Protein AF-A0A2T4GY91-F1 (afdb_monomer)

Secondary structure (DSSP, 8-state):
-----SS----PPPPHHHHHHHTSPPHHHHHHHHHHT-THHHHGGG--HHHHHHHHHHHHHHHHHHHHHHHHHHHHTTS-THHHHHHHHHHHHHHHHH---SS--EE--HHHHHHHHHHHHHHHHHSTTSS-HHHHHHHHHHHHHHHHHHHHHTTTTHHHHTS-HHHHHHHHHHHHHHHHHHHHHHHTT-TT--TTS-HHHHHHHHHHTGGG--THHHHHHHHHHHHHHHHHHHHHHHHH-GGGHHHHHHHHHHHHHHHHHHHHHHHHHHHTT---SS--TTS-----S-S-TT-S-----HHHHHHHTTTHHHHHHHHHHHHHHHHHHHHHHHT----HHHHHHHHHHHHHHGGGGT----EE-HHHHHHHHHTT--STTHHHHHHHHHHHHHHT-HHHHTT--HHHHHHHHHHHHHTTSPPHHHHHHHHHH-HHHHHHHHHHHHHHHHH-HHHHHHHHHHHHHHHHHHHHHT---EEEEEEEEEE-----S-S-S----EEEEEEEETT--SSS-TTSPPBPPSTT--EEE-SS---TTTHHHHHHHHHHHHHHHS--S-S-----TTTS-TT--TT-SS-------SHHHHHHHHHHHHHHHHHHTSTT-HHHHHHTTTTS--HHHHHHHHHHHHHHHHHHHHHHS--S-PPPPPPP---SSSSTTHHHHHHHHHHHHHHHHHS--HHHHHHHHHHT-TTHHHHHHHHHHHHHHHHHHHHHH-PPPPS-----S-BHHHHHT--HHHHHHHHHHHHHHHHHHHHHHS-----SS-HHHHHHHHHHHHHHHHHHHSS---STHHHHHHHHHHHHHHTT-------HHHHHHHHHHHHHHHHHHH-HHHHHHHHTSPPPPHHHHHHHHHHHHHHHHHTTS-HIIIIIIIHHTTBHHHHHHHHHHHHHHHHHHHH--

Foldseek 3Di:
DDDPPPDPPPDDDDDPVNVVVVVPQDPVNVVVLVVLQFCCVVCVVVDDPVLVVLLLLLLLLLLLLQQVVQLVLCVLLVHHSVLQLLLQLLLLQLCQGQFDFQLWRKGGANVLSNLNNVLLVQLCVVPPPPDDSLLLQLQLLQVLLVVLLVCLSVLVLVVVVLFDLLLLLLLLQQVLLLLLLLLLCLLQVQPDQDSPDFSVSSNVVCVVRVVRGDPSNVLQVVLLVQLVVLLVVLVVVLVVCVVCVVVSLQSNLCSSVVSQVVQLVVLCVVCVPDPDPPDDPPDDDQLPDFDQPQAAHRDPDVVSCVSSVVSSVLSSVCQLSVQVSLRVLVCVVPVHDTRSSSSSSSQSSSSNVSSNSSYGRIHTYQQSSLSSVSSPNDGSCSSVSSSVSSNCCRHPCSVSVVSRRSSSSSSSSSNSSVVSNQDPVNLVVCCVVPVQSSVLSVQLSVCCSGPNNSVSSCSSSVSVVVVVLVPVLDFDKFWWFWFKDWDFDPDPDDDDDDRPTDIDIDIDGPVPPDPDDPPGDGHHPDPPDIHIGRPDDCDPNHVVVVVVVVVVCCVVPDDDPDPPDPPDPVRPDPPDDVPPPDDDDDDDDDLLPLLLQLLLLLLLLCLQLLLLFLCLLQCVLQLAACLNVLLLLLLQLLLLVLLVVVQPPPDPDRADADAAQDQPDPDRNPLLQQLLLLQLLLCNLGSHFLLSLLLLCLLVAACSVVLVVLLLVLLLVCLVCVPVRHDDDDPDDDRPPWFPCNVVVDDSVVVSVVSNVVSVVVSVCCVPPGHHDPGPDRSNVSSVSSSVSQSSCCVRVVHGDAQLVLSNLSSVVVVCVVVVHDDPDRDSSVSSSSSSNVSSNVSCVVCVSSSVSRNPDDHHDPVSSNSSSNSNNSSQVSLVGICRVLRNNNVSSRGNSSVSSNCSSSVSNSVCVVVVD

InterPro domains:
  IPR001902 SLC26A/SulP transporter [PTHR11814] (30-644)
  IPR001902 SLC26A/SulP transporter [TIGR00815] (39-562)
  IPR007272 Sulphur transport TsuA/YedE [PF04143] (615-909)
  IPR011547 SLC26A/SulP transporter domain [PF00916] (52-443)
  IPR018045 Sulphate anion transporter, conserved site [PS01130] (81-102)

Organism: Fusarium culmorum (NCBI:txid5516)

Solvent-accessible surface area (backbone atoms only — not comparable to full-atom values): 47693 Å² total; per-residue (Å²): 135,93,75,82,74,91,64,88,83,77,78,73,81,83,48,74,67,56,57,54,56,68,67,53,76,48,73,69,54,52,52,51,50,60,53,61,62,31,44,38,74,72,50,58,84,72,62,48,73,71,46,50,57,35,11,45,55,14,9,41,40,33,20,66,57,44,49,64,53,14,26,57,24,18,51,49,31,68,39,62,40,63,38,10,46,33,13,27,27,31,18,14,61,42,30,35,46,27,33,64,50,42,42,69,35,35,12,48,32,65,68,58,20,40,52,47,22,50,52,41,51,51,46,38,71,76,42,67,91,75,70,53,58,65,47,51,38,15,33,52,13,31,55,50,8,49,53,32,28,49,40,18,74,69,54,50,26,65,71,62,62,70,60,57,69,50,43,41,54,15,49,49,26,25,54,31,53,40,52,39,36,54,30,45,37,46,16,32,37,35,80,93,69,60,69,85,50,49,40,55,57,30,42,53,51,42,64,72,44,50,89,59,49,37,76,44,24,58,51,5,51,51,42,33,49,50,54,52,48,49,48,53,51,31,54,51,46,28,72,73,35,66,94,47,30,70,59,33,53,53,54,50,26,44,45,64,47,49,51,53,54,50,49,27,49,52,41,39,68,70,50,73,78,64,83,69,84,72,79,68,94,81,76,83,76,72,79,86,67,69,53,73,80,62,44,41,77,53,67,85,45,70,70,57,50,66,65,47,53,82,59,43,61,62,56,45,51,49,46,52,51,50,30,50,41,52,44,51,52,51,19,66,75,71,73,49,82,59,55,56,18,42,41,38,23,21,44,7,49,20,11,46,53,7,17,41,50,30,6,33,58,42,33,49,20,68,53,52,15,40,44,24,46,61,28,54,43,69,39,32,61,17,29,45,36,17,21,51,41,41,52,44,38,42,68,71,36,59,77,61,57,73,31,53,51,65,15,38,52,26,18,51,48,40,62,38,29,63,76,60,42,73,48,74,70,54,54,53,47,35,44,73,73,38,54,67,56,34,49,42,24,51,51,19,30,52,38,22,41,72,73,33,62,68,64,16,51,54,52,20,45,50,53,51,51,52,52,50,52,50,53,61,40,65,65,75,65,46,47,40,14,40,32,82,43,76,49,80,73,84,75,86,75,90,79,77,99,68,85,74,71,48,74,43,83,43,74,43,59,68,82,65,84,60,97,64,73,81,87,63,78,67,40,76,49,64,93,94,54,82,48,76,46,68,84,58,84,90,40,91,71,26,40,66,58,51,52,46,55,51,50,55,50,47,64,72,77,51,81,79,96,70,91,79,76,76,66,50,86,85,69,52,55,96,84,68,69,89,82,71,89,79,81,90,89,90,83,90,81,66,67,66,53,48,33,22,49,28,16,15,46,30,18,27,18,42,48,57,28,44,59,41,22,37,51,49,47,29,28,44,36,67,74,61,20,44,37,45,59,41,16,45,48,34,17,16,48,45,28,25,53,47,48,50,56,56,58,67,43,95,57,96,76,61,84,79,59,54,73,57,23,60,54,79,81,79,46,75,45,32,18,11,38,54,12,14,25,36,24,13,42,11,23,50,60,52,18,38,48,64,61,31,32,46,40,27,33,57,62,57,29,71,65,27,50,56,29,41,49,32,23,43,52,33,12,39,51,42,61,74,45,44,70,80,62,47,70,88,76,77,99,77,71,82,86,81,84,49,43,52,42,71,79,68,71,42,56,69,68,57,48,49,53,54,50,46,55,51,46,50,52,53,42,52,49,42,74,75,75,48,54,57,71,94,50,98,32,57,31,59,58,18,4,45,38,36,17,50,17,40,45,43,22,41,73,72,69,71,40,76,54,54,47,52,58,20,36,46,52,50,15,47,52,51,52,37,54,77,70,69,51,83,89,84,74,85,57,62,43,47,37,20,47,50,8,20,32,51,18,19,39,52,42,37,68,75,38,53,68,52,38,57,66,36,56,73,45,82,80,74,56,71,66,43,34,48,55,15,15,34,28,31,40,50,10,18,60,44,26,70,37,30,66,54,29,24,48,31,40,13,44,33,52,39,10,48,42,19,51,46,19,52,52,28,15,51,52,36,12,28,53,48,32,74,78,55,117

Radius of gyration: 37.1 Å; Cα contacts (8 Å, |Δi|>4): 1427; chains: 1; bounding box: 101×93×108 Å

pLDDT: mean 81.86, std 13.12, range [30.67, 95.88]

Nearest PDB structures (foldseek):
  7lgu-assembly1_A  TM=7.758E-01  e=2.215E-21  Homo sapiens
  7xul-assembly1_A  TM=6.820E-01  e=1.139E-19  Homo sapiens
  8iet-assembly1_B  TM=7.645E-01  e=5.200E-18  Homo sapiens
  7xuh-assembly1_A  TM=6.787E-01  e=1.911E-19  Homo sapiens
  7ch1-assembly1_B  TM=7.154E-01  e=5.443E-17  Homo sapiens

Sequence (917 aa):
MKQTIEGPFFEAEPTVIDELKQCIPTADGSLRYLKSLFPCFGWLPRYNWRWLVGDSIAGLTVGLVVIPQAMAYALLATLPPDFGLYTSFAGAATYWLFGTSKDIVIGTTAIGSLLVGEIVTHVHEARPDTYTSVEIAKTLSFMTGIILFALGLLRLGWLVEVIPYIPVSAFITAASIIIMCTQLPVLLGIPGVNTRDDPYKVLISTMRKLPDAQLDAAIGITCLVLLELAKYVFTKLEARQPARKKLWSIMSSLRLTFAMLLYTLVSYLVNRNLHVDPPSHHFHHPLTKTGFIHAGPPALKTDLIGAILPQSPIILVILIVEHIAIAKSFGKKLGYDVVPSQEIMAQGTANVLGPFLGGYSCTGSFGASAVLSKAGVKTPLAGLFSAFMLLLALYALTGVFYFIPRAALAGLIIHAVFNLIASPSTVRKYWRLSPFECLIWVVGVVMAVFTGLEPAIYTTTGLSFLLLLVRIARTRGDFLGKVEVEQTIETPENTDDSKTSATRDVYLSLDRNDASNRDILVESPHGGVLIYHFPEGLNYLNQAQHLKNLTDYVYTHTRRPDEEQKEDKGEALWCDTSGLCKQDNDLPQNTTMTSLLTGAVFGSGLSLSGVANPQVIRDQFSLSDFHMVATFLTASATSAVVFAGYNNNKTDNKIPIKLPSNHGWLGSYDGNIIGGAILGLGISLTGACPGTVLVQATAGVGHSRLLACTSLLAGIAWVKIKPLVSQPQPPTSRAENNSVMLITGWSANKVLIGYEITLLGILAAILVTAPRSETLLHPVVGGLLIGVGQLSSVLFTKRPVGVSGAYGEFGSLFWDLVSGKTLRSIPESILFAGGVVAGSWLTITQVPAIREAMVTSQEQSLPSLIIGGILLTFGARIAGGCTSGHGISGMASMGVSSFITIVSMFGAGVLFRAFFP

Mean predicted aligned error: 18.92 Å

Structure (mmCIF, N/CA/C/O backbone):
data_AF-A0A2T4GY91-F1
#
_entry.id   AF-A0A2T4GY91-F1
#
loop_
_atom_site.group_PDB
_atom_site.id
_atom_site.type_symbol
_atom_site.label_atom_id
_atom_site.label_alt_id
_atom_site.label_comp_id
_atom_site.label_asym_id
_atom_site.label_entity_id
_atom_site.label_seq_id
_atom_site.pdbx_PDB_ins_code
_atom_site.Cartn_x
_atom_site.Cartn_y
_atom_site.Cartn_z
_atom_site.occupancy
_atom_site.B_iso_or_equiv
_atom_site.auth_seq_id
_atom_site.auth_comp_id
_atom_site.auth_asym_id
_atom_site.auth_atom_id
_atom_site.pdbx_PDB_model_num
ATOM 1 N N . MET A 1 1 ? -18.915 33.464 -39.871 1.00 38.62 1 MET A N 1
ATOM 2 C CA . MET A 1 1 ? -18.417 34.854 -39.819 1.00 38.62 1 MET A CA 1
ATOM 3 C C . MET A 1 1 ? -17.165 34.906 -40.685 1.00 38.62 1 MET A C 1
ATOM 5 O O . MET A 1 1 ? -16.165 34.313 -40.314 1.00 38.62 1 MET A O 1
ATOM 9 N N . LYS A 1 2 ? -17.268 35.463 -41.898 1.00 43.19 2 LYS A N 1
ATOM 10 C CA . LYS A 1 2 ? -16.132 35.690 -42.801 1.00 43.19 2 LYS A CA 1
ATOM 11 C C . LYS A 1 2 ? -15.406 36.950 -42.326 1.00 43.19 2 LYS A C 1
ATOM 13 O O . LYS A 1 2 ? -15.918 38.043 -42.529 1.00 43.19 2 LYS A O 1
ATOM 18 N N . GLN A 1 3 ? -14.249 36.787 -41.701 1.00 44.06 3 GLN A N 1
ATOM 19 C CA . GLN A 1 3 ? -13.200 37.804 -41.669 1.00 44.06 3 GLN A CA 1
ATOM 20 C C . GLN A 1 3 ? -11.902 37.080 -42.011 1.00 44.06 3 GLN A C 1
ATOM 22 O O . GLN A 1 3 ? -11.209 36.546 -41.153 1.00 44.06 3 GLN A O 1
ATOM 27 N N . THR A 1 4 ? -11.642 36.974 -43.309 1.00 48.78 4 THR A N 1
ATOM 28 C CA . THR A 1 4 ? -10.308 36.714 -43.841 1.00 48.78 4 THR A CA 1
ATOM 29 C C . THR A 1 4 ? -9.445 37.910 -43.466 1.00 48.78 4 THR A C 1
ATOM 31 O O . THR A 1 4 ? -9.659 39.009 -43.971 1.00 48.78 4 THR A O 1
ATOM 34 N N . ILE A 1 5 ? -8.538 37.704 -42.515 1.00 51.19 5 ILE A N 1
ATOM 35 C CA . ILE A 1 5 ? -7.507 38.671 -42.151 1.00 51.19 5 ILE A CA 1
ATOM 36 C C . ILE A 1 5 ? -6.563 38.762 -43.356 1.00 51.19 5 ILE A C 1
ATOM 38 O O . ILE A 1 5 ? -5.870 37.802 -43.684 1.00 51.19 5 ILE A O 1
ATOM 42 N N . GLU A 1 6 ? -6.600 39.891 -44.062 1.00 51.72 6 GLU A N 1
ATOM 43 C CA . GLU A 1 6 ? -5.655 40.220 -45.128 1.00 51.72 6 GLU A CA 1
ATOM 44 C C . GLU A 1 6 ? -4.318 40.620 -44.492 1.00 51.72 6 GLU A C 1
ATOM 46 O O . GLU A 1 6 ? -4.102 41.767 -44.110 1.00 51.72 6 GLU A O 1
ATOM 51 N N . GLY A 1 7 ? -3.432 39.637 -44.327 1.00 65.94 7 GLY A N 1
ATOM 52 C CA . GLY A 1 7 ? -2.047 39.826 -43.897 1.00 65.94 7 GLY A CA 1
ATOM 53 C C . GLY A 1 7 ? -1.512 38.623 -43.111 1.00 65.94 7 GLY A C 1
ATOM 54 O O . GLY A 1 7 ? -2.293 37.937 -42.450 1.00 65.94 7 GLY A O 1
ATOM 55 N N . PRO A 1 8 ? -0.197 38.332 -43.163 1.00 59.03 8 PRO A N 1
ATOM 56 C CA . PRO A 1 8 ? 0.411 37.357 -42.263 1.00 59.03 8 PRO A CA 1
ATOM 57 C C . PRO A 1 8 ? 0.203 37.817 -40.813 1.00 59.03 8 PRO A C 1
ATOM 59 O O . PRO A 1 8 ? 0.684 38.876 -40.410 1.00 59.03 8 PRO A O 1
ATOM 62 N N . PHE A 1 9 ? -0.552 37.039 -40.036 1.00 67.31 9 PHE A N 1
ATOM 63 C CA . PHE A 1 9 ? -0.663 37.225 -38.593 1.00 67.31 9 PHE A CA 1
ATOM 64 C C . PHE A 1 9 ? 0.701 36.902 -37.975 1.00 67.31 9 PHE A C 1
ATOM 66 O O . PHE A 1 9 ? 1.074 35.738 -37.848 1.00 67.31 9 PHE A O 1
ATOM 73 N N . PHE A 1 10 ? 1.476 37.939 -37.662 1.00 59.91 10 PHE A N 1
ATOM 74 C CA . PHE A 1 10 ? 2.707 37.801 -36.895 1.00 59.91 10 PHE A CA 1
ATOM 75 C C . PHE A 1 10 ? 2.332 37.654 -35.422 1.00 59.91 10 PHE A C 1
ATOM 77 O O . PHE A 1 10 ? 2.057 38.640 -34.737 1.00 59.91 10 PHE A O 1
ATOM 84 N N . GLU A 1 11 ? 2.281 36.414 -34.948 1.00 71.19 11 GLU A N 1
ATOM 85 C CA . GLU A 1 11 ? 2.195 36.128 -33.521 1.00 71.19 11 GLU A CA 1
ATOM 86 C C . GLU A 1 11 ? 3.530 36.535 -32.884 1.00 71.19 11 GLU A C 1
ATOM 88 O O . GLU A 1 11 ? 4.579 35.980 -33.206 1.00 71.19 11 GLU A O 1
ATOM 93 N N . ALA A 1 12 ? 3.516 37.583 -32.056 1.00 72.06 12 ALA A N 1
ATOM 94 C CA . ALA A 1 12 ? 4.706 38.003 -31.328 1.00 72.06 12 ALA A CA 1
ATOM 95 C C . ALA A 1 12 ? 5.103 36.902 -30.335 1.00 72.06 12 ALA A C 1
ATOM 97 O O . ALA A 1 12 ? 4.237 36.366 -29.642 1.00 72.06 12 ALA A O 1
ATOM 98 N N . GLU A 1 13 ? 6.396 36.577 -30.253 1.00 77.31 13 GLU A N 1
ATOM 99 C CA . GLU A 1 13 ? 6.888 35.588 -29.291 1.00 77.31 13 GLU A CA 1
ATOM 100 C C . GLU A 1 13 ? 6.482 36.012 -27.865 1.00 77.31 13 GLU A C 1
ATOM 102 O O . GLU A 1 13 ? 6.770 37.145 -27.458 1.00 77.31 13 GLU A O 1
ATOM 107 N N . PRO A 1 14 ? 5.781 35.152 -27.102 1.00 78.25 14 PRO A N 1
ATOM 108 C CA . PRO A 1 14 ? 5.319 35.509 -25.769 1.00 78.25 14 PRO A CA 1
ATOM 109 C C . PRO A 1 14 ? 6.523 35.763 -24.860 1.00 78.25 14 PRO A C 1
ATOM 111 O O . PRO A 1 14 ? 7.401 34.915 -24.704 1.00 78.25 14 PRO A O 1
ATOM 114 N N . THR A 1 15 ? 6.578 36.941 -24.237 1.00 83.56 15 THR A N 1
ATOM 115 C CA . THR A 1 15 ? 7.619 37.228 -23.246 1.00 83.56 15 THR A CA 1
ATOM 116 C C . THR A 1 15 ? 7.269 36.581 -21.903 1.00 83.56 15 THR A C 1
ATOM 118 O O . THR A 1 15 ? 6.098 36.475 -21.540 1.00 83.56 15 THR A O 1
ATOM 121 N N . VAL A 1 16 ? 8.278 36.215 -21.101 1.00 83.75 16 VAL A N 1
ATOM 122 C CA . VAL A 1 16 ? 8.090 35.675 -19.730 1.00 83.75 16 VAL A CA 1
ATOM 123 C C . VAL A 1 16 ? 7.230 36.609 -18.864 1.00 83.75 16 VAL A C 1
ATOM 125 O O . VAL A 1 16 ? 6.476 36.174 -17.997 1.00 83.75 16 VAL A O 1
ATOM 128 N N . ILE A 1 17 ? 7.319 37.918 -19.116 1.00 82.69 17 ILE A N 1
ATOM 129 C CA . ILE A 1 17 ? 6.519 38.936 -18.433 1.00 82.69 17 ILE A CA 1
ATOM 130 C C . ILE A 1 17 ? 5.038 38.810 -18.808 1.00 82.69 17 ILE A C 1
ATOM 132 O O . ILE A 1 17 ? 4.180 39.005 -17.949 1.00 82.69 17 ILE A O 1
ATOM 136 N N . ASP A 1 18 ? 4.722 38.482 -20.058 1.00 82.00 18 ASP A N 1
ATOM 137 C CA . ASP A 1 18 ? 3.342 38.313 -20.506 1.00 82.00 18 ASP A CA 1
ATOM 138 C C . ASP A 1 18 ? 2.740 36.989 -20.011 1.00 82.00 18 ASP A C 1
ATOM 140 O O . ASP A 1 18 ? 1.577 36.988 -19.608 1.00 82.00 18 ASP A O 1
ATOM 144 N N . GLU A 1 19 ? 3.529 35.914 -19.883 1.00 79.88 19 GLU A N 1
ATOM 145 C CA . GLU A 1 19 ? 3.105 34.703 -19.152 1.00 79.88 19 GLU A CA 1
ATOM 146 C C . GLU A 1 19 ? 2.837 34.989 -17.663 1.00 79.88 19 GLU A C 1
ATOM 148 O O . GLU A 1 19 ? 1.809 34.589 -17.115 1.00 79.88 19 GLU A O 1
ATOM 153 N N . LEU A 1 20 ? 3.713 35.747 -16.993 1.00 80.56 20 LEU A N 1
ATOM 154 C CA . LEU A 1 20 ? 3.501 36.142 -15.594 1.00 80.56 20 LEU A CA 1
ATOM 155 C C . LEU A 1 20 ? 2.264 37.033 -15.423 1.00 80.56 20 LEU A C 1
ATOM 157 O O . LEU A 1 20 ? 1.548 36.903 -14.429 1.00 80.56 20 LEU A O 1
ATOM 161 N N . LYS A 1 21 ? 1.974 37.911 -16.392 1.00 80.94 21 LYS A N 1
ATOM 162 C CA . LYS A 1 21 ? 0.742 38.715 -16.399 1.00 80.94 21 LYS A CA 1
ATOM 163 C C . LYS A 1 21 ? -0.506 37.854 -16.589 1.00 80.94 21 LYS A C 1
ATOM 165 O O . LYS A 1 21 ? -1.530 38.175 -15.990 1.00 80.94 21 LYS A O 1
ATOM 170 N N . GLN A 1 22 ? -0.435 36.764 -17.356 1.00 79.12 22 GLN A N 1
ATOM 171 C CA . GLN A 1 22 ? -1.541 35.802 -17.477 1.00 79.12 22 GLN A CA 1
ATOM 172 C C . GLN A 1 22 ? -1.802 35.040 -16.167 1.00 79.12 22 GLN A C 1
ATOM 174 O O . GLN A 1 22 ? -2.939 34.651 -15.901 1.00 79.12 22 GLN A O 1
ATOM 179 N N . CYS A 1 23 ? -0.787 34.891 -15.309 1.00 78.00 23 CYS A N 1
ATOM 180 C CA . CYS A 1 23 ? -0.930 34.314 -13.970 1.00 78.00 23 CYS A CA 1
ATOM 181 C C . CYS A 1 23 ? -1.570 35.266 -12.941 1.00 78.00 23 CYS A C 1
ATOM 183 O O . CYS A 1 23 ? -1.920 34.820 -11.844 1.00 78.00 23 CYS A O 1
ATOM 185 N N . ILE A 1 24 ? -1.737 36.562 -13.249 1.00 83.12 24 ILE A N 1
ATOM 186 C CA . ILE A 1 24 ? -2.409 37.503 -12.342 1.00 83.12 24 ILE A CA 1
ATOM 187 C C . ILE A 1 24 ? -3.894 37.123 -12.272 1.00 83.12 24 ILE A C 1
ATOM 189 O O . ILE A 1 24 ? -4.584 37.118 -13.296 1.00 83.12 24 ILE A O 1
ATOM 193 N N . PRO A 1 25 ? -4.428 36.815 -11.077 1.00 81.62 25 PRO A N 1
ATOM 194 C CA . PRO A 1 25 ? -5.804 36.373 -10.960 1.00 81.62 25 PRO A CA 1
ATOM 195 C C . PRO A 1 25 ? -6.756 37.512 -11.334 1.00 81.62 25 PRO A C 1
ATOM 197 O O . PRO A 1 25 ? -6.740 38.593 -10.743 1.00 81.62 25 PRO A O 1
ATOM 200 N N . THR A 1 26 ? -7.632 37.253 -12.302 1.00 89.38 26 THR A N 1
ATOM 201 C CA . THR A 1 26 ? -8.753 38.148 -12.606 1.00 89.38 26 THR A CA 1
ATOM 202 C C . THR A 1 26 ? -9.694 38.235 -11.402 1.00 89.38 26 THR A C 1
ATOM 204 O O . THR A 1 26 ? -9.852 37.266 -10.656 1.00 89.38 26 THR A O 1
ATOM 207 N N . ALA A 1 27 ? -10.359 39.379 -11.207 1.00 87.50 27 ALA A N 1
ATOM 208 C CA . ALA A 1 27 ? -11.314 39.558 -10.105 1.00 87.50 27 ALA A CA 1
ATOM 209 C C . ALA A 1 27 ? -12.409 38.470 -10.107 1.00 87.50 27 ALA A C 1
ATOM 211 O O . ALA A 1 27 ? -12.736 37.901 -9.062 1.00 87.50 27 ALA A O 1
ATOM 212 N N . ASP A 1 28 ? -12.894 38.101 -11.296 1.00 88.88 28 ASP A N 1
ATOM 213 C CA . ASP A 1 28 ? -13.833 36.995 -11.487 1.00 88.88 28 ASP A CA 1
ATOM 214 C C . ASP A 1 28 ? -13.230 35.633 -11.122 1.00 88.88 28 ASP A C 1
ATOM 216 O O . ASP A 1 28 ? -13.914 34.795 -10.529 1.00 88.88 28 ASP A O 1
ATOM 220 N N . GLY A 1 29 ? -11.956 35.398 -11.453 1.00 86.88 29 GLY A N 1
ATOM 221 C CA . GLY A 1 29 ? -11.219 34.193 -11.071 1.00 86.88 29 GLY A CA 1
ATOM 222 C C . GLY A 1 29 ? -11.099 34.051 -9.553 1.00 86.88 29 GLY A C 1
ATOM 223 O O . GLY A 1 29 ? -11.438 33.000 -9.005 1.00 86.88 29 GLY A O 1
ATOM 224 N N . SER A 1 30 ? -10.730 35.133 -8.864 1.00 89.06 30 SER A N 1
ATOM 225 C CA . SER A 1 30 ? -10.659 35.201 -7.398 1.00 89.06 30 SER A CA 1
ATOM 226 C C . SER A 1 30 ? -12.021 34.956 -6.741 1.00 89.06 30 SER A C 1
ATOM 228 O O . SER A 1 30 ? -12.121 34.203 -5.770 1.00 89.06 30 SER A O 1
ATOM 230 N N . LEU A 1 31 ? -13.099 35.521 -7.298 1.00 90.31 31 LEU A N 1
ATOM 231 C CA . LEU A 1 31 ? -14.455 35.300 -6.791 1.00 90.31 31 LEU A CA 1
ATOM 232 C C . LEU A 1 31 ? -14.922 33.850 -6.997 1.00 90.31 31 LEU A C 1
ATOM 234 O O . LEU A 1 31 ? -15.535 33.266 -6.101 1.00 90.31 31 LEU A O 1
ATOM 238 N N . ARG A 1 32 ? -14.632 33.244 -8.157 1.00 88.31 32 ARG A N 1
ATOM 239 C CA . ARG A 1 32 ? -14.918 31.817 -8.409 1.00 88.31 32 ARG A CA 1
ATOM 240 C C . ARG A 1 32 ? -14.128 30.920 -7.463 1.00 88.31 32 ARG A C 1
ATOM 242 O O . ARG A 1 32 ? -14.683 29.948 -6.953 1.00 88.31 32 ARG A O 1
ATOM 249 N N . TYR A 1 33 ? -12.870 31.263 -7.198 1.00 88.12 33 TYR A N 1
ATOM 250 C CA . TYR A 1 33 ? -12.035 30.553 -6.239 1.00 88.12 33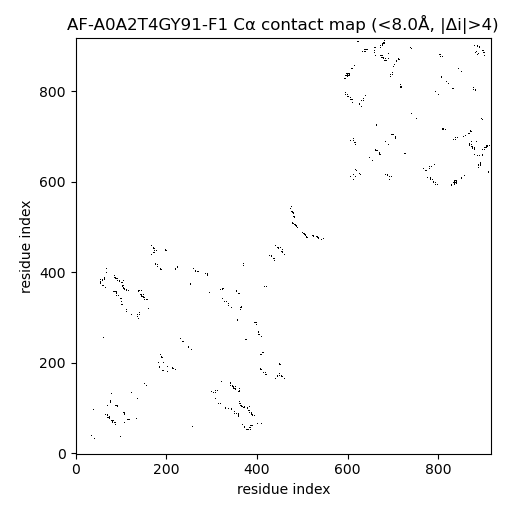 TYR A CA 1
ATOM 251 C C . TYR A 1 33 ? -12.629 30.619 -4.825 1.00 88.12 33 TYR A C 1
ATOM 253 O O . TYR A 1 33 ? -12.896 29.573 -4.236 1.00 88.12 33 TYR A O 1
ATOM 261 N N . LEU A 1 34 ? -12.973 31.809 -4.325 1.00 88.25 34 LEU A N 1
ATOM 262 C CA . LEU A 1 34 ? -13.629 31.968 -3.020 1.00 88.25 34 LEU A CA 1
ATOM 263 C C . LEU A 1 34 ? -14.945 31.182 -2.922 1.00 88.25 34 LEU A C 1
ATOM 265 O O . LEU A 1 34 ? -15.185 30.512 -1.921 1.00 88.25 34 LEU A O 1
ATOM 269 N N . LYS A 1 35 ? -15.775 31.193 -3.975 1.00 87.75 35 LYS A N 1
ATOM 270 C CA . LYS A 1 35 ? -17.006 30.381 -4.023 1.00 87.75 35 LYS A CA 1
ATOM 271 C C . LYS A 1 35 ? -16.717 28.880 -3.984 1.00 87.75 35 LYS A C 1
ATOM 273 O O . LYS A 1 35 ? -17.467 28.138 -3.361 1.00 87.75 35 LYS A O 1
ATOM 278 N N . SER A 1 36 ? -15.641 28.429 -4.626 1.00 87.31 36 SER A N 1
ATOM 279 C CA . SER A 1 36 ? -15.265 27.010 -4.645 1.00 87.31 36 SER A CA 1
ATOM 280 C C . SER A 1 36 ? -14.736 26.487 -3.306 1.00 87.31 36 SER A C 1
ATOM 282 O O . SER A 1 36 ? -14.851 25.291 -3.059 1.00 87.31 36 SER A O 1
ATOM 284 N N . LEU A 1 37 ? -14.219 27.364 -2.431 1.00 89.31 37 LEU A N 1
ATOM 285 C CA . LEU A 1 37 ? -13.774 26.989 -1.082 1.00 89.31 37 LEU A CA 1
ATOM 286 C C . LEU A 1 37 ? -14.931 26.539 -0.185 1.00 89.31 37 LEU A C 1
ATOM 288 O O . LEU A 1 37 ? -14.703 25.804 0.772 1.00 89.31 37 LEU A O 1
ATOM 292 N N . PHE A 1 38 ? -16.162 26.944 -0.500 1.00 92.75 38 PHE A N 1
ATOM 293 C CA . PHE A 1 38 ? -17.363 26.604 0.259 1.00 92.75 38 PHE A CA 1
ATOM 294 C C . PHE A 1 38 ? -18.360 25.832 -0.623 1.00 92.75 38 PHE A C 1
ATOM 296 O O . PHE A 1 38 ? -19.331 26.414 -1.122 1.00 92.75 38 PHE A O 1
ATOM 303 N N . PRO A 1 39 ? -18.172 24.507 -0.810 1.00 89.94 39 PRO A N 1
ATOM 304 C CA . PRO A 1 39 ? -19.089 23.659 -1.572 1.00 89.94 39 PRO A CA 1
ATOM 305 C C . PRO A 1 39 ? -20.541 23.734 -1.089 1.00 89.94 39 PRO A C 1
ATOM 307 O O . PRO A 1 39 ? -21.461 23.517 -1.883 1.00 89.94 39 PRO A O 1
ATOM 310 N N . CYS A 1 40 ? -20.760 24.084 0.186 1.00 90.50 40 CYS A N 1
ATOM 311 C CA . CYS A 1 40 ? -22.085 24.289 0.764 1.00 90.50 40 CYS A CA 1
ATOM 312 C C . CYS A 1 40 ? -22.946 25.272 -0.037 1.00 90.50 40 CYS A C 1
ATOM 314 O O . CYS A 1 40 ? -24.127 25.002 -0.247 1.00 90.50 40 CYS A O 1
ATOM 316 N N . PHE A 1 41 ? -22.373 26.337 -0.605 1.00 89.94 41 PHE A N 1
ATOM 317 C CA . PHE A 1 41 ? -23.137 27.289 -1.417 1.00 89.94 41 PHE A CA 1
ATOM 318 C C . PHE A 1 41 ? -23.684 26.687 -2.719 1.00 89.94 41 PHE A C 1
ATOM 320 O O . PHE A 1 41 ? -24.662 27.199 -3.261 1.00 89.94 41 PHE A O 1
ATOM 327 N N . GLY A 1 42 ? -23.093 25.598 -3.220 1.00 86.38 42 GLY A N 1
ATOM 328 C CA . GLY A 1 42 ? -23.558 24.922 -4.431 1.00 86.38 42 GLY A CA 1
ATOM 329 C C . GLY A 1 42 ? -24.783 24.033 -4.203 1.00 86.38 42 GLY A C 1
ATOM 330 O O . GLY A 1 42 ? -25.717 24.046 -5.009 1.00 86.38 42 GLY A O 1
ATOM 331 N N . TRP A 1 43 ? -24.796 23.255 -3.116 1.00 89.19 43 TRP A N 1
ATOM 332 C CA . TRP A 1 43 ? -25.860 22.278 -2.850 1.00 89.19 43 TRP A CA 1
ATOM 333 C C . TRP A 1 43 ? -26.954 22.786 -1.905 1.00 89.19 43 TRP A C 1
ATOM 335 O O . TRP A 1 43 ? -28.092 22.328 -2.023 1.00 89.19 43 TRP A O 1
ATOM 345 N N . LEU A 1 44 ? -26.664 23.750 -1.022 1.00 90.44 44 LEU A N 1
ATOM 346 C CA . LEU A 1 44 ? -27.638 24.293 -0.066 1.00 90.44 44 LEU A CA 1
ATOM 347 C C . LEU A 1 44 ? -28.885 24.903 -0.744 1.00 90.44 44 LEU A C 1
ATOM 349 O O . LEU A 1 44 ? -29.990 24.617 -0.284 1.00 90.44 44 LEU A O 1
ATOM 353 N N . PRO A 1 45 ? -28.787 25.630 -1.880 1.00 90.38 45 PRO A N 1
ATOM 354 C CA . PRO A 1 45 ? -29.970 26.133 -2.591 1.00 90.38 45 PRO A CA 1
ATOM 355 C C . PRO A 1 45 ? -30.843 25.034 -3.217 1.00 90.38 45 PRO A C 1
ATOM 357 O O . PRO A 1 45 ? -32.008 25.270 -3.524 1.00 90.38 45 PRO A O 1
ATOM 360 N N . ARG A 1 46 ? -30.291 23.833 -3.438 1.00 91.12 46 ARG A N 1
ATOM 361 C CA . ARG A 1 46 ? -30.996 22.675 -4.023 1.00 91.12 46 ARG A CA 1
ATOM 362 C C . ARG A 1 46 ? -31.538 21.723 -2.952 1.00 91.12 46 ARG A C 1
ATOM 364 O O . ARG A 1 46 ? -32.033 20.642 -3.277 1.00 91.12 46 ARG A O 1
ATOM 371 N N . TYR A 1 47 ? -31.407 22.096 -1.681 1.00 92.69 47 TYR A N 1
ATOM 372 C CA . TYR A 1 47 ? -31.761 21.253 -0.552 1.00 92.69 47 TYR A CA 1
ATOM 373 C C . TYR A 1 47 ? -33.280 21.124 -0.400 1.00 92.69 47 TYR A C 1
ATOM 375 O O . TYR A 1 47 ? -34.016 22.099 -0.530 1.00 92.69 47 TYR A O 1
ATOM 383 N N . ASN A 1 48 ? -33.767 19.912 -0.123 1.00 93.31 48 ASN A N 1
ATOM 384 C CA . ASN A 1 48 ? -35.199 19.633 -0.007 1.00 93.31 48 ASN A CA 1
ATOM 385 C C . ASN A 1 48 ? -35.564 19.028 1.359 1.00 93.31 48 ASN A C 1
ATOM 387 O O . ASN A 1 48 ? -34.736 18.426 2.040 1.00 93.31 48 ASN A O 1
ATOM 391 N N . TRP A 1 49 ? -36.843 19.130 1.739 1.00 90.31 49 TRP A N 1
ATOM 392 C CA . TRP A 1 49 ? -37.342 18.621 3.026 1.00 90.31 49 TRP A CA 1
ATOM 393 C C . TRP A 1 49 ? -37.150 17.105 3.211 1.00 90.31 49 TRP A C 1
ATOM 395 O O . TRP A 1 49 ? -36.935 16.622 4.319 1.00 90.31 49 TRP A O 1
ATOM 405 N N . ARG A 1 50 ? -37.195 16.323 2.125 1.00 87.50 50 ARG A N 1
ATOM 406 C CA . ARG A 1 50 ? -36.984 14.867 2.198 1.00 87.50 50 ARG A CA 1
ATOM 407 C C . ARG A 1 50 ? -35.537 14.524 2.558 1.00 87.50 50 ARG A C 1
ATOM 409 O O . ARG A 1 50 ? -35.309 13.538 3.254 1.00 87.50 50 ARG A O 1
ATOM 416 N N . TRP A 1 51 ? -34.579 15.312 2.077 1.00 90.19 51 TRP A N 1
ATOM 417 C CA . TRP A 1 51 ? -33.170 15.190 2.434 1.00 90.19 51 TRP A CA 1
ATOM 418 C C . TRP A 1 51 ? -32.945 15.616 3.875 1.00 90.19 51 TRP A C 1
ATOM 420 O O . TRP A 1 51 ? -32.244 14.893 4.566 1.00 90.19 51 TRP A O 1
ATOM 430 N N . LEU A 1 52 ? -33.632 16.664 4.352 1.00 90.88 52 LEU A N 1
ATOM 431 C CA . LEU A 1 52 ? -33.583 17.065 5.762 1.00 90.88 52 LEU A CA 1
ATOM 432 C C . LEU A 1 52 ? -33.920 15.899 6.689 1.00 90.88 52 LEU A C 1
ATOM 434 O O . LEU A 1 52 ? -33.112 15.541 7.533 1.00 90.88 52 LEU A O 1
ATOM 438 N N . VAL A 1 53 ? -35.070 15.249 6.485 1.00 88.38 53 VAL A N 1
ATOM 439 C CA . VAL A 1 53 ? -35.483 14.109 7.323 1.00 88.38 53 VAL A CA 1
ATOM 440 C C . VAL A 1 53 ? -34.461 12.967 7.255 1.00 88.38 53 VAL A C 1
ATOM 442 O O . VAL A 1 53 ? -34.121 12.382 8.281 1.00 88.38 53 VAL A O 1
ATOM 445 N N . GLY A 1 54 ? -33.945 12.661 6.059 1.00 85.50 54 GLY A N 1
ATOM 446 C CA . GLY A 1 54 ? -32.927 11.624 5.876 1.00 85.50 54 GLY A CA 1
ATOM 447 C C . GLY A 1 54 ? -31.603 11.946 6.577 1.00 85.50 54 GLY A C 1
ATOM 448 O O . GLY A 1 54 ? -31.068 11.099 7.288 1.00 85.50 54 GLY A O 1
ATOM 449 N N . ASP A 1 55 ? -31.104 13.170 6.416 1.00 92.50 55 ASP A N 1
ATOM 450 C CA . ASP A 1 55 ? -29.843 13.638 6.994 1.00 92.50 55 ASP A CA 1
ATOM 451 C C . ASP A 1 55 ? -29.947 13.818 8.514 1.00 92.50 55 ASP A C 1
ATOM 453 O O . ASP A 1 55 ? -28.990 13.510 9.221 1.00 92.50 55 ASP A O 1
ATOM 457 N N . SER A 1 56 ? -31.108 14.228 9.042 1.00 90.69 56 SER A N 1
ATOM 458 C CA . SER A 1 56 ? -31.363 14.271 10.487 1.00 90.69 56 SER A CA 1
ATOM 459 C C . SER A 1 56 ? -31.316 12.877 11.106 1.00 90.69 56 SER A C 1
ATOM 461 O O . SER A 1 56 ? -30.621 12.674 12.099 1.00 90.69 56 SER A O 1
ATOM 463 N N . ILE A 1 57 ? -32.003 11.893 10.510 1.00 86.88 57 ILE A N 1
ATOM 464 C CA . ILE A 1 57 ? -31.973 10.505 10.998 1.00 86.88 57 ILE A CA 1
ATOM 465 C C . ILE A 1 57 ? -30.546 9.950 10.926 1.00 86.88 57 ILE A C 1
ATOM 467 O O . ILE A 1 57 ? -30.058 9.376 11.902 1.00 86.88 57 ILE A O 1
ATOM 471 N N . ALA A 1 58 ? -29.859 10.141 9.796 1.00 88.38 58 ALA A N 1
ATOM 472 C CA . ALA A 1 58 ? -28.501 9.645 9.598 1.00 88.38 58 ALA A CA 1
ATOM 473 C C . ALA A 1 58 ? -27.496 10.296 10.564 1.00 88.38 58 ALA A C 1
ATOM 475 O O . ALA A 1 58 ? -26.720 9.588 11.209 1.00 88.38 58 ALA A O 1
ATOM 476 N N . GLY A 1 59 ? -27.557 11.620 10.723 1.00 91.81 59 GLY A N 1
ATOM 477 C CA . GLY A 1 59 ? -26.674 12.386 11.598 1.00 91.81 59 GLY A CA 1
ATOM 478 C C . GLY A 1 59 ? -26.882 12.097 13.084 1.00 91.81 59 GLY A C 1
ATOM 479 O O . GLY A 1 59 ? -25.905 11.886 13.798 1.00 91.81 59 GLY A O 1
ATOM 480 N N . LEU A 1 60 ? -28.132 11.989 13.552 1.00 89.00 60 LEU A N 1
ATOM 481 C CA . LEU A 1 60 ? -28.424 11.597 14.940 1.00 89.00 60 LEU A CA 1
ATOM 482 C C . LEU A 1 60 ? -27.950 10.167 15.240 1.00 89.00 60 LEU A C 1
ATOM 484 O O . LEU A 1 60 ? -27.386 9.905 16.302 1.00 89.00 60 LEU A O 1
ATOM 488 N N . THR A 1 61 ? -28.136 9.248 14.287 1.00 84.62 61 THR A N 1
ATOM 489 C CA . THR A 1 61 ? -27.689 7.851 14.414 1.00 84.62 61 THR A CA 1
ATOM 490 C C . THR A 1 61 ? -26.175 7.759 14.537 1.00 84.62 61 THR A C 1
ATOM 492 O O . THR A 1 61 ? -25.665 7.075 15.422 1.00 84.62 61 THR A O 1
ATOM 495 N N . VAL A 1 62 ? -25.454 8.468 13.668 1.00 88.06 62 VAL A N 1
ATOM 496 C CA . VAL A 1 62 ? -23.992 8.538 13.716 1.00 88.06 62 VAL A CA 1
ATOM 497 C C . VAL A 1 62 ? -23.515 9.208 14.988 1.00 88.06 62 VAL A C 1
ATOM 499 O O . VAL A 1 62 ? -22.624 8.665 15.628 1.00 88.06 62 VAL A O 1
ATOM 502 N N . GLY A 1 63 ? -24.126 10.321 15.400 1.00 88.56 63 GLY A N 1
ATOM 503 C CA . GLY A 1 63 ? -23.770 11.003 16.642 1.00 88.56 63 GLY A CA 1
ATOM 504 C C . GLY A 1 63 ? -23.827 10.061 17.845 1.00 88.56 63 GLY A C 1
ATOM 505 O O . GLY A 1 63 ? -22.872 9.993 18.613 1.00 88.56 63 GLY A O 1
ATOM 506 N N . LEU A 1 64 ? -24.887 9.251 17.950 1.00 81.75 64 LEU A N 1
ATOM 507 C CA . LEU A 1 64 ? -25.053 8.266 19.025 1.00 81.75 64 LEU A CA 1
ATOM 508 C C . LEU A 1 64 ? -23.964 7.178 19.015 1.00 81.75 64 LEU A C 1
ATOM 510 O O . LEU A 1 64 ? -23.508 6.752 20.074 1.00 81.75 64 LEU A O 1
ATOM 514 N N . VAL A 1 65 ? -23.516 6.757 17.830 1.00 79.75 65 VAL A N 1
ATOM 515 C CA . VAL A 1 65 ? -22.437 5.767 17.667 1.00 79.75 65 VAL A CA 1
ATOM 516 C C . VAL A 1 65 ? -21.053 6.371 17.929 1.00 79.75 65 VAL A C 1
ATOM 518 O O . VAL A 1 65 ? -20.198 5.721 18.533 1.00 79.75 65 VAL A O 1
ATOM 521 N N . VAL A 1 66 ? -20.824 7.612 17.496 1.00 84.75 66 VAL A N 1
ATOM 522 C CA . VAL A 1 66 ? -19.524 8.294 17.586 1.00 84.75 66 VAL A CA 1
ATOM 523 C C . VAL A 1 66 ? -19.152 8.611 19.031 1.00 84.75 66 VAL A C 1
ATOM 525 O O . VAL A 1 66 ? -17.977 8.531 19.363 1.00 84.75 66 VAL A O 1
ATOM 528 N N . ILE A 1 67 ? -20.114 8.913 19.906 1.00 83.38 67 ILE A N 1
ATOM 529 C CA . ILE A 1 67 ? -19.860 9.289 21.310 1.00 83.38 67 ILE A CA 1
ATOM 530 C C . ILE A 1 67 ? -18.986 8.263 22.058 1.00 83.38 67 ILE A C 1
ATOM 532 O O . ILE A 1 67 ? -17.869 8.611 22.453 1.00 83.38 67 ILE A O 1
ATOM 536 N N . PRO A 1 68 ? -19.414 6.998 22.238 1.00 73.44 68 PRO A N 1
ATOM 537 C CA . PRO A 1 68 ? -18.622 6.035 23.000 1.00 73.44 68 PRO A CA 1
ATOM 538 C C . PRO A 1 68 ? -17.354 5.600 22.251 1.00 73.44 68 PRO A C 1
ATOM 540 O O . PRO A 1 68 ? -16.331 5.327 22.881 1.00 73.44 68 PRO A O 1
ATOM 543 N N . GLN A 1 69 ? -17.388 5.584 20.914 1.00 78.50 69 GLN A N 1
ATOM 544 C CA . GLN A 1 69 ? -16.207 5.330 20.088 1.00 78.50 69 GLN A CA 1
ATOM 545 C C . GLN A 1 69 ? -15.130 6.395 20.342 1.00 78.50 69 GLN A C 1
ATOM 547 O O . GLN A 1 69 ? -13.962 6.071 20.558 1.00 78.50 69 GLN A O 1
ATOM 552 N N . ALA A 1 70 ? -15.526 7.666 20.370 1.00 85.81 70 ALA A N 1
ATOM 553 C CA . ALA A 1 70 ? -14.604 8.771 20.521 1.00 85.81 70 ALA A CA 1
ATOM 554 C C . ALA A 1 70 ? -13.956 8.815 21.905 1.00 85.81 70 ALA A C 1
ATOM 556 O O . ALA A 1 70 ? -12.752 9.062 22.006 1.00 85.81 70 ALA A O 1
ATOM 557 N N . MET A 1 71 ? -14.728 8.500 22.948 1.00 81.06 71 MET A N 1
ATOM 558 C CA . MET A 1 71 ? -14.228 8.346 24.316 1.00 81.06 71 MET A CA 1
ATOM 559 C C . MET A 1 71 ? -13.174 7.238 24.420 1.00 81.06 71 MET A C 1
ATOM 561 O O . MET A 1 71 ? -12.128 7.434 25.036 1.00 81.06 71 MET A O 1
ATOM 565 N N . ALA A 1 72 ? -13.416 6.087 23.783 1.00 73.69 72 ALA A N 1
ATOM 566 C CA . ALA A 1 72 ? -12.465 4.977 23.777 1.00 73.69 72 ALA A CA 1
ATOM 567 C C . ALA A 1 72 ? -11.163 5.328 23.039 1.00 73.69 72 ALA A C 1
ATOM 569 O O . ALA A 1 72 ? -10.081 4.952 23.484 1.00 73.69 72 ALA A O 1
ATOM 570 N N . TYR A 1 73 ? -11.249 6.070 21.933 1.00 83.81 73 TYR A N 1
ATOM 571 C CA . TYR A 1 73 ? -10.074 6.459 21.152 1.00 83.81 73 TYR A CA 1
ATOM 572 C C . TYR A 1 73 ? -9.230 7.537 21.834 1.00 83.81 73 TYR A C 1
ATOM 574 O O . TYR A 1 73 ? -8.008 7.477 21.761 1.00 83.81 73 TYR A O 1
ATOM 582 N N . ALA A 1 74 ? -9.826 8.460 22.591 1.00 85.69 74 ALA A N 1
ATOM 583 C CA . ALA A 1 74 ? -9.047 9.400 23.402 1.00 85.69 74 ALA A CA 1
ATOM 584 C C . ALA A 1 74 ? -8.127 8.688 24.416 1.00 85.69 74 ALA A C 1
ATOM 586 O O . ALA A 1 74 ? -6.970 9.074 24.570 1.00 85.69 74 ALA A O 1
ATOM 587 N N . LEU A 1 75 ? -8.582 7.575 25.005 1.00 77.38 75 LEU A N 1
ATOM 588 C CA . LEU A 1 75 ? -7.755 6.747 25.893 1.00 77.38 75 LEU A CA 1
ATOM 589 C C . LEU A 1 75 ? -6.577 6.076 25.164 1.00 77.38 75 LEU A C 1
ATOM 591 O O . LEU A 1 75 ? -5.532 5.827 25.771 1.00 77.38 75 LEU A O 1
ATOM 595 N N . LEU A 1 76 ? -6.714 5.783 23.865 1.00 75.06 76 LEU A N 1
ATOM 596 C CA . LEU A 1 76 ? -5.596 5.294 23.048 1.00 75.06 76 LEU A CA 1
ATOM 597 C C . LEU A 1 76 ? -4.541 6.383 22.838 1.00 75.06 76 LEU A C 1
ATOM 599 O O . LEU A 1 76 ? -3.359 6.071 22.887 1.00 75.06 76 LEU A O 1
ATOM 603 N N . ALA A 1 77 ? -4.967 7.643 22.723 1.00 84.00 77 ALA A N 1
ATOM 604 C CA . ALA A 1 77 ? -4.090 8.810 22.630 1.00 84.00 77 ALA A CA 1
ATOM 605 C C . ALA A 1 77 ? -3.478 9.247 23.972 1.00 84.00 77 ALA A C 1
ATOM 607 O O . ALA A 1 77 ? -2.859 10.304 24.035 1.00 84.00 77 ALA A O 1
ATOM 608 N N . THR A 1 78 ? -3.643 8.470 25.051 1.00 85.06 78 THR A N 1
ATOM 609 C CA . THR A 1 78 ? -3.228 8.831 26.425 1.00 85.06 78 THR A CA 1
ATOM 610 C C . THR A 1 78 ? -3.902 10.105 26.959 1.00 85.06 78 THR A C 1
ATOM 612 O O . THR A 1 78 ? -3.365 10.800 27.820 1.00 85.06 78 THR A O 1
ATOM 615 N N . LEU A 1 79 ? -5.106 10.410 26.460 1.00 87.25 79 LEU A N 1
ATOM 616 C CA . LEU A 1 79 ? -5.895 11.581 26.840 1.00 87.25 79 LEU A CA 1
ATOM 617 C C . LEU A 1 79 ? -7.158 11.185 27.619 1.00 87.25 79 LEU A C 1
ATOM 619 O O . LEU A 1 79 ? -7.679 10.076 27.450 1.00 87.25 79 LEU A O 1
ATOM 623 N N . PRO A 1 80 ? -7.703 12.100 28.439 1.00 86.00 80 PRO A N 1
ATOM 624 C CA . PRO A 1 80 ? -9.006 11.904 29.059 1.00 86.00 80 PRO A CA 1
ATOM 625 C C . PRO A 1 80 ? -10.137 11.725 28.013 1.00 86.00 80 PRO A C 1
ATOM 627 O O . PRO A 1 80 ? -10.061 12.293 26.920 1.00 86.00 80 PRO A O 1
ATOM 630 N N . PRO A 1 81 ? -11.198 10.942 28.306 1.00 81.56 81 PRO A N 1
ATOM 631 C CA . PRO A 1 81 ? -12.236 10.581 27.326 1.00 81.56 81 PRO A CA 1
ATOM 632 C C . PRO A 1 81 ? -12.997 11.746 26.674 1.00 81.56 81 PRO A C 1
ATOM 634 O O . PRO A 1 81 ? -13.461 11.631 25.538 1.00 81.56 81 PRO A O 1
ATOM 637 N N . ASP A 1 82 ? -13.145 12.864 27.377 1.00 84.88 82 ASP A N 1
ATOM 638 C CA . ASP A 1 82 ? -13.852 14.061 26.915 1.00 84.88 82 ASP A CA 1
ATOM 639 C C . ASP A 1 82 ? -13.160 14.738 25.723 1.00 84.88 82 ASP A C 1
ATOM 641 O O . ASP A 1 82 ? -13.842 15.228 24.819 1.00 84.88 82 ASP A O 1
ATOM 645 N N . PHE A 1 83 ? -11.829 14.639 25.627 1.00 89.12 83 PHE A N 1
ATOM 646 C CA . PHE A 1 83 ? -11.065 15.078 24.451 1.00 89.12 83 PHE A CA 1
ATOM 647 C C . PHE A 1 83 ? -11.532 14.397 23.163 1.00 89.12 83 PHE A C 1
ATOM 649 O O . PHE A 1 83 ? -11.493 14.995 22.083 1.00 89.12 83 PHE A O 1
ATOM 656 N N . GLY A 1 84 ? -12.030 13.163 23.258 1.00 89.62 84 GLY A N 1
ATOM 657 C CA . GLY A 1 84 ? -12.611 12.464 22.119 1.00 89.62 84 GLY A CA 1
ATOM 658 C C . GLY A 1 84 ? -13.891 13.122 21.607 1.00 89.62 84 GLY A C 1
ATOM 659 O O . GLY A 1 84 ? -14.080 13.268 20.393 1.00 89.62 84 GLY A O 1
ATOM 660 N N . LEU A 1 85 ? -14.745 13.568 22.530 1.00 89.69 85 LEU A N 1
ATOM 661 C CA . LEU A 1 85 ? -16.002 14.245 22.216 1.00 89.69 85 LEU A CA 1
ATOM 662 C C . LEU A 1 85 ? -15.750 15.629 21.614 1.00 89.69 85 LEU A C 1
ATOM 664 O O . LEU A 1 85 ? -16.355 15.946 20.590 1.00 89.69 85 LEU A O 1
ATOM 668 N N . TYR A 1 86 ? -14.813 16.411 22.168 1.00 92.12 86 TYR A N 1
ATOM 669 C CA . TYR A 1 86 ? -14.441 17.719 21.605 1.00 92.12 86 TYR A CA 1
ATOM 670 C C . TYR A 1 86 ? -13.908 17.590 20.174 1.00 92.12 86 TYR A C 1
ATOM 672 O O . TYR A 1 86 ? -14.321 18.328 19.280 1.00 92.12 86 TYR A O 1
ATOM 680 N N . THR A 1 87 ? -13.037 16.607 19.944 1.00 93.81 87 THR A N 1
ATOM 681 C CA . THR A 1 87 ? -12.439 16.344 18.627 1.00 93.81 87 THR A CA 1
ATOM 682 C C . THR A 1 87 ? -13.492 15.946 17.594 1.00 93.81 87 THR A C 1
ATOM 684 O O . THR A 1 87 ? -13.518 16.472 16.481 1.00 93.81 87 THR A O 1
ATOM 687 N N . SER A 1 88 ? -14.410 15.054 17.971 1.00 93.19 88 SER A N 1
ATOM 688 C CA . SER A 1 88 ? -15.489 14.613 17.080 1.00 93.19 88 SER A CA 1
ATOM 689 C C . SER A 1 88 ? -16.509 15.719 16.812 1.00 93.19 88 SER A C 1
ATOM 691 O O . SER A 1 88 ? -17.026 15.821 15.701 1.00 93.19 88 SER A O 1
ATOM 693 N N . PHE A 1 89 ? -16.778 16.579 17.800 1.00 94.31 89 PHE A N 1
ATOM 694 C CA . PHE A 1 89 ? -17.632 17.752 17.619 1.00 94.31 89 PHE A CA 1
ATOM 695 C C . PHE A 1 89 ? -17.015 18.735 16.619 1.00 94.31 89 PHE A C 1
ATOM 697 O O . PHE A 1 89 ? -17.700 19.153 15.688 1.00 94.31 89 PHE A O 1
ATOM 704 N N . ALA A 1 90 ? -15.725 19.058 16.768 1.00 93.38 90 ALA A N 1
ATOM 705 C CA . ALA A 1 90 ? -15.023 19.977 15.874 1.00 93.38 90 ALA A CA 1
ATOM 706 C C . ALA A 1 90 ? -15.033 19.489 14.416 1.00 93.38 90 ALA A C 1
ATOM 708 O O . ALA A 1 90 ? -15.357 20.258 13.508 1.00 93.38 90 ALA A O 1
ATOM 709 N N . GLY A 1 91 ? -14.756 18.199 14.194 1.00 93.25 91 GLY A N 1
ATOM 710 C CA . GLY A 1 91 ? -14.835 17.582 12.869 1.00 93.25 91 GLY A CA 1
ATOM 711 C C . GLY A 1 91 ? -16.240 17.655 12.269 1.00 93.25 91 GLY A C 1
ATOM 712 O O . GLY A 1 91 ? -16.423 18.168 11.167 1.00 93.25 91 GLY A O 1
ATOM 713 N N . ALA A 1 92 ? -17.257 17.221 13.016 1.00 93.25 92 ALA A N 1
ATOM 714 C CA . ALA A 1 92 ? -18.643 17.213 12.550 1.00 93.25 92 ALA A CA 1
ATOM 715 C C . ALA A 1 92 ? -19.202 18.627 12.275 1.00 93.25 92 ALA A C 1
ATOM 717 O O . ALA A 1 92 ? -19.926 18.831 11.297 1.00 93.25 92 ALA A O 1
ATOM 718 N N . ALA A 1 93 ? -18.841 19.611 13.104 1.00 93.94 93 ALA A N 1
ATOM 719 C CA . ALA A 1 93 ? -19.303 20.994 12.985 1.00 93.94 93 ALA A CA 1
ATOM 720 C C . ALA A 1 93 ? -18.672 21.744 11.801 1.00 93.94 93 ALA A C 1
ATOM 722 O O . ALA A 1 93 ? -19.308 22.634 11.236 1.00 93.94 93 ALA A O 1
ATOM 723 N N . THR A 1 94 ? -17.442 21.392 11.416 1.00 93.81 94 THR A N 1
ATOM 724 C CA . THR A 1 94 ? -16.701 22.070 10.338 1.00 93.81 94 THR A CA 1
ATOM 725 C C . THR A 1 94 ? -16.864 21.384 8.984 1.00 93.81 94 THR A C 1
ATOM 727 O O . THR A 1 94 ? -16.900 22.063 7.956 1.00 93.81 94 THR A O 1
ATOM 730 N N . TYR A 1 95 ? -17.023 20.058 8.957 1.00 94.38 95 TYR A N 1
ATOM 731 C CA . TYR A 1 95 ? -16.981 19.289 7.714 1.00 94.38 95 TYR A CA 1
ATOM 732 C C . TYR A 1 95 ? -18.059 19.678 6.698 1.00 94.38 95 TYR A C 1
ATOM 734 O O . TYR A 1 95 ? -17.770 19.763 5.512 1.00 94.38 95 TYR A O 1
ATOM 742 N N . TRP A 1 96 ? -19.287 19.977 7.126 1.00 92.94 96 TRP A N 1
ATOM 743 C CA . TRP A 1 96 ? -20.378 20.297 6.193 1.00 92.94 96 TRP A CA 1
ATOM 744 C C . TRP A 1 96 ? -20.155 21.593 5.386 1.00 92.94 96 TRP A C 1
ATOM 746 O O . TRP A 1 96 ? -20.778 21.770 4.338 1.00 92.94 96 TRP A O 1
ATOM 756 N N . LEU A 1 97 ? -19.284 22.495 5.859 1.00 93.31 97 LEU A N 1
ATOM 757 C CA . LEU A 1 97 ? -18.948 23.749 5.176 1.00 93.31 97 LEU A CA 1
ATOM 758 C C . LEU A 1 97 ? -17.985 23.524 4.009 1.00 93.31 97 LEU A C 1
ATOM 760 O O . LEU A 1 97 ? -18.167 24.095 2.932 1.00 93.31 97 LEU A O 1
ATOM 764 N N . PHE A 1 98 ? -16.965 22.698 4.246 1.00 92.56 98 PHE A N 1
ATOM 765 C CA . PHE A 1 98 ? -15.816 22.549 3.357 1.00 92.56 98 PHE A CA 1
ATOM 766 C C . PHE A 1 98 ? -15.801 21.205 2.624 1.00 92.56 98 PHE A C 1
ATOM 768 O O . PHE A 1 98 ? -15.249 21.134 1.538 1.00 92.56 98 PHE A O 1
ATOM 775 N N . GLY A 1 99 ? -16.398 20.150 3.169 1.00 91.88 99 GLY A N 1
ATOM 776 C CA . GLY A 1 99 ? -16.372 18.801 2.606 1.00 91.88 99 GLY A CA 1
ATOM 777 C C . GLY A 1 99 ? -17.169 18.664 1.307 1.00 91.88 99 GLY A C 1
ATOM 778 O O . GLY A 1 99 ? -18.200 19.311 1.103 1.00 91.88 99 GLY A O 1
ATOM 779 N N . THR A 1 100 ? -16.697 17.784 0.428 1.00 91.44 100 THR A N 1
ATOM 780 C CA . THR A 1 100 ? -17.371 17.407 -0.826 1.00 91.44 100 THR A CA 1
ATOM 781 C C . THR A 1 100 ? -18.072 16.057 -0.725 1.00 91.44 100 THR A C 1
ATOM 783 O O . THR A 1 100 ? -19.112 15.852 -1.351 1.00 91.44 100 THR A O 1
ATOM 786 N N . SER A 1 101 ? -17.553 15.143 0.094 1.00 92.06 101 SER A N 1
ATOM 787 C CA . SER A 1 101 ? -18.147 13.827 0.306 1.00 92.06 101 SER A CA 1
ATOM 788 C C . SER A 1 101 ? -19.278 13.874 1.338 1.00 92.06 101 SER A C 1
ATOM 790 O O . SER A 1 101 ? -19.129 14.375 2.446 1.00 92.06 101 SER A O 1
ATOM 792 N N . LYS A 1 102 ? -20.443 13.314 1.000 1.00 90.12 102 LYS A N 1
ATOM 793 C CA . LYS A 1 102 ? -21.605 13.275 1.910 1.00 90.12 102 LYS A CA 1
ATOM 794 C C . LYS A 1 102 ? -21.531 12.166 2.968 1.00 90.12 102 LYS A C 1
ATOM 796 O O . LYS A 1 102 ? -22.285 12.203 3.932 1.00 90.12 102 LYS A O 1
ATOM 801 N N . ASP A 1 103 ? -20.691 11.153 2.754 1.00 89.75 103 ASP A N 1
ATOM 802 C CA . ASP A 1 103 ? -20.654 9.927 3.564 1.00 89.75 103 ASP A CA 1
ATOM 803 C C . ASP A 1 103 ? -19.542 9.927 4.625 1.00 89.75 103 ASP A C 1
ATOM 805 O O . ASP A 1 103 ? -19.491 9.012 5.444 1.00 89.75 103 ASP A O 1
ATOM 809 N N . ILE A 1 104 ? -18.660 10.931 4.631 1.00 92.12 104 ILE A N 1
ATOM 810 C CA . ILE A 1 104 ? -17.552 11.012 5.589 1.00 92.12 104 ILE A CA 1
ATOM 811 C C . ILE A 1 104 ? -17.999 11.620 6.914 1.00 92.12 104 ILE A C 1
ATOM 813 O O . ILE A 1 104 ? -18.695 12.631 6.965 1.00 92.12 104 ILE A O 1
ATOM 817 N N . VAL A 1 105 ? -17.496 11.025 7.993 1.00 92.19 105 VAL A N 1
ATOM 818 C CA . VAL A 1 105 ? -17.535 11.582 9.344 1.00 92.19 105 VAL A CA 1
ATOM 819 C C . VAL A 1 105 ? -16.106 11.888 9.779 1.00 92.19 105 VAL A C 1
ATOM 821 O O . VAL A 1 105 ? -15.309 10.963 9.955 1.00 92.19 105 VAL A O 1
ATOM 824 N N . ILE A 1 106 ? -15.785 13.172 9.957 1.00 93.69 106 ILE A N 1
ATOM 825 C CA . ILE A 1 106 ? -14.521 13.602 10.567 1.00 93.69 106 ILE A CA 1
ATOM 826 C C . ILE A 1 106 ? -14.658 13.547 12.088 1.00 93.69 106 ILE A C 1
ATOM 828 O O . ILE A 1 106 ? -15.583 14.127 12.657 1.00 93.69 106 ILE A O 1
ATOM 832 N N . GLY A 1 107 ? -13.723 12.871 12.745 1.00 92.31 107 GLY A N 1
ATOM 833 C CA . GLY A 1 107 ? -13.654 12.788 14.198 1.00 92.31 107 GLY A CA 1
ATOM 834 C C . GLY A 1 107 ? -12.413 12.035 14.652 1.00 92.31 107 GLY A C 1
ATOM 835 O O . GLY A 1 107 ? -11.395 12.018 13.958 1.00 92.31 107 GLY A O 1
ATOM 836 N N . THR A 1 108 ? -12.484 11.409 15.822 1.00 91.00 108 THR A N 1
ATOM 837 C CA . THR A 1 108 ? -11.387 10.568 16.307 1.00 91.00 108 THR A CA 1
ATOM 838 C C . THR A 1 108 ? -11.380 9.208 15.615 1.00 91.00 108 THR A C 1
ATOM 840 O O . THR A 1 108 ? -12.426 8.604 15.340 1.00 91.00 108 THR A O 1
ATOM 843 N N . THR A 1 109 ? -10.181 8.691 15.362 1.00 88.25 109 THR A N 1
ATOM 844 C CA . THR A 1 109 ? -9.971 7.354 14.799 1.00 88.25 109 THR A CA 1
ATOM 845 C C . THR A 1 109 ? -8.980 6.576 15.639 1.00 88.25 109 THR A C 1
ATOM 847 O O . THR A 1 109 ? -8.091 7.156 16.251 1.00 88.25 109 THR A O 1
ATOM 850 N N . ALA A 1 110 ? -9.112 5.249 15.654 1.00 78.88 110 ALA A N 1
ATOM 851 C CA . ALA A 1 110 ? -8.194 4.392 16.396 1.00 78.88 110 ALA A CA 1
ATOM 852 C C . ALA A 1 110 ? -6.734 4.610 15.961 1.00 78.88 110 ALA A C 1
ATOM 854 O O . ALA A 1 110 ? -5.862 4.744 16.810 1.00 78.88 110 ALA A O 1
ATOM 855 N N . ILE A 1 111 ? -6.490 4.691 14.647 1.00 78.25 111 ILE A N 1
ATOM 856 C CA . ILE A 1 111 ? -5.150 4.851 14.063 1.00 78.25 111 ILE A CA 1
ATOM 857 C C . ILE A 1 111 ? -4.572 6.221 14.424 1.00 78.25 111 ILE A C 1
ATOM 859 O O . ILE A 1 111 ? -3.470 6.297 14.961 1.00 78.25 111 ILE A O 1
ATOM 863 N N . GLY A 1 112 ? -5.336 7.296 14.197 1.00 86.19 112 GLY A N 1
ATOM 864 C CA . GLY A 1 112 ? -4.905 8.650 14.537 1.00 86.19 112 GLY A CA 1
ATOM 865 C C . GLY A 1 112 ? -4.616 8.805 16.030 1.00 86.19 112 GLY A C 1
ATOM 866 O O . GLY A 1 112 ? -3.603 9.389 16.404 1.00 86.19 112 GLY A O 1
ATOM 867 N N . SER A 1 113 ? -5.454 8.229 16.893 1.00 88.19 113 SER A N 1
ATOM 868 C CA . SER A 1 113 ? -5.251 8.277 18.341 1.00 88.19 113 SER A CA 1
ATOM 869 C C . SER A 1 113 ? -4.043 7.468 18.812 1.00 88.19 113 SER A C 1
ATOM 871 O O . SER A 1 113 ? -3.344 7.928 19.708 1.00 88.19 113 SER A O 1
ATOM 873 N N . LEU A 1 114 ? -3.770 6.300 18.223 1.00 80.81 114 LEU A N 1
ATOM 874 C CA . LEU A 1 114 ? -2.572 5.514 18.545 1.00 80.81 114 LEU A CA 1
ATOM 875 C C . LEU A 1 114 ? -1.291 6.281 18.199 1.00 80.81 114 LEU A C 1
ATOM 877 O O . LEU A 1 114 ? -0.419 6.391 19.053 1.00 80.81 114 LEU A O 1
ATOM 881 N N . LEU A 1 115 ? -1.226 6.887 17.009 1.00 85.00 115 LEU A N 1
ATOM 882 C CA . LEU A 1 115 ? -0.078 7.695 16.577 1.00 85.00 115 LEU A CA 1
ATOM 883 C C . LEU A 1 115 ? 0.131 8.923 17.462 1.00 85.00 115 LEU A C 1
ATOM 885 O O . LEU A 1 115 ? 1.256 9.250 17.825 1.00 85.00 115 LEU A O 1
ATOM 889 N N . VAL A 1 116 ? -0.952 9.608 17.845 1.00 91.38 116 VAL A N 1
ATOM 890 C CA . VAL A 1 116 ? -0.858 10.714 18.809 1.00 91.38 116 VAL A CA 1
ATOM 891 C C . VAL A 1 116 ? -0.313 10.207 20.146 1.00 91.38 116 VAL A C 1
ATOM 893 O O . VAL A 1 116 ? 0.544 10.866 20.724 1.00 91.38 116 VAL A O 1
ATOM 896 N N . GLY A 1 117 ? -0.761 9.039 20.617 1.00 87.81 117 GLY A N 1
ATOM 897 C CA . GLY A 1 117 ? -0.239 8.405 21.829 1.00 87.81 117 GLY A CA 1
ATOM 898 C C . GLY A 1 117 ? 1.253 8.067 21.735 1.00 87.81 117 GLY A C 1
ATOM 899 O O . GLY A 1 117 ? 1.991 8.356 22.671 1.00 87.81 117 GLY A O 1
ATOM 900 N N . GLU A 1 118 ? 1.703 7.531 20.601 1.00 85.56 118 GLU A N 1
ATOM 901 C CA . GLU A 1 118 ? 3.110 7.198 20.336 1.00 85.56 118 GLU A CA 1
ATOM 902 C C . GLU A 1 118 ? 4.006 8.447 20.289 1.00 85.56 118 GLU A C 1
ATOM 904 O O . GLU A 1 118 ? 5.079 8.485 20.896 1.00 85.56 118 GLU A O 1
ATOM 909 N N . ILE A 1 119 ? 3.530 9.520 19.650 1.00 89.38 119 ILE A N 1
ATOM 910 C CA . ILE A 1 119 ? 4.230 10.811 19.632 1.00 89.38 119 ILE A CA 1
ATOM 911 C C . ILE A 1 119 ? 4.295 11.405 21.043 1.00 89.38 119 ILE A C 1
ATOM 913 O O . ILE A 1 119 ? 5.329 11.936 21.447 1.00 89.38 119 ILE A O 1
ATOM 917 N N . VAL A 1 120 ? 3.218 11.291 21.826 1.00 90.62 120 VAL A N 1
ATOM 918 C CA . VAL A 1 120 ? 3.217 11.712 23.234 1.00 90.62 120 VAL A CA 1
ATOM 919 C C . VAL A 1 120 ? 4.264 10.934 24.031 1.00 90.62 120 VAL A C 1
ATOM 921 O O . VAL A 1 120 ? 5.033 11.559 24.761 1.00 90.62 120 VAL A O 1
ATOM 924 N N . THR A 1 121 ? 4.343 9.608 23.873 1.00 88.69 121 THR A N 1
ATOM 925 C CA . THR A 1 121 ? 5.351 8.793 24.568 1.00 88.69 121 THR A CA 1
ATOM 926 C C . THR A 1 121 ? 6.769 9.160 24.147 1.00 88.69 121 THR A C 1
ATOM 928 O O . THR A 1 121 ? 7.608 9.384 25.013 1.00 88.69 121 THR A O 1
ATOM 931 N N . HIS A 1 122 ? 7.027 9.346 22.852 1.00 86.81 122 HIS A N 1
ATOM 932 C CA . HIS A 1 122 ? 8.351 9.732 22.366 1.00 86.81 122 HIS A CA 1
ATOM 933 C C . HIS A 1 122 ? 8.790 11.121 22.833 1.00 86.81 122 HIS A C 1
ATOM 935 O O . HIS A 1 122 ? 9.948 11.321 23.200 1.00 86.81 122 HIS A O 1
ATOM 941 N N . VAL A 1 123 ? 7.879 12.097 22.840 1.00 87.62 123 VAL A N 1
ATOM 942 C CA . VAL A 1 123 ? 8.186 13.442 23.348 1.00 87.62 123 VAL A CA 1
ATOM 943 C C . VAL A 1 123 ? 8.434 13.402 24.858 1.00 87.62 123 VAL A C 1
ATOM 945 O O . VAL A 1 123 ? 9.322 14.106 25.337 1.00 87.62 123 VAL A O 1
ATOM 948 N N . HIS A 1 124 ? 7.704 12.565 25.599 1.00 88.19 124 HIS A N 1
ATOM 949 C CA . HIS A 1 124 ? 7.911 12.382 27.036 1.00 88.19 124 HIS A CA 1
ATOM 950 C C . HIS A 1 124 ? 9.244 11.679 27.350 1.00 88.19 124 HIS A C 1
ATOM 952 O O . HIS A 1 124 ? 9.933 12.080 28.282 1.00 88.19 124 HIS A O 1
ATOM 958 N N . GLU A 1 125 ? 9.660 10.698 26.543 1.00 85.56 125 GLU A N 1
ATOM 959 C CA . GLU A 1 125 ? 10.985 10.064 26.641 1.00 85.56 125 GLU A CA 1
ATOM 960 C C . GLU A 1 125 ? 12.120 11.048 26.328 1.00 85.56 125 GLU A C 1
ATOM 962 O O . GLU A 1 125 ? 13.138 11.070 27.019 1.00 85.56 125 GLU A O 1
ATOM 967 N N . ALA A 1 126 ? 11.946 11.889 25.303 1.00 83.31 126 ALA A N 1
ATOM 968 C CA . ALA A 1 126 ? 12.942 12.884 24.915 1.00 83.31 126 ALA A CA 1
ATOM 969 C C . ALA A 1 126 ? 13.046 14.044 25.919 1.00 83.31 126 ALA A C 1
ATOM 971 O O . ALA A 1 126 ? 14.128 14.606 26.107 1.00 83.31 126 ALA A O 1
ATOM 972 N N . ARG A 1 127 ? 11.923 14.436 26.537 1.00 81.69 127 ARG A N 1
ATOM 973 C CA . ARG A 1 127 ? 11.837 15.507 27.540 1.00 81.69 127 ARG A CA 1
ATOM 974 C C . ARG A 1 127 ? 10.889 15.118 28.682 1.00 81.69 127 ARG A C 1
ATOM 976 O O . ARG A 1 127 ? 9.719 15.521 28.662 1.00 81.69 127 ARG A O 1
ATOM 983 N N . PRO A 1 128 ? 11.388 14.382 29.689 1.00 78.56 128 PRO A N 1
ATOM 984 C CA . PRO A 1 128 ? 10.569 13.952 30.816 1.00 78.56 128 PRO A CA 1
ATOM 985 C C . PRO A 1 128 ? 9.968 15.150 31.567 1.00 78.56 128 PRO A C 1
ATOM 987 O O . PRO A 1 128 ? 10.607 16.193 31.725 1.00 78.56 128 PRO A O 1
ATOM 990 N N . ASP A 1 129 ? 8.701 15.009 31.966 1.00 75.38 129 ASP A N 1
ATOM 991 C CA . ASP A 1 129 ? 7.915 15.916 32.827 1.00 75.38 129 ASP A CA 1
ATOM 992 C C . ASP A 1 129 ? 7.815 17.402 32.424 1.00 75.38 129 ASP A C 1
ATOM 994 O O . ASP A 1 129 ? 7.313 18.228 33.186 1.00 75.38 129 ASP A O 1
ATOM 998 N N . THR A 1 130 ? 8.233 17.774 31.212 1.00 79.69 130 THR A N 1
ATOM 999 C CA . THR A 1 130 ? 8.228 19.186 30.779 1.00 79.69 130 THR A CA 1
ATOM 1000 C C . THR A 1 130 ? 6.882 19.622 30.184 1.00 79.69 130 THR A C 1
ATOM 1002 O O . THR A 1 130 ? 6.507 20.794 30.267 1.00 79.69 130 THR A O 1
ATOM 1005 N N . TYR A 1 131 ? 6.144 18.692 29.571 1.00 85.19 131 TYR A N 1
ATOM 1006 C CA . TYR A 1 131 ? 4.880 18.963 28.880 1.00 85.19 131 TYR A CA 1
ATOM 1007 C C . TYR A 1 131 ? 3.822 17.923 29.229 1.00 85.19 131 TYR A C 1
ATOM 1009 O O . TYR A 1 131 ? 4.116 16.738 29.375 1.00 85.19 131 TYR A O 1
ATOM 1017 N N . THR A 1 132 ? 2.568 18.365 29.306 1.00 89.00 132 THR A N 1
ATOM 1018 C CA . THR A 1 132 ? 1.424 17.468 29.484 1.00 89.00 132 THR A CA 1
ATOM 1019 C C . THR A 1 132 ? 1.050 16.784 28.162 1.00 89.00 132 THR A C 1
ATOM 1021 O O . THR A 1 132 ? 1.163 17.388 27.092 1.00 89.00 132 THR A O 1
ATOM 1024 N N . SER A 1 133 ? 0.529 15.550 28.211 1.00 89.31 133 SER A N 1
ATOM 1025 C CA . SER A 1 133 ? 0.032 14.827 27.020 1.00 89.31 133 SER A CA 1
ATOM 1026 C C . SER A 1 133 ? -0.994 15.641 26.224 1.00 89.31 133 SER A C 1
ATOM 1028 O O . SER A 1 133 ? -1.021 15.607 24.995 1.00 89.31 133 SER A O 1
ATOM 1030 N N . VAL A 1 134 ? -1.809 16.432 26.932 1.00 90.44 134 VAL A N 1
ATOM 1031 C CA . VAL A 1 134 ? -2.805 17.339 26.350 1.00 90.44 134 VAL A CA 1
ATOM 1032 C C . VAL A 1 134 ? -2.145 18.468 25.554 1.00 90.44 134 VAL A C 1
ATOM 1034 O O . VAL A 1 134 ? -2.584 18.758 24.441 1.00 90.44 134 VAL A O 1
ATOM 1037 N N . GLU A 1 135 ? -1.103 19.108 26.097 1.00 90.69 135 GLU A N 1
ATOM 1038 C CA . GLU A 1 135 ? -0.352 20.156 25.389 1.00 90.69 135 GLU A CA 1
ATOM 1039 C C . GLU A 1 135 ? 0.280 19.612 24.106 1.00 90.69 135 GLU A C 1
ATOM 1041 O O . GLU A 1 135 ? 0.137 20.229 23.050 1.00 90.69 135 GLU A O 1
ATOM 1046 N N . ILE A 1 136 ? 0.912 18.436 24.179 1.00 91.56 136 ILE A N 1
ATOM 1047 C CA . ILE A 1 136 ? 1.545 17.785 23.024 1.00 91.56 136 ILE A CA 1
ATOM 1048 C C . ILE A 1 136 ? 0.497 17.498 21.939 1.00 91.56 136 ILE A C 1
ATOM 1050 O O . ILE A 1 136 ? 0.675 17.901 20.789 1.00 91.56 136 ILE A O 1
ATOM 1054 N N . ALA A 1 137 ? -0.627 16.873 22.303 1.00 92.88 137 ALA A N 1
ATOM 1055 C CA . ALA A 1 137 ? -1.675 16.497 21.356 1.00 92.88 137 ALA A CA 1
ATOM 1056 C C . ALA A 1 137 ? -2.347 17.711 20.685 1.00 92.88 137 ALA A C 1
ATOM 1058 O O . ALA A 1 137 ? -2.586 17.695 19.472 1.00 92.88 137 ALA A O 1
ATOM 1059 N N . LYS A 1 138 ? -2.621 18.784 21.442 1.00 93.06 138 LYS A N 1
ATOM 1060 C CA . LYS A 1 138 ? -3.184 20.035 20.902 1.00 93.06 138 LYS A CA 1
ATOM 1061 C C . LYS A 1 138 ? -2.221 20.729 19.941 1.00 93.06 138 LYS A C 1
ATOM 1063 O O . LYS A 1 138 ? -2.636 21.149 18.861 1.00 93.06 138 LYS A O 1
ATOM 1068 N N . THR A 1 139 ? -0.946 20.839 20.316 1.00 92.88 139 THR A N 1
ATOM 1069 C CA . THR A 1 139 ? 0.082 21.484 19.485 1.00 92.88 139 THR A CA 1
ATOM 1070 C C . THR A 1 139 ? 0.349 20.681 18.215 1.00 92.88 139 THR A C 1
ATOM 1072 O O . THR A 1 139 ? 0.406 21.258 17.129 1.00 92.88 139 THR A O 1
ATOM 1075 N N . LEU A 1 140 ? 0.413 19.351 18.319 1.00 93.62 140 LEU A N 1
ATOM 1076 C CA . LEU A 1 140 ? 0.540 18.457 17.170 1.00 93.62 140 LEU A CA 1
ATOM 1077 C C . LEU A 1 140 ? -0.642 18.601 16.200 1.00 93.62 140 LEU A C 1
ATOM 1079 O O . LEU A 1 140 ? -0.437 18.740 14.992 1.00 93.62 140 LEU A O 1
ATOM 1083 N N . SER A 1 141 ? -1.873 18.607 16.720 1.00 94.62 141 SER A N 1
ATOM 1084 C CA . SER A 1 141 ? -3.088 18.799 15.917 1.00 94.62 141 SER A CA 1
ATOM 1085 C C . SER A 1 141 ? -3.092 20.146 15.202 1.00 94.62 141 SER A C 1
ATOM 1087 O O . SER A 1 141 ? -3.391 20.210 14.015 1.00 94.62 141 SER A O 1
ATOM 1089 N N . PHE A 1 142 ? -2.731 21.223 15.900 1.00 94.81 142 PHE A N 1
ATOM 1090 C CA . PHE A 1 142 ? -2.701 22.557 15.308 1.00 94.81 142 PHE A CA 1
ATOM 1091 C C . PHE A 1 142 ? -1.629 22.669 14.213 1.00 94.81 142 PHE A C 1
ATOM 1093 O O . PHE A 1 142 ? -1.902 23.189 13.133 1.00 94.81 142 PHE A O 1
ATOM 1100 N N . MET A 1 143 ? -0.430 22.129 14.456 1.00 94.00 143 MET A N 1
ATOM 1101 C CA . MET A 1 143 ? 0.678 22.155 13.497 1.00 94.00 143 MET A CA 1
ATOM 1102 C C . MET A 1 143 ? 0.362 21.343 12.235 1.00 94.00 143 MET A C 1
ATOM 1104 O O . MET A 1 143 ? 0.475 21.855 11.123 1.00 94.00 143 MET A O 1
ATOM 1108 N N . THR A 1 144 ? -0.089 20.096 12.400 1.00 94.06 144 THR A N 1
ATOM 1109 C CA . THR A 1 144 ? -0.517 19.255 11.269 1.00 94.06 144 THR A CA 1
ATOM 1110 C C . THR A 1 144 ? -1.726 19.861 10.555 1.00 94.06 144 THR A C 1
ATOM 1112 O O . THR A 1 144 ? -1.766 19.871 9.328 1.00 94.06 144 THR A O 1
ATOM 1115 N N . GLY A 1 145 ? -2.661 20.464 11.295 1.00 95.19 145 GLY A N 1
ATOM 1116 C CA . GLY A 1 145 ? -3.816 21.180 10.758 1.00 95.19 145 GLY A CA 1
ATOM 1117 C C . GLY A 1 145 ? -3.446 22.362 9.866 1.00 95.19 145 GLY A C 1
ATOM 1118 O O . GLY A 1 145 ? -4.011 22.480 8.782 1.00 95.19 145 GLY A O 1
ATOM 1119 N N . ILE A 1 146 ? -2.484 23.203 10.266 1.00 95.19 146 ILE A N 1
ATOM 1120 C CA . ILE A 1 146 ? -2.007 24.320 9.431 1.00 95.19 146 ILE A CA 1
ATOM 1121 C C . ILE A 1 146 ? -1.397 23.800 8.133 1.00 95.19 146 ILE A C 1
ATOM 1123 O O . ILE A 1 146 ? -1.693 24.340 7.068 1.00 95.19 146 ILE A O 1
ATOM 1127 N N . ILE A 1 147 ? -0.576 22.748 8.206 1.00 94.44 147 ILE A N 1
ATOM 1128 C CA . ILE A 1 147 ? 0.054 22.167 7.016 1.00 94.44 147 ILE A CA 1
ATOM 1129 C C . ILE A 1 147 ? -1.024 21.629 6.065 1.00 94.44 147 ILE A C 1
ATOM 1131 O O . ILE A 1 147 ? -1.018 21.968 4.885 1.00 94.44 147 ILE A O 1
ATOM 1135 N N . LEU A 1 148 ? -1.997 20.865 6.573 1.00 94.19 148 LEU A N 1
ATOM 1136 C CA . LEU A 1 148 ? -3.126 20.365 5.778 1.00 94.19 148 LEU A CA 1
ATOM 1137 C C . LEU A 1 148 ? -3.961 21.506 5.187 1.00 94.19 148 LEU A C 1
ATOM 1139 O O . LEU A 1 148 ? -4.268 21.504 3.997 1.00 94.19 148 LEU A O 1
ATOM 1143 N N . PHE A 1 149 ? -4.290 22.510 5.996 1.00 94.56 149 PHE A N 1
ATOM 1144 C CA . PHE A 1 149 ? -5.053 23.669 5.552 1.00 94.56 149 PHE A CA 1
ATOM 1145 C C . PHE A 1 149 ? -4.322 24.420 4.430 1.00 94.56 149 PHE A C 1
ATOM 1147 O O . PHE A 1 149 ? -4.939 24.747 3.418 1.00 94.56 149 PHE A O 1
ATOM 1154 N N . ALA A 1 150 ? -3.005 24.613 4.553 1.00 94.38 150 ALA A N 1
ATOM 1155 C CA . ALA A 1 150 ? -2.174 25.226 3.521 1.00 94.38 150 ALA A CA 1
ATOM 1156 C C . ALA A 1 150 ? -2.111 24.375 2.242 1.00 94.38 150 ALA A C 1
ATOM 1158 O O . ALA A 1 150 ? -2.288 24.913 1.152 1.00 94.38 150 ALA A O 1
ATOM 1159 N N . LEU A 1 151 ? -1.931 23.052 2.348 1.00 92.38 151 LEU A N 1
ATOM 1160 C CA . LEU A 1 151 ? -1.945 22.145 1.191 1.00 92.38 151 LEU A CA 1
ATOM 1161 C C . LEU A 1 151 ? -3.287 22.189 0.442 1.00 92.38 151 LEU A C 1
ATOM 1163 O O . LEU A 1 151 ? -3.312 22.205 -0.791 1.00 92.38 151 LEU A O 1
ATOM 1167 N N . GLY A 1 152 ? -4.397 22.244 1.182 1.00 91.69 152 GLY A N 1
ATOM 1168 C CA . GLY A 1 152 ? -5.738 22.386 0.623 1.00 91.69 152 GLY A CA 1
ATOM 1169 C C . GLY A 1 152 ? -5.961 23.744 -0.050 1.00 91.69 152 GLY A C 1
ATOM 1170 O O . GLY A 1 152 ? -6.438 23.795 -1.186 1.00 91.69 152 GLY A O 1
ATOM 1171 N N . LEU A 1 153 ? -5.535 24.834 0.600 1.00 92.06 153 LEU A N 1
ATOM 1172 C CA . LEU A 1 153 ? -5.621 26.199 0.069 1.00 92.06 153 LEU A CA 1
ATOM 1173 C C . LEU A 1 153 ? -4.742 26.393 -1.177 1.00 92.06 153 LEU A C 1
ATOM 1175 O O . LEU A 1 153 ? -5.128 27.079 -2.112 1.00 92.06 153 LEU A O 1
ATOM 1179 N N . LEU A 1 154 ? -3.579 25.749 -1.247 1.00 91.75 154 LEU A N 1
ATOM 1180 C CA . LEU A 1 154 ? -2.727 25.761 -2.442 1.00 91.75 154 LEU A CA 1
ATOM 1181 C C . LEU A 1 154 ? -3.225 24.806 -3.541 1.00 91.75 154 LEU A C 1
ATOM 1183 O O . LEU A 1 154 ? -2.597 24.689 -4.591 1.00 91.75 154 LEU A O 1
ATOM 1187 N N . ARG A 1 155 ? -4.348 24.108 -3.313 1.00 89.44 155 ARG A N 1
ATOM 1188 C CA . ARG A 1 155 ? -4.918 23.081 -4.197 1.00 89.44 155 ARG A CA 1
ATOM 1189 C C . ARG A 1 155 ? -3.918 21.999 -4.614 1.00 89.44 155 ARG A C 1
ATOM 1191 O O . ARG A 1 155 ? -4.006 21.448 -5.710 1.00 89.44 155 ARG A O 1
ATOM 1198 N N . LEU A 1 156 ? -3.026 21.618 -3.705 1.00 87.88 156 LEU A N 1
ATOM 1199 C CA . LEU A 1 156 ? -2.009 20.588 -3.932 1.00 87.88 156 LEU A CA 1
ATOM 1200 C C . LEU A 1 156 ? -2.557 19.151 -3.821 1.00 87.88 156 LEU A C 1
ATOM 1202 O O . LEU A 1 156 ? -1.798 18.203 -3.646 1.00 87.88 156 LEU A O 1
ATOM 1206 N N . GLY A 1 157 ? -3.873 18.954 -3.952 1.00 82.62 157 GLY A N 1
ATOM 1207 C CA . GLY A 1 157 ? -4.512 17.637 -3.892 1.00 82.62 157 GLY A CA 1
ATOM 1208 C C . GLY A 1 157 ? -4.078 16.678 -5.002 1.00 82.62 157 GLY A C 1
ATOM 1209 O O . GLY A 1 157 ? -4.197 15.469 -4.816 1.00 82.62 157 GLY A O 1
ATOM 1210 N N . TRP A 1 158 ? -3.502 17.187 -6.098 1.00 83.94 158 TRP A N 1
ATOM 1211 C CA . TRP A 1 158 ? -2.898 16.361 -7.149 1.00 83.94 158 TRP A CA 1
ATOM 1212 C C . TRP A 1 158 ? -1.776 15.459 -6.602 1.00 83.94 158 TRP A C 1
ATOM 1214 O O . TRP A 1 158 ? -1.642 14.323 -7.047 1.00 83.94 158 TRP A O 1
ATOM 1224 N N . LEU A 1 159 ? -1.038 15.898 -5.568 1.00 78.12 159 LEU A N 1
ATOM 1225 C CA . LEU A 1 159 ? -0.015 15.077 -4.899 1.00 78.12 159 LEU A CA 1
ATOM 1226 C C . LEU A 1 159 ? -0.616 13.800 -4.305 1.00 78.12 159 LEU A C 1
ATOM 1228 O O . LEU A 1 159 ? 0.028 12.756 -4.270 1.00 78.12 159 LEU A O 1
ATOM 1232 N N . VAL A 1 160 ? -1.870 13.868 -3.858 1.00 72.06 160 VAL A N 1
ATOM 1233 C CA . VAL A 1 160 ? -2.573 12.722 -3.274 1.00 72.06 160 VAL A CA 1
ATOM 1234 C C . VAL A 1 160 ? -3.296 11.892 -4.337 1.00 72.06 160 VAL A C 1
ATOM 1236 O O . VAL A 1 160 ? -3.653 10.737 -4.105 1.00 72.06 160 VAL A O 1
ATOM 1239 N N . GLU A 1 161 ? -3.491 12.432 -5.541 1.00 76.00 161 GLU A N 1
ATOM 1240 C CA . GLU A 1 161 ? -3.951 11.652 -6.695 1.00 76.00 161 GLU A CA 1
ATOM 1241 C C . GLU A 1 161 ? -2.902 10.664 -7.202 1.00 76.00 161 GLU A C 1
ATOM 1243 O O . GLU A 1 161 ? -3.275 9.664 -7.810 1.00 76.00 161 GLU A O 1
ATOM 1248 N N . VAL A 1 162 ? -1.630 10.866 -6.844 1.00 75.50 162 VAL A N 1
ATOM 1249 C CA . VAL A 1 162 ? -0.538 9.926 -7.127 1.00 75.50 162 VAL A CA 1
ATOM 1250 C C . VAL A 1 162 ? -0.737 8.580 -6.413 1.00 75.50 162 VAL A C 1
ATOM 1252 O O . VAL A 1 162 ? -0.200 7.571 -6.862 1.00 75.50 162 VAL A O 1
ATOM 1255 N N . ILE A 1 163 ? -1.533 8.520 -5.335 1.00 77.88 163 ILE A N 1
ATOM 1256 C CA . ILE A 1 163 ? -1.784 7.276 -4.592 1.00 77.88 163 ILE A CA 1
ATOM 1257 C C . ILE A 1 163 ? -2.774 6.394 -5.364 1.00 77.88 163 ILE A C 1
ATOM 1259 O O . ILE A 1 163 ? -3.955 6.750 -5.477 1.00 77.88 163 ILE A O 1
ATOM 1263 N N . PRO A 1 164 ? -2.352 5.210 -5.849 1.00 82.25 164 PRO A N 1
ATOM 1264 C CA . PRO A 1 164 ? -3.217 4.368 -6.663 1.00 82.25 164 PRO A CA 1
ATOM 1265 C C . PRO A 1 164 ? -4.371 3.770 -5.853 1.00 82.25 164 PRO A C 1
ATOM 1267 O O . PRO A 1 164 ? -4.296 3.571 -4.639 1.00 82.25 164 PRO A O 1
ATOM 1270 N N . TYR A 1 165 ? -5.457 3.418 -6.542 1.00 81.75 165 TYR A N 1
ATOM 1271 C CA . TYR A 1 165 ? -6.650 2.859 -5.901 1.00 81.75 165 TYR A CA 1
ATOM 1272 C C . TYR A 1 165 ? -6.409 1.493 -5.229 1.00 81.75 165 TYR A C 1
ATOM 1274 O O . TYR A 1 165 ? -7.105 1.145 -4.276 1.00 81.75 165 TYR A O 1
ATOM 1282 N N . ILE A 1 166 ? -5.448 0.700 -5.710 1.00 88.44 166 ILE A N 1
ATOM 1283 C CA . ILE A 1 166 ? -5.201 -0.655 -5.198 1.00 88.44 166 ILE A CA 1
ATOM 1284 C C . ILE A 1 166 ? -4.630 -0.649 -3.771 1.00 88.44 166 ILE A C 1
ATOM 1286 O O . ILE A 1 166 ? -5.255 -1.287 -2.918 1.00 88.44 166 ILE A O 1
ATOM 1290 N N . PRO A 1 167 ? -3.547 0.096 -3.459 1.00 86.81 167 PRO A N 1
ATOM 1291 C CA . PRO A 1 167 ? -3.111 0.344 -2.083 1.00 86.81 167 PRO A CA 1
ATOM 1292 C C . PRO A 1 167 ? -4.244 0.809 -1.170 1.00 86.81 167 PRO A C 1
ATOM 1294 O O . PRO A 1 167 ? -4.438 0.250 -0.093 1.00 86.81 167 PRO A O 1
ATOM 1297 N N . VAL A 1 168 ? -5.066 1.755 -1.636 1.00 82.81 168 VAL A N 1
ATOM 1298 C CA . VAL A 1 168 ? -6.242 2.236 -0.897 1.00 82.81 168 VAL A CA 1
ATOM 1299 C C . VAL A 1 168 ? -7.214 1.088 -0.604 1.00 82.81 168 VAL A C 1
ATOM 1301 O O . VAL A 1 168 ? -7.614 0.885 0.538 1.00 82.81 168 VAL A O 1
ATOM 1304 N N . SER A 1 169 ? -7.578 0.281 -1.602 1.00 85.50 169 SER A N 1
ATOM 1305 C CA . SER A 1 169 ? -8.482 -0.860 -1.406 1.00 85.50 169 SER A CA 1
ATOM 1306 C C . SER A 1 169 ? -7.903 -1.934 -0.474 1.00 85.50 169 SER A C 1
ATOM 1308 O O . SER A 1 169 ? -8.683 -2.609 0.210 1.00 85.50 169 SER A O 1
ATOM 1310 N N . ALA A 1 170 ? -6.582 -2.137 -0.475 1.00 89.56 170 ALA A N 1
ATOM 1311 C CA . ALA A 1 170 ? -5.887 -3.065 0.419 1.00 89.56 170 ALA A CA 1
ATOM 1312 C C . ALA A 1 170 ? -5.921 -2.548 1.858 1.00 89.56 170 ALA A C 1
ATOM 1314 O O . ALA A 1 170 ? -6.374 -3.259 2.754 1.00 89.56 170 ALA A O 1
ATOM 1315 N N . PHE A 1 171 ? -5.566 -1.276 2.047 1.00 84.38 171 PHE A N 1
ATOM 1316 C CA . PHE A 1 171 ? -5.613 -0.577 3.327 1.00 84.38 171 PHE A CA 1
ATOM 1317 C C . PHE A 1 171 ? -7.005 -0.630 3.966 1.00 84.38 171 PHE A C 1
ATOM 1319 O O . PHE A 1 171 ? -7.129 -0.994 5.129 1.00 84.38 171 PHE A O 1
ATOM 1326 N N . ILE A 1 172 ? -8.072 -0.370 3.201 1.00 81.94 172 ILE A N 1
ATOM 1327 C CA . ILE A 1 172 ? -9.453 -0.434 3.715 1.00 81.94 172 ILE A CA 1
ATOM 1328 C C . ILE A 1 172 ? -9.806 -1.843 4.194 1.00 81.94 172 ILE A C 1
ATOM 1330 O O . ILE A 1 172 ? -10.440 -2.013 5.238 1.00 81.94 172 ILE A O 1
ATOM 1334 N N . THR A 1 173 ? -9.410 -2.861 3.428 1.00 89.19 173 THR A N 1
ATOM 1335 C CA . THR A 1 173 ? -9.692 -4.260 3.769 1.00 89.19 173 THR A CA 1
ATOM 1336 C C . THR A 1 173 ? -8.923 -4.677 5.017 1.00 89.19 173 THR A C 1
ATOM 1338 O O . THR A 1 173 ? -9.508 -5.250 5.933 1.00 89.19 173 THR A O 1
ATOM 1341 N N . ALA A 1 174 ? -7.643 -4.317 5.088 1.00 88.62 174 ALA A N 1
ATOM 1342 C CA . ALA A 1 174 ? -6.807 -4.533 6.254 1.00 88.62 174 ALA A CA 1
ATOM 1343 C C . ALA A 1 174 ? -7.357 -3.831 7.500 1.00 88.62 174 ALA A C 1
ATOM 1345 O O . ALA A 1 174 ? -7.630 -4.491 8.497 1.00 88.62 174 ALA A O 1
ATOM 1346 N N . ALA A 1 175 ? -7.603 -2.519 7.431 1.00 81.00 175 ALA A N 1
ATOM 1347 C CA . ALA A 1 175 ? -8.159 -1.741 8.535 1.00 81.00 175 ALA A CA 1
ATOM 1348 C C . ALA A 1 175 ? -9.486 -2.338 9.025 1.00 81.00 175 ALA A C 1
ATOM 1350 O O . ALA A 1 175 ? -9.726 -2.415 10.228 1.00 81.00 175 ALA A O 1
ATOM 1351 N N . SER A 1 176 ? -10.315 -2.844 8.105 1.00 84.31 176 SER A N 1
ATOM 1352 C CA . SER A 1 176 ? -11.567 -3.516 8.458 1.00 84.31 176 SER A CA 1
ATOM 1353 C C . SER A 1 176 ? -11.341 -4.794 9.275 1.00 84.31 176 SER A C 1
ATOM 1355 O O . SER A 1 176 ? -11.992 -4.987 10.301 1.00 84.31 176 SER A O 1
ATOM 1357 N N . ILE A 1 177 ? -10.390 -5.639 8.863 1.00 88.38 177 ILE A N 1
ATOM 1358 C CA . ILE A 1 177 ? -10.010 -6.864 9.588 1.00 88.38 177 ILE A CA 1
ATOM 1359 C C . ILE A 1 177 ? -9.445 -6.518 10.972 1.00 88.38 177 ILE A C 1
ATOM 1361 O O . ILE A 1 177 ? -9.836 -7.122 11.967 1.00 88.38 177 ILE A O 1
ATOM 1365 N N . ILE A 1 178 ? -8.581 -5.507 11.058 1.00 84.56 178 ILE A N 1
ATOM 1366 C CA . ILE A 1 178 ? -7.957 -5.069 12.314 1.00 84.56 178 ILE A CA 1
ATOM 1367 C C . ILE A 1 178 ? -9.001 -4.549 13.304 1.00 84.56 178 ILE A C 1
ATOM 1369 O O . ILE A 1 178 ? -9.000 -4.936 14.474 1.00 84.56 178 ILE A O 1
ATOM 1373 N N . ILE A 1 179 ? -9.932 -3.708 12.843 1.00 80.69 179 ILE A N 1
ATOM 1374 C CA . ILE A 1 179 ? -11.030 -3.219 13.682 1.00 80.69 179 ILE A CA 1
ATOM 1375 C C . ILE A 1 179 ? -11.876 -4.402 14.168 1.00 80.69 179 ILE A C 1
ATOM 1377 O O . ILE A 1 179 ? -12.188 -4.478 15.351 1.00 80.69 179 ILE A O 1
ATOM 1381 N N . MET A 1 180 ? -12.191 -5.376 13.310 1.00 86.44 180 MET A N 1
ATOM 1382 C CA . MET A 1 180 ? -12.924 -6.570 13.743 1.00 86.44 180 MET A CA 1
ATOM 1383 C C . MET A 1 180 ? -12.164 -7.374 14.810 1.00 86.44 180 MET A C 1
ATOM 1385 O O . MET A 1 180 ? -12.764 -7.735 15.821 1.00 86.44 180 MET A O 1
ATOM 1389 N N . CYS A 1 181 ? -10.857 -7.598 14.639 1.00 88.06 181 CYS A N 1
ATOM 1390 C CA . CYS A 1 181 ? -10.028 -8.301 15.624 1.00 88.06 181 CYS A CA 1
ATOM 1391 C C . CYS A 1 181 ? -9.966 -7.563 16.971 1.00 88.06 181 CYS A C 1
ATOM 1393 O O . CYS A 1 181 ? -10.067 -8.197 18.017 1.00 88.06 181 CYS A O 1
ATOM 1395 N N . THR A 1 182 ? -9.845 -6.232 16.961 1.00 83.06 182 THR A N 1
ATOM 1396 C CA . THR A 1 182 ? -9.769 -5.416 18.190 1.00 83.06 182 THR A CA 1
ATOM 1397 C C . THR A 1 182 ? -11.114 -5.254 18.898 1.00 83.06 182 THR A C 1
ATOM 1399 O O . THR A 1 182 ? -11.142 -5.096 20.117 1.00 83.06 182 THR A O 1
ATOM 1402 N N . GLN A 1 183 ? -12.236 -5.328 18.172 1.00 86.75 183 GLN A N 1
ATOM 1403 C CA . GLN A 1 183 ? -13.580 -5.290 18.764 1.00 86.75 183 GLN A CA 1
ATOM 1404 C C . GLN A 1 183 ? -14.070 -6.662 19.250 1.00 86.75 183 GLN A C 1
ATOM 1406 O O . GLN A 1 183 ? -14.940 -6.716 20.117 1.00 86.75 183 GLN A O 1
ATOM 1411 N N . LEU A 1 184 ? -13.515 -7.767 18.746 1.00 90.00 184 LEU A N 1
ATOM 1412 C CA . LEU A 1 184 ? -13.902 -9.125 19.139 1.00 90.00 184 LEU A CA 1
ATOM 1413 C C . LEU A 1 184 ? -13.801 -9.410 20.656 1.00 90.00 184 LEU A C 1
ATOM 1415 O O . LEU A 1 184 ? -14.777 -9.925 21.204 1.00 90.00 184 LEU A O 1
ATOM 1419 N N . PRO A 1 185 ? -12.713 -9.064 21.379 1.00 88.69 185 PRO A N 1
ATOM 1420 C CA . PRO A 1 185 ? -12.657 -9.289 22.827 1.00 88.69 185 PRO A CA 1
ATOM 1421 C C . PRO A 1 185 ? -13.686 -8.446 23.595 1.00 88.69 185 PRO A C 1
ATOM 1423 O O . PRO A 1 185 ? -14.243 -8.916 24.583 1.00 88.69 185 PRO A O 1
ATOM 1426 N N . VAL A 1 186 ? -13.996 -7.232 23.117 1.00 84.62 186 VAL A N 1
ATOM 1427 C CA . VAL A 1 186 ? -15.017 -6.350 23.715 1.00 84.62 186 VAL A CA 1
ATOM 1428 C C . VAL A 1 186 ? -16.428 -6.886 23.462 1.00 84.62 186 VAL A C 1
ATOM 1430 O O . VAL A 1 186 ? -17.277 -6.813 24.345 1.00 84.62 186 VAL A O 1
ATOM 1433 N N . LEU A 1 187 ? -16.676 -7.462 22.281 1.00 88.38 187 LEU A N 1
ATOM 1434 C CA . LEU A 1 187 ? -17.938 -8.124 21.939 1.00 88.38 187 LEU A CA 1
ATOM 1435 C C . LEU A 1 187 ? -18.233 -9.298 22.880 1.00 88.38 187 LEU A C 1
ATOM 1437 O O . LEU A 1 187 ? -19.380 -9.481 23.273 1.00 88.38 187 LEU A O 1
ATOM 1441 N N . LEU A 1 188 ? -17.205 -10.085 23.209 1.00 87.69 188 LEU A N 1
ATOM 1442 C CA . LEU A 1 188 ? -17.293 -11.275 24.061 1.00 87.69 188 LEU A CA 1
ATOM 1443 C C . LEU A 1 188 ? -17.150 -10.965 25.564 1.00 87.69 188 LEU A C 1
ATOM 1445 O O . LEU A 1 188 ? -17.284 -11.866 26.389 1.00 87.69 188 LEU A O 1
ATOM 1449 N N . GLY A 1 189 ? -16.856 -9.715 25.932 1.00 83.75 189 GLY A N 1
ATOM 1450 C CA . GLY A 1 189 ? -16.638 -9.320 27.325 1.00 83.75 189 GLY A CA 1
ATOM 1451 C C . GLY A 1 189 ? -15.416 -9.975 27.977 1.00 83.75 189 GLY A C 1
ATOM 1452 O O . GLY A 1 189 ? -15.446 -10.246 29.170 1.00 83.75 189 GLY A O 1
ATOM 1453 N N . ILE A 1 190 ? -14.361 -10.281 27.214 1.00 86.62 190 ILE A N 1
ATOM 1454 C CA . ILE A 1 190 ? -13.164 -10.962 27.737 1.00 86.62 190 ILE A CA 1
ATOM 1455 C C . ILE A 1 190 ? -12.215 -9.928 28.375 1.00 86.62 190 ILE A C 1
ATOM 1457 O O . ILE A 1 190 ? -11.710 -9.046 27.668 1.00 86.62 190 ILE A O 1
ATOM 1461 N N . PRO A 1 191 ? -11.915 -10.016 29.685 1.00 79.25 191 PRO A N 1
ATOM 1462 C CA . PRO A 1 191 ? -11.033 -9.065 30.353 1.00 79.25 191 PRO A CA 1
ATOM 1463 C C . PRO A 1 191 ? -9.537 -9.323 30.077 1.00 79.25 191 PRO A C 1
ATOM 1465 O O . PRO A 1 191 ? -9.066 -10.450 29.910 1.00 79.25 191 PRO A O 1
ATOM 1468 N N . GLY A 1 192 ? -8.742 -8.246 30.081 1.00 75.31 192 GLY A N 1
ATOM 1469 C CA . GLY A 1 192 ? -7.275 -8.322 30.058 1.00 75.31 192 GLY A CA 1
ATOM 1470 C C . GLY A 1 192 ? -6.654 -8.714 28.712 1.00 75.31 192 GLY A C 1
ATOM 1471 O O . GLY A 1 192 ? -5.560 -9.283 28.693 1.00 75.31 192 GLY A O 1
ATOM 1472 N N . VAL A 1 193 ? -7.340 -8.467 27.594 1.00 80.69 193 VAL A N 1
ATOM 1473 C CA . VAL A 1 193 ? -6.744 -8.519 26.249 1.00 80.69 193 VAL A CA 1
ATOM 1474 C C . VAL A 1 193 ? -6.222 -7.128 25.901 1.00 80.69 193 VAL A C 1
ATOM 1476 O O . VAL A 1 193 ? -6.974 -6.154 25.950 1.00 80.69 193 VAL A O 1
ATOM 1479 N N . ASN A 1 194 ? -4.937 -7.022 25.564 1.00 78.38 194 ASN A N 1
ATOM 1480 C CA . ASN A 1 194 ? -4.358 -5.757 25.132 1.00 78.38 194 ASN A CA 1
ATOM 1481 C C . ASN A 1 194 ? -4.745 -5.489 23.673 1.00 78.38 194 ASN A C 1
ATOM 1483 O O . ASN A 1 194 ? -4.237 -6.127 22.760 1.00 78.38 194 ASN A O 1
ATOM 1487 N N . THR A 1 195 ? -5.647 -4.538 23.445 1.00 72.12 195 THR A N 1
ATOM 1488 C CA . THR A 1 195 ? -6.104 -4.157 22.099 1.00 72.12 195 THR A CA 1
ATOM 1489 C C . THR A 1 195 ? -5.123 -3.252 21.350 1.00 72.12 195 THR A C 1
ATOM 1491 O O . THR A 1 195 ? -5.409 -2.882 20.213 1.00 72.12 195 THR A O 1
ATOM 1494 N N . ARG A 1 196 ? -3.986 -2.895 21.969 1.00 68.06 196 ARG A N 1
ATOM 1495 C CA . ARG A 1 196 ? -2.885 -2.157 21.328 1.00 68.06 196 ARG A CA 1
ATOM 1496 C C . ARG A 1 196 ? -1.873 -3.065 20.624 1.00 68.06 196 ARG A C 1
ATOM 1498 O O . ARG A 1 196 ? -1.070 -2.557 19.854 1.00 68.06 196 ARG A O 1
ATOM 1505 N N . ASP A 1 197 ? -1.894 -4.370 20.898 1.00 76.44 197 ASP A N 1
ATOM 1506 C CA . ASP A 1 197 ? -0.981 -5.317 20.256 1.00 76.44 197 ASP A CA 1
ATOM 1507 C C . ASP A 1 197 ? -1.337 -5.523 18.776 1.00 76.44 197 ASP A C 1
ATOM 1509 O O . ASP A 1 197 ? -2.446 -5.216 18.328 1.00 76.44 197 ASP A O 1
ATOM 1513 N N . ASP A 1 198 ? -0.406 -6.116 18.024 1.00 81.12 198 ASP A N 1
ATOM 1514 C CA . ASP A 1 198 ? -0.629 -6.450 16.619 1.00 81.12 198 ASP A CA 1
ATOM 1515 C C . ASP A 1 198 ? -1.907 -7.291 16.427 1.00 81.12 198 ASP A C 1
ATOM 1517 O O . ASP A 1 198 ? -2.202 -8.180 17.238 1.00 81.12 198 ASP A O 1
ATOM 1521 N N . PRO A 1 199 ? -2.647 -7.099 15.321 1.00 81.88 199 PRO A N 1
ATOM 1522 C CA . PRO A 1 199 ? -3.977 -7.683 15.125 1.00 81.88 199 PRO A CA 1
ATOM 1523 C C . PRO A 1 199 ? -4.024 -9.205 15.305 1.00 81.88 199 PRO A C 1
ATOM 1525 O O . PRO A 1 199 ? -4.970 -9.748 15.882 1.00 81.88 199 PRO A O 1
ATOM 1528 N N . TYR A 1 200 ? -2.991 -9.906 14.832 1.00 86.06 200 TYR A N 1
ATOM 1529 C CA . TYR A 1 200 ? -2.889 -11.357 14.965 1.00 86.06 200 TYR A CA 1
ATOM 1530 C C . TYR A 1 200 ? -2.654 -11.800 16.422 1.00 86.06 200 TYR A C 1
ATOM 1532 O O . TYR A 1 200 ? -3.208 -12.816 16.843 1.00 86.06 200 TYR A O 1
ATOM 1540 N N . LYS A 1 201 ? -1.901 -11.029 17.222 1.00 88.06 201 LYS A N 1
ATOM 1541 C CA . LYS A 1 201 ? -1.699 -11.284 18.662 1.00 88.06 201 LYS A CA 1
ATOM 1542 C C . LYS A 1 201 ? -2.994 -11.063 19.436 1.00 88.06 201 LYS A C 1
ATOM 1544 O O . LYS A 1 201 ? -3.331 -11.869 20.307 1.00 88.06 201 LYS A O 1
ATOM 1549 N N . VAL A 1 202 ? -3.756 -10.026 19.082 1.00 87.12 202 VAL A N 1
ATOM 1550 C CA . VAL A 1 202 ? -5.090 -9.776 19.652 1.00 87.12 202 VAL A CA 1
ATOM 1551 C C . VAL A 1 202 ? -6.026 -10.947 19.352 1.00 87.12 202 VAL A C 1
ATOM 1553 O O . VAL A 1 202 ? -6.700 -11.443 20.253 1.00 87.12 202 VAL A O 1
ATOM 1556 N N . LEU A 1 203 ? -6.021 -11.464 18.120 1.00 89.25 203 LEU A N 1
ATOM 1557 C CA . LEU A 1 203 ? -6.841 -12.621 17.757 1.00 89.25 203 LEU A CA 1
ATOM 1558 C C . LEU A 1 203 ? -6.425 -13.888 18.526 1.00 89.25 203 LEU A C 1
ATOM 1560 O O . LEU A 1 203 ? -7.278 -14.555 19.108 1.00 89.25 203 LEU A O 1
ATOM 1564 N N . ILE A 1 204 ? -5.125 -14.196 18.588 1.00 90.19 204 ILE A N 1
ATOM 1565 C CA . ILE A 1 204 ? -4.604 -15.370 19.312 1.00 90.19 204 ILE A CA 1
ATOM 1566 C C . ILE A 1 204 ? -4.924 -15.283 20.810 1.00 90.19 204 ILE A C 1
ATOM 1568 O O . ILE A 1 204 ? -5.376 -16.262 21.405 1.00 90.19 204 ILE A O 1
ATOM 1572 N N . SER A 1 205 ? -4.721 -14.119 21.429 1.00 89.38 205 SER A N 1
ATOM 1573 C CA . SER A 1 205 ? -5.016 -13.911 22.852 1.00 89.38 205 SER A CA 1
ATOM 1574 C C . SER A 1 205 ? -6.514 -13.989 23.152 1.00 89.38 205 SER A C 1
ATOM 1576 O O . SER A 1 205 ? -6.892 -14.602 24.151 1.00 89.38 205 SER A O 1
ATOM 1578 N N . THR A 1 206 ? -7.361 -13.469 22.259 1.00 90.12 206 THR A N 1
ATOM 1579 C CA . THR A 1 206 ? -8.824 -13.601 22.349 1.00 90.12 206 THR A CA 1
ATOM 1580 C C . THR A 1 206 ? -9.248 -15.068 22.275 1.00 90.12 206 THR A C 1
ATOM 1582 O O . THR A 1 206 ? -10.024 -15.522 23.110 1.00 90.12 206 THR A O 1
ATOM 1585 N N . MET A 1 207 ? -8.688 -15.844 21.340 1.00 90.62 207 MET A N 1
ATOM 1586 C CA . MET A 1 207 ? -8.985 -17.279 21.213 1.00 90.62 207 MET A CA 1
ATOM 1587 C C . MET A 1 207 ? -8.475 -18.088 22.414 1.00 90.62 207 MET A C 1
ATOM 1589 O O . MET A 1 207 ? -9.125 -19.043 22.833 1.00 90.62 207 MET A O 1
ATOM 1593 N N . ARG A 1 208 ? -7.340 -17.699 23.008 1.00 91.25 208 ARG A N 1
ATOM 1594 C CA . ARG A 1 208 ? -6.783 -18.357 24.201 1.00 91.25 208 ARG A CA 1
ATOM 1595 C C . ARG A 1 208 ? -7.613 -18.099 25.462 1.00 91.25 208 ARG A C 1
ATOM 1597 O O . ARG A 1 208 ? -7.731 -18.996 26.289 1.00 91.25 208 ARG A O 1
ATOM 1604 N N . LYS A 1 209 ? -8.175 -16.896 25.601 1.00 90.25 209 LYS A N 1
ATOM 1605 C CA . LYS A 1 209 ? -9.017 -16.477 26.738 1.00 90.25 209 LYS A CA 1
ATOM 1606 C C . LYS A 1 209 ? -10.516 -16.644 26.475 1.00 90.25 209 LYS A C 1
ATOM 1608 O O . LYS A 1 209 ? -11.338 -16.106 27.207 1.00 90.25 209 LYS A O 1
ATOM 1613 N N . LEU A 1 210 ? -10.891 -17.396 25.440 1.00 88.81 210 LEU A N 1
ATOM 1614 C CA . LEU A 1 210 ? -12.291 -17.650 25.107 1.00 88.81 210 LEU A CA 1
ATOM 1615 C C . LEU A 1 210 ? -13.107 -18.275 26.262 1.00 88.81 210 LEU A C 1
ATOM 1617 O O . LEU A 1 210 ? -14.272 -17.906 26.401 1.00 88.81 210 LEU A O 1
ATOM 1621 N N . PRO A 1 211 ? -12.541 -19.157 27.118 1.00 88.88 211 PRO A N 1
ATOM 1622 C CA . PRO A 1 211 ? -13.249 -19.661 28.298 1.00 88.88 211 PRO A CA 1
ATOM 1623 C C . PRO A 1 211 ? -13.612 -18.582 29.331 1.00 88.88 211 PRO A C 1
ATOM 1625 O O . PRO A 1 211 ? -14.536 -18.795 30.108 1.00 88.88 211 PRO A O 1
ATOM 1628 N N . ASP A 1 212 ? -12.939 -17.426 29.317 1.00 87.75 212 ASP A N 1
ATOM 1629 C CA . ASP A 1 212 ? -13.154 -16.319 30.261 1.00 87.75 212 ASP A CA 1
ATOM 1630 C C . ASP A 1 212 ? -14.250 -15.336 29.789 1.00 87.75 212 ASP A C 1
ATOM 1632 O O . ASP A 1 212 ? -14.353 -14.217 30.297 1.00 87.75 212 ASP A O 1
ATOM 1636 N N . ALA A 1 213 ? -15.049 -15.709 28.782 1.00 85.69 213 ALA A N 1
ATOM 1637 C CA . ALA A 1 213 ? -16.104 -14.860 28.234 1.00 85.69 213 ALA A CA 1
ATOM 1638 C C . ALA A 1 213 ? -17.212 -14.576 29.266 1.00 85.69 213 ALA A C 1
ATOM 1640 O O . ALA A 1 213 ? -17.757 -15.484 29.897 1.00 85.69 213 ALA A O 1
ATOM 1641 N N . GLN A 1 214 ? -17.570 -13.299 29.415 1.00 85.25 214 GLN A N 1
ATOM 1642 C CA . GLN A 1 214 ? -18.570 -12.837 30.380 1.00 85.25 214 GLN A CA 1
ATOM 1643 C C . GLN A 1 214 ? -19.985 -12.810 29.781 1.00 85.25 214 GLN A C 1
ATOM 1645 O O . GLN A 1 214 ? -20.181 -12.945 28.573 1.00 85.25 214 GLN A O 1
ATOM 1650 N N . LEU A 1 215 ? -20.996 -12.576 30.629 1.00 83.56 215 LEU A N 1
ATOM 1651 C CA . LEU A 1 215 ? -22.399 -12.407 30.210 1.00 83.56 215 LEU A CA 1
ATOM 1652 C C . LEU A 1 215 ? -22.592 -11.271 29.188 1.00 83.56 215 LEU A C 1
ATOM 1654 O O . LEU A 1 215 ? -23.540 -11.305 28.403 1.00 83.56 215 LEU A O 1
ATOM 1658 N N . ASP A 1 216 ? -21.663 -10.318 29.135 1.00 81.50 216 ASP A N 1
ATOM 1659 C CA . ASP A 1 216 ? -21.585 -9.273 28.113 1.00 81.50 216 ASP A CA 1
ATOM 1660 C C . ASP A 1 216 ? -21.564 -9.839 26.680 1.00 81.50 216 ASP A C 1
ATOM 1662 O O . ASP A 1 216 ? -22.125 -9.222 25.768 1.00 81.50 216 ASP A O 1
ATOM 1666 N N . ALA A 1 217 ? -21.031 -11.054 26.483 1.00 87.44 217 ALA A N 1
ATOM 1667 C CA . ALA A 1 217 ? -21.085 -11.769 25.208 1.00 87.44 217 ALA A CA 1
ATOM 1668 C C . ALA A 1 217 ? -22.522 -11.970 24.709 1.00 87.44 217 ALA A C 1
ATOM 1670 O O . ALA A 1 217 ? -22.784 -11.857 23.510 1.00 87.44 217 ALA A O 1
ATOM 1671 N N . ALA A 1 218 ? -23.476 -12.223 25.613 1.00 88.12 218 ALA A N 1
ATOM 1672 C CA . ALA A 1 218 ? -24.878 -12.384 25.243 1.00 88.12 218 ALA A CA 1
ATOM 1673 C C . ALA A 1 218 ? -25.439 -11.079 24.661 1.00 88.12 218 ALA A C 1
ATOM 1675 O O . ALA A 1 218 ? -26.142 -11.109 23.652 1.00 88.12 218 ALA A O 1
ATOM 1676 N N . ILE A 1 219 ? -25.079 -9.927 25.232 1.00 87.62 219 ILE A N 1
ATOM 1677 C CA . ILE A 1 219 ? -25.493 -8.608 24.734 1.00 87.62 219 ILE A CA 1
ATOM 1678 C C . ILE A 1 219 ? -24.858 -8.327 23.366 1.00 87.62 219 ILE A C 1
ATOM 1680 O O . ILE A 1 219 ? -25.560 -7.952 22.425 1.00 87.62 219 ILE A O 1
ATOM 1684 N N . GLY A 1 220 ? -23.547 -8.543 23.232 1.00 88.00 220 GLY A N 1
ATOM 1685 C CA . GLY A 1 220 ? -22.815 -8.289 21.989 1.00 88.00 220 GLY A CA 1
ATOM 1686 C C . GLY A 1 220 ? -23.272 -9.172 20.826 1.00 88.00 220 GLY A C 1
ATOM 1687 O O . GLY A 1 220 ? -23.610 -8.664 19.752 1.00 88.00 220 GLY A O 1
ATOM 1688 N N . ILE A 1 221 ? -23.340 -10.490 21.041 1.00 92.38 221 ILE A N 1
ATOM 1689 C CA . ILE A 1 221 ? -23.730 -11.463 20.009 1.00 92.38 221 ILE A CA 1
ATOM 1690 C C . ILE A 1 221 ? -25.194 -11.271 19.614 1.00 92.38 221 ILE A C 1
ATOM 1692 O O . ILE A 1 221 ? -25.498 -11.240 18.421 1.00 92.38 221 ILE A O 1
ATOM 1696 N N . THR A 1 222 ? -26.108 -11.093 20.578 1.00 93.88 222 THR A N 1
ATOM 1697 C CA . THR A 1 222 ? -27.521 -10.853 20.237 1.00 93.88 222 THR A CA 1
ATOM 1698 C C . THR A 1 222 ? -27.698 -9.541 19.476 1.00 93.88 222 THR A C 1
ATOM 1700 O O . THR A 1 222 ? -28.486 -9.512 18.532 1.00 93.88 222 THR A O 1
ATOM 1703 N N . CYS A 1 223 ? -26.926 -8.493 19.798 1.00 90.88 223 CYS A N 1
ATOM 1704 C CA . CYS A 1 223 ? -26.951 -7.231 19.056 1.00 90.88 223 CYS A CA 1
ATOM 1705 C C . CYS A 1 223 ? -26.516 -7.432 17.601 1.00 90.88 223 CYS A C 1
ATOM 1707 O O . CYS A 1 223 ? -27.206 -7.003 16.674 1.00 90.88 223 CYS A O 1
ATOM 1709 N N . LEU A 1 224 ? -25.414 -8.153 17.387 1.00 91.19 224 LEU A N 1
ATOM 1710 C CA . LEU A 1 224 ? -24.908 -8.461 16.052 1.00 91.19 224 LEU A CA 1
ATOM 1711 C C . LEU A 1 224 ? -25.915 -9.300 15.244 1.00 91.19 224 LEU A C 1
ATOM 1713 O O . LEU A 1 224 ? -26.206 -8.975 14.090 1.00 91.19 224 LEU A O 1
ATOM 1717 N N . VAL A 1 225 ? -26.507 -10.327 15.862 1.00 94.06 225 VAL A N 1
ATOM 1718 C CA . VAL A 1 225 ? -27.549 -11.161 15.238 1.00 94.06 225 VAL A CA 1
ATOM 1719 C C . VAL A 1 225 ? -28.792 -10.336 14.904 1.00 94.06 225 VAL A C 1
ATOM 1721 O O . VAL A 1 225 ? -29.309 -10.454 13.794 1.00 94.06 225 VAL A O 1
ATOM 1724 N N . LEU A 1 226 ? -29.252 -9.467 15.810 1.00 93.12 226 LEU A N 1
ATOM 1725 C CA . LEU A 1 226 ? -30.391 -8.575 15.576 1.00 93.12 226 LEU A CA 1
ATOM 1726 C C . LEU A 1 226 ? -30.137 -7.661 14.372 1.00 93.12 226 LEU A C 1
ATOM 1728 O O . LEU A 1 226 ? -31.014 -7.500 13.522 1.00 93.12 226 LEU A O 1
ATOM 1732 N N . LEU A 1 227 ? -28.939 -7.083 14.275 1.00 89.31 227 LEU A N 1
ATOM 1733 C CA . LEU A 1 227 ? -28.560 -6.187 13.185 1.00 89.31 227 LEU A CA 1
ATOM 1734 C C . LEU A 1 227 ? -28.514 -6.892 11.821 1.00 89.31 227 LEU A C 1
ATOM 1736 O O . LEU A 1 227 ? -29.008 -6.332 10.832 1.00 89.31 227 LEU A O 1
ATOM 1740 N N . GLU A 1 228 ? -27.961 -8.107 11.753 1.00 90.12 228 GLU A N 1
ATOM 1741 C CA . GLU A 1 228 ? -27.901 -8.880 10.504 1.00 90.12 228 GLU A CA 1
ATOM 1742 C C . GLU A 1 228 ? -29.272 -9.467 10.133 1.00 90.12 228 GLU A C 1
ATOM 1744 O O . GLU A 1 228 ? -29.669 -9.420 8.966 1.00 90.12 228 GLU A O 1
ATOM 1749 N N . LEU A 1 229 ? -30.059 -9.918 11.115 1.00 92.25 229 LEU A N 1
ATOM 1750 C CA . LEU A 1 229 ? -31.431 -10.376 10.892 1.00 92.25 229 LEU A CA 1
ATOM 1751 C C . LEU A 1 229 ? -32.317 -9.234 10.383 1.00 92.25 229 LEU A C 1
ATOM 1753 O O . LEU A 1 229 ? -33.006 -9.397 9.377 1.00 92.25 229 LEU A O 1
ATOM 1757 N N . ALA A 1 230 ? -32.263 -8.061 11.022 1.00 90.31 230 ALA A N 1
ATOM 1758 C CA . ALA A 1 230 ? -33.008 -6.882 10.588 1.00 90.31 230 ALA A CA 1
ATOM 1759 C C . ALA A 1 230 ? -32.632 -6.492 9.151 1.00 90.31 230 ALA A C 1
ATOM 1761 O O . ALA A 1 230 ? -33.505 -6.242 8.319 1.00 90.31 230 ALA A O 1
ATOM 1762 N N . LYS A 1 231 ? -31.334 -6.510 8.817 1.00 86.69 231 LYS A N 1
ATOM 1763 C CA . LYS A 1 231 ? -30.851 -6.297 7.444 1.00 86.69 231 LYS A CA 1
ATOM 1764 C C . LYS A 1 231 ? -31.448 -7.307 6.469 1.00 86.69 231 LYS A C 1
ATOM 1766 O O . LYS A 1 231 ? -31.982 -6.898 5.436 1.00 86.69 231 LYS A O 1
ATOM 1771 N N . TYR A 1 232 ? -31.353 -8.597 6.778 1.00 88.94 232 TYR A N 1
ATOM 1772 C CA . TYR A 1 232 ? -31.851 -9.665 5.915 1.00 88.94 232 TYR A CA 1
ATOM 1773 C C . TYR A 1 232 ? -33.361 -9.536 5.678 1.00 88.94 232 TYR A C 1
ATOM 1775 O O . TYR A 1 232 ? -33.814 -9.548 4.531 1.00 88.94 232 TYR A O 1
ATOM 1783 N N . VAL A 1 233 ? -34.133 -9.337 6.750 1.00 90.94 233 VAL A N 1
ATOM 1784 C CA . VAL A 1 233 ? -35.593 -9.198 6.700 1.00 90.94 233 VAL A CA 1
ATOM 1785 C C . VAL A 1 233 ? -35.995 -7.975 5.880 1.00 90.94 233 VAL A C 1
ATOM 1787 O O . VAL A 1 233 ? -36.768 -8.121 4.933 1.00 90.94 233 VAL A O 1
ATOM 1790 N N . PHE A 1 234 ? -35.441 -6.791 6.163 1.00 88.88 234 PHE A N 1
ATOM 1791 C CA . PHE A 1 234 ? -35.812 -5.580 5.426 1.00 88.88 234 PHE A CA 1
ATOM 1792 C C . PHE A 1 234 ? -35.400 -5.633 3.953 1.00 88.88 234 PHE A C 1
ATOM 1794 O O . PHE A 1 234 ? -36.191 -5.235 3.105 1.00 88.88 234 PHE A O 1
ATOM 1801 N N . THR A 1 235 ? -34.239 -6.208 3.622 1.00 85.31 235 THR A N 1
ATOM 1802 C CA . THR A 1 235 ? -33.808 -6.372 2.218 1.00 85.31 235 THR A CA 1
ATOM 1803 C C . THR A 1 235 ? -34.728 -7.339 1.462 1.00 85.31 235 THR A C 1
ATOM 1805 O O . THR A 1 235 ? -35.101 -7.104 0.312 1.00 85.31 235 THR A O 1
ATOM 1808 N N . LYS A 1 236 ? -35.156 -8.427 2.114 1.00 88.81 236 LYS A N 1
ATOM 1809 C CA . LYS A 1 236 ? -36.090 -9.400 1.527 1.00 88.81 236 LYS A CA 1
ATOM 1810 C C . LYS A 1 236 ? -37.496 -8.817 1.360 1.00 88.81 236 LYS A C 1
ATOM 1812 O O . LYS A 1 236 ? -38.155 -9.093 0.358 1.00 88.81 236 LYS A O 1
ATOM 1817 N N . LEU A 1 237 ? -37.956 -8.010 2.317 1.00 88.19 237 LEU A N 1
ATOM 1818 C CA . LEU A 1 237 ? -39.233 -7.294 2.237 1.00 88.19 237 LEU A CA 1
ATOM 1819 C C . LEU A 1 237 ? -39.207 -6.204 1.162 1.00 88.19 237 LEU A C 1
ATOM 1821 O O . LEU A 1 237 ? -40.186 -6.054 0.436 1.00 88.19 237 LEU A O 1
ATOM 1825 N N . GLU A 1 238 ? -38.076 -5.516 0.999 1.00 86.12 238 GLU A N 1
ATOM 1826 C CA . GLU A 1 238 ? -37.856 -4.550 -0.078 1.00 86.12 238 GLU A CA 1
ATOM 1827 C C . GLU A 1 238 ? -38.002 -5.209 -1.458 1.00 86.12 238 GLU A C 1
ATOM 1829 O O . GLU A 1 238 ? -38.694 -4.675 -2.325 1.00 86.12 238 GLU A O 1
ATOM 1834 N N . ALA A 1 239 ? -37.417 -6.399 -1.636 1.00 86.75 239 ALA A N 1
ATOM 1835 C CA . ALA A 1 239 ? -37.531 -7.170 -2.873 1.00 86.75 239 ALA A CA 1
ATOM 1836 C C . ALA A 1 239 ? -38.948 -7.729 -3.108 1.00 86.75 239 ALA A C 1
ATOM 1838 O O . ALA A 1 239 ? -39.405 -7.785 -4.246 1.00 86.75 239 ALA A O 1
ATOM 1839 N N . ARG A 1 240 ? -39.661 -8.132 -2.044 1.00 89.56 240 ARG A N 1
ATOM 1840 C CA . ARG A 1 240 ? -41.027 -8.682 -2.143 1.00 89.56 240 ARG A CA 1
ATOM 1841 C C . ARG A 1 240 ? -42.110 -7.623 -2.350 1.00 89.56 240 ARG A C 1
ATOM 1843 O O . ARG A 1 240 ? -43.134 -7.928 -2.952 1.00 89.56 240 ARG A O 1
ATOM 1850 N N . GLN A 1 241 ? -41.928 -6.408 -1.832 1.00 88.50 241 GLN A N 1
ATOM 1851 C CA . GLN A 1 241 ? -42.929 -5.336 -1.881 1.00 88.50 241 GLN A CA 1
ATOM 1852 C C . GLN A 1 241 ? -42.366 -4.059 -2.529 1.00 88.50 241 GLN A C 1
ATOM 1854 O O . GLN A 1 241 ? -42.135 -3.062 -1.834 1.00 88.50 241 GLN A O 1
ATOM 1859 N N . PRO A 1 242 ? -42.219 -4.023 -3.868 1.00 82.75 242 PRO A N 1
ATOM 1860 C CA . PRO A 1 242 ? -41.680 -2.856 -4.570 1.00 82.75 242 PRO A CA 1
ATOM 1861 C C . PRO A 1 242 ? -42.524 -1.586 -4.358 1.00 82.75 242 PRO A C 1
ATOM 1863 O O . PRO A 1 242 ? -41.974 -0.489 -4.276 1.00 82.75 242 PRO A O 1
ATOM 1866 N N . ALA A 1 243 ? -43.842 -1.721 -4.155 1.00 84.50 243 ALA A N 1
ATOM 1867 C CA . ALA A 1 243 ? -44.742 -0.599 -3.863 1.00 84.50 243 ALA A CA 1
ATOM 1868 C C . ALA A 1 243 ? -44.405 0.140 -2.549 1.00 84.50 243 ALA A C 1
ATOM 1870 O O . ALA A 1 243 ? -44.644 1.340 -2.432 1.00 84.50 243 ALA A O 1
ATOM 1871 N N . ARG A 1 244 ? -43.817 -0.553 -1.562 1.00 84.19 244 ARG A N 1
ATOM 1872 C CA . ARG A 1 244 ? -43.413 0.015 -0.260 1.00 84.19 244 ARG A CA 1
ATOM 1873 C C . ARG A 1 244 ? -41.895 0.099 -0.096 1.00 84.19 244 ARG A C 1
ATOM 1875 O O . ARG A 1 244 ? -41.414 0.313 1.015 1.00 84.19 244 ARG A O 1
ATOM 1882 N N . LYS A 1 245 ? -41.135 0.002 -1.194 1.00 80.06 245 LYS A N 1
ATOM 1883 C CA . LYS A 1 245 ? -39.661 0.027 -1.206 1.00 80.06 245 LYS A CA 1
ATOM 1884 C C . LYS A 1 245 ? -39.073 1.156 -0.352 1.00 80.06 245 LYS A C 1
ATOM 1886 O O . LYS A 1 245 ? -38.169 0.933 0.444 1.00 80.06 245 LYS A O 1
ATOM 1891 N N . LYS A 1 246 ? -39.636 2.365 -0.465 1.00 72.56 246 LYS A N 1
ATOM 1892 C CA . LYS A 1 246 ? -39.188 3.546 0.294 1.00 72.56 246 LYS A CA 1
ATOM 1893 C C . LYS A 1 246 ? -39.358 3.379 1.807 1.00 72.56 246 LYS A C 1
ATOM 1895 O O . LYS A 1 246 ? -38.459 3.749 2.549 1.00 72.56 246 LYS A O 1
ATOM 1900 N N . LEU A 1 247 ? -40.474 2.806 2.258 1.00 80.19 247 LEU A N 1
ATOM 1901 C CA . LEU A 1 247 ? -40.735 2.580 3.680 1.00 80.19 247 LEU A CA 1
ATOM 1902 C C . LEU A 1 247 ? -39.763 1.542 4.252 1.00 80.19 247 LEU A C 1
ATOM 1904 O O . LEU A 1 247 ? -39.151 1.787 5.286 1.00 80.19 247 LEU A O 1
ATOM 1908 N N . TRP A 1 248 ? -39.572 0.418 3.553 1.00 83.38 248 TRP A N 1
ATOM 1909 C CA . TRP A 1 248 ? -38.637 -0.629 3.977 1.00 83.38 248 TRP A CA 1
ATOM 1910 C C . TRP A 1 248 ? -37.182 -0.154 3.977 1.00 83.38 248 TRP A C 1
ATOM 1912 O O . TRP A 1 248 ? -36.429 -0.496 4.884 1.00 83.38 248 TRP A O 1
ATOM 1922 N N . SER A 1 249 ? -36.809 0.705 3.026 1.00 73.31 249 SER A N 1
ATOM 1923 C CA . SER A 1 249 ? -35.494 1.349 2.994 1.00 73.31 249 SER A CA 1
ATOM 1924 C C . SER A 1 249 ? -35.269 2.269 4.206 1.00 73.31 249 SER A C 1
ATOM 1926 O O . SER A 1 249 ? -34.212 2.190 4.829 1.00 73.31 249 SER A O 1
ATOM 1928 N N . ILE A 1 250 ? -36.275 3.062 4.603 1.00 75.62 250 ILE A N 1
ATOM 1929 C CA . ILE A 1 250 ? -36.219 3.908 5.814 1.00 75.62 250 ILE A CA 1
ATOM 1930 C C . ILE A 1 250 ? -36.181 3.050 7.092 1.00 75.62 250 ILE A C 1
ATOM 1932 O O . ILE A 1 250 ? -35.421 3.330 8.013 1.00 75.62 250 ILE A O 1
ATOM 1936 N N . MET A 1 251 ? -36.957 1.967 7.163 1.00 79.88 251 MET A N 1
ATOM 1937 C CA . MET A 1 251 ? -36.894 1.045 8.308 1.00 79.88 251 MET A CA 1
ATOM 1938 C C . MET A 1 251 ? -35.531 0.345 8.401 1.00 79.88 251 MET A C 1
ATOM 1940 O O . MET A 1 251 ? -34.986 0.176 9.491 1.00 79.88 251 MET A O 1
ATOM 1944 N N . SER A 1 252 ? -34.931 -0.003 7.259 1.00 80.81 252 SER A N 1
ATOM 1945 C CA . SER A 1 252 ? -33.591 -0.588 7.223 1.00 80.81 252 SER A CA 1
ATOM 1946 C C . SER A 1 252 ? -32.500 0.383 7.677 1.00 80.81 252 SER A C 1
ATOM 1948 O O . SER A 1 252 ? -31.492 -0.090 8.208 1.00 80.81 252 SER A O 1
ATOM 1950 N N . SER A 1 253 ? -32.645 1.695 7.464 1.00 73.19 253 SER A N 1
ATOM 1951 C CA . SER A 1 253 ? -31.657 2.674 7.936 1.00 73.19 253 SER A CA 1
ATOM 1952 C C . SER A 1 253 ? -31.752 2.922 9.444 1.00 73.19 253 SER A C 1
ATOM 1954 O O . SER A 1 253 ? -30.721 3.084 10.093 1.00 73.19 253 SER A O 1
ATOM 1956 N N . LEU A 1 254 ? -32.955 2.842 10.026 1.00 80.00 254 LEU A N 1
ATOM 1957 C CA . LEU A 1 254 ? -33.195 3.010 11.469 1.00 80.00 254 LEU A CA 1
ATOM 1958 C C . LEU A 1 254 ? -32.695 1.847 12.340 1.00 80.00 254 LEU A C 1
ATOM 1960 O O . LEU A 1 254 ? -32.626 1.984 13.560 1.00 80.00 254 LEU A O 1
ATOM 1964 N N . ARG A 1 255 ? -32.324 0.702 11.751 1.00 85.50 255 ARG A N 1
ATOM 1965 C CA . ARG A 1 255 ? -31.929 -0.50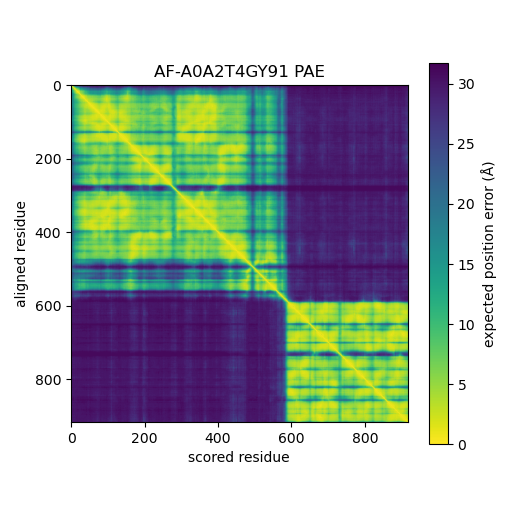0 12.511 1.00 85.50 255 ARG A CA 1
ATOM 1966 C C . ARG A 1 255 ? -30.764 -0.264 13.480 1.00 85.50 255 ARG A C 1
ATOM 1968 O O . ARG A 1 255 ? -30.744 -0.862 14.547 1.00 85.50 255 ARG A O 1
ATOM 1975 N N . LEU A 1 256 ? -29.795 0.580 13.102 1.00 80.25 256 LEU A N 1
ATOM 1976 C CA . LEU A 1 256 ? -28.590 0.846 13.900 1.00 80.25 256 LEU A CA 1
ATOM 1977 C C . LEU A 1 256 ? -28.947 1.674 15.139 1.00 80.25 256 LEU A C 1
ATOM 1979 O O . LEU A 1 256 ? -28.565 1.322 16.251 1.00 80.25 256 LEU A O 1
ATOM 1983 N N . THR A 1 257 ? -29.752 2.719 14.946 1.00 79.50 257 THR A N 1
ATOM 1984 C CA . THR A 1 257 ? -30.300 3.567 16.012 1.00 79.50 257 THR A CA 1
ATOM 1985 C C . THR A 1 257 ? -31.187 2.761 16.946 1.00 79.50 257 THR A C 1
ATOM 1987 O O . THR A 1 257 ? -31.041 2.844 18.160 1.00 79.50 257 THR A O 1
ATOM 1990 N N . PHE A 1 258 ? -32.082 1.948 16.378 1.00 86.50 258 PHE A N 1
ATOM 1991 C CA . PHE A 1 258 ? -32.997 1.108 17.139 1.00 86.50 258 PHE A CA 1
ATOM 1992 C C . PHE A 1 258 ? -32.247 0.091 17.998 1.00 86.50 258 PHE A C 1
ATOM 1994 O O . PHE A 1 258 ? -32.535 -0.007 19.185 1.00 86.50 258 PHE A O 1
ATOM 2001 N N . ALA A 1 259 ? -31.267 -0.622 17.432 1.00 87.19 259 ALA A N 1
ATOM 2002 C CA . ALA A 1 259 ? -30.462 -1.573 18.191 1.00 87.19 259 ALA A CA 1
ATOM 2003 C C . ALA A 1 259 ? -29.744 -0.878 19.355 1.00 87.19 259 ALA A C 1
ATOM 2005 O O . ALA A 1 259 ? -29.851 -1.334 20.490 1.00 87.19 259 ALA A O 1
ATOM 2006 N N . MET A 1 260 ? -29.090 0.262 19.109 1.00 83.56 260 MET A N 1
ATOM 2007 C CA . MET A 1 260 ? -28.415 0.993 20.183 1.00 83.56 260 MET A CA 1
ATOM 2008 C C . MET A 1 260 ? -29.378 1.441 21.281 1.00 83.56 260 MET A C 1
ATOM 2010 O O . MET A 1 260 ? -29.119 1.159 22.447 1.00 83.56 260 MET A O 1
ATOM 2014 N N . LEU A 1 261 ? -30.505 2.067 20.925 1.00 85.50 261 LEU A N 1
ATOM 2015 C CA . LEU A 1 261 ? -31.507 2.509 21.898 1.00 85.50 261 LEU A CA 1
ATOM 2016 C C . LEU A 1 261 ? -32.103 1.333 22.687 1.00 85.50 261 LEU A C 1
ATOM 2018 O O . LEU A 1 261 ? -32.251 1.415 23.907 1.00 85.50 261 LEU A O 1
ATOM 2022 N N . LEU A 1 262 ? -32.394 0.219 22.012 1.00 90.25 262 LEU A N 1
ATOM 2023 C CA . LEU A 1 262 ? -32.914 -0.994 22.634 1.00 90.25 262 LEU A CA 1
ATOM 2024 C C . LEU A 1 262 ? -31.926 -1.554 23.661 1.00 90.25 262 LEU A C 1
ATOM 2026 O O . LEU A 1 262 ? -32.309 -1.783 24.803 1.00 90.25 262 LEU A O 1
ATOM 2030 N N . TYR A 1 263 ? -30.655 -1.737 23.296 1.00 87.06 263 TYR A N 1
ATOM 2031 C CA . TYR A 1 263 ? -29.660 -2.293 24.216 1.00 87.06 263 TYR A CA 1
ATOM 2032 C C . TYR A 1 263 ? -29.283 -1.329 25.343 1.00 87.06 263 TYR A C 1
ATOM 2034 O O . TYR A 1 263 ? -29.028 -1.785 26.457 1.00 87.06 263 TYR A O 1
ATOM 2042 N N . THR A 1 264 ? -29.325 -0.012 25.113 1.00 83.31 264 THR A N 1
ATOM 2043 C CA . THR A 1 264 ? -29.216 0.966 26.208 1.00 83.31 264 THR A CA 1
ATOM 2044 C C . THR A 1 264 ? -30.391 0.882 27.170 1.00 83.31 264 THR A C 1
ATOM 2046 O O . THR A 1 264 ? -30.187 0.925 28.379 1.00 83.31 264 THR A O 1
ATOM 2049 N N . LEU A 1 265 ? -31.613 0.705 26.658 1.00 87.38 265 LEU A N 1
ATOM 2050 C CA . LEU A 1 265 ? -32.807 0.559 27.486 1.00 87.38 265 LEU A CA 1
ATOM 2051 C C . LEU A 1 265 ? -32.767 -0.748 28.280 1.00 87.38 265 LEU A C 1
ATOM 2053 O O . LEU A 1 265 ? -33.064 -0.742 29.469 1.00 87.38 265 LEU A O 1
ATOM 2057 N N . VAL A 1 266 ? -32.365 -1.855 27.651 1.00 87.06 266 VAL A N 1
ATOM 2058 C CA . VAL A 1 266 ? -32.183 -3.150 28.325 1.00 87.06 266 VAL A CA 1
ATOM 2059 C C . VAL A 1 266 ? -31.132 -3.029 29.429 1.00 87.06 266 VAL A C 1
ATOM 2061 O O . VAL A 1 266 ? -31.401 -3.421 30.560 1.00 87.06 266 VAL A O 1
ATOM 2064 N N . SER A 1 267 ? -29.979 -2.420 29.140 1.00 84.06 267 SER A N 1
ATOM 2065 C CA . SER A 1 267 ? -28.927 -2.167 30.132 1.00 84.06 267 SER A CA 1
ATOM 2066 C C . SER A 1 267 ? -29.421 -1.297 31.295 1.00 84.06 267 SER A C 1
ATOM 2068 O O . SER A 1 267 ? -29.197 -1.628 32.458 1.00 84.06 267 SER A O 1
ATOM 2070 N N . TYR A 1 268 ? -30.172 -0.231 31.008 1.00 83.00 268 TYR A N 1
ATOM 2071 C CA . TYR A 1 268 ? -30.797 0.608 32.030 1.00 83.00 268 TYR A CA 1
ATOM 2072 C C . TYR A 1 268 ? -31.807 -0.173 32.884 1.00 83.00 268 TYR A C 1
ATOM 2074 O O . TYR A 1 268 ? -31.752 -0.114 34.109 1.00 83.00 268 TYR A O 1
ATOM 2082 N N . LEU A 1 269 ? -32.704 -0.950 32.267 1.00 84.56 269 LEU A N 1
ATOM 2083 C CA . LEU A 1 269 ? -33.725 -1.730 32.975 1.00 84.56 269 LEU A CA 1
ATOM 2084 C C . LEU A 1 269 ? -33.129 -2.819 33.873 1.00 84.56 269 LEU A C 1
ATOM 2086 O O . LEU A 1 269 ? -33.692 -3.092 34.933 1.00 84.56 269 LEU A O 1
ATOM 2090 N N . VAL A 1 270 ? -32.011 -3.423 33.463 1.00 81.56 270 VAL A N 1
ATOM 2091 C CA . VAL A 1 270 ? -31.275 -4.410 34.268 1.00 81.56 270 VAL A CA 1
ATOM 2092 C C . VAL A 1 270 ? -30.567 -3.730 35.443 1.00 81.56 270 VAL A C 1
ATOM 2094 O O . VAL A 1 270 ? -30.637 -4.221 36.567 1.00 81.56 270 VAL A O 1
ATOM 2097 N N . ASN A 1 271 ? -29.953 -2.567 35.212 1.00 77.25 271 ASN A N 1
ATOM 2098 C CA . ASN A 1 271 ? -29.140 -1.874 36.214 1.00 77.25 271 ASN A CA 1
ATOM 2099 C C . ASN A 1 271 ? -29.922 -0.898 37.115 1.00 77.25 271 ASN A C 1
ATOM 2101 O O . ASN A 1 271 ? -29.367 -0.399 38.088 1.00 77.25 271 ASN A O 1
ATOM 2105 N N . ARG A 1 272 ? -31.218 -0.651 36.864 1.00 72.50 272 ARG A N 1
ATOM 2106 C CA . ARG A 1 272 ? -32.032 0.334 37.614 1.00 72.50 272 ARG A CA 1
ATOM 2107 C C . ARG A 1 272 ? -32.168 0.063 39.119 1.00 72.50 272 ARG A C 1
ATOM 2109 O O . ARG A 1 272 ? -32.464 0.984 39.868 1.00 72.50 272 ARG A O 1
ATOM 2116 N N . ASN A 1 273 ? -32.007 -1.193 39.543 1.00 69.50 273 ASN A N 1
ATOM 2117 C CA . ASN A 1 273 ? -32.183 -1.620 40.938 1.00 69.50 273 ASN A CA 1
ATOM 2118 C C . ASN A 1 273 ? -30.849 -1.839 41.676 1.00 69.50 273 ASN A C 1
ATOM 2120 O O . ASN A 1 273 ? -30.854 -2.119 42.875 1.00 69.50 273 ASN A O 1
ATOM 2124 N N . LEU A 1 274 ? -29.716 -1.734 40.977 1.00 62.22 274 LEU A N 1
ATOM 2125 C CA . LEU A 1 274 ? -28.388 -1.899 41.556 1.00 62.22 274 LEU A CA 1
ATOM 2126 C C . LEU A 1 274 ? -27.966 -0.590 42.242 1.00 62.22 274 LEU A C 1
ATOM 2128 O O . LEU A 1 274 ? -27.514 0.349 41.594 1.00 62.22 274 LEU A O 1
ATOM 2132 N N . HIS A 1 275 ? -28.113 -0.534 43.568 1.00 49.31 275 HIS A N 1
ATOM 2133 C CA . HIS A 1 275 ? -27.450 0.470 44.405 1.00 49.31 275 HIS A CA 1
ATOM 2134 C C . HIS A 1 275 ? -25.976 0.062 44.540 1.00 49.31 275 HIS A C 1
ATOM 2136 O O . HIS A 1 275 ? -25.636 -0.756 45.391 1.00 49.31 275 HIS A O 1
ATOM 2142 N N . VAL A 1 276 ? -25.110 0.550 43.649 1.00 52.88 276 VAL A N 1
ATOM 2143 C CA . VAL A 1 276 ? -23.670 0.248 43.690 1.00 52.88 276 VAL A CA 1
ATOM 2144 C C . VAL A 1 276 ? -22.932 1.353 44.448 1.00 52.88 276 VAL A C 1
ATOM 2146 O O . VAL A 1 276 ? -22.423 2.295 43.846 1.00 52.88 276 VAL A O 1
ATOM 2149 N N . ASP A 1 277 ? -22.858 1.201 45.768 1.00 37.12 277 ASP A N 1
ATOM 2150 C CA . ASP A 1 277 ? -21.835 1.809 46.627 1.00 37.12 277 ASP A CA 1
ATOM 2151 C C . ASP A 1 277 ? -20.778 0.722 46.929 1.00 37.12 277 ASP A C 1
ATOM 2153 O O . ASP A 1 277 ? -21.170 -0.310 47.480 1.00 37.12 277 ASP A O 1
ATOM 2157 N N . PRO A 1 278 ? -19.460 0.850 46.643 1.00 42.97 278 PRO A N 1
ATOM 2158 C CA . PRO A 1 278 ? -18.709 1.800 45.812 1.00 42.97 278 PRO A CA 1
ATOM 2159 C C . PRO A 1 278 ? -18.514 1.269 44.366 1.00 42.97 278 PRO A C 1
ATOM 2161 O O . PRO A 1 278 ? -18.718 0.079 44.112 1.00 42.97 278 PRO A O 1
ATOM 2164 N N . PRO A 1 279 ? -18.085 2.092 43.387 1.00 42.69 279 PRO A N 1
ATOM 2165 C CA . PRO A 1 279 ? -17.948 1.638 42.006 1.00 42.69 279 PRO A CA 1
ATOM 2166 C C . PRO A 1 279 ? -16.798 0.634 41.894 1.00 42.69 279 PRO A C 1
ATOM 2168 O O . PRO A 1 279 ? -15.629 0.974 42.069 1.00 42.69 279 PRO A O 1
ATOM 2171 N N . SER A 1 280 ? -17.129 -0.614 41.565 1.00 34.22 280 SER A N 1
ATOM 2172 C CA . SER A 1 280 ? -16.159 -1.621 41.141 1.00 34.22 280 SER A CA 1
ATOM 2173 C C . SER A 1 280 ? -15.210 -1.019 40.096 1.00 34.22 280 SER A C 1
ATOM 2175 O O . SER A 1 280 ? -15.667 -0.475 39.087 1.00 34.22 280 SER A O 1
ATOM 2177 N N . HIS A 1 281 ? -13.907 -1.136 40.350 1.00 35.75 281 HIS A N 1
ATOM 2178 C CA . HIS A 1 281 ? -12.743 -0.538 39.676 1.00 35.75 281 HIS A CA 1
ATOM 2179 C C . HIS A 1 281 ? -12.587 -0.757 38.144 1.00 35.75 281 HIS A C 1
ATOM 2181 O O . HIS A 1 281 ? -11.502 -0.576 37.599 1.00 35.75 281 HIS A O 1
ATOM 2187 N N . HIS A 1 282 ? -13.643 -1.105 37.405 1.00 37.50 282 HIS A N 1
ATOM 2188 C CA . HIS A 1 282 ? -13.609 -1.312 35.950 1.00 37.50 282 HIS A CA 1
ATOM 2189 C C . HIS A 1 282 ? -14.343 -0.243 35.119 1.00 37.50 282 HIS A C 1
ATOM 2191 O O . HIS A 1 282 ? -14.200 -0.229 33.895 1.00 37.50 282 HIS A O 1
ATOM 2197 N N . PHE A 1 283 ? -15.049 0.699 35.754 1.00 36.56 283 PHE A N 1
ATOM 2198 C CA . PHE A 1 283 ? -15.769 1.790 35.080 1.00 36.56 283 PHE A CA 1
ATOM 2199 C C . PHE A 1 283 ? -15.205 3.165 35.477 1.00 36.56 283 PHE A C 1
ATOM 2201 O O . PHE A 1 283 ? -15.866 3.956 36.144 1.00 36.56 283 PHE A O 1
ATOM 2208 N N . HIS A 1 284 ? -13.951 3.448 35.112 1.00 38.47 284 HIS A N 1
ATOM 2209 C CA . HIS A 1 284 ? -13.322 4.740 35.405 1.00 38.47 284 HIS A CA 1
ATOM 2210 C C . HIS A 1 284 ? -13.601 5.813 34.333 1.00 38.47 284 HIS A C 1
ATOM 2212 O O . HIS A 1 284 ? -13.612 5.542 33.132 1.00 38.47 284 HIS A O 1
ATOM 2218 N N . HIS A 1 285 ? -13.749 7.040 34.853 1.00 42.16 285 HIS A N 1
ATOM 2219 C CA . HIS A 1 285 ? -14.055 8.346 34.248 1.00 42.16 285 HIS A CA 1
ATOM 2220 C C . HIS A 1 285 ? -15.518 8.601 33.851 1.00 42.16 285 HIS A C 1
ATOM 2222 O O . HIS A 1 285 ? -15.847 8.635 32.663 1.00 42.16 285 HIS A O 1
ATOM 2228 N N . PRO A 1 286 ? -16.394 8.904 34.834 1.00 42.81 286 PRO A N 1
ATOM 2229 C CA . PRO A 1 286 ? -17.551 9.732 34.532 1.00 42.81 286 PRO A CA 1
ATOM 2230 C C . PRO A 1 286 ? -17.038 11.031 33.898 1.00 42.81 286 PRO A C 1
ATOM 2232 O O . PRO A 1 286 ? -16.026 11.580 34.342 1.00 42.81 286 PRO A O 1
ATOM 2235 N N . LEU A 1 287 ? -17.739 11.529 32.882 1.00 50.47 287 LEU A N 1
ATOM 2236 C CA . LEU A 1 287 ? -17.638 12.915 32.425 1.00 50.47 287 LEU A CA 1
ATOM 2237 C C . LEU A 1 287 ? -18.074 13.818 33.598 1.00 50.47 287 LEU A C 1
ATOM 2239 O O . LEU A 1 287 ? -19.207 14.282 33.643 1.00 50.47 287 LEU A O 1
ATOM 2243 N N . THR A 1 288 ? -17.225 13.980 34.618 1.00 45.78 288 THR A N 1
ATOM 2244 C CA . THR A 1 288 ? -17.549 14.671 35.882 1.00 45.78 288 THR A CA 1
ATOM 2245 C C . THR A 1 288 ? -17.695 16.174 35.703 1.00 45.78 288 THR A C 1
ATOM 2247 O O . THR A 1 288 ? -18.152 16.861 36.613 1.00 45.78 288 THR A O 1
ATOM 2250 N N . LYS A 1 289 ? -17.333 16.701 34.533 1.00 58.12 289 LYS A N 1
ATOM 2251 C CA . LYS A 1 289 ? -17.503 18.104 34.186 1.00 58.12 289 LYS A CA 1
ATOM 2252 C C . LYS A 1 289 ? -18.214 18.187 32.836 1.00 58.12 289 LYS A C 1
ATOM 2254 O O . LYS A 1 289 ? -17.736 17.650 31.842 1.00 58.12 289 LYS A O 1
ATOM 2259 N N . THR A 1 290 ? -19.380 18.822 32.829 1.00 67.19 290 THR A N 1
ATOM 2260 C CA . THR A 1 290 ? -20.218 19.037 31.642 1.00 67.19 290 THR A CA 1
ATOM 2261 C C . THR A 1 290 ? -19.756 20.266 30.860 1.00 67.19 290 THR A C 1
ATOM 2263 O O . THR A 1 290 ? -19.441 21.294 31.463 1.00 67.19 290 THR A O 1
ATOM 2266 N N . GLY A 1 291 ? -19.791 20.194 29.529 1.00 75.50 291 GLY A N 1
ATOM 2267 C CA . GLY A 1 291 ? -19.456 21.306 28.629 1.00 75.50 291 GLY A CA 1
ATOM 2268 C C . GLY A 1 291 ? -17.989 21.365 28.183 1.00 75.50 291 GLY A C 1
ATOM 2269 O O . GLY A 1 291 ? -17.240 20.410 28.340 1.00 75.50 291 GLY A O 1
ATOM 2270 N N . PHE A 1 292 ? -17.580 22.485 27.579 1.00 81.19 292 PHE A N 1
ATOM 2271 C CA . PHE A 1 292 ? -16.226 22.687 27.038 1.00 81.19 292 PHE A CA 1
ATOM 2272 C C . PHE A 1 292 ? -15.255 23.247 28.091 1.00 81.19 292 PHE A C 1
ATOM 2274 O O . PHE A 1 292 ? -14.951 24.438 28.094 1.00 81.19 292 PHE A O 1
ATOM 2281 N N . ILE A 1 293 ? -14.750 22.403 28.996 1.00 80.00 293 ILE A N 1
ATOM 2282 C CA . ILE A 1 293 ? -13.833 22.851 30.071 1.00 80.00 293 ILE A CA 1
ATOM 2283 C C . ILE A 1 293 ? -12.408 23.079 29.559 1.00 80.00 293 ILE A C 1
ATOM 2285 O O . ILE A 1 293 ? -11.698 23.953 30.045 1.00 80.00 293 ILE A O 1
ATOM 2289 N N . HIS A 1 294 ? -11.987 22.292 28.568 1.00 81.00 294 HIS A N 1
ATOM 2290 C CA . HIS A 1 294 ? -10.630 22.326 28.022 1.00 81.00 294 HIS A CA 1
ATOM 2291 C C . HIS A 1 294 ? -10.498 23.221 26.783 1.00 81.00 294 HIS A C 1
ATOM 2293 O O . HIS A 1 294 ? -9.503 23.113 26.059 1.00 81.00 294 HIS A O 1
ATOM 2299 N N . ALA A 1 295 ? -11.473 24.101 26.533 1.00 83.69 295 ALA A N 1
ATOM 2300 C CA . ALA A 1 295 ? -11.371 25.112 25.491 1.00 83.69 295 ALA A CA 1
ATOM 2301 C C . ALA A 1 295 ? -10.271 26.124 25.846 1.00 83.69 295 ALA A C 1
ATOM 2303 O O . ALA A 1 295 ? -10.187 26.622 26.966 1.00 83.69 295 ALA A O 1
ATOM 2304 N N . GLY A 1 296 ? -9.396 26.397 24.889 1.00 85.00 296 GLY A N 1
ATOM 2305 C CA . GLY A 1 296 ? -8.253 27.283 25.067 1.00 85.00 296 GLY A CA 1
ATOM 2306 C C . GLY A 1 296 ? -7.243 27.121 23.934 1.00 85.00 296 GLY A C 1
ATOM 2307 O O . GLY A 1 296 ? -7.190 26.050 23.321 1.00 85.00 296 GLY A O 1
ATOM 2308 N N . PRO A 1 297 ? -6.449 28.164 23.641 1.00 87.50 297 PRO A N 1
ATOM 2309 C CA . PRO A 1 297 ? -5.466 28.117 22.566 1.00 87.50 297 PRO A CA 1
ATOM 2310 C C . PRO A 1 297 ? -4.407 27.025 22.820 1.00 87.50 297 PRO A C 1
ATOM 2312 O O . PRO A 1 297 ? -4.065 26.758 23.977 1.00 87.50 297 PRO A O 1
ATOM 2315 N N . PRO A 1 298 ? -3.875 26.381 21.764 1.00 86.62 298 PRO A N 1
ATOM 2316 C CA . PRO A 1 298 ? -2.769 25.436 21.903 1.00 86.62 298 PRO A CA 1
ATOM 2317 C C . PRO A 1 298 ? -1.506 26.148 22.417 1.00 86.62 298 PRO A C 1
ATOM 2319 O O . PRO A 1 298 ? -1.222 27.286 22.040 1.00 86.62 298 PRO A O 1
ATOM 2322 N N . ALA A 1 299 ? -0.728 25.479 23.271 1.00 83.12 299 ALA A N 1
ATOM 2323 C CA . ALA A 1 299 ? 0.514 26.026 23.815 1.00 83.12 299 ALA A CA 1
ATOM 2324 C C . ALA A 1 299 ? 1.648 25.930 22.776 1.00 83.12 299 ALA A C 1
ATOM 2326 O O . ALA A 1 299 ? 2.387 24.945 22.719 1.00 83.12 299 ALA A O 1
ATOM 2327 N N . LEU A 1 300 ? 1.792 26.966 21.947 1.00 84.44 300 LEU A N 1
ATOM 2328 C CA . LEU A 1 300 ? 2.805 27.051 20.887 1.00 84.44 300 LEU A CA 1
ATOM 2329 C C . LEU A 1 300 ? 4.178 27.458 21.444 1.00 84.44 300 LEU A C 1
ATOM 2331 O O . LEU A 1 300 ? 4.660 28.565 21.219 1.00 84.44 300 LEU A O 1
ATOM 2335 N N . LYS A 1 301 ? 4.810 26.558 22.201 1.00 87.75 301 LYS A N 1
ATOM 2336 C CA . LYS A 1 301 ? 6.195 26.727 22.664 1.00 87.75 301 LYS A CA 1
ATOM 2337 C C . LYS A 1 301 ? 7.149 26.288 21.545 1.00 87.75 301 LYS A C 1
ATOM 2339 O O . LYS A 1 301 ? 7.009 25.180 21.029 1.00 87.75 301 LYS A O 1
ATOM 2344 N N . THR A 1 302 ? 8.125 27.123 21.186 1.00 86.94 302 THR A N 1
ATOM 2345 C CA . THR A 1 302 ? 9.117 26.837 20.123 1.00 86.94 302 THR A CA 1
ATOM 2346 C C . THR A 1 302 ? 9.851 25.523 20.360 1.00 86.94 302 THR A C 1
ATOM 2348 O O . THR A 1 302 ? 10.026 24.728 19.439 1.00 86.94 302 THR A O 1
ATOM 2351 N N . ASP A 1 303 ? 10.186 25.249 21.618 1.00 87.00 303 ASP A N 1
ATOM 2352 C CA . ASP A 1 303 ? 10.888 24.032 22.012 1.00 87.00 303 ASP A CA 1
ATOM 2353 C C . ASP A 1 303 ? 10.027 22.783 21.796 1.00 87.00 303 ASP A C 1
ATOM 2355 O O . ASP A 1 303 ? 10.540 21.748 21.369 1.00 87.00 303 ASP A O 1
ATOM 2359 N N . LEU A 1 304 ? 8.719 22.874 22.063 1.00 86.88 304 LEU A N 1
ATOM 2360 C CA . LEU A 1 304 ? 7.764 21.785 21.851 1.00 86.88 304 LEU A CA 1
ATOM 2361 C C . LEU A 1 304 ? 7.550 21.531 20.355 1.00 86.88 304 LEU A C 1
ATOM 2363 O O . LEU A 1 304 ? 7.550 20.382 19.923 1.00 86.88 304 LEU A O 1
ATOM 2367 N N . ILE A 1 305 ? 7.441 22.596 19.556 1.00 89.94 305 ILE A N 1
ATOM 2368 C CA . ILE A 1 305 ? 7.357 22.491 18.093 1.00 89.94 305 ILE A CA 1
ATOM 2369 C C . ILE A 1 305 ? 8.599 21.774 17.552 1.00 89.94 305 ILE A C 1
ATOM 2371 O O . ILE A 1 305 ? 8.457 20.832 16.777 1.00 89.94 305 ILE A O 1
ATOM 2375 N N . GLY A 1 306 ? 9.799 22.138 18.017 1.00 87.62 306 GLY A N 1
ATOM 2376 C CA . GLY A 1 306 ? 11.046 21.479 17.618 1.00 87.62 306 GLY A CA 1
ATOM 2377 C C . GLY A 1 306 ? 11.117 19.988 17.977 1.00 87.62 306 GLY A C 1
ATOM 2378 O O . GLY A 1 306 ? 11.739 19.225 17.246 1.00 87.62 306 GLY A O 1
ATOM 2379 N N . ALA A 1 307 ? 10.454 19.557 19.057 1.00 86.62 307 ALA A N 1
ATOM 2380 C CA . ALA A 1 307 ? 10.390 18.146 19.453 1.00 86.62 307 ALA A CA 1
ATOM 2381 C C . ALA A 1 307 ? 9.362 17.337 18.640 1.00 86.62 307 ALA A C 1
ATOM 2383 O O . ALA A 1 307 ? 9.589 16.164 18.359 1.00 86.62 307 ALA A O 1
ATOM 2384 N N . ILE A 1 308 ? 8.246 17.957 18.242 1.00 89.88 308 ILE A N 1
ATOM 2385 C CA . ILE A 1 308 ? 7.173 17.296 17.481 1.00 89.88 308 ILE A CA 1
ATOM 2386 C C . ILE A 1 308 ? 7.489 17.263 15.976 1.00 89.88 308 ILE A C 1
ATOM 2388 O O . ILE A 1 308 ? 7.114 16.317 15.279 1.00 89.88 308 ILE A O 1
ATOM 2392 N N . LEU A 1 309 ? 8.177 18.286 15.456 1.00 89.44 309 LEU A N 1
ATOM 2393 C CA . LEU A 1 309 ? 8.418 18.468 14.022 1.00 89.44 309 LEU A CA 1
ATOM 2394 C C . LEU A 1 309 ? 9.008 17.226 13.323 1.00 89.44 309 LEU A C 1
ATOM 2396 O O . LEU A 1 309 ? 8.476 16.884 12.267 1.00 89.44 309 LEU A O 1
ATOM 2400 N N . PRO A 1 310 ? 10.001 16.498 13.881 1.00 88.75 310 PRO A N 1
ATOM 2401 C CA . PRO A 1 310 ? 10.563 15.308 13.235 1.00 88.75 310 PRO A CA 1
ATOM 2402 C C . PRO A 1 310 ? 9.559 14.163 13.039 1.00 88.75 310 PRO A C 1
ATOM 2404 O O . PRO A 1 310 ? 9.679 13.410 12.078 1.00 88.75 310 PRO A O 1
ATOM 2407 N N . GLN A 1 311 ? 8.556 14.042 13.915 1.00 84.19 311 GLN A N 1
ATOM 2408 C CA . GLN A 1 311 ? 7.540 12.979 13.854 1.00 84.19 311 GLN A CA 1
ATOM 2409 C C . GLN A 1 311 ? 6.280 13.400 13.081 1.00 84.19 311 GLN A C 1
ATOM 2411 O O . GLN A 1 311 ? 5.476 12.566 12.664 1.00 84.19 311 GLN A O 1
ATOM 2416 N N . SER A 1 312 ? 6.119 14.701 12.833 1.00 86.44 312 SER A N 1
ATOM 2417 C CA . SER A 1 312 ? 4.958 15.257 12.135 1.00 86.44 312 SER A CA 1
ATOM 2418 C C . SER A 1 312 ? 4.726 14.763 10.694 1.00 86.44 312 SER A C 1
ATOM 2420 O O . SER A 1 312 ? 3.555 14.638 10.328 1.00 86.44 312 SER A O 1
ATOM 2422 N N . PRO A 1 313 ? 5.745 14.426 9.869 1.00 87.19 313 PRO A N 1
ATOM 2423 C CA . PRO A 1 313 ? 5.503 13.953 8.505 1.00 87.19 313 PRO A CA 1
ATOM 2424 C C . PRO A 1 313 ? 4.750 12.621 8.463 1.00 87.19 313 PRO A C 1
ATOM 2426 O O . PRO A 1 313 ? 3.908 12.426 7.589 1.00 87.19 313 PRO A O 1
ATOM 2429 N N . ILE A 1 314 ? 5.013 11.727 9.423 1.00 82.94 314 ILE A N 1
ATOM 2430 C CA . ILE A 1 314 ? 4.405 10.390 9.485 1.00 82.94 314 ILE A CA 1
ATOM 2431 C C . ILE A 1 314 ? 2.899 10.522 9.710 1.00 82.94 314 ILE A C 1
ATOM 2433 O O . ILE A 1 314 ? 2.091 10.079 8.890 1.00 82.94 314 ILE A O 1
ATOM 2437 N N . ILE A 1 315 ? 2.512 11.226 10.777 1.00 87.56 315 ILE A N 1
ATOM 2438 C CA . ILE A 1 315 ? 1.103 11.482 11.079 1.00 87.56 315 ILE A CA 1
ATOM 2439 C C . ILE A 1 315 ? 0.431 12.311 9.977 1.00 87.56 315 ILE A C 1
ATOM 2441 O O . ILE A 1 315 ? -0.710 12.022 9.635 1.00 87.56 315 ILE A O 1
ATOM 2445 N N . LEU A 1 316 ? 1.120 13.276 9.353 1.00 89.94 316 LEU A N 1
ATOM 2446 C CA . LEU A 1 316 ? 0.566 14.060 8.243 1.00 89.94 316 LEU A CA 1
ATOM 2447 C C . LEU A 1 316 ? 0.194 13.175 7.045 1.00 89.94 316 LEU A C 1
ATOM 2449 O O . LEU A 1 316 ? -0.921 13.278 6.534 1.00 89.94 316 LEU A O 1
ATOM 2453 N N . VAL A 1 317 ? 1.102 12.294 6.615 1.00 84.88 317 VAL A N 1
ATOM 2454 C CA . VAL A 1 317 ? 0.838 11.362 5.510 1.00 84.88 317 VAL A CA 1
ATOM 2455 C C . VAL A 1 317 ? -0.343 10.464 5.862 1.00 84.88 317 VAL A C 1
ATOM 2457 O O . VAL A 1 317 ? -1.267 10.343 5.063 1.00 84.88 317 VAL A O 1
ATOM 2460 N N . ILE A 1 318 ? -0.375 9.893 7.066 1.00 84.25 318 ILE A N 1
ATOM 2461 C CA . ILE A 1 318 ? -1.461 8.992 7.473 1.00 84.25 318 ILE A CA 1
ATOM 2462 C C . ILE A 1 318 ? -2.806 9.725 7.530 1.00 84.25 318 ILE A C 1
ATOM 2464 O O . ILE A 1 318 ? -3.788 9.221 6.987 1.00 84.25 318 ILE A O 1
ATOM 2468 N N . LEU A 1 319 ? -2.850 10.938 8.093 1.00 89.81 319 LEU A N 1
ATOM 2469 C CA . LEU A 1 319 ? -4.053 11.774 8.126 1.00 89.81 319 LEU A CA 1
ATOM 2470 C C . LEU A 1 319 ? -4.610 12.023 6.717 1.00 89.81 319 LEU A C 1
ATOM 2472 O O . LEU A 1 319 ? -5.817 11.881 6.518 1.00 89.81 319 LEU A O 1
ATOM 2476 N N . ILE A 1 320 ? -3.743 12.344 5.750 1.00 89.12 320 ILE A N 1
ATOM 2477 C CA . ILE A 1 320 ? -4.117 12.589 4.348 1.00 89.12 320 ILE A CA 1
ATOM 2478 C C . ILE A 1 320 ? -4.610 11.304 3.677 1.00 89.12 320 ILE A C 1
ATOM 2480 O O . ILE A 1 320 ? -5.685 11.287 3.068 1.00 89.12 320 ILE A O 1
ATOM 2484 N N . VAL A 1 321 ? -3.818 10.230 3.764 1.00 84.19 321 VAL A N 1
ATOM 2485 C CA . VAL A 1 321 ? -4.104 8.965 3.078 1.00 84.19 321 VAL A CA 1
ATOM 2486 C C . VAL A 1 321 ? -5.376 8.340 3.621 1.00 84.19 321 VAL A C 1
ATOM 2488 O O . VAL A 1 321 ? -6.224 7.942 2.827 1.00 84.19 321 VAL A O 1
ATOM 2491 N N . GLU A 1 322 ? -5.547 8.288 4.944 1.00 85.50 322 GLU A N 1
ATOM 2492 C CA . GLU A 1 322 ? -6.736 7.714 5.576 1.00 85.50 322 GLU A CA 1
ATOM 2493 C C . GLU A 1 322 ? -7.999 8.459 5.133 1.00 85.50 322 GLU A C 1
ATOM 2495 O O . GLU A 1 322 ? -8.955 7.841 4.657 1.00 85.50 322 GLU A O 1
ATOM 2500 N N . HIS A 1 323 ? -7.981 9.791 5.200 1.00 90.19 323 HIS A N 1
ATOM 2501 C CA . HIS A 1 323 ? -9.135 10.606 4.847 1.00 90.19 323 HIS A CA 1
ATOM 2502 C C . HIS A 1 323 ? -9.505 10.482 3.360 1.00 90.19 323 HIS A C 1
ATOM 2504 O O . HIS A 1 323 ? -10.657 10.187 3.024 1.00 90.19 323 HIS A O 1
ATOM 2510 N N . ILE A 1 324 ? -8.530 10.612 2.452 1.00 88.19 324 ILE A N 1
ATOM 2511 C CA . ILE A 1 324 ? -8.784 10.526 1.004 1.00 88.19 324 ILE A CA 1
ATOM 2512 C C . ILE A 1 324 ? -9.139 9.101 0.571 1.00 88.19 324 ILE A C 1
ATOM 2514 O O . ILE A 1 324 ? -9.993 8.927 -0.304 1.00 88.19 324 ILE A O 1
ATOM 2518 N N . ALA A 1 325 ? -8.552 8.078 1.196 1.00 82.25 325 ALA A N 1
ATOM 2519 C CA . ALA A 1 325 ? -8.915 6.682 0.968 1.00 82.25 325 ALA A CA 1
ATOM 2520 C C . ALA A 1 325 ? -10.402 6.440 1.249 1.00 82.25 325 ALA A C 1
ATOM 2522 O O . ALA A 1 325 ? -11.097 5.831 0.427 1.00 82.25 325 ALA A O 1
ATOM 2523 N N . ILE A 1 326 ? -10.907 6.950 2.378 1.00 85.25 326 ILE A N 1
ATOM 2524 C CA . ILE A 1 326 ? -12.329 6.873 2.736 1.00 85.25 326 ILE A CA 1
ATOM 2525 C C . ILE A 1 326 ? -13.161 7.624 1.700 1.00 85.25 326 ILE A C 1
ATOM 2527 O O . ILE A 1 326 ? -14.093 7.050 1.129 1.00 85.25 326 ILE A O 1
ATOM 2531 N N . ALA A 1 327 ? -12.795 8.875 1.421 1.00 88.69 327 ALA A N 1
ATOM 2532 C CA . ALA A 1 327 ? -13.540 9.752 0.530 1.00 88.69 327 ALA A CA 1
ATOM 2533 C C . ALA A 1 327 ? -13.711 9.131 -0.863 1.00 88.69 327 ALA A C 1
ATOM 2535 O O . ALA A 1 327 ? -14.836 8.918 -1.322 1.00 88.69 327 ALA A O 1
ATOM 2536 N N . LYS A 1 328 ? -12.600 8.732 -1.496 1.00 84.50 328 LYS A N 1
ATOM 2537 C CA . LYS A 1 328 ? -12.599 8.107 -2.827 1.00 84.50 328 LYS A CA 1
ATOM 2538 C C . LYS A 1 328 ? -13.301 6.750 -2.833 1.00 84.50 328 LYS A C 1
ATOM 2540 O O . LYS A 1 328 ? -13.962 6.408 -3.812 1.00 84.50 328 LYS A O 1
ATOM 2545 N N . SER A 1 329 ? -13.187 5.966 -1.759 1.00 80.31 329 SER A N 1
ATOM 2546 C CA . SER A 1 329 ? -13.865 4.667 -1.658 1.00 80.31 329 SER A CA 1
ATOM 2547 C C . SER A 1 329 ? -15.385 4.814 -1.657 1.00 80.31 329 SER A C 1
ATOM 2549 O O . SER A 1 329 ? -16.066 4.110 -2.409 1.00 80.31 329 SER A O 1
ATOM 2551 N N . PHE A 1 330 ? -15.926 5.749 -0.869 1.00 83.12 330 PHE A N 1
ATOM 2552 C CA . PHE A 1 330 ? -17.365 6.018 -0.850 1.00 83.12 330 PHE A CA 1
ATOM 2553 C C . PHE A 1 330 ? -17.842 6.709 -2.131 1.00 83.12 330 PHE A C 1
ATOM 2555 O O . PHE A 1 330 ? -18.837 6.255 -2.699 1.00 83.12 330 PHE A O 1
ATOM 2562 N N . GLY A 1 331 ? -17.091 7.685 -2.655 1.00 86.00 331 GLY A N 1
ATOM 2563 C CA . GLY A 1 331 ? -17.378 8.329 -3.944 1.00 86.00 331 GLY A CA 1
ATOM 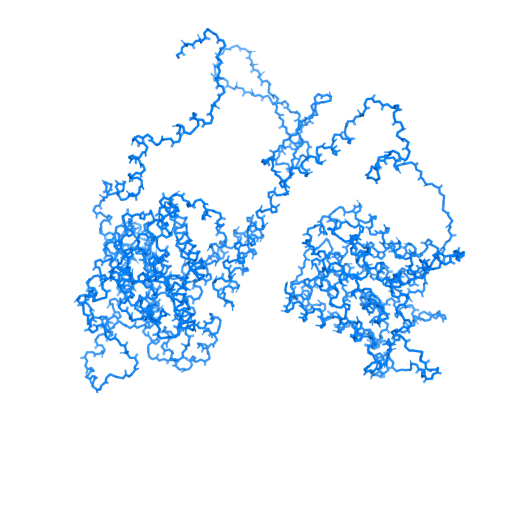2564 C C . GLY A 1 331 ? -17.501 7.320 -5.084 1.00 86.00 331 GLY A C 1
ATOM 2565 O O . GLY A 1 331 ? -18.515 7.273 -5.780 1.00 86.00 331 GLY A O 1
ATOM 2566 N N . LYS A 1 332 ? -16.548 6.385 -5.188 1.00 82.19 332 LYS A N 1
ATOM 2567 C CA . LYS A 1 332 ? -16.580 5.311 -6.193 1.00 82.19 332 LYS A CA 1
ATOM 2568 C C . LYS A 1 332 ? -17.721 4.314 -5.978 1.00 82.19 332 LYS A C 1
ATOM 2570 O O . LYS A 1 332 ? -18.323 3.862 -6.948 1.00 82.19 332 LYS A O 1
ATOM 2575 N N . LYS A 1 333 ? -18.020 3.937 -4.727 1.00 77.94 333 LYS A N 1
ATOM 2576 C CA . LYS A 1 333 ? -19.118 2.998 -4.417 1.00 77.94 333 LYS A CA 1
ATOM 2577 C C . LYS A 1 333 ? -20.498 3.592 -4.708 1.00 77.94 333 LYS A C 1
ATOM 2579 O O . LYS A 1 333 ? -21.416 2.834 -5.012 1.00 77.94 333 LYS A O 1
ATOM 2584 N N . LEU A 1 334 ? -20.652 4.908 -4.576 1.00 83.19 334 LEU A N 1
ATOM 2585 C CA . LEU A 1 334 ? -21.942 5.600 -4.646 1.00 83.19 334 LEU A CA 1
ATOM 2586 C C . LEU A 1 334 ? -22.112 6.473 -5.898 1.00 83.19 334 LEU A C 1
ATOM 2588 O O . LEU A 1 334 ? -23.207 6.985 -6.113 1.00 83.19 334 LEU A O 1
ATOM 2592 N N . GLY A 1 335 ? -21.074 6.603 -6.727 1.00 85.31 335 GLY A N 1
ATOM 2593 C CA . GLY A 1 335 ? -21.124 7.294 -8.016 1.00 85.31 335 GLY A CA 1
ATOM 2594 C C . GLY A 1 335 ? -21.107 8.819 -7.909 1.00 85.31 335 GLY A C 1
ATOM 2595 O O . GLY A 1 335 ? -21.855 9.472 -8.629 1.00 85.31 335 GLY A O 1
ATOM 2596 N N . TYR A 1 336 ? -20.299 9.382 -7.005 1.00 88.75 336 TYR A N 1
ATOM 2597 C CA . TYR A 1 336 ? -20.059 10.827 -6.930 1.00 88.75 336 TYR A CA 1
ATOM 2598 C C . TYR A 1 336 ? -18.564 11.143 -6.873 1.00 88.75 336 TYR A C 1
ATOM 2600 O O . TYR A 1 336 ? -17.770 10.358 -6.348 1.00 88.75 336 TYR A O 1
ATOM 2608 N N . ASP A 1 337 ? -18.203 12.316 -7.385 1.00 86.56 337 ASP A N 1
ATOM 2609 C CA . ASP A 1 337 ? -16.820 12.774 -7.421 1.00 86.56 337 ASP A CA 1
ATOM 2610 C C . ASP A 1 337 ? -16.437 13.477 -6.122 1.00 86.56 337 ASP A C 1
ATOM 2612 O O . ASP A 1 337 ? -17.200 14.254 -5.545 1.00 86.56 337 ASP A O 1
ATOM 2616 N N . VAL A 1 338 ? -15.223 13.190 -5.669 1.00 89.25 338 VAL A N 1
ATOM 2617 C CA . VAL A 1 338 ? -14.623 13.780 -4.476 1.00 89.25 338 VAL A CA 1
ATOM 2618 C C . VAL A 1 338 ? -13.445 14.620 -4.917 1.00 89.25 338 VAL A C 1
ATOM 2620 O O . VAL A 1 338 ? -12.590 14.123 -5.648 1.00 89.25 338 VAL A O 1
ATOM 2623 N N . VAL A 1 339 ? -13.370 15.860 -4.434 1.00 90.62 339 VAL A N 1
ATOM 2624 C CA . VAL A 1 339 ? -12.267 16.774 -4.751 1.00 90.62 339 VAL A CA 1
ATOM 2625 C C . VAL A 1 339 ? -11.196 16.677 -3.654 1.00 90.62 339 VAL A C 1
ATOM 2627 O O . VAL A 1 339 ? -11.428 17.175 -2.550 1.00 90.62 339 VAL A O 1
ATOM 2630 N N . PRO A 1 340 ? -10.009 16.088 -3.913 1.00 90.88 340 PRO A N 1
ATOM 2631 C CA . PRO A 1 340 ? -9.022 15.813 -2.863 1.00 90.88 340 PRO A CA 1
ATOM 2632 C C . PRO A 1 340 ? -8.513 17.067 -2.146 1.00 90.88 340 PRO A C 1
ATOM 2634 O O . PRO A 1 340 ? -8.465 17.087 -0.922 1.00 90.88 340 PRO A O 1
ATOM 2637 N N . SER A 1 341 ? -8.195 18.138 -2.883 1.00 92.25 341 SER A N 1
ATOM 2638 C CA . SER A 1 341 ? -7.739 19.413 -2.298 1.00 92.25 341 SER A CA 1
ATOM 2639 C C . SER A 1 341 ? -8.733 19.979 -1.284 1.00 92.25 341 SER A C 1
ATOM 2641 O O . SER A 1 341 ? -8.349 20.529 -0.255 1.00 92.25 341 SER A O 1
ATOM 2643 N N . GLN A 1 342 ? -10.021 19.819 -1.579 1.00 92.69 342 GLN A N 1
ATOM 2644 C CA . GLN A 1 342 ? -11.111 20.350 -0.780 1.00 92.69 342 GLN A CA 1
ATOM 2645 C C . GLN A 1 342 ? -11.352 19.498 0.479 1.00 92.69 342 GLN A C 1
ATOM 2647 O O . GLN A 1 342 ? -11.573 20.048 1.554 1.00 92.69 342 GLN A O 1
ATOM 2652 N N . GLU A 1 343 ? -11.226 18.171 0.373 1.00 93.50 343 GLU A N 1
ATOM 2653 C CA . GLU A 1 343 ? -11.239 17.260 1.529 1.00 93.50 343 GLU A CA 1
ATOM 2654 C C . GLU A 1 343 ? -10.053 17.519 2.478 1.00 93.50 343 GLU A C 1
ATOM 2656 O O . GLU A 1 343 ? -10.247 17.641 3.687 1.00 93.50 343 GLU A O 1
ATOM 2661 N N . ILE A 1 344 ? -8.837 17.700 1.942 1.00 93.56 344 ILE A N 1
ATOM 2662 C CA . ILE A 1 344 ? -7.642 18.034 2.743 1.00 93.56 344 ILE A CA 1
ATOM 2663 C C . ILE A 1 344 ? -7.838 19.364 3.469 1.00 93.56 344 ILE A C 1
ATOM 2665 O O . ILE A 1 344 ? -7.512 19.475 4.651 1.00 93.56 344 ILE A O 1
ATOM 2669 N N . MET A 1 345 ? -8.402 20.366 2.789 1.00 94.19 345 MET A N 1
ATOM 2670 C CA . MET A 1 345 ? -8.723 21.639 3.425 1.00 94.19 345 MET A CA 1
ATOM 2671 C C . MET A 1 345 ? -9.750 21.457 4.548 1.00 94.19 345 MET A C 1
ATOM 2673 O O . MET A 1 345 ? -9.531 21.975 5.639 1.00 94.19 345 MET A O 1
ATOM 2677 N N . ALA A 1 346 ? -10.832 20.703 4.318 1.00 94.44 346 ALA A N 1
ATOM 2678 C CA . ALA A 1 346 ? -11.865 20.449 5.324 1.00 94.44 346 ALA A CA 1
ATOM 2679 C C . ALA A 1 346 ? -11.287 19.779 6.582 1.00 94.44 346 ALA A C 1
ATOM 2681 O O . ALA A 1 346 ? -11.568 20.204 7.706 1.00 94.44 346 ALA A O 1
ATOM 2682 N N . GLN A 1 347 ? -10.425 18.779 6.393 1.00 95.06 347 GLN A N 1
ATOM 2683 C CA . GLN A 1 347 ? -9.694 18.124 7.474 1.00 95.06 347 GLN A CA 1
ATOM 2684 C C . GLN A 1 347 ? -8.706 19.072 8.170 1.00 95.06 347 GLN A C 1
ATOM 2686 O O . GLN A 1 347 ? -8.624 19.090 9.398 1.00 95.06 347 GLN A O 1
ATOM 2691 N N . GLY A 1 348 ? -7.976 19.886 7.404 1.00 95.50 348 GLY A N 1
ATOM 2692 C CA . GLY A 1 348 ? -7.064 20.898 7.930 1.00 95.50 348 GLY A CA 1
ATOM 2693 C C . GLY A 1 348 ? -7.787 21.915 8.806 1.00 95.50 348 GLY A C 1
ATOM 2694 O O . GLY A 1 348 ? -7.376 22.147 9.938 1.00 95.50 348 GLY A O 1
ATOM 2695 N N . THR A 1 349 ? -8.921 22.449 8.350 1.00 95.00 349 THR A N 1
ATOM 2696 C CA . THR A 1 349 ? -9.746 23.378 9.133 1.00 95.00 349 THR A CA 1
ATOM 2697 C C . THR A 1 349 ? -10.248 22.743 10.428 1.00 95.00 349 THR A C 1
ATOM 2699 O O . THR A 1 349 ? -10.183 23.384 11.479 1.00 95.00 349 THR A O 1
ATOM 2702 N N . ALA A 1 350 ? -10.682 21.480 10.393 1.00 94.94 350 ALA A N 1
ATOM 2703 C CA . ALA A 1 350 ? -11.080 20.753 11.596 1.00 94.94 350 ALA A CA 1
ATOM 2704 C C . ALA A 1 350 ? -9.914 20.606 12.596 1.00 94.94 350 ALA A C 1
ATOM 2706 O O . ALA A 1 350 ? -10.101 20.830 13.791 1.00 94.94 350 ALA A O 1
ATOM 2707 N N . ASN A 1 351 ? -8.702 20.321 12.111 1.00 95.69 351 ASN A N 1
ATOM 2708 C CA . ASN A 1 351 ? -7.491 20.185 12.932 1.00 95.69 351 ASN A CA 1
ATOM 2709 C C . ASN A 1 351 ? -6.903 21.511 13.428 1.00 95.69 351 ASN A C 1
ATOM 2711 O O . ASN A 1 351 ? -6.249 21.529 14.470 1.00 95.69 351 ASN A O 1
ATOM 2715 N N . VAL A 1 352 ? -7.156 22.618 12.726 1.00 95.88 352 VAL A N 1
ATOM 2716 C CA . VAL A 1 352 ? -6.804 23.974 13.175 1.00 95.88 352 VAL A CA 1
ATOM 2717 C C . VAL A 1 352 ? -7.772 24.449 14.256 1.00 95.88 352 VAL A C 1
ATOM 2719 O O . VAL A 1 352 ? -7.330 24.964 15.279 1.00 95.88 352 VAL A O 1
ATOM 2722 N N . LEU A 1 353 ? -9.083 24.272 14.059 1.00 94.62 353 LEU A N 1
ATOM 2723 C CA . LEU A 1 353 ? -10.111 24.768 14.983 1.00 94.62 353 LEU A CA 1
ATOM 2724 C C . LEU A 1 353 ? -10.327 23.849 16.194 1.00 94.62 353 LEU A C 1
ATOM 2726 O O . LEU A 1 353 ? -10.620 24.332 17.288 1.00 94.62 353 LEU A O 1
ATOM 2730 N N . GLY A 1 354 ? -10.152 22.537 16.028 1.00 93.25 354 GLY A N 1
ATOM 2731 C CA . GLY A 1 354 ? -10.353 21.530 17.073 1.00 93.25 354 GLY A CA 1
ATOM 2732 C C . GLY A 1 354 ? -9.587 21.806 18.372 1.00 93.25 354 GLY A C 1
ATOM 2733 O O . GLY A 1 354 ? -10.221 21.827 19.429 1.00 93.25 354 GLY A O 1
ATOM 2734 N N . PRO A 1 355 ? -8.274 22.100 18.332 1.00 94.00 355 PRO A N 1
ATOM 2735 C CA . PRO A 1 355 ? -7.474 22.404 19.521 1.00 94.00 355 PRO A CA 1
ATOM 2736 C C . PRO A 1 355 ? -8.000 23.553 20.382 1.00 94.00 355 PRO A C 1
ATOM 2738 O O . PRO A 1 355 ? -7.920 23.465 21.610 1.00 94.00 355 PRO A O 1
ATOM 2741 N N . PHE A 1 356 ? -8.604 24.582 19.771 1.00 92.88 356 PHE A N 1
ATOM 2742 C CA . PHE A 1 356 ? -9.221 25.699 20.502 1.00 92.88 356 PHE A CA 1
ATOM 2743 C C . PHE A 1 356 ? -10.440 25.263 21.317 1.00 92.88 356 PHE A C 1
ATOM 2745 O O . PHE A 1 356 ? -10.705 25.827 22.375 1.00 92.88 356 PHE A O 1
ATOM 2752 N N . LEU A 1 357 ? -11.154 24.234 20.858 1.00 90.69 357 LEU A N 1
ATOM 2753 C CA . LEU A 1 357 ? -12.297 23.637 21.551 1.00 90.69 357 LEU A CA 1
ATOM 2754 C C . LEU A 1 357 ? -11.883 22.542 22.546 1.00 90.69 357 LEU A C 1
ATOM 2756 O O . LEU A 1 357 ? -12.739 21.959 23.204 1.00 90.69 357 LEU A O 1
ATOM 2760 N N . GLY A 1 358 ? -10.584 22.251 22.663 1.00 87.62 358 GLY A N 1
ATOM 2761 C CA . GLY A 1 358 ? -10.079 21.151 23.480 1.00 87.62 358 GLY A CA 1
ATOM 2762 C C . GLY A 1 358 ? -9.912 19.833 22.725 1.00 87.62 358 GLY A C 1
ATOM 2763 O O . GLY A 1 358 ? -9.607 18.831 23.352 1.00 87.62 358 GLY A O 1
ATOM 2764 N N . GLY A 1 359 ? -10.101 19.804 21.406 1.00 90.81 359 GLY A N 1
ATOM 2765 C CA . GLY A 1 359 ? -9.850 18.621 20.583 1.00 90.81 359 GLY A CA 1
ATOM 2766 C C . GLY A 1 359 ? -8.362 18.368 20.310 1.00 90.81 359 GLY A C 1
ATOM 2767 O O . GLY A 1 359 ? -7.507 19.218 20.549 1.00 90.81 359 GLY A O 1
ATOM 2768 N N . TYR A 1 360 ? -8.062 17.189 19.782 1.00 93.69 360 TYR A N 1
ATOM 2769 C CA . TYR A 1 360 ? -6.767 16.819 19.215 1.00 93.69 360 TYR A CA 1
ATOM 2770 C C . TYR A 1 360 ? -6.946 16.425 17.742 1.00 93.69 360 TYR A C 1
ATOM 2772 O O . TYR A 1 360 ? -7.989 16.700 17.149 1.00 93.69 360 TYR A O 1
ATOM 2780 N N . SER A 1 361 ? -5.924 15.804 17.151 1.00 93.12 361 SER A N 1
ATOM 2781 C CA . SER A 1 361 ? -5.918 15.435 15.737 1.00 93.12 361 SER A CA 1
ATOM 2782 C C . SER A 1 361 ? -7.130 14.576 15.354 1.00 93.12 361 SER A C 1
ATOM 2784 O O . SER A 1 361 ? -7.430 13.563 15.990 1.00 93.12 361 SER A O 1
ATOM 2786 N N . CYS A 1 362 ? -7.819 14.991 14.295 1.00 91.69 362 CYS A N 1
ATOM 2787 C CA . CYS A 1 362 ? -8.991 14.360 13.714 1.00 91.69 362 CYS A CA 1
ATOM 2788 C C . CYS A 1 362 ? -8.760 13.977 12.247 1.00 91.69 362 CYS A C 1
ATOM 2790 O O . CYS A 1 362 ? -7.978 14.584 11.504 1.00 91.69 362 CYS A O 1
ATOM 2792 N N . THR A 1 363 ? -9.471 12.940 11.819 1.00 92.75 363 THR A N 1
ATOM 2793 C CA . THR A 1 363 ? -9.467 12.441 10.441 1.00 92.75 363 THR A CA 1
ATOM 2794 C C . THR A 1 363 ? -10.802 11.770 10.121 1.00 92.75 363 THR A C 1
ATOM 2796 O O . THR A 1 363 ? -11.698 11.692 10.968 1.00 92.75 363 THR A O 1
ATOM 2799 N N . GLY A 1 364 ? -10.981 11.328 8.876 1.00 89.38 364 GLY A N 1
ATOM 2800 C CA . GLY A 1 364 ? -12.160 10.558 8.487 1.00 89.38 364 GLY A CA 1
ATOM 2801 C C . GLY A 1 364 ? -12.186 9.209 9.208 1.00 89.38 364 GLY A C 1
ATOM 2802 O O . GLY A 1 364 ? -11.200 8.485 9.184 1.00 89.38 364 GLY A O 1
ATOM 2803 N N . SER A 1 365 ? -13.311 8.840 9.822 1.00 87.25 365 SER A N 1
ATOM 2804 C CA . SER A 1 365 ? -13.463 7.546 10.504 1.00 87.25 365 SER A CA 1
ATOM 2805 C C . SER A 1 365 ? -14.161 6.520 9.614 1.00 87.25 365 SER A C 1
ATOM 2807 O O . SER A 1 365 ? -15.318 6.721 9.239 1.00 87.25 365 SER A O 1
ATOM 2809 N N . PHE A 1 366 ? -13.510 5.387 9.320 1.00 78.44 366 PHE A N 1
ATOM 2810 C CA . PHE A 1 366 ? -14.111 4.297 8.534 1.00 78.44 366 PHE A CA 1
ATOM 2811 C C . PHE A 1 366 ? -15.418 3.776 9.133 1.00 78.44 366 PHE A C 1
ATOM 2813 O O . PHE A 1 366 ? -16.419 3.675 8.425 1.00 78.44 366 PHE A O 1
ATOM 2820 N N . GLY A 1 367 ? -15.413 3.451 10.431 1.00 78.50 367 GLY A N 1
ATOM 2821 C CA . GLY A 1 367 ? -16.576 2.890 11.121 1.00 78.50 367 GLY A CA 1
ATOM 2822 C C . GLY A 1 367 ? -17.757 3.859 11.134 1.00 78.50 367 GLY A C 1
ATOM 2823 O O . GLY A 1 367 ? -18.858 3.498 10.716 1.00 78.50 367 GLY A O 1
ATOM 2824 N N . ALA A 1 368 ? -17.517 5.115 11.523 1.00 84.56 368 ALA A N 1
ATOM 2825 C CA . ALA A 1 368 ? -18.571 6.125 11.580 1.00 84.56 368 ALA A CA 1
ATOM 2826 C C . ALA A 1 368 ? -19.098 6.498 10.182 1.00 84.56 368 ALA A C 1
ATOM 2828 O O . ALA A 1 368 ? -20.309 6.596 9.994 1.00 84.56 368 ALA A O 1
ATOM 2829 N N . SER A 1 369 ? -18.217 6.615 9.182 1.00 88.50 369 SER A N 1
ATOM 2830 C CA . SER A 1 369 ? -18.606 6.882 7.786 1.00 88.50 369 SER A CA 1
ATOM 2831 C C . SER A 1 369 ? -19.405 5.718 7.184 1.00 88.50 369 SER A C 1
ATOM 2833 O O . SER A 1 369 ? -20.387 5.921 6.471 1.00 88.50 369 SER A O 1
ATOM 2835 N N . ALA A 1 370 ? -19.060 4.471 7.524 1.00 79.88 370 ALA A N 1
ATOM 2836 C CA . ALA A 1 370 ? -19.830 3.294 7.123 1.00 79.88 370 ALA A CA 1
ATOM 2837 C C . ALA A 1 370 ? -21.246 3.299 7.716 1.00 79.88 370 ALA A C 1
ATOM 2839 O O . ALA A 1 370 ? -22.211 3.006 7.005 1.00 79.88 370 ALA A O 1
ATOM 2840 N N . VAL A 1 371 ? -21.377 3.661 8.996 1.00 81.06 371 VAL A N 1
ATOM 2841 C CA . VAL A 1 371 ? -22.675 3.837 9.665 1.00 81.06 371 VAL A CA 1
ATOM 2842 C C . VAL A 1 371 ? -23.471 4.961 9.004 1.00 81.06 371 VAL A C 1
ATOM 2844 O O . VAL A 1 371 ? -24.636 4.741 8.671 1.00 81.06 371 VAL A O 1
ATOM 2847 N N . LEU A 1 372 ? -22.845 6.113 8.731 1.00 87.00 372 LEU A N 1
ATOM 2848 C CA . LEU A 1 372 ? -23.486 7.258 8.075 1.00 87.00 372 LEU A CA 1
ATOM 2849 C C . LEU A 1 372 ? -24.034 6.885 6.693 1.00 87.00 372 LEU A C 1
ATOM 2851 O O . LEU A 1 372 ? -25.203 7.124 6.380 1.00 87.00 372 LEU A O 1
ATOM 2855 N N . SER A 1 373 ? -23.201 6.226 5.890 1.00 84.94 373 SER A N 1
ATOM 2856 C CA . SER A 1 373 ? -23.564 5.785 4.548 1.00 84.94 373 SER A CA 1
ATOM 2857 C C . SER A 1 373 ? -24.700 4.759 4.572 1.00 84.94 373 SER A C 1
ATOM 2859 O O . SER A 1 373 ? -25.666 4.856 3.809 1.00 84.94 373 SER A O 1
ATOM 2861 N N . LYS A 1 374 ? -24.652 3.801 5.509 1.00 78.94 374 LYS A N 1
ATOM 2862 C CA . LYS A 1 374 ? -25.719 2.803 5.699 1.00 78.94 374 LYS A CA 1
ATOM 2863 C C . LYS A 1 374 ? -27.013 3.400 6.248 1.00 78.94 374 LYS A C 1
ATOM 2865 O O . LYS A 1 374 ? -28.076 2.856 5.951 1.00 78.94 374 LYS A O 1
ATOM 2870 N N . ALA A 1 375 ? -26.941 4.501 6.991 1.00 80.38 375 ALA A N 1
ATOM 2871 C CA . ALA A 1 375 ? -28.114 5.247 7.434 1.00 80.38 375 ALA A CA 1
ATOM 2872 C C . ALA A 1 375 ? -28.794 6.029 6.288 1.00 80.38 375 ALA A C 1
ATOM 2874 O O . ALA A 1 375 ? -29.903 6.533 6.456 1.00 80.38 375 ALA A O 1
ATOM 2875 N N . GLY A 1 376 ? -28.187 6.068 5.095 1.00 79.94 376 GLY A N 1
ATOM 2876 C CA . GLY A 1 376 ? -28.815 6.594 3.884 1.00 79.94 376 GLY A CA 1
ATOM 2877 C C . GLY A 1 376 ? -28.649 8.100 3.685 1.00 79.94 376 GLY A C 1
ATOM 2878 O O . GLY A 1 376 ? -29.509 8.710 3.040 1.00 79.94 376 GLY A O 1
ATOM 2879 N N . VAL A 1 377 ? -27.554 8.672 4.199 1.00 89.94 377 VAL A N 1
ATOM 2880 C CA . VAL A 1 377 ? -27.211 10.098 4.087 1.00 89.94 377 VAL A CA 1
ATOM 2881 C C . VAL A 1 377 ? -27.296 10.629 2.650 1.00 89.94 377 VAL A C 1
ATOM 2883 O O . VAL A 1 377 ? -26.924 9.952 1.675 1.00 89.94 377 VAL A O 1
ATOM 2886 N N . LYS A 1 378 ? -27.803 11.857 2.516 1.00 89.44 378 LYS A N 1
ATOM 2887 C CA . LYS A 1 378 ? -27.994 12.567 1.246 1.00 89.44 378 LYS A CA 1
ATOM 2888 C C . LYS A 1 378 ? -27.024 13.723 1.078 1.00 89.44 378 LYS A C 1
ATOM 2890 O O . LYS A 1 378 ? -26.568 13.922 -0.045 1.00 89.44 378 LYS A O 1
ATOM 2895 N N . THR A 1 379 ? -26.678 14.436 2.148 1.00 92.69 379 THR A N 1
ATOM 2896 C CA . THR A 1 379 ? -25.735 15.562 2.076 1.00 92.69 379 THR A CA 1
ATOM 2897 C C . THR A 1 379 ? -24.776 15.613 3.273 1.00 92.69 379 THR A C 1
ATOM 2899 O O . THR A 1 379 ? -25.077 15.033 4.319 1.00 92.69 379 THR A O 1
ATOM 2902 N N . PRO A 1 380 ? -23.651 16.353 3.165 1.00 92.62 380 PRO A N 1
ATOM 2903 C CA . PRO A 1 380 ? -22.743 16.587 4.291 1.00 92.62 380 PRO A CA 1
ATOM 2904 C C . PRO A 1 380 ? -23.405 17.256 5.510 1.00 92.62 380 PRO A C 1
ATOM 2906 O O . PRO A 1 380 ? -22.854 17.199 6.608 1.00 92.62 380 PRO A O 1
ATOM 2909 N N . LEU A 1 381 ? -24.601 17.850 5.360 1.00 93.38 381 LEU A N 1
ATOM 2910 C CA . LEU A 1 381 ? -25.352 18.481 6.454 1.00 93.38 381 LEU A CA 1
ATOM 2911 C C . LEU A 1 381 ? -25.679 17.506 7.598 1.00 93.38 381 LEU A C 1
ATOM 2913 O O . LEU A 1 381 ? -25.865 17.937 8.734 1.00 93.38 381 LEU A O 1
ATOM 2917 N N . ALA A 1 382 ? -25.691 16.192 7.344 1.00 92.75 382 ALA A N 1
ATOM 2918 C CA . ALA A 1 382 ? -25.820 15.185 8.399 1.00 92.75 382 ALA A CA 1
ATOM 2919 C C . ALA A 1 382 ? -24.751 15.329 9.503 1.00 92.75 382 ALA A C 1
ATOM 2921 O O . ALA A 1 382 ? -25.030 15.044 10.670 1.00 92.75 382 ALA A O 1
ATOM 2922 N N . GLY A 1 383 ? -23.560 15.842 9.164 1.00 92.50 383 GLY A N 1
ATOM 2923 C CA . GLY A 1 383 ? -22.514 16.172 10.133 1.00 92.50 383 GLY A CA 1
ATOM 2924 C C . GLY A 1 383 ? -22.965 17.205 11.170 1.00 92.50 383 GLY A C 1
ATOM 2925 O O . GLY A 1 383 ? -22.673 17.045 12.351 1.00 92.50 383 GLY A O 1
ATOM 2926 N N . LEU A 1 384 ? -23.777 18.194 10.783 1.00 94.19 384 LEU A N 1
ATOM 2927 C CA . LEU A 1 384 ? -24.304 19.200 11.711 1.00 94.19 384 LEU A CA 1
ATOM 2928 C C . LEU A 1 384 ? -25.257 18.582 12.747 1.00 94.19 384 LEU A C 1
ATOM 2930 O O . LEU A 1 384 ? -25.180 18.908 13.929 1.00 94.19 384 LEU A O 1
ATOM 2934 N N . PHE A 1 385 ? -26.113 17.642 12.335 1.00 94.88 385 PHE A N 1
ATOM 2935 C CA . PHE A 1 385 ? -26.976 16.901 13.266 1.00 94.88 385 PHE A CA 1
ATOM 2936 C C . PHE A 1 385 ? -26.168 15.989 14.197 1.00 94.88 385 PHE A C 1
ATOM 2938 O O . PHE A 1 385 ? -26.498 15.862 15.376 1.00 94.88 385 PHE A O 1
ATOM 2945 N N . SER A 1 386 ? -25.074 15.406 13.699 1.00 92.56 386 SER A N 1
ATOM 2946 C CA . SER A 1 386 ? -24.120 14.674 14.538 1.00 92.56 386 SER A CA 1
ATOM 2947 C C . SER A 1 386 ? -23.423 15.601 15.542 1.00 92.56 386 SER A C 1
ATOM 2949 O O . SER A 1 386 ? -23.281 15.236 16.707 1.00 92.56 386 SER A O 1
ATOM 2951 N N . ALA A 1 387 ? -23.028 16.811 15.133 1.00 93.56 387 ALA A N 1
ATOM 2952 C CA . ALA A 1 387 ? -22.439 17.817 16.018 1.00 93.56 387 ALA A CA 1
ATOM 2953 C C . ALA A 1 387 ? -23.435 18.274 17.093 1.00 93.56 387 ALA A C 1
ATOM 2955 O O . ALA A 1 387 ? -23.067 18.384 18.259 1.00 93.56 387 ALA A O 1
ATOM 2956 N N . PHE A 1 388 ? -24.708 18.463 16.733 1.00 93.31 388 PHE A N 1
ATOM 2957 C CA . PHE A 1 388 ? -25.775 18.739 17.694 1.00 93.31 388 PHE A CA 1
ATOM 2958 C C . PHE A 1 388 ? -25.932 17.599 18.709 1.00 93.31 388 PHE A C 1
ATOM 2960 O O . PHE A 1 388 ? -26.016 17.853 19.909 1.00 93.31 388 PHE A O 1
ATOM 2967 N N . MET A 1 389 ? -25.899 16.343 18.254 1.00 90.31 389 MET A N 1
ATOM 2968 C CA . MET A 1 389 ? -25.953 15.181 19.145 1.00 90.31 389 MET A CA 1
ATOM 2969 C C . MET A 1 389 ? -24.740 15.113 20.088 1.00 90.31 389 MET A C 1
ATOM 2971 O O . MET A 1 389 ? -24.901 14.807 21.266 1.00 90.31 389 MET A O 1
ATOM 2975 N N . LEU A 1 390 ? -23.538 15.441 19.602 1.00 89.81 390 LEU A N 1
ATOM 2976 C CA . LEU A 1 390 ? -22.311 15.517 20.408 1.00 89.81 390 LEU A CA 1
ATOM 2977 C C . LEU A 1 390 ? -22.339 16.682 21.411 1.00 89.81 390 LEU A C 1
ATOM 2979 O O . LEU A 1 390 ? -21.881 16.540 22.542 1.00 89.81 390 LEU A O 1
ATOM 2983 N N . LEU A 1 391 ? -22.920 17.820 21.034 1.00 89.69 391 LEU A N 1
ATOM 2984 C CA . LEU A 1 391 ? -23.134 18.943 21.944 1.00 89.69 391 LEU A CA 1
ATOM 2985 C C . LEU A 1 391 ? -24.122 18.559 23.053 1.00 89.69 391 LEU A C 1
ATOM 2987 O O . LEU A 1 391 ? -23.852 18.769 24.234 1.00 89.69 391 LEU A O 1
ATOM 2991 N N . LEU A 1 392 ? -25.239 17.929 22.685 1.00 87.38 392 LEU A N 1
ATOM 2992 C CA . LEU A 1 392 ? -26.217 17.415 23.640 1.00 87.38 392 LEU A CA 1
ATOM 2993 C C . LEU A 1 392 ? -25.598 16.336 24.548 1.00 87.38 392 LEU A C 1
ATOM 2995 O O . LEU A 1 392 ? -25.902 16.273 25.738 1.00 87.38 392 LEU A O 1
ATOM 2999 N N . ALA A 1 393 ? -24.680 15.530 24.014 1.00 83.06 393 ALA A N 1
ATOM 3000 C CA . ALA A 1 393 ? -23.911 14.552 24.771 1.00 83.06 393 ALA A CA 1
ATOM 3001 C C . ALA A 1 393 ? -23.040 15.187 25.863 1.00 83.06 393 ALA A C 1
ATOM 3003 O O . ALA A 1 393 ? -23.044 14.708 26.996 1.00 83.06 393 ALA A O 1
ATOM 3004 N N . LEU A 1 394 ? -22.347 16.282 25.539 1.00 81.88 394 LEU A N 1
ATOM 3005 C CA . LEU A 1 394 ? -21.471 17.009 26.463 1.00 81.88 394 LEU A CA 1
ATOM 3006 C C . LEU A 1 394 ? -22.222 17.713 27.605 1.00 81.88 394 LEU A C 1
ATOM 3008 O O . LEU A 1 394 ? -21.654 17.877 28.686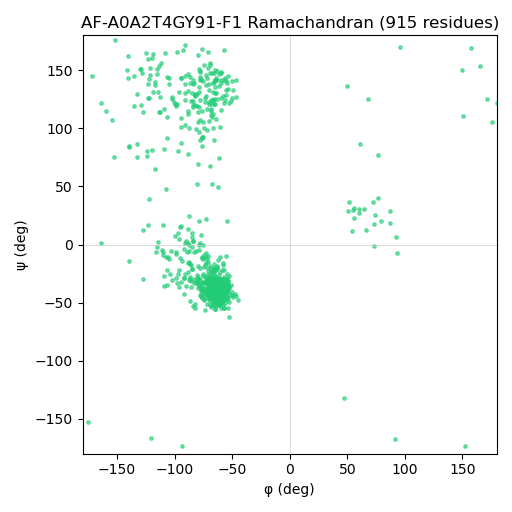 1.00 81.88 394 LEU A O 1
ATOM 3012 N N . TYR A 1 395 ? -23.471 18.137 27.377 1.00 82.56 395 TYR A N 1
ATOM 3013 C CA . TYR A 1 395 ? -24.245 18.922 28.349 1.00 82.56 395 TYR A CA 1
ATOM 3014 C C . TYR A 1 395 ? -25.366 18.148 29.059 1.00 82.56 395 TYR A C 1
ATOM 3016 O O . TYR A 1 395 ? -25.628 18.428 30.224 1.00 82.56 395 TYR A O 1
ATOM 3024 N N . ALA A 1 396 ? -26.042 17.207 28.389 1.00 77.88 396 ALA A N 1
ATOM 3025 C CA . ALA A 1 396 ? -27.312 16.644 28.867 1.00 77.88 396 ALA A CA 1
ATOM 3026 C C . ALA A 1 396 ? -27.364 15.107 28.951 1.00 77.88 396 ALA A C 1
ATOM 3028 O O . ALA A 1 396 ? -28.087 14.581 29.793 1.00 77.88 396 ALA A O 1
ATOM 3029 N N . LEU A 1 397 ? -26.628 14.362 28.111 1.00 70.00 397 LEU A N 1
ATOM 3030 C CA . LEU A 1 397 ? -26.738 12.888 28.056 1.00 70.00 397 LEU A CA 1
ATOM 3031 C C . LEU A 1 397 ? -25.648 12.114 28.818 1.00 70.00 397 LEU A C 1
ATOM 3033 O O . LEU A 1 397 ? -25.627 10.883 28.746 1.00 70.00 397 LEU A O 1
ATOM 3037 N N . THR A 1 398 ? -24.784 12.772 29.594 1.00 66.25 398 THR A N 1
ATOM 3038 C CA . THR A 1 398 ? -23.720 12.092 30.364 1.00 66.25 398 THR A CA 1
ATOM 3039 C C . THR A 1 398 ? -24.256 10.960 31.253 1.00 66.25 398 THR A C 1
ATOM 3041 O O . THR A 1 398 ? -23.640 9.897 31.323 1.00 66.25 398 THR A O 1
ATOM 3044 N N . GLY A 1 399 ? -25.446 11.130 31.846 1.00 68.25 399 GLY A N 1
ATOM 3045 C CA . GLY A 1 399 ? -26.116 10.097 32.649 1.00 68.25 399 GLY A CA 1
ATOM 3046 C C . GLY A 1 399 ? -26.703 8.927 31.845 1.00 68.25 399 GLY A C 1
ATOM 3047 O O . GLY A 1 399 ? -26.765 7.811 32.350 1.00 68.25 399 GLY A O 1
ATOM 3048 N N . VAL A 1 400 ? -27.096 9.138 30.584 1.00 69.75 400 VAL A N 1
ATOM 3049 C CA . VAL A 1 400 ? -27.634 8.070 29.716 1.00 69.75 400 VAL A CA 1
ATOM 3050 C C . VAL A 1 400 ? -26.502 7.202 29.165 1.00 69.75 400 VAL A C 1
ATOM 3052 O O . VAL A 1 400 ? -26.645 5.983 29.072 1.00 69.75 400 VAL A O 1
ATOM 3055 N N . PHE A 1 401 ? -25.351 7.801 28.844 1.00 65.62 401 PHE A N 1
ATOM 3056 C CA . PHE A 1 401 ? -24.201 7.062 28.311 1.00 65.62 401 PHE A CA 1
ATOM 3057 C C . PHE A 1 401 ? -23.560 6.113 29.309 1.00 65.62 401 PHE A C 1
ATOM 3059 O O . PHE A 1 401 ? -22.962 5.126 28.886 1.00 65.62 401 PHE A O 1
ATOM 3066 N N . TYR A 1 402 ? -23.738 6.367 30.607 1.00 67.38 402 TYR A N 1
ATOM 3067 C CA . TYR A 1 402 ? -23.353 5.428 31.656 1.00 67.38 402 TYR A CA 1
ATOM 3068 C C . TYR A 1 402 ? -23.922 4.023 31.402 1.00 67.38 402 TYR A C 1
ATOM 3070 O O . TYR A 1 402 ? -23.249 3.025 31.642 1.00 67.38 402 TYR A O 1
ATOM 3078 N N . PHE A 1 403 ? -25.130 3.941 30.839 1.00 74.12 403 PHE A N 1
ATOM 3079 C CA . PHE A 1 403 ? -25.805 2.675 30.576 1.00 74.12 403 PHE A CA 1
ATOM 3080 C C . PHE A 1 403 ? -25.513 2.084 29.191 1.00 74.12 403 PHE A C 1
ATOM 3082 O O . PHE A 1 403 ? -26.061 1.025 28.890 1.00 74.12 403 PHE A O 1
ATOM 3089 N N . ILE A 1 404 ? -24.680 2.698 28.334 1.00 74.75 404 ILE A N 1
ATOM 3090 C CA . ILE A 1 404 ? -24.348 2.101 27.027 1.00 74.75 404 ILE A CA 1
ATOM 3091 C C . ILE A 1 404 ? -23.505 0.832 27.231 1.00 74.75 404 ILE A C 1
ATOM 3093 O O . ILE A 1 404 ? -22.360 0.926 27.680 1.00 74.75 404 ILE A O 1
ATOM 3097 N N . PRO A 1 405 ? -24.000 -0.357 26.831 1.00 81.00 405 PRO A N 1
ATOM 3098 C CA . PRO A 1 405 ? -23.210 -1.572 26.936 1.00 81.00 405 PRO A CA 1
ATOM 3099 C C . PRO A 1 405 ? -22.114 -1.595 25.862 1.00 81.00 405 PRO A C 1
ATOM 3101 O O . PRO A 1 405 ? -22.391 -1.559 24.658 1.00 81.00 405 PRO A O 1
ATOM 3104 N N . ARG A 1 406 ? -20.852 -1.706 26.297 1.00 78.50 406 ARG A N 1
ATOM 3105 C CA . ARG A 1 406 ? -19.668 -1.733 25.412 1.00 78.50 406 ARG A CA 1
ATOM 3106 C C . ARG A 1 406 ? -19.724 -2.890 24.408 1.00 78.50 406 ARG A C 1
ATOM 3108 O O . ARG A 1 406 ? -19.343 -2.708 23.254 1.00 78.50 406 ARG A O 1
ATOM 3115 N N . ALA A 1 407 ? -20.269 -4.039 24.811 1.00 85.06 407 ALA A N 1
ATOM 3116 C CA . ALA A 1 407 ? -20.443 -5.201 23.941 1.00 85.06 407 ALA A CA 1
ATOM 3117 C C . ALA A 1 407 ? -21.414 -4.940 22.772 1.00 85.06 407 ALA A C 1
ATOM 3119 O O . ALA A 1 407 ? -21.143 -5.351 21.643 1.00 85.06 407 ALA A O 1
ATOM 3120 N N . ALA A 1 408 ? -22.511 -4.201 22.994 1.00 83.69 408 ALA A N 1
ATOM 3121 C CA . ALA A 1 408 ? -23.441 -3.845 21.917 1.00 83.69 408 ALA A CA 1
ATOM 3122 C C . ALA A 1 408 ? -22.800 -2.880 20.908 1.00 83.69 408 ALA A C 1
ATOM 3124 O O . ALA A 1 408 ? -23.013 -3.023 19.702 1.00 83.69 408 ALA A O 1
ATOM 3125 N N . LEU A 1 409 ? -21.978 -1.939 21.391 1.00 78.12 409 LEU A N 1
ATOM 3126 C CA . LEU A 1 409 ? -21.207 -1.036 20.537 1.00 78.12 409 LEU A CA 1
ATOM 3127 C C . LEU A 1 409 ? -20.204 -1.807 19.667 1.00 78.12 409 LEU A C 1
ATOM 3129 O O . LEU A 1 409 ? -20.141 -1.573 18.462 1.00 78.12 409 LEU A O 1
ATOM 3133 N N . ALA A 1 410 ? -19.465 -2.755 20.253 1.00 82.31 410 ALA A N 1
ATOM 3134 C CA . ALA A 1 410 ? -18.543 -3.615 19.512 1.00 82.31 410 ALA A CA 1
ATOM 3135 C C . ALA A 1 410 ? -19.272 -4.404 18.408 1.00 82.31 410 ALA A C 1
ATOM 3137 O O . ALA A 1 410 ? -18.806 -4.444 17.268 1.00 82.31 410 ALA A O 1
ATOM 3138 N N . GLY A 1 411 ? -20.459 -4.950 18.705 1.00 86.12 411 GLY A N 1
ATOM 3139 C CA . GLY A 1 411 ? -21.308 -5.634 17.720 1.00 86.12 411 GLY A CA 1
ATOM 3140 C C . GLY A 1 411 ? -21.749 -4.732 16.568 1.00 86.12 411 GLY A C 1
ATOM 3141 O O . GLY A 1 411 ? -21.682 -5.134 15.403 1.00 86.12 411 GLY A O 1
ATOM 3142 N N . LEU A 1 412 ? -22.125 -3.486 16.869 1.00 83.38 412 LEU A N 1
ATOM 3143 C CA . LEU A 1 412 ? -22.469 -2.487 15.858 1.00 83.38 412 LEU A CA 1
ATOM 3144 C C . LEU A 1 412 ? -21.274 -2.142 14.960 1.00 83.38 412 LEU A C 1
ATOM 3146 O O . LEU A 1 412 ? -21.430 -2.093 13.736 1.00 83.38 412 LEU A O 1
ATOM 3150 N N . ILE A 1 413 ? -20.091 -1.923 15.545 1.00 79.31 413 ILE A N 1
ATOM 3151 C CA . ILE A 1 413 ? -18.869 -1.594 14.795 1.00 79.31 413 ILE A CA 1
ATOM 3152 C C . ILE A 1 413 ? -18.489 -2.756 13.870 1.00 79.31 413 ILE A C 1
ATOM 3154 O O . ILE A 1 413 ? -18.256 -2.533 12.680 1.00 79.31 413 ILE A O 1
ATOM 3158 N N . ILE A 1 414 ? -18.497 -3.996 14.376 1.00 86.25 414 ILE A N 1
ATOM 3159 C CA . ILE A 1 414 ? -18.210 -5.198 13.574 1.00 86.25 414 ILE A CA 1
ATOM 3160 C C . ILE A 1 414 ? -19.185 -5.301 12.391 1.00 86.25 414 ILE A C 1
ATOM 3162 O O . ILE A 1 414 ? -18.752 -5.480 11.252 1.00 86.25 414 ILE A O 1
ATOM 3166 N N . HIS A 1 415 ? -20.489 -5.106 12.621 1.00 85.06 415 HIS A N 1
ATOM 3167 C CA . HIS A 1 415 ? -21.505 -5.125 11.557 1.00 85.06 415 HIS A CA 1
ATOM 3168 C C . HIS A 1 415 ? -21.283 -4.049 10.482 1.00 85.06 415 HIS A C 1
ATOM 3170 O O . HIS A 1 415 ? -21.436 -4.303 9.280 1.00 85.06 415 HIS A O 1
ATOM 3176 N N . ALA A 1 416 ? -20.924 -2.832 10.894 1.00 77.50 416 ALA A N 1
ATOM 3177 C CA . ALA A 1 416 ? -20.679 -1.727 9.972 1.00 77.50 416 ALA A CA 1
ATOM 3178 C C . ALA A 1 416 ? -19.454 -1.995 9.083 1.00 77.50 416 ALA A C 1
ATOM 3180 O O . ALA A 1 416 ? -19.527 -1.832 7.861 1.00 77.50 416 ALA A O 1
ATOM 3181 N N . VAL A 1 417 ? -18.362 -2.461 9.691 1.00 79.06 417 VAL A N 1
ATOM 3182 C CA . VAL A 1 417 ? -17.052 -2.640 9.052 1.00 79.06 417 VAL A CA 1
ATOM 3183 C C . VAL A 1 417 ? -16.972 -3.913 8.201 1.00 79.06 417 VAL A C 1
ATOM 3185 O O . VAL A 1 417 ? -16.316 -3.907 7.161 1.00 79.06 417 VAL A O 1
ATOM 3188 N N . PHE A 1 418 ? -17.710 -4.976 8.538 1.00 83.94 418 PHE A N 1
ATOM 3189 C CA . PHE A 1 418 ? -17.729 -6.220 7.751 1.00 83.94 418 PHE A CA 1
ATOM 3190 C C . PHE A 1 418 ? -18.079 -5.991 6.268 1.00 83.94 418 PHE A C 1
ATOM 3192 O O . PHE A 1 418 ? -17.528 -6.626 5.373 1.00 83.94 418 PHE A O 1
ATOM 3199 N N . ASN A 1 419 ? -18.956 -5.023 5.983 1.00 75.56 419 ASN A N 1
ATOM 3200 C CA . ASN A 1 419 ? -19.372 -4.692 4.617 1.00 75.56 419 ASN A CA 1
ATOM 3201 C C . ASN A 1 419 ? -18.342 -3.839 3.837 1.00 75.56 419 ASN A C 1
ATOM 3203 O O . ASN A 1 419 ? -18.580 -3.521 2.666 1.00 75.56 419 ASN A O 1
ATOM 3207 N N . LEU A 1 420 ? -17.241 -3.406 4.468 1.00 77.06 420 LEU A N 1
ATOM 3208 C CA . LEU A 1 420 ? -16.175 -2.630 3.819 1.00 77.06 420 LEU A CA 1
ATOM 3209 C C . LEU A 1 420 ? -15.098 -3.519 3.191 1.00 77.06 420 LEU A C 1
ATOM 3211 O O . LEU A 1 420 ? -14.466 -3.072 2.231 1.00 77.06 420 LEU A O 1
ATOM 3215 N N . ILE A 1 421 ? -14.946 -4.755 3.680 1.00 86.06 421 ILE A N 1
ATOM 3216 C CA . ILE A 1 421 ? -14.013 -5.762 3.160 1.00 86.06 421 ILE A CA 1
ATOM 3217 C C . ILE A 1 421 ? -14.267 -5.982 1.663 1.00 86.06 421 ILE A C 1
ATOM 3219 O O . ILE A 1 421 ? -15.412 -6.123 1.218 1.00 86.06 421 ILE A O 1
ATOM 3223 N N . ALA A 1 422 ? -13.194 -5.998 0.866 1.00 84.81 422 ALA A N 1
ATOM 3224 C CA . ALA A 1 422 ? -13.304 -6.244 -0.566 1.00 84.81 422 ALA A CA 1
ATOM 3225 C C . ALA A 1 422 ? -13.928 -7.623 -0.832 1.00 84.81 422 ALA A C 1
ATOM 3227 O O . ALA A 1 422 ? -13.449 -8.649 -0.352 1.00 84.81 422 ALA A O 1
ATOM 3228 N N . SER A 1 423 ? -15.004 -7.653 -1.623 1.00 86.88 423 SER A N 1
ATOM 3229 C CA . SER A 1 423 ? -15.670 -8.914 -1.950 1.00 86.88 423 SER A CA 1
ATOM 3230 C C . SER A 1 423 ? -14.748 -9.827 -2.777 1.00 86.88 423 SER A C 1
ATOM 3232 O O . SER A 1 423 ? -13.991 -9.319 -3.613 1.00 86.88 423 SER A O 1
ATOM 3234 N N . PRO A 1 424 ? -14.870 -11.164 -2.671 1.00 89.38 424 PRO A N 1
ATOM 3235 C CA . PRO A 1 424 ? -14.107 -12.092 -3.514 1.00 89.38 424 PRO A CA 1
ATOM 3236 C C . PRO A 1 424 ? -14.295 -11.843 -5.020 1.00 89.38 424 PRO A C 1
ATOM 3238 O O . PRO A 1 424 ? -13.388 -12.064 -5.820 1.00 89.38 424 PRO A O 1
ATOM 3241 N N . SER A 1 425 ? -15.463 -11.326 -5.420 1.00 90.19 425 SER A N 1
ATOM 3242 C CA . SER A 1 425 ? -15.724 -10.932 -6.808 1.00 90.19 425 SER A CA 1
ATOM 3243 C C . SER A 1 425 ? -14.878 -9.735 -7.253 1.00 90.19 425 SER A C 1
ATOM 3245 O O . SER A 1 425 ? -14.437 -9.690 -8.398 1.00 90.19 425 SER A O 1
ATOM 3247 N N . THR A 1 426 ? -14.610 -8.792 -6.347 1.00 88.06 426 THR A N 1
ATOM 3248 C CA . THR A 1 426 ? -13.758 -7.626 -6.594 1.00 88.06 426 THR A CA 1
ATOM 3249 C C . THR A 1 426 ? -12.300 -8.052 -6.739 1.00 88.06 426 THR A C 1
ATOM 3251 O O . THR A 1 426 ? -11.653 -7.654 -7.701 1.00 88.06 426 THR A O 1
ATOM 3254 N N . VAL A 1 427 ? -11.812 -8.934 -5.862 1.00 90.69 427 VAL A N 1
ATOM 3255 C CA . VAL A 1 427 ? -10.445 -9.478 -5.952 1.00 90.69 427 VAL A CA 1
ATOM 3256 C C . VAL A 1 427 ? -10.251 -10.249 -7.262 1.00 90.69 427 VAL A C 1
ATOM 3258 O O . VAL A 1 427 ? -9.263 -10.052 -7.964 1.00 90.69 427 VAL A O 1
ATOM 3261 N N . ARG A 1 428 ? -11.249 -11.038 -7.685 1.00 92.44 428 ARG A N 1
ATOM 3262 C CA . ARG A 1 428 ? -11.228 -11.705 -8.999 1.00 92.44 428 ARG A CA 1
ATOM 3263 C C . ARG A 1 428 ? -11.181 -10.714 -10.168 1.00 92.44 428 ARG A C 1
ATOM 3265 O O . ARG A 1 428 ? -10.558 -11.011 -11.183 1.00 92.44 428 ARG A O 1
ATOM 3272 N N . LYS A 1 429 ? -11.834 -9.552 -10.053 1.00 91.19 429 LYS A N 1
ATOM 3273 C CA . LYS A 1 429 ? -11.725 -8.482 -11.059 1.00 91.19 429 LYS A CA 1
ATOM 3274 C C . LYS A 1 429 ? -10.314 -7.900 -11.089 1.00 91.19 429 LYS A C 1
ATOM 3276 O O . LYS A 1 429 ? -9.801 -7.718 -12.182 1.00 91.19 429 LYS A O 1
ATOM 3281 N N . TYR A 1 430 ? -9.684 -7.671 -9.933 1.00 91.62 430 TYR A N 1
ATOM 3282 C CA . TYR A 1 430 ? -8.291 -7.209 -9.874 1.00 91.62 430 TYR A CA 1
ATOM 3283 C C . TYR A 1 430 ? -7.354 -8.188 -10.582 1.00 91.62 430 TYR A C 1
ATOM 3285 O O . TYR A 1 430 ? -6.593 -7.765 -11.441 1.00 91.62 430 TYR A O 1
ATOM 3293 N N . TRP A 1 431 ? -7.494 -9.493 -10.326 1.00 93.75 431 TRP A N 1
ATOM 3294 C CA . TRP A 1 431 ? -6.719 -10.528 -11.021 1.00 93.75 431 TRP A CA 1
ATOM 3295 C C . TRP A 1 431 ? -6.913 -10.511 -12.545 1.00 93.75 431 TRP A C 1
ATOM 3297 O O . TRP A 1 431 ? -5.949 -10.636 -13.291 1.00 93.75 431 TRP A O 1
ATOM 3307 N N . ARG A 1 432 ? -8.154 -10.333 -13.019 1.00 93.31 432 ARG A N 1
ATOM 3308 C CA . ARG A 1 432 ? -8.457 -10.256 -14.461 1.00 93.31 432 ARG A CA 1
ATOM 3309 C C . ARG A 1 432 ? -7.982 -8.957 -15.122 1.00 93.31 432 ARG A C 1
ATOM 3311 O O . ARG A 1 432 ? -7.779 -8.963 -16.327 1.00 93.31 432 ARG A O 1
ATOM 3318 N N . LEU A 1 433 ? -7.864 -7.865 -14.364 1.00 90.25 433 LEU A N 1
ATOM 3319 C CA . LEU A 1 433 ? -7.389 -6.563 -14.846 1.00 90.25 433 LEU A CA 1
ATOM 3320 C C . LEU A 1 433 ? -5.857 -6.509 -14.887 1.00 90.25 433 LEU A C 1
ATOM 3322 O O . LEU A 1 433 ? -5.276 -6.198 -15.919 1.00 90.25 433 LEU A O 1
ATOM 3326 N N . SER A 1 434 ? -5.208 -6.797 -13.759 1.00 90.81 434 SER A N 1
ATOM 3327 C CA . SER A 1 434 ? -3.753 -6.786 -13.610 1.00 90.81 434 SER A CA 1
ATOM 3328 C C . SER A 1 434 ? -3.347 -7.728 -12.467 1.00 90.81 434 SER A C 1
ATOM 3330 O O . SER A 1 434 ? -3.536 -7.388 -11.292 1.00 90.81 434 SER A O 1
ATOM 3332 N N . PRO A 1 435 ? -2.759 -8.902 -12.772 1.00 92.06 435 PRO A N 1
ATOM 3333 C CA . PRO A 1 435 ? -2.283 -9.839 -11.753 1.00 92.06 435 PRO A CA 1
ATOM 3334 C C . PRO A 1 435 ? -1.275 -9.207 -10.784 1.00 92.06 435 PRO A C 1
ATOM 3336 O O . PRO A 1 435 ? -1.350 -9.446 -9.580 1.00 92.06 435 PRO A O 1
ATOM 3339 N N . PHE A 1 436 ? -0.393 -8.332 -11.283 1.00 92.31 436 PHE A N 1
ATOM 3340 C CA . PHE A 1 436 ? 0.585 -7.615 -10.459 1.00 92.31 436 PHE A CA 1
ATOM 3341 C C . PHE A 1 436 ? -0.080 -6.696 -9.434 1.00 92.31 436 PHE A C 1
ATOM 3343 O O . PHE A 1 436 ? 0.312 -6.681 -8.271 1.00 92.31 436 PHE A O 1
ATOM 3350 N N . GLU A 1 437 ? -1.129 -5.972 -9.823 1.00 91.81 437 GLU A N 1
ATOM 3351 C CA . GLU A 1 437 ? -1.863 -5.124 -8.880 1.00 91.81 437 GLU A CA 1
ATOM 3352 C C . GLU A 1 437 ? -2.639 -5.968 -7.862 1.00 91.81 437 GLU A C 1
ATOM 3354 O O . GLU A 1 437 ? -2.680 -5.631 -6.679 1.00 91.81 437 GLU A O 1
ATOM 3359 N N . CYS A 1 438 ? -3.186 -7.117 -8.273 1.00 94.12 438 CYS A N 1
ATOM 3360 C CA . CYS A 1 438 ? -3.788 -8.066 -7.336 1.00 94.12 438 CYS A CA 1
ATOM 3361 C C . CYS A 1 438 ? -2.766 -8.592 -6.310 1.00 94.12 438 CYS A C 1
ATOM 3363 O O . CYS A 1 438 ? -3.101 -8.726 -5.134 1.00 94.12 438 CYS A O 1
ATOM 3365 N N . LEU A 1 439 ? -1.522 -8.853 -6.722 1.00 94.56 439 LEU A N 1
ATOM 3366 C CA . LEU A 1 439 ? -0.451 -9.280 -5.818 1.00 94.56 439 LEU A CA 1
ATOM 3367 C C . LEU A 1 439 ? -0.063 -8.168 -4.835 1.00 94.56 439 LEU A C 1
ATOM 3369 O O . LEU A 1 439 ? 0.012 -8.426 -3.636 1.00 94.56 439 LEU A O 1
ATOM 3373 N N . ILE A 1 440 ? 0.082 -6.925 -5.309 1.00 94.12 440 ILE A N 1
ATOM 3374 C CA . ILE A 1 440 ? 0.324 -5.757 -4.442 1.00 94.12 440 ILE A CA 1
ATOM 3375 C C . ILE A 1 440 ? -0.800 -5.614 -3.406 1.00 94.12 440 ILE A C 1
ATOM 3377 O O . ILE A 1 440 ? -0.535 -5.361 -2.231 1.00 94.12 440 ILE A O 1
ATOM 3381 N N . TRP A 1 441 ? -2.053 -5.829 -3.815 1.00 94.56 441 TRP A N 1
ATOM 3382 C CA . TRP A 1 441 ? -3.197 -5.811 -2.905 1.00 94.56 441 TRP A CA 1
ATOM 3383 C C . TRP A 1 441 ? -3.089 -6.878 -1.804 1.00 94.56 441 TRP A C 1
ATOM 3385 O O . TRP A 1 441 ? -3.281 -6.560 -0.629 1.00 94.56 441 TRP A O 1
ATOM 3395 N N . VAL A 1 442 ? -2.748 -8.123 -2.165 1.00 95.00 442 VAL A N 1
ATOM 3396 C CA . VAL A 1 442 ? -2.577 -9.229 -1.203 1.00 95.00 442 VAL A CA 1
ATOM 3397 C C . VAL A 1 442 ? -1.433 -8.939 -0.237 1.00 95.00 442 VAL A C 1
ATOM 3399 O O . VAL A 1 442 ? -1.626 -9.059 0.972 1.00 95.00 442 VAL A O 1
ATOM 3402 N N . VAL A 1 443 ? -0.277 -8.500 -0.748 1.00 94.75 443 VAL A N 1
ATOM 3403 C CA . VAL A 1 443 ? 0.881 -8.108 0.074 1.00 94.75 443 VAL A CA 1
ATOM 3404 C C . VAL A 1 443 ? 0.478 -7.032 1.078 1.00 94.75 443 VAL A C 1
ATOM 3406 O O . VAL A 1 443 ? 0.798 -7.151 2.256 1.00 94.75 443 VAL A O 1
ATOM 3409 N N . GLY A 1 444 ? -0.297 -6.032 0.652 1.00 92.56 444 GLY A N 1
ATOM 3410 C CA . GLY A 1 444 ? -0.814 -4.991 1.537 1.00 92.56 444 GLY A CA 1
ATOM 3411 C C . GLY A 1 444 ? -1.673 -5.502 2.681 1.00 92.56 444 GLY A C 1
ATOM 3412 O O . GLY A 1 444 ? -1.465 -5.117 3.830 1.00 92.56 444 GLY A O 1
ATOM 3413 N N . VAL A 1 445 ? -2.633 -6.379 2.378 1.00 92.62 445 VAL A N 1
ATOM 3414 C CA . VAL A 1 445 ? -3.524 -6.944 3.401 1.00 92.62 445 VAL A CA 1
ATOM 3415 C C . VAL A 1 445 ? -2.747 -7.829 4.375 1.00 92.62 445 VAL A C 1
ATOM 3417 O O . VAL A 1 445 ? -2.945 -7.716 5.582 1.00 92.62 445 VAL A O 1
ATOM 3420 N N . VAL A 1 446 ? -1.844 -8.674 3.869 1.00 93.25 446 VAL A N 1
ATOM 3421 C CA . VAL A 1 446 ? -1.019 -9.568 4.694 1.00 93.25 446 VAL A CA 1
ATOM 3422 C C . VAL A 1 446 ? -0.090 -8.759 5.595 1.00 93.25 446 VAL A C 1
ATOM 3424 O O . VAL A 1 446 ? -0.143 -8.926 6.811 1.00 93.25 446 VAL A O 1
ATOM 3427 N N . MET A 1 447 ? 0.686 -7.828 5.032 1.00 92.56 447 MET A N 1
ATOM 3428 C CA . MET A 1 447 ? 1.582 -6.960 5.804 1.00 92.56 447 MET A CA 1
ATOM 3429 C C . MET A 1 447 ? 0.828 -6.242 6.922 1.00 92.56 447 MET A C 1
ATOM 3431 O O . MET A 1 447 ? 1.243 -6.290 8.073 1.00 92.56 447 MET A O 1
ATOM 3435 N N . ALA A 1 448 ? -0.340 -5.670 6.627 1.00 88.12 448 ALA A N 1
ATOM 3436 C CA . ALA A 1 448 ? -1.097 -4.935 7.632 1.00 88.12 448 ALA A CA 1
ATOM 3437 C C . ALA A 1 448 ? -1.552 -5.790 8.825 1.00 88.12 448 ALA A C 1
ATOM 3439 O O . ALA A 1 448 ? -1.598 -5.300 9.953 1.00 88.12 448 ALA A O 1
ATOM 3440 N N . VAL A 1 449 ? -1.886 -7.062 8.592 1.00 88.06 449 VAL A N 1
ATOM 3441 C CA . VAL A 1 449 ? -2.315 -7.988 9.652 1.00 88.06 449 VAL A CA 1
ATOM 3442 C C . VAL A 1 449 ? -1.148 -8.401 10.559 1.00 88.06 449 VAL A C 1
ATOM 3444 O O . VAL A 1 449 ? -1.371 -8.623 11.751 1.00 88.06 449 VAL A O 1
ATOM 3447 N N . PHE A 1 450 ? 0.074 -8.490 10.020 1.00 88.06 450 PHE A N 1
ATOM 3448 C CA . PHE A 1 450 ? 1.252 -8.972 10.752 1.00 88.06 450 PHE A CA 1
ATOM 3449 C C . PHE A 1 450 ? 2.126 -7.865 11.352 1.00 88.06 450 PHE A C 1
ATOM 3451 O O . PHE A 1 450 ? 2.650 -8.060 12.443 1.00 88.06 450 PHE A O 1
ATOM 3458 N N . THR A 1 451 ? 2.288 -6.732 10.667 1.00 84.25 451 THR A N 1
ATOM 3459 C CA . THR A 1 451 ? 3.206 -5.649 11.072 1.00 84.25 451 THR A CA 1
ATOM 3460 C C . THR A 1 451 ? 2.500 -4.336 11.413 1.00 84.25 451 THR A C 1
ATOM 3462 O O . THR A 1 451 ? 3.159 -3.386 11.816 1.00 84.25 451 THR A O 1
ATOM 3465 N N . GLY A 1 452 ? 1.185 -4.238 11.196 1.00 78.56 452 GLY A N 1
ATOM 3466 C CA . GLY A 1 452 ? 0.422 -2.999 11.365 1.00 78.56 452 GLY A CA 1
ATOM 3467 C C . GLY A 1 452 ? 0.231 -2.202 10.068 1.00 78.56 452 GLY A C 1
ATOM 3468 O O . GLY A 1 452 ? 0.793 -2.510 9.015 1.00 78.56 452 GLY A O 1
ATOM 3469 N N . LEU A 1 453 ? -0.623 -1.176 10.131 1.00 75.94 453 LEU A N 1
ATOM 3470 C CA . LEU A 1 453 ? -1.127 -0.468 8.945 1.00 75.94 453 LEU A CA 1
ATOM 3471 C C . LEU A 1 453 ? -0.100 0.444 8.269 1.00 75.94 453 LEU A C 1
ATOM 3473 O O . LEU A 1 453 ? -0.146 0.600 7.050 1.00 75.94 453 LEU A O 1
ATOM 3477 N N . GLU A 1 454 ? 0.813 1.033 9.035 1.00 75.75 454 GLU A N 1
ATOM 3478 C CA . GLU A 1 454 ? 1.793 1.988 8.517 1.00 75.75 454 GLU A CA 1
ATOM 3479 C C . GLU A 1 454 ? 2.783 1.333 7.528 1.00 75.75 454 GLU A C 1
ATOM 3481 O O . GLU A 1 454 ? 2.802 1.750 6.362 1.00 75.75 454 GLU A O 1
ATOM 3486 N N . PRO A 1 455 ? 3.508 0.246 7.882 1.00 82.62 455 PRO A N 1
ATOM 3487 C CA . PRO A 1 455 ? 4.393 -0.438 6.933 1.00 82.62 455 PRO A CA 1
ATOM 3488 C C . PRO A 1 455 ? 3.665 -0.953 5.684 1.00 82.62 455 PRO A C 1
ATOM 3490 O O . PRO A 1 455 ? 4.228 -0.983 4.585 1.00 82.62 455 PRO A O 1
ATOM 3493 N N . ALA A 1 456 ? 2.395 -1.340 5.826 1.00 86.06 456 ALA A N 1
ATOM 3494 C CA . ALA A 1 456 ? 1.588 -1.842 4.722 1.00 86.06 456 ALA A CA 1
ATOM 3495 C C . ALA A 1 456 ? 1.276 -0.762 3.674 1.00 86.06 456 ALA A C 1
ATOM 3497 O O . ALA A 1 456 ? 1.342 -1.038 2.471 1.00 86.06 456 ALA A O 1
ATOM 3498 N N . ILE A 1 457 ? 0.979 0.473 4.098 1.00 80.75 457 ILE A N 1
ATOM 3499 C CA . ILE A 1 457 ? 0.733 1.593 3.175 1.00 80.75 457 ILE A CA 1
ATOM 3500 C C . ILE A 1 457 ? 2.005 1.933 2.396 1.00 80.75 457 ILE A C 1
ATOM 3502 O O . ILE A 1 457 ? 1.945 2.079 1.171 1.00 80.75 457 ILE A O 1
ATOM 3506 N N . TYR A 1 458 ? 3.155 2.012 3.072 1.00 82.62 458 TYR A N 1
ATOM 3507 C CA . TYR A 1 458 ? 4.426 2.323 2.411 1.00 82.62 458 TYR A CA 1
ATOM 3508 C C . TYR A 1 458 ? 4.812 1.258 1.390 1.00 82.62 458 TYR A C 1
ATOM 3510 O O . TYR A 1 458 ? 5.116 1.580 0.241 1.00 82.62 458 TYR A O 1
ATOM 3518 N N . THR A 1 459 ? 4.709 -0.013 1.775 1.00 89.56 459 THR A N 1
ATOM 3519 C CA . THR A 1 459 ? 5.061 -1.135 0.898 1.00 89.56 459 THR A CA 1
ATOM 3520 C C . THR A 1 459 ? 4.148 -1.186 -0.329 1.00 89.56 459 THR A C 1
ATOM 3522 O O . THR A 1 459 ? 4.622 -1.297 -1.457 1.00 89.56 459 THR A O 1
ATOM 3525 N N . THR A 1 460 ? 2.831 -1.049 -0.151 1.00 90.06 460 THR A N 1
ATOM 3526 C CA . THR A 1 460 ? 1.875 -1.123 -1.273 1.00 90.06 460 THR A CA 1
ATOM 3527 C C . THR A 1 460 ? 1.963 0.062 -2.221 1.00 90.06 460 THR A C 1
ATOM 3529 O O . THR A 1 460 ? 1.906 -0.118 -3.442 1.00 90.06 460 THR A O 1
ATOM 3532 N N . THR A 1 461 ? 2.116 1.269 -1.680 1.00 86.56 461 THR A N 1
ATOM 3533 C CA . THR A 1 461 ? 2.264 2.485 -2.486 1.00 86.56 461 THR A CA 1
ATOM 3534 C C . THR A 1 461 ? 3.597 2.465 -3.229 1.00 86.56 461 THR A C 1
ATOM 3536 O O . THR A 1 461 ? 3.613 2.710 -4.433 1.00 86.56 461 THR A O 1
ATOM 3539 N N . GLY A 1 462 ? 4.687 2.070 -2.561 1.00 90.31 462 GLY A N 1
ATOM 3540 C CA . GLY A 1 462 ? 6.008 1.918 -3.172 1.00 90.31 462 GLY A CA 1
ATOM 3541 C C . GLY A 1 462 ? 6.033 0.878 -4.293 1.00 90.31 462 GLY A C 1
ATOM 3542 O O . GLY A 1 462 ? 6.524 1.166 -5.382 1.00 90.31 462 GLY A O 1
ATOM 3543 N N . LEU A 1 463 ? 5.428 -0.298 -4.083 1.00 92.12 463 LEU A N 1
ATOM 3544 C CA . LEU A 1 463 ? 5.314 -1.325 -5.126 1.00 92.12 463 LEU A CA 1
ATOM 3545 C C . LEU A 1 463 ? 4.448 -0.865 -6.308 1.00 92.12 463 LEU A C 1
ATOM 3547 O O . LEU A 1 463 ? 4.777 -1.151 -7.458 1.00 92.12 463 LEU A O 1
ATOM 3551 N N . SER A 1 464 ? 3.362 -0.129 -6.049 1.00 90.81 464 SER A N 1
ATOM 3552 C CA . SER A 1 464 ? 2.513 0.406 -7.124 1.00 90.81 464 SER A CA 1
ATOM 3553 C C . SER A 1 464 ? 3.225 1.496 -7.924 1.00 90.81 464 SER A C 1
ATOM 3555 O O . SER A 1 464 ? 3.097 1.549 -9.145 1.00 90.81 464 SER A O 1
ATOM 3557 N N . PHE A 1 465 ? 4.006 2.340 -7.248 1.00 88.56 465 PHE A N 1
ATOM 3558 C CA . PHE A 1 465 ? 4.840 3.350 -7.889 1.00 88.56 465 PHE A CA 1
ATOM 3559 C C . PHE A 1 465 ? 5.951 2.713 -8.734 1.00 88.56 465 PHE A C 1
ATOM 3561 O O . PHE A 1 465 ? 6.150 3.104 -9.881 1.00 88.56 465 PHE A O 1
ATOM 3568 N N . LEU A 1 466 ? 6.615 1.673 -8.219 1.00 91.06 466 LEU A N 1
ATOM 3569 C CA . LEU A 1 466 ? 7.605 0.906 -8.976 1.00 91.06 466 LEU A CA 1
ATOM 3570 C C . LEU A 1 466 ? 6.988 0.288 -10.239 1.00 91.06 466 LEU A C 1
ATOM 3572 O O . LEU A 1 466 ? 7.567 0.386 -11.318 1.00 91.06 466 LEU A O 1
ATOM 3576 N N . LEU A 1 467 ? 5.791 -0.299 -10.126 1.00 90.88 467 LEU A N 1
ATOM 3577 C CA . LEU A 1 467 ? 5.070 -0.855 -11.272 1.00 90.88 467 LEU A CA 1
ATOM 3578 C C . LEU A 1 467 ? 4.740 0.221 -12.320 1.00 90.88 467 LEU A C 1
ATOM 3580 O O . LEU A 1 467 ? 4.883 -0.030 -13.517 1.00 90.88 467 LEU A O 1
ATOM 3584 N N . LEU A 1 468 ? 4.329 1.416 -11.884 1.00 88.19 468 LEU A N 1
ATOM 3585 C CA . LEU A 1 468 ? 4.078 2.552 -12.773 1.00 88.19 468 LEU A CA 1
ATOM 3586 C C . LEU A 1 468 ? 5.353 2.979 -13.513 1.00 88.19 468 LEU A C 1
ATOM 3588 O O . LEU A 1 468 ? 5.319 3.135 -14.732 1.00 88.19 468 LEU A O 1
ATOM 3592 N N . LEU A 1 469 ? 6.480 3.112 -12.806 1.00 88.50 469 LEU A N 1
ATOM 3593 C CA . LEU A 1 469 ? 7.763 3.464 -13.421 1.00 88.50 469 LEU A CA 1
ATOM 3594 C C . LEU A 1 469 ? 8.202 2.435 -14.462 1.00 88.50 469 LEU A C 1
ATOM 3596 O O . LEU A 1 469 ? 8.652 2.812 -15.542 1.00 88.50 469 LEU A O 1
ATOM 3600 N N . VAL A 1 470 ? 8.034 1.143 -14.167 1.00 88.69 470 VAL A N 1
ATOM 3601 C CA . VAL A 1 470 ? 8.353 0.071 -15.117 1.00 88.69 470 VAL A CA 1
ATOM 3602 C C . VAL A 1 470 ? 7.462 0.153 -16.358 1.00 88.69 470 VAL A C 1
ATOM 3604 O O . VAL A 1 470 ? 7.975 -0.002 -17.464 1.00 88.69 470 VAL A O 1
ATOM 3607 N N . ARG A 1 471 ? 6.160 0.441 -16.203 1.00 87.31 471 ARG A N 1
ATOM 3608 C CA . ARG A 1 471 ? 5.237 0.619 -17.339 1.00 87.31 471 ARG A CA 1
ATOM 3609 C C . ARG A 1 471 ? 5.652 1.790 -18.233 1.00 87.31 471 ARG A C 1
ATOM 3611 O O . ARG A 1 471 ? 5.768 1.592 -19.435 1.00 87.31 471 ARG A O 1
ATOM 3618 N N . ILE A 1 472 ? 5.966 2.948 -17.646 1.00 87.56 472 ILE A N 1
ATOM 3619 C CA . ILE A 1 472 ? 6.399 4.143 -18.395 1.00 87.56 472 ILE A CA 1
ATOM 3620 C C . ILE A 1 472 ? 7.745 3.899 -19.096 1.00 87.56 472 ILE A C 1
ATOM 3622 O O . ILE A 1 472 ? 7.929 4.277 -20.252 1.00 87.56 472 ILE A O 1
ATOM 3626 N N . ALA A 1 473 ? 8.694 3.248 -18.418 1.00 86.38 473 ALA A N 1
ATOM 3627 C CA . ALA A 1 473 ? 10.017 2.969 -18.976 1.00 86.38 473 ALA A CA 1
ATOM 3628 C C . ALA A 1 473 ? 9.989 1.925 -20.108 1.00 86.38 473 ALA A C 1
ATOM 3630 O O . ALA A 1 473 ? 10.840 1.962 -20.995 1.00 86.38 473 ALA A O 1
ATOM 3631 N N . ARG A 1 474 ? 9.029 0.988 -20.093 1.00 85.31 474 ARG A N 1
ATOM 3632 C CA . ARG A 1 474 ? 8.920 -0.127 -21.053 1.00 85.31 474 ARG A CA 1
ATOM 3633 C C . ARG A 1 474 ? 7.766 0.041 -22.041 1.00 85.31 474 ARG A C 1
ATOM 3635 O O . ARG A 1 474 ? 7.035 -0.908 -22.319 1.00 85.31 474 ARG A O 1
ATOM 3642 N N . THR A 1 475 ? 7.655 1.217 -22.638 1.00 84.69 475 THR A N 1
ATOM 3643 C CA . THR A 1 475 ? 6.724 1.475 -23.741 1.00 84.69 475 THR A CA 1
ATOM 3644 C C . THR A 1 475 ? 7.303 0.959 -25.063 1.00 84.69 475 THR A C 1
ATOM 3646 O O . THR A 1 475 ? 8.470 1.180 -25.394 1.00 84.69 475 THR A O 1
ATOM 3649 N N . ARG A 1 476 ? 6.515 0.176 -25.805 1.00 75.69 476 ARG A N 1
ATOM 3650 C CA . ARG A 1 476 ? 6.852 -0.233 -27.179 1.00 75.69 476 ARG A CA 1
ATOM 3651 C C . ARG A 1 476 ? 6.254 0.807 -28.114 1.00 75.69 476 ARG A C 1
ATOM 3653 O O . ARG A 1 476 ? 5.159 1.268 -27.836 1.00 75.69 476 ARG A O 1
ATOM 3660 N N . GLY A 1 477 ? 6.979 1.214 -29.147 1.00 83.69 477 GLY A N 1
ATOM 3661 C CA . GLY A 1 477 ? 6.412 2.039 -30.213 1.00 83.69 477 GLY A CA 1
ATOM 3662 C C . GLY A 1 477 ? 6.395 1.253 -31.508 1.00 83.69 477 GLY A C 1
ATOM 3663 O O . GLY A 1 477 ? 7.228 0.359 -31.681 1.00 83.69 477 GLY A O 1
ATOM 3664 N N . ASP A 1 478 ? 5.463 1.612 -32.379 1.00 86.12 478 ASP A N 1
ATOM 3665 C CA . ASP A 1 478 ? 5.063 0.792 -33.514 1.00 86.12 478 ASP A CA 1
ATOM 3666 C C . ASP A 1 478 ? 5.384 1.505 -34.827 1.00 86.12 478 ASP A C 1
ATOM 3668 O O . ASP A 1 478 ? 5.176 2.714 -34.967 1.00 86.12 478 ASP A O 1
ATOM 3672 N N . PHE A 1 479 ? 5.871 0.755 -35.815 1.00 88.06 479 PHE A N 1
ATOM 3673 C CA . PHE A 1 479 ? 5.995 1.263 -37.178 1.00 88.06 479 PHE A CA 1
ATOM 3674 C C . PHE A 1 479 ? 4.677 1.106 -37.914 1.00 88.06 479 PHE A C 1
ATOM 3676 O O . PHE A 1 479 ? 4.032 0.066 -37.808 1.00 88.06 479 PHE A O 1
ATOM 3683 N N . LEU A 1 480 ? 4.282 2.121 -38.675 1.00 89.00 480 LEU A N 1
ATOM 3684 C CA . LEU A 1 480 ? 3.021 2.115 -39.399 1.00 89.00 480 LEU A CA 1
ATOM 3685 C C . LEU A 1 480 ? 3.226 1.921 -40.905 1.00 89.00 480 LEU A C 1
ATOM 3687 O O . LEU A 1 480 ? 4.168 2.447 -41.499 1.00 89.00 480 LEU A O 1
ATOM 3691 N N . GLY A 1 481 ? 2.298 1.195 -41.518 1.00 87.19 481 GLY A N 1
ATOM 3692 C CA . GLY A 1 481 ? 2.173 1.014 -42.957 1.00 87.19 481 GLY A CA 1
ATOM 3693 C C . GLY A 1 481 ? 0.834 1.527 -43.472 1.00 87.19 481 GLY A C 1
ATOM 3694 O O . GLY A 1 481 ? -0.111 1.722 -42.709 1.00 87.19 481 GLY A O 1
ATOM 3695 N N . LYS A 1 482 ? 0.776 1.785 -44.774 1.00 87.31 482 LYS A N 1
ATOM 3696 C CA . LYS A 1 482 ? -0.354 2.376 -45.481 1.00 87.31 482 LYS A CA 1
ATOM 3697 C C . LYS A 1 482 ? -1.443 1.329 -45.745 1.00 87.31 482 LYS A C 1
ATOM 3699 O O . LYS A 1 482 ? -1.160 0.224 -46.200 1.00 87.31 482 LYS A O 1
ATOM 3704 N N . VAL A 1 483 ? -2.694 1.709 -45.508 1.00 86.94 483 VAL A N 1
ATOM 3705 C CA . VAL A 1 483 ? -3.900 0.995 -45.939 1.00 86.94 483 VAL A CA 1
ATOM 3706 C C . VAL A 1 483 ? -4.864 1.990 -46.560 1.00 86.94 483 VAL A C 1
ATOM 3708 O O . VAL A 1 483 ? -5.181 3.013 -45.954 1.00 86.94 483 VAL A O 1
ATOM 3711 N N . GLU A 1 484 ? -5.366 1.682 -47.749 1.00 83.69 484 GLU A N 1
ATOM 3712 C CA . GLU A 1 484 ? -6.409 2.483 -48.383 1.00 83.69 484 GLU A CA 1
ATOM 3713 C C . GLU A 1 484 ? -7.776 2.049 -47.853 1.00 83.69 484 GLU A C 1
ATOM 3715 O O . GLU A 1 484 ? -8.170 0.885 -47.944 1.00 83.69 484 GLU A O 1
ATOM 3720 N N . VAL A 1 485 ? -8.492 2.989 -47.241 1.00 81.50 485 VAL A N 1
ATOM 3721 C CA . VAL A 1 485 ? -9.846 2.778 -46.734 1.00 81.50 485 VAL A CA 1
ATOM 3722 C C . VAL A 1 485 ? -10.803 3.547 -47.625 1.00 81.50 485 VAL A C 1
ATOM 3724 O O . VAL A 1 485 ? -10.763 4.777 -47.689 1.00 81.50 485 VAL A O 1
ATOM 3727 N N . GLU A 1 486 ? -11.690 2.823 -48.294 1.00 80.50 486 GLU A N 1
ATOM 3728 C CA . GLU A 1 486 ? -12.788 3.419 -49.042 1.00 80.50 486 GLU A CA 1
ATOM 3729 C C . GLU A 1 486 ? -13.920 3.772 -48.074 1.00 80.50 486 GLU A C 1
ATOM 3731 O O . GLU A 1 486 ? -14.460 2.908 -47.377 1.00 80.50 486 GLU A O 1
ATOM 3736 N N . GLN A 1 487 ? -14.267 5.056 -47.989 1.00 71.44 487 GLN A N 1
ATOM 3737 C CA . GLN A 1 487 ? -15.419 5.486 -47.208 1.00 71.44 487 GLN A CA 1
ATOM 3738 C C . GLN A 1 487 ? -16.632 5.582 -48.133 1.00 71.44 487 GLN A C 1
ATOM 3740 O O . GLN A 1 487 ? -16.798 6.557 -48.865 1.00 71.44 487 GLN A O 1
ATOM 3745 N N . THR A 1 488 ? -17.499 4.571 -48.092 1.00 62.91 488 THR A N 1
ATOM 3746 C CA . THR A 1 488 ? -18.777 4.611 -48.806 1.00 62.91 488 THR A CA 1
ATOM 3747 C C . THR A 1 488 ? -19.738 5.519 -48.043 1.00 62.91 488 THR A C 1
ATOM 3749 O O . THR A 1 488 ? -20.234 5.167 -46.973 1.00 62.91 488 THR A O 1
ATOM 3752 N N . ILE A 1 489 ? -19.971 6.724 -48.564 1.00 66.06 489 ILE A N 1
ATOM 3753 C CA . ILE A 1 489 ? -21.009 7.620 -48.051 1.00 66.06 489 ILE A CA 1
ATOM 3754 C C . ILE A 1 489 ? -22.300 7.244 -48.778 1.00 66.06 489 ILE A C 1
ATOM 3756 O O . ILE A 1 489 ? -22.493 7.610 -49.933 1.00 66.06 489 ILE A O 1
ATOM 3760 N N . GLU A 1 490 ? -23.174 6.481 -48.123 1.00 54.72 490 GLU A N 1
ATOM 3761 C CA . GLU A 1 490 ? -24.532 6.268 -48.625 1.00 54.72 490 GLU A CA 1
ATOM 3762 C C . GLU A 1 490 ? -25.329 7.568 -48.444 1.00 54.72 490 GLU A C 1
ATOM 3764 O O . GLU A 1 490 ? -25.803 7.883 -47.351 1.00 54.72 490 GLU A O 1
ATOM 3769 N N . THR A 1 491 ? -25.453 8.365 -49.507 1.00 56.38 491 THR A N 1
ATOM 3770 C CA . THR A 1 491 ? -26.435 9.451 -49.559 1.00 56.38 491 THR A CA 1
ATOM 3771 C C . THR A 1 491 ? -27.830 8.846 -49.736 1.00 56.38 491 THR A C 1
ATOM 3773 O O . THR A 1 491 ? -28.039 8.068 -50.670 1.00 56.38 491 THR A O 1
ATOM 3776 N N . PRO A 1 492 ? -28.801 9.170 -48.865 1.00 54.91 492 PRO A N 1
ATOM 3777 C CA . PRO A 1 492 ? -30.151 8.661 -49.012 1.00 54.91 492 PRO A CA 1
ATOM 3778 C C . PRO A 1 492 ? -30.830 9.341 -50.211 1.00 54.91 492 PRO A C 1
ATOM 3780 O O . PRO A 1 492 ? -31.049 10.547 -50.205 1.00 54.91 492 PRO A O 1
ATOM 3783 N N . GLU A 1 493 ? -31.160 8.509 -51.198 1.00 53.94 493 GLU A N 1
ATOM 3784 C CA . GLU A 1 493 ? -32.118 8.695 -52.297 1.00 53.94 493 GLU A CA 1
ATOM 3785 C C . GLU A 1 493 ? -31.836 9.725 -53.412 1.00 53.94 493 GLU A C 1
ATOM 3787 O O . GLU A 1 493 ? -31.761 10.932 -53.216 1.00 53.94 493 GLU A O 1
ATOM 3792 N N . ASN A 1 494 ? -31.875 9.174 -54.634 1.00 51.81 494 ASN A N 1
ATOM 3793 C CA . ASN A 1 494 ? -32.276 9.789 -55.901 1.00 51.81 494 ASN A CA 1
ATOM 3794 C C . ASN A 1 494 ? -31.469 10.992 -56.396 1.00 51.81 494 ASN A C 1
ATOM 3796 O O . ASN A 1 494 ? -31.903 12.131 -56.252 1.00 51.81 494 ASN A O 1
ATOM 3800 N N . THR A 1 495 ? -30.374 10.728 -57.113 1.00 48.09 495 THR A N 1
ATOM 3801 C CA . THR A 1 495 ? -30.081 11.306 -58.446 1.00 48.09 495 THR A CA 1
ATOM 3802 C C . THR A 1 495 ? -28.733 10.778 -58.951 1.00 48.09 495 THR A C 1
ATOM 3804 O O . THR A 1 495 ? -27.731 10.965 -58.278 1.00 48.09 495 THR A O 1
ATOM 3807 N N . ASP A 1 496 ? -28.762 10.122 -60.117 1.00 44.28 496 ASP A N 1
ATOM 3808 C CA . ASP A 1 496 ? -27.667 9.726 -61.020 1.00 44.28 496 ASP A CA 1
ATOM 3809 C C . ASP A 1 496 ? -26.430 8.986 -60.459 1.00 44.28 496 ASP A C 1
ATOM 3811 O O . ASP A 1 496 ? -25.852 9.311 -59.429 1.00 44.28 496 ASP A O 1
ATOM 3815 N N . ASP A 1 497 ? -26.013 7.959 -61.206 1.00 47.12 497 ASP A N 1
ATOM 3816 C CA . ASP A 1 497 ? -24.983 6.946 -60.923 1.00 47.12 497 ASP A CA 1
ATOM 3817 C C . ASP A 1 497 ? -23.536 7.471 -60.737 1.00 47.12 497 ASP A C 1
ATOM 3819 O O . ASP A 1 497 ? -22.581 6.929 -61.297 1.00 47.12 497 ASP A O 1
ATOM 3823 N N . SER A 1 498 ? -23.311 8.493 -59.912 1.00 49.56 498 SER A N 1
ATOM 3824 C CA . SER A 1 498 ? -21.976 8.869 -59.445 1.00 49.56 498 SER A CA 1
ATOM 3825 C C . SER A 1 498 ? -21.825 8.539 -57.963 1.00 49.56 498 SER A C 1
ATOM 3827 O O . SER A 1 498 ? -21.954 9.405 -57.098 1.00 49.56 498 SER A O 1
ATOM 3829 N N . LYS A 1 499 ? -21.522 7.271 -57.655 1.00 52.66 499 LYS A N 1
ATOM 3830 C CA . LYS A 1 499 ? -20.932 6.908 -56.359 1.00 52.66 499 LYS A CA 1
ATOM 3831 C C . LYS A 1 499 ? -19.595 7.641 -56.236 1.00 52.66 499 LYS A C 1
ATOM 3833 O O . LYS A 1 499 ? -18.604 7.224 -56.829 1.00 52.66 499 LYS A O 1
ATOM 3838 N N . THR A 1 500 ? -19.552 8.741 -55.494 1.00 52.34 500 THR A N 1
ATOM 3839 C CA . THR A 1 500 ? -18.299 9.407 -55.126 1.00 52.34 500 THR A CA 1
ATOM 3840 C C . THR A 1 500 ? -17.630 8.606 -54.012 1.00 52.34 500 THR A C 1
ATOM 3842 O O . THR A 1 500 ? -17.803 8.872 -52.826 1.00 52.34 500 THR A O 1
ATOM 3845 N N . SER A 1 501 ? -16.879 7.576 -54.399 1.00 58.00 501 SER A N 1
ATOM 3846 C CA . SER A 1 501 ? -15.988 6.834 -53.508 1.00 58.00 501 SER A CA 1
ATOM 3847 C C . SER A 1 501 ? -14.796 7.721 -53.141 1.00 58.00 501 SER A C 1
ATOM 3849 O O . SER A 1 501 ? -13.921 7.972 -53.971 1.00 58.00 501 SER A O 1
ATOM 3851 N N . ALA A 1 502 ? -14.764 8.231 -51.909 1.00 67.44 502 ALA A N 1
ATOM 3852 C CA . ALA A 1 502 ? -13.592 8.917 -51.377 1.00 67.44 502 ALA A CA 1
ATOM 3853 C C . ALA A 1 502 ? -12.663 7.886 -50.720 1.00 67.44 502 ALA A C 1
ATOM 3855 O O . ALA A 1 502 ? -13.016 7.260 -49.716 1.00 67.44 502 ALA A O 1
ATOM 3856 N N . THR A 1 503 ? -11.475 7.704 -51.291 1.00 75.69 503 THR A N 1
ATOM 3857 C CA . THR A 1 503 ? -10.401 6.887 -50.717 1.00 75.69 503 THR A CA 1
ATOM 3858 C C . THR A 1 503 ? -9.595 7.729 -49.732 1.00 75.69 503 THR A C 1
ATOM 3860 O O . THR A 1 503 ? -9.176 8.840 -50.063 1.00 75.69 503 THR A O 1
ATOM 3863 N N . ARG A 1 504 ? -9.369 7.219 -48.516 1.00 81.19 504 ARG A N 1
ATOM 3864 C CA . ARG A 1 504 ? -8.460 7.834 -47.538 1.00 81.19 504 ARG A CA 1
ATOM 3865 C C . ARG A 1 504 ? -7.366 6.859 -47.131 1.00 81.19 504 ARG A C 1
ATOM 3867 O O . ARG A 1 504 ? -7.630 5.680 -46.902 1.00 81.19 504 ARG A O 1
ATOM 3874 N N . ASP A 1 505 ? -6.168 7.387 -46.947 1.00 82.50 505 ASP A N 1
ATOM 3875 C CA . ASP A 1 505 ? -5.030 6.615 -46.467 1.00 82.50 505 ASP A CA 1
ATOM 3876 C C . ASP A 1 505 ? -5.065 6.549 -44.935 1.00 82.50 505 ASP A C 1
ATOM 3878 O O . ASP A 1 505 ? -5.100 7.576 -44.252 1.00 82.50 505 ASP A O 1
ATOM 3882 N N . VAL A 1 506 ? -5.076 5.338 -44.384 1.00 84.31 506 VAL A N 1
ATOM 3883 C CA . VAL A 1 506 ? -5.003 5.067 -42.944 1.00 84.31 506 VAL A CA 1
ATOM 3884 C C . VAL A 1 506 ? -3.726 4.294 -42.659 1.00 84.31 506 VAL A C 1
ATOM 3886 O O . VAL A 1 506 ? -3.372 3.370 -43.383 1.00 84.31 506 VAL A O 1
ATOM 3889 N N . TYR A 1 507 ? -3.036 4.662 -41.586 1.00 85.69 507 TYR A N 1
ATOM 3890 C CA . TYR A 1 507 ? -1.790 4.025 -41.192 1.00 85.69 507 TYR A CA 1
ATOM 3891 C C . TYR A 1 507 ? -2.038 3.014 -40.067 1.00 85.69 507 TYR A C 1
ATOM 3893 O O . TYR A 1 507 ? -2.552 3.380 -39.010 1.00 85.69 507 TYR A O 1
ATOM 3901 N N . LEU A 1 508 ? -1.702 1.745 -40.305 1.00 85.44 508 LEU A N 1
ATOM 3902 C CA . LEU A 1 508 ? -1.856 0.636 -39.354 1.00 85.44 508 LEU A CA 1
ATOM 3903 C C . LEU A 1 508 ? -0.492 0.067 -38.966 1.00 85.44 508 LEU A C 1
ATOM 3905 O O . LEU A 1 508 ? 0.438 0.103 -39.766 1.00 85.44 508 LEU A O 1
ATOM 3909 N N . SER A 1 509 ? -0.375 -0.485 -37.757 1.00 85.12 509 SER A N 1
ATOM 3910 C CA . SER A 1 509 ? 0.872 -1.097 -37.283 1.00 85.12 509 SER A CA 1
ATOM 3911 C C . SER A 1 509 ? 1.339 -2.238 -38.199 1.00 85.12 509 SER A C 1
ATOM 3913 O O . SER A 1 509 ? 0.583 -3.172 -38.485 1.00 85.12 509 SER A O 1
ATOM 3915 N N . LEU A 1 510 ? 2.599 -2.170 -38.639 1.00 79.62 510 LEU A N 1
ATOM 3916 C CA . LEU A 1 510 ? 3.274 -3.190 -39.447 1.00 79.62 510 LEU A CA 1
ATOM 3917 C C . LEU A 1 510 ? 3.470 -4.495 -38.668 1.00 79.62 510 LEU A C 1
ATOM 3919 O O . LEU A 1 510 ? 3.413 -5.570 -39.264 1.00 79.62 510 LEU A O 1
ATOM 3923 N N . ASP A 1 511 ? 3.625 -4.410 -37.343 1.00 73.69 511 ASP A N 1
ATOM 3924 C CA . ASP A 1 511 ? 3.864 -5.563 -36.467 1.00 73.69 511 ASP A CA 1
ATOM 3925 C C . ASP A 1 511 ? 2.601 -6.407 -36.228 1.00 73.69 511 ASP A C 1
ATOM 3927 O O . ASP A 1 511 ? 2.688 -7.523 -35.715 1.00 73.69 511 ASP A O 1
ATOM 3931 N N . ARG A 1 512 ? 1.415 -5.897 -36.606 1.00 70.19 512 ARG A N 1
ATOM 3932 C CA . ARG A 1 512 ? 0.114 -6.598 -36.534 1.00 70.19 512 ARG A CA 1
ATOM 3933 C C . ARG A 1 512 ? -0.203 -7.231 -35.167 1.00 70.19 512 ARG A C 1
ATOM 3935 O O . ARG A 1 512 ? -0.940 -8.216 -35.090 1.00 70.19 512 ARG A O 1
ATOM 3942 N N . ASN A 1 513 ? 0.328 -6.654 -34.088 1.00 66.62 513 ASN A N 1
ATOM 3943 C CA . ASN A 1 513 ? 0.027 -7.058 -32.710 1.00 66.62 513 ASN A CA 1
ATOM 3944 C C . ASN A 1 513 ? -1.284 -6.455 -32.177 1.00 66.62 513 ASN A C 1
ATOM 3946 O O . ASN A 1 513 ? -1.734 -6.821 -31.091 1.00 66.62 513 ASN A O 1
ATOM 3950 N N . ASP A 1 514 ? -1.915 -5.576 -32.955 1.00 67.94 514 ASP A N 1
ATOM 3951 C CA . ASP A 1 514 ? -3.209 -4.985 -32.638 1.00 67.94 514 ASP A CA 1
ATOM 3952 C C . ASP A 1 514 ? -4.370 -5.936 -32.961 1.00 67.94 514 ASP A C 1
ATOM 3954 O O . ASP A 1 514 ? -4.250 -6.882 -33.739 1.00 67.94 514 ASP A O 1
ATOM 3958 N N . ALA A 1 515 ? -5.549 -5.655 -32.402 1.00 70.38 515 ALA A N 1
ATOM 3959 C CA . ALA A 1 515 ? -6.785 -6.396 -32.676 1.00 70.38 515 ALA A CA 1
ATOM 3960 C C . ALA A 1 515 ? -7.383 -6.118 -34.079 1.00 70.38 515 ALA A C 1
ATOM 3962 O O . ALA A 1 515 ? -8.587 -6.284 -34.286 1.00 70.38 515 ALA A O 1
ATOM 3963 N N . SER A 1 516 ? -6.573 -5.652 -35.033 1.00 72.88 516 SER A N 1
ATOM 3964 C CA . SER A 1 516 ? -6.983 -5.347 -36.404 1.00 72.88 516 SER A CA 1
ATOM 3965 C C . SER A 1 516 ? -7.197 -6.622 -37.231 1.00 72.88 516 SER A C 1
ATOM 3967 O O . SER A 1 516 ? -6.656 -7.692 -36.940 1.00 72.88 516 SER A O 1
ATOM 3969 N N . ASN A 1 517 ? -8.039 -6.527 -38.266 1.00 78.06 517 ASN A N 1
ATOM 3970 C CA . ASN A 1 517 ? -8.336 -7.663 -39.135 1.00 78.06 517 ASN A CA 1
ATOM 3971 C C . ASN A 1 517 ? -7.082 -8.079 -39.927 1.00 78.06 517 ASN A C 1
ATOM 3973 O O . ASN A 1 517 ? -6.493 -7.267 -40.639 1.00 78.06 517 ASN A O 1
ATOM 3977 N N . ARG A 1 518 ? -6.698 -9.356 -39.822 1.00 76.12 518 ARG A N 1
ATOM 3978 C CA . ARG A 1 518 ? -5.467 -9.900 -40.416 1.00 76.12 518 ARG A CA 1
ATOM 3979 C C . ARG A 1 518 ? -5.516 -10.014 -41.937 1.00 76.12 518 ARG A C 1
ATOM 3981 O O . ARG A 1 518 ? -4.454 -10.060 -42.556 1.00 76.12 518 ARG A O 1
ATOM 3988 N N . ASP A 1 519 ? -6.715 -10.019 -42.512 1.00 78.50 519 ASP A N 1
ATOM 3989 C CA . ASP A 1 519 ? -6.923 -10.160 -43.956 1.00 78.50 519 ASP A CA 1
ATOM 3990 C C . ASP A 1 519 ? -6.621 -8.865 -44.731 1.00 78.50 519 ASP A C 1
ATOM 3992 O O . ASP A 1 519 ? -6.520 -8.882 -45.955 1.00 78.50 519 ASP A O 1
ATOM 3996 N N . ILE A 1 520 ? -6.441 -7.737 -44.033 1.00 79.69 520 ILE A N 1
ATOM 3997 C CA . ILE A 1 520 ? -6.086 -6.457 -44.649 1.00 79.69 520 ILE A CA 1
ATOM 3998 C C . ILE A 1 520 ? -4.584 -6.455 -44.977 1.00 79.69 520 ILE A C 1
ATOM 4000 O O . ILE A 1 520 ? -3.724 -6.674 -44.115 1.00 79.69 520 ILE A O 1
ATOM 4004 N N . LEU A 1 521 ? -4.254 -6.213 -46.246 1.00 75.38 521 LEU A N 1
ATOM 4005 C CA . LEU A 1 521 ? -2.880 -6.029 -46.709 1.00 75.38 521 LEU A CA 1
ATOM 4006 C C . LEU A 1 521 ? -2.432 -4.604 -46.365 1.00 75.38 521 LEU A C 1
ATOM 4008 O O . LEU A 1 521 ? -3.035 -3.631 -46.803 1.00 75.38 521 LEU A O 1
ATOM 4012 N N . VAL A 1 522 ? -1.399 -4.508 -45.531 1.00 79.62 522 VAL A N 1
ATOM 4013 C CA . VAL A 1 522 ? -0.763 -3.246 -45.142 1.00 79.62 522 VAL A CA 1
ATOM 4014 C C . VAL A 1 522 ? 0.479 -3.090 -46.004 1.00 79.62 522 VAL A C 1
ATOM 4016 O O . VAL A 1 522 ? 1.365 -3.945 -45.952 1.00 79.62 522 VAL A O 1
ATOM 4019 N N . GLU A 1 523 ? 0.534 -2.028 -46.797 1.00 80.12 523 GLU A N 1
ATOM 4020 C CA . GLU A 1 523 ? 1.677 -1.716 -47.650 1.00 80.12 523 GLU A CA 1
ATOM 4021 C C . GLU A 1 523 ? 2.695 -0.869 -46.879 1.00 80.12 523 GLU A C 1
ATOM 4023 O O . GLU A 1 523 ? 2.342 -0.056 -46.023 1.00 80.12 523 GLU A O 1
ATOM 4028 N N . SER A 1 524 ? 3.987 -1.037 -47.154 1.00 77.00 524 SER A N 1
ATOM 4029 C CA . SER A 1 524 ? 4.988 -0.112 -46.616 1.00 77.00 524 SER A CA 1
ATOM 4030 C C . SER A 1 524 ? 4.782 1.287 -47.218 1.00 77.00 524 SER A C 1
ATOM 4032 O O . SER A 1 524 ? 4.409 1.379 -48.390 1.00 77.00 524 SER A O 1
ATOM 4034 N N . PRO A 1 525 ? 5.062 2.380 -46.480 1.00 78.31 525 PRO A N 1
ATOM 4035 C CA . PRO A 1 525 ? 5.065 3.724 -47.057 1.00 78.31 525 PRO A CA 1
ATOM 4036 C C . PRO A 1 525 ? 6.038 3.822 -48.247 1.00 78.31 525 PRO A C 1
ATOM 4038 O O . PRO A 1 525 ? 6.870 2.934 -48.455 1.00 78.31 525 PRO A O 1
ATOM 4041 N N . HIS A 1 526 ? 5.956 4.909 -49.024 1.00 78.06 526 HIS A N 1
ATOM 4042 C CA . HIS A 1 526 ? 6.872 5.155 -50.145 1.00 78.06 526 HIS A CA 1
ATOM 4043 C C . HIS A 1 526 ? 8.340 4.910 -49.756 1.00 78.06 526 HIS A C 1
ATOM 4045 O O . HIS A 1 526 ? 8.762 5.245 -48.648 1.00 78.06 526 HIS A O 1
ATOM 4051 N N . GLY A 1 527 ? 9.124 4.338 -50.676 1.00 75.56 527 GLY A N 1
ATOM 4052 C CA . GLY A 1 527 ? 10.518 3.969 -50.422 1.00 75.56 527 GLY A CA 1
ATOM 4053 C C . GLY A 1 527 ? 11.331 5.129 -49.838 1.00 75.56 527 GLY A C 1
ATOM 4054 O O . GLY A 1 527 ? 11.393 6.204 -50.428 1.00 75.56 527 GLY A O 1
ATOM 4055 N N . GLY A 1 528 ? 11.935 4.903 -48.667 1.00 75.12 528 GLY A N 1
ATOM 4056 C CA . GLY A 1 528 ? 12.699 5.910 -47.920 1.00 75.12 528 GLY A CA 1
ATOM 4057 C C . GLY A 1 528 ? 11.903 6.686 -46.862 1.00 75.12 528 GLY A C 1
ATOM 4058 O O . GLY A 1 528 ? 12.510 7.414 -46.081 1.00 75.12 528 GLY A O 1
ATOM 4059 N N . VAL A 1 529 ? 10.579 6.512 -46.783 1.00 82.81 529 VAL A N 1
ATOM 4060 C CA . VAL A 1 529 ? 9.732 7.119 -45.747 1.00 82.81 529 VAL A CA 1
ATOM 4061 C C . VAL A 1 529 ? 9.377 6.075 -44.691 1.00 82.81 529 VAL A C 1
ATOM 4063 O O . VAL A 1 529 ? 8.826 5.021 -44.994 1.00 82.81 529 VAL A O 1
ATOM 4066 N N . LEU A 1 530 ? 9.678 6.383 -43.431 1.00 87.12 530 LEU A N 1
ATOM 4067 C CA . LEU A 1 530 ? 9.345 5.553 -42.276 1.00 87.12 530 LEU A CA 1
ATOM 4068 C C . LEU A 1 530 ? 8.423 6.334 -41.350 1.00 87.12 530 LEU A C 1
ATOM 4070 O O . LEU A 1 530 ? 8.709 7.479 -41.003 1.00 87.12 530 LEU A O 1
ATOM 4074 N N . ILE A 1 531 ? 7.325 5.706 -40.941 1.00 88.38 531 ILE A N 1
ATOM 4075 C CA . ILE A 1 531 ? 6.349 6.307 -40.035 1.00 88.38 531 ILE A CA 1
ATOM 4076 C C . ILE A 1 531 ? 6.411 5.534 -38.724 1.00 88.38 531 ILE A C 1
ATOM 4078 O O . ILE A 1 531 ? 6.095 4.347 -38.685 1.00 88.38 531 ILE A O 1
ATOM 4082 N N . TYR A 1 532 ? 6.845 6.208 -37.661 1.00 88.94 532 TYR A N 1
ATOM 4083 C CA . TYR A 1 532 ? 6.945 5.645 -36.320 1.00 88.94 532 TYR A CA 1
ATOM 4084 C C . TYR A 1 532 ? 5.942 6.328 -35.397 1.00 88.94 532 TYR A C 1
ATOM 4086 O O . TYR A 1 532 ? 5.916 7.556 -35.299 1.00 88.94 532 TYR A O 1
ATOM 4094 N N . HIS A 1 533 ? 5.119 5.535 -34.722 1.00 87.44 533 HIS A N 1
ATOM 4095 C CA . HIS A 1 533 ? 4.139 6.017 -33.764 1.00 87.44 533 HIS A CA 1
ATOM 4096 C C . HIS A 1 533 ? 4.644 5.804 -32.338 1.00 87.44 533 HIS A C 1
ATOM 4098 O O . HIS A 1 533 ? 5.007 4.695 -31.942 1.00 87.44 533 HIS A O 1
ATOM 4104 N N . PHE A 1 534 ? 4.632 6.883 -31.556 1.00 87.31 534 PHE A N 1
ATOM 4105 C CA . PHE A 1 534 ? 4.847 6.845 -30.116 1.00 87.31 534 PHE A CA 1
ATOM 4106 C C . PHE A 1 534 ? 3.479 6.700 -29.426 1.00 87.31 534 PHE A C 1
ATOM 4108 O O . PHE A 1 534 ? 2.746 7.687 -29.362 1.00 87.31 534 PHE A O 1
ATOM 4115 N N . PRO A 1 535 ? 3.099 5.506 -28.930 1.00 76.50 535 PRO A N 1
ATOM 4116 C CA . PRO A 1 535 ? 1.789 5.316 -28.302 1.00 76.50 535 PRO A CA 1
ATOM 4117 C C . PRO A 1 535 ? 1.670 6.040 -26.956 1.00 76.50 535 PRO A C 1
ATOM 4119 O O . PRO A 1 535 ? 0.571 6.394 -26.539 1.00 76.50 535 PRO A O 1
ATOM 4122 N N . GLU A 1 536 ? 2.800 6.292 -26.293 1.00 79.50 536 GLU A N 1
ATOM 4123 C CA . GLU A 1 536 ? 2.916 7.172 -25.131 1.00 79.50 536 GLU A CA 1
ATOM 4124 C C . GLU A 1 536 ? 3.975 8.251 -25.398 1.00 79.50 536 GLU A C 1
ATOM 4126 O O . GLU A 1 536 ? 4.774 8.138 -26.327 1.00 79.50 536 GLU A O 1
ATOM 4131 N N . GLY A 1 537 ? 3.996 9.309 -24.582 1.00 78.88 537 GLY A N 1
ATOM 4132 C CA . GLY A 1 537 ? 4.958 10.402 -24.732 1.00 78.88 537 GLY A CA 1
ATOM 4133 C C . GLY A 1 537 ? 6.421 9.934 -24.705 1.00 78.88 537 GLY A C 1
ATOM 4134 O O . GLY A 1 537 ? 6.797 9.032 -23.950 1.00 78.88 537 GLY A O 1
ATOM 4135 N N . LEU A 1 538 ? 7.262 10.581 -25.518 1.00 85.19 538 LEU A N 1
ATOM 4136 C CA . LEU A 1 538 ? 8.712 10.397 -25.503 1.00 85.19 538 LEU A CA 1
ATOM 4137 C C . LEU A 1 538 ? 9.301 11.098 -24.269 1.00 85.19 538 LEU A C 1
ATOM 4139 O O . LEU A 1 538 ? 9.487 12.312 -24.246 1.00 85.19 538 LEU A O 1
ATOM 4143 N N . ASN A 1 539 ? 9.583 10.314 -23.239 1.00 86.88 539 ASN A N 1
ATOM 4144 C CA . ASN A 1 539 ? 10.083 10.742 -21.941 1.00 86.88 539 ASN A CA 1
ATOM 4145 C C . ASN A 1 539 ? 11.558 10.355 -21.754 1.00 86.88 539 ASN A C 1
ATOM 4147 O O . ASN A 1 539 ? 12.096 9.465 -22.411 1.00 86.88 539 ASN A O 1
ATOM 4151 N N . TYR A 1 540 ? 12.212 10.951 -20.756 1.00 86.12 540 TYR A N 1
ATOM 4152 C CA . TYR A 1 540 ? 13.606 10.628 -20.423 1.00 86.12 540 TYR A CA 1
ATOM 4153 C C . TYR A 1 540 ? 13.837 9.129 -20.133 1.00 86.12 540 TYR A C 1
ATOM 4155 O O . TYR A 1 540 ? 14.904 8.597 -20.433 1.00 86.12 540 TYR A O 1
ATOM 4163 N N . LEU A 1 541 ? 12.831 8.443 -19.576 1.00 87.00 541 LEU A N 1
ATOM 4164 C CA . LEU A 1 541 ? 12.907 7.027 -19.200 1.00 87.00 541 LEU A CA 1
ATOM 4165 C C . LEU A 1 541 ? 12.814 6.062 -20.397 1.00 87.00 541 LEU A C 1
ATOM 4167 O O . LEU A 1 541 ? 13.477 5.029 -20.377 1.00 87.00 541 LEU A O 1
ATOM 4171 N N . ASN A 1 542 ? 12.013 6.371 -21.424 1.00 89.31 542 ASN A N 1
ATOM 4172 C CA . ASN A 1 542 ? 11.781 5.493 -22.584 1.00 89.31 542 ASN A CA 1
ATOM 4173 C C . ASN A 1 542 ? 12.517 5.952 -23.859 1.00 89.31 542 ASN A C 1
ATOM 4175 O O . ASN A 1 542 ? 12.631 5.165 -24.800 1.00 89.31 542 ASN A O 1
ATOM 4179 N N . GLN A 1 543 ? 13.070 7.174 -23.902 1.00 89.12 543 GLN A N 1
ATOM 4180 C CA . GLN A 1 543 ? 13.733 7.723 -25.096 1.00 89.12 543 GLN A CA 1
ATOM 4181 C C . GLN A 1 543 ? 14.835 6.820 -25.656 1.00 89.12 543 GLN A C 1
ATOM 4183 O O . GLN A 1 543 ? 14.919 6.633 -26.865 1.00 89.12 543 GLN A O 1
ATOM 4188 N N . ALA A 1 544 ? 15.652 6.214 -24.789 1.00 87.75 544 ALA A N 1
ATOM 4189 C CA . ALA A 1 544 ? 16.763 5.371 -25.219 1.00 87.75 544 ALA A CA 1
ATOM 4190 C C . ALA A 1 544 ? 16.256 4.089 -25.890 1.00 87.75 544 ALA A C 1
ATOM 4192 O O . ALA A 1 544 ? 16.848 3.619 -26.859 1.00 87.75 544 ALA A O 1
ATOM 4193 N N . GLN A 1 545 ? 15.137 3.546 -25.402 1.00 87.12 545 GLN A N 1
ATOM 4194 C CA . GLN A 1 545 ? 14.498 2.377 -25.993 1.00 87.12 545 GLN A CA 1
ATOM 4195 C C . GLN A 1 545 ? 13.869 2.722 -27.346 1.00 87.12 545 GLN A C 1
ATOM 4197 O O . GLN A 1 545 ? 14.105 2.004 -28.314 1.00 87.12 545 GLN A O 1
ATOM 4202 N N . HIS A 1 546 ? 13.122 3.825 -27.443 1.00 89.31 546 HIS A N 1
ATOM 4203 C CA . HIS A 1 546 ? 12.524 4.245 -28.713 1.00 89.31 546 HIS A CA 1
ATOM 4204 C C . HIS A 1 546 ? 13.578 4.585 -29.767 1.00 89.31 546 HIS A C 1
ATOM 4206 O O . HIS A 1 546 ? 13.477 4.109 -30.893 1.00 89.31 546 HIS A O 1
ATOM 4212 N N . LEU A 1 547 ? 14.616 5.346 -29.405 1.00 89.38 547 LEU A N 1
ATOM 4213 C CA . LEU A 1 547 ? 15.692 5.702 -30.330 1.00 89.38 547 LEU A CA 1
ATOM 4214 C C . LEU A 1 547 ? 16.435 4.460 -30.816 1.00 89.38 547 LEU A C 1
ATOM 4216 O O . LEU A 1 547 ? 16.736 4.350 -32.003 1.00 89.38 547 LEU A O 1
ATOM 4220 N N . LYS A 1 548 ? 16.686 3.505 -29.916 1.00 88.06 548 LYS A N 1
ATOM 4221 C CA . LYS A 1 548 ? 17.291 2.228 -30.280 1.00 88.06 548 LYS A CA 1
ATOM 4222 C C . LYS A 1 548 ? 16.403 1.442 -31.242 1.00 88.06 548 LYS A C 1
ATOM 4224 O O . LYS A 1 548 ? 16.888 1.048 -32.290 1.00 88.06 548 LYS A O 1
ATOM 4229 N N . ASN A 1 549 ? 15.117 1.267 -30.932 1.00 86.62 549 ASN A N 1
ATOM 4230 C CA . ASN A 1 549 ? 14.186 0.553 -31.811 1.00 86.62 549 ASN A CA 1
ATOM 4231 C C . ASN A 1 549 ? 14.091 1.218 -33.190 1.00 86.62 549 ASN A C 1
ATOM 4233 O O . ASN A 1 549 ? 14.056 0.528 -34.205 1.00 86.62 549 ASN A O 1
ATOM 4237 N N . LEU A 1 550 ? 14.093 2.553 -33.224 1.00 88.06 550 LEU A N 1
ATOM 4238 C CA . LEU A 1 550 ? 14.066 3.323 -34.460 1.00 88.06 550 LEU A CA 1
ATOM 4239 C C . LEU A 1 550 ? 15.337 3.095 -35.279 1.00 88.06 550 LEU A C 1
ATOM 4241 O O . LEU A 1 550 ? 15.269 2.754 -36.456 1.00 88.06 550 LEU A O 1
ATOM 4245 N N . THR A 1 551 ? 16.491 3.208 -34.631 1.00 87.12 551 THR A N 1
ATOM 4246 C CA . THR A 1 551 ? 17.808 3.028 -35.250 1.00 87.12 551 THR A CA 1
ATOM 4247 C C . THR A 1 551 ? 18.007 1.595 -35.753 1.00 87.12 551 THR A C 1
ATOM 4249 O O . THR A 1 551 ? 18.419 1.398 -36.894 1.00 87.12 551 THR A O 1
ATOM 4252 N N . ASP A 1 552 ? 17.650 0.597 -34.943 1.00 85.06 552 ASP A N 1
ATOM 4253 C CA . ASP A 1 552 ? 17.743 -0.824 -35.290 1.00 85.06 552 ASP A CA 1
ATOM 4254 C C . ASP A 1 552 ? 16.832 -1.152 -36.488 1.00 85.06 552 ASP A C 1
ATOM 4256 O O . ASP A 1 552 ? 17.254 -1.837 -37.424 1.00 85.06 552 ASP A O 1
ATOM 4260 N N . TYR A 1 553 ? 15.602 -0.623 -36.520 1.00 84.19 553 TYR A N 1
ATOM 4261 C CA . TYR A 1 553 ? 14.685 -0.828 -37.646 1.00 84.19 553 TYR A CA 1
ATOM 4262 C C . TYR A 1 553 ? 15.185 -0.152 -38.930 1.00 84.19 553 TYR A C 1
ATOM 4264 O O . TYR A 1 553 ? 15.175 -0.768 -39.996 1.00 84.19 553 TYR A O 1
ATOM 4272 N N . VAL A 1 554 ? 15.682 1.087 -38.833 1.00 84.94 554 VAL A N 1
ATOM 4273 C CA . VAL A 1 554 ? 16.266 1.816 -39.970 1.00 84.94 554 VAL A CA 1
ATOM 4274 C C . VAL A 1 554 ? 17.454 1.045 -40.542 1.00 84.94 554 VAL A C 1
ATOM 4276 O O . VAL A 1 554 ? 17.488 0.804 -41.747 1.00 84.94 554 VAL A O 1
ATOM 4279 N N . TYR A 1 555 ? 18.400 0.601 -39.710 1.00 81.06 555 TYR A N 1
ATOM 4280 C CA . TYR A 1 555 ? 19.587 -0.115 -40.193 1.00 81.06 555 TYR A CA 1
ATOM 4281 C C . TYR A 1 555 ? 19.281 -1.487 -40.790 1.00 81.06 555 TYR A C 1
ATOM 4283 O O . TYR A 1 555 ? 20.006 -1.938 -41.672 1.00 81.06 555 TYR A O 1
ATOM 4291 N N . THR A 1 556 ? 18.228 -2.153 -40.323 1.00 80.62 556 THR A N 1
ATOM 4292 C CA . THR A 1 556 ? 17.836 -3.471 -40.843 1.00 80.62 556 THR A CA 1
ATOM 4293 C C . THR A 1 556 ? 17.046 -3.385 -42.148 1.00 80.62 556 THR A C 1
ATOM 4295 O O . THR A 1 556 ? 17.191 -4.268 -42.990 1.00 80.62 556 THR A O 1
ATOM 4298 N N . HIS A 1 557 ? 16.239 -2.334 -42.340 1.00 79.44 557 HIS A N 1
ATOM 4299 C CA . HIS A 1 557 ? 15.310 -2.229 -43.474 1.00 79.44 557 HIS A CA 1
ATOM 4300 C C . HIS A 1 557 ? 15.728 -1.216 -44.549 1.00 79.44 557 HIS A C 1
ATOM 4302 O O . HIS A 1 557 ? 15.135 -1.202 -45.628 1.00 79.44 557 HIS A O 1
ATOM 4308 N N . THR A 1 558 ? 16.736 -0.374 -44.300 1.00 78.56 558 THR A N 1
ATOM 4309 C CA . THR A 1 558 ? 17.246 0.597 -45.284 1.00 78.56 558 THR A CA 1
ATOM 4310 C C . THR A 1 558 ? 18.691 0.290 -45.678 1.00 78.56 558 THR A C 1
ATOM 4312 O O . THR A 1 558 ? 19.482 -0.206 -44.878 1.00 78.56 558 THR A O 1
ATOM 4315 N N . ARG A 1 559 ? 19.051 0.567 -46.938 1.00 68.25 559 ARG A N 1
ATOM 4316 C CA . ARG A 1 559 ? 20.418 0.399 -47.456 1.00 68.25 559 ARG A CA 1
ATOM 4317 C C . ARG A 1 559 ? 21.147 1.744 -47.395 1.00 68.25 559 ARG A C 1
ATOM 4319 O O . ARG A 1 559 ? 20.598 2.746 -47.847 1.00 68.25 559 ARG A O 1
ATOM 4326 N N . ARG A 1 560 ? 22.375 1.772 -46.858 1.00 61.34 560 ARG A N 1
ATOM 4327 C CA . ARG A 1 560 ? 23.229 2.975 -46.886 1.00 61.34 560 ARG A CA 1
ATOM 4328 C C . ARG A 1 560 ? 23.608 3.317 -48.344 1.00 61.34 560 ARG A C 1
ATOM 4330 O O . ARG A 1 560 ? 23.863 2.378 -49.099 1.00 61.34 560 ARG A O 1
ATOM 4337 N N . PRO A 1 561 ? 23.658 4.602 -48.749 1.00 48.88 561 PRO A N 1
ATOM 4338 C CA . PRO A 1 561 ? 23.914 4.968 -50.145 1.00 48.88 561 PRO A CA 1
ATOM 4339 C C . PRO A 1 561 ? 25.344 4.724 -50.658 1.00 48.88 561 PRO A C 1
ATOM 4341 O O . PRO A 1 561 ? 25.507 4.698 -51.870 1.00 48.88 561 PRO A O 1
ATOM 4344 N N . ASP A 1 562 ? 26.349 4.493 -49.803 1.00 43.66 562 ASP A N 1
ATOM 4345 C CA . ASP A 1 562 ? 27.754 4.390 -50.234 1.00 43.66 562 ASP A CA 1
ATOM 4346 C C . ASP A 1 562 ? 28.418 3.060 -49.834 1.00 43.66 562 ASP A C 1
ATOM 4348 O O . ASP A 1 562 ? 28.448 2.677 -48.664 1.00 43.66 562 ASP A O 1
ATOM 4352 N N . GLU A 1 563 ? 28.982 2.365 -50.827 1.00 45.44 563 GLU A N 1
ATOM 4353 C CA . GLU A 1 563 ? 29.743 1.107 -50.704 1.00 45.44 563 GLU A CA 1
ATOM 4354 C C . GLU A 1 563 ? 31.264 1.329 -50.497 1.00 45.44 563 GLU A C 1
ATOM 4356 O O . GLU A 1 563 ? 32.017 0.359 -50.411 1.00 45.44 563 GLU A O 1
ATOM 4361 N N . GLU A 1 564 ? 31.741 2.579 -50.390 1.00 41.34 564 GLU A N 1
ATOM 4362 C CA . GLU A 1 564 ? 33.182 2.906 -50.432 1.00 41.34 564 GLU A CA 1
ATOM 4363 C C . GLU A 1 564 ? 33.891 3.128 -49.086 1.00 41.34 564 GLU A C 1
ATOM 4365 O O . GLU A 1 564 ? 35.121 3.154 -49.056 1.00 41.34 564 GLU A O 1
ATOM 4370 N N . GLN A 1 565 ? 33.198 3.184 -47.948 1.00 45.91 565 GLN A N 1
ATOM 4371 C CA . GLN A 1 565 ? 33.875 3.192 -46.644 1.00 45.91 565 GLN A CA 1
ATOM 4372 C C . GLN A 1 565 ? 33.919 1.780 -46.057 1.00 45.91 565 GLN A C 1
ATOM 4374 O O . GLN A 1 565 ? 33.139 1.408 -45.184 1.00 45.91 565 GLN A O 1
ATOM 4379 N N . LYS A 1 566 ? 34.876 0.973 -46.533 1.00 48.12 566 LYS A N 1
ATOM 4380 C CA . LYS A 1 566 ? 35.440 -0.086 -45.686 1.00 48.12 566 LYS A CA 1
ATOM 4381 C C . LYS A 1 566 ? 36.173 0.617 -44.549 1.00 48.12 566 LYS A C 1
ATOM 4383 O O . LYS A 1 566 ? 37.341 0.956 -44.708 1.00 48.12 566 LYS A O 1
ATOM 4388 N N . GLU A 1 567 ? 35.469 0.878 -43.451 1.00 50.97 567 GLU A N 1
ATOM 4389 C CA . GLU A 1 567 ? 36.106 1.297 -42.205 1.00 50.97 567 GLU A CA 1
ATOM 4390 C C . GLU A 1 567 ? 37.232 0.308 -41.899 1.00 50.97 567 GLU A C 1
ATOM 4392 O O . GLU A 1 567 ? 37.037 -0.917 -41.918 1.00 50.97 567 GLU A O 1
ATOM 4397 N N . ASP A 1 568 ? 38.438 0.835 -41.703 1.00 49.00 568 ASP A N 1
ATOM 4398 C CA . ASP A 1 568 ? 39.576 0.010 -41.340 1.00 49.00 568 ASP A CA 1
ATOM 4399 C C . ASP A 1 568 ? 39.233 -0.686 -40.014 1.00 49.00 568 ASP A C 1
ATOM 4401 O O . ASP A 1 568 ? 38.601 -0.096 -39.135 1.00 49.00 568 ASP A O 1
ATOM 4405 N N . LYS A 1 569 ? 39.612 -1.957 -39.829 1.00 56.06 569 LYS A N 1
ATOM 4406 C CA . LYS A 1 569 ? 39.200 -2.723 -38.627 1.00 56.06 569 LYS A CA 1
ATOM 4407 C C . LYS A 1 569 ? 39.631 -2.060 -37.306 1.00 56.06 569 LYS A C 1
ATOM 4409 O O . LYS A 1 569 ? 39.117 -2.434 -36.256 1.00 56.06 569 LYS A O 1
ATOM 4414 N N . GLY A 1 570 ? 40.585 -1.126 -37.356 1.00 57.03 570 GLY A N 1
ATOM 4415 C CA . GLY A 1 570 ? 41.021 -0.311 -36.220 1.00 57.03 570 GLY A CA 1
ATOM 4416 C C . GLY A 1 570 ? 40.193 0.956 -35.964 1.00 57.03 570 GLY A C 1
ATOM 4417 O O . GLY A 1 570 ? 40.279 1.494 -34.863 1.00 57.03 570 GLY A O 1
ATOM 4418 N N . GLU A 1 571 ? 39.406 1.424 -36.936 1.00 53.75 571 GLU A N 1
ATOM 4419 C CA . GLU A 1 571 ? 38.545 2.614 -36.831 1.00 53.75 571 GLU A CA 1
ATOM 4420 C C . GLU A 1 571 ? 37.098 2.269 -36.464 1.00 53.75 571 GLU A C 1
ATOM 4422 O O . GLU A 1 571 ? 36.393 3.102 -35.890 1.00 53.75 571 GLU A O 1
ATOM 4427 N N . ALA A 1 572 ? 36.679 1.023 -36.713 1.00 55.28 572 ALA A N 1
ATOM 4428 C CA . ALA A 1 572 ? 35.411 0.508 -36.220 1.00 55.28 572 ALA A CA 1
ATOM 4429 C C . ALA A 1 572 ? 35.370 0.623 -34.689 1.00 55.28 572 ALA A C 1
ATOM 4431 O O . ALA A 1 572 ? 36.214 0.076 -33.968 1.00 55.28 572 ALA A O 1
ATOM 4432 N N . LEU A 1 573 ? 34.367 1.336 -34.177 1.00 57.41 573 LEU A N 1
ATOM 4433 C CA . LEU A 1 573 ? 34.106 1.396 -32.744 1.00 57.41 573 LEU A CA 1
ATOM 4434 C C . LEU A 1 573 ? 33.993 -0.040 -32.223 1.00 57.41 573 LEU A C 1
ATOM 4436 O O . LEU A 1 573 ? 33.281 -0.857 -32.794 1.00 57.41 573 LEU A O 1
ATOM 4440 N N . TRP A 1 574 ? 34.645 -0.350 -31.103 1.00 61.56 574 TRP A N 1
ATOM 4441 C CA . TRP A 1 574 ? 34.641 -1.689 -30.487 1.00 61.56 574 TRP A CA 1
ATOM 4442 C C . TRP A 1 574 ? 33.233 -2.255 -30.175 1.00 61.56 574 TRP A C 1
ATOM 4444 O O . TRP A 1 574 ? 33.101 -3.422 -29.807 1.00 61.56 574 TRP A O 1
ATOM 4454 N N . CYS A 1 575 ? 32.192 -1.424 -30.300 1.00 48.47 575 CYS A N 1
ATOM 4455 C CA . CYS A 1 575 ? 30.777 -1.749 -30.145 1.00 48.47 575 CYS A CA 1
ATOM 4456 C C . CYS A 1 575 ? 30.044 -2.069 -31.467 1.00 48.47 575 CYS A C 1
ATOM 4458 O O . CYS A 1 575 ? 28.900 -2.523 -31.404 1.00 48.47 575 CYS A O 1
ATOM 4460 N N . ASP A 1 576 ? 30.637 -1.807 -32.635 1.00 50.09 576 ASP A N 1
ATOM 4461 C CA . ASP A 1 576 ? 30.010 -2.014 -33.944 1.00 50.09 576 ASP A CA 1
ATOM 4462 C C . ASP A 1 576 ? 30.211 -3.467 -34.409 1.00 50.09 576 ASP A C 1
ATOM 4464 O O . ASP A 1 576 ? 31.323 -3.994 -34.439 1.00 50.09 576 ASP A O 1
ATOM 4468 N N . THR A 1 577 ? 29.114 -4.167 -34.703 1.00 51.38 577 THR A N 1
ATOM 4469 C CA . THR A 1 577 ? 29.101 -5.631 -34.941 1.00 51.38 577 THR A CA 1
ATOM 4470 C C . THR A 1 577 ? 28.720 -6.010 -36.371 1.00 51.38 577 THR A C 1
ATOM 4472 O O . THR A 1 577 ? 28.676 -7.193 -36.717 1.00 51.38 577 THR A O 1
ATOM 4475 N N . SER A 1 578 ? 28.502 -5.013 -37.228 1.00 45.03 578 SER A N 1
ATOM 4476 C CA . SER A 1 578 ? 28.020 -5.164 -38.604 1.00 45.03 578 SER A CA 1
ATOM 4477 C C . SER A 1 578 ? 28.975 -5.942 -39.537 1.00 45.03 578 SER A C 1
ATOM 4479 O O . SER A 1 578 ? 28.525 -6.527 -40.521 1.00 45.03 578 SER A O 1
ATOM 4481 N N . GLY A 1 579 ? 30.271 -6.048 -39.210 1.00 41.25 579 GLY A N 1
ATOM 4482 C CA . GLY A 1 579 ? 31.296 -6.703 -40.044 1.00 41.25 579 GLY A CA 1
ATOM 4483 C C . GLY A 1 579 ? 31.566 -8.201 -39.802 1.00 41.25 579 GLY A C 1
ATOM 4484 O O . GLY A 1 579 ? 32.367 -8.792 -40.524 1.00 41.25 579 GLY A O 1
ATOM 4485 N N . LEU A 1 580 ? 30.942 -8.845 -38.807 1.00 43.22 580 LEU A N 1
ATOM 4486 C CA . LEU A 1 580 ? 31.345 -10.192 -38.345 1.00 43.22 580 LEU A CA 1
ATOM 4487 C C . LEU A 1 580 ? 30.685 -11.381 -39.077 1.00 43.22 580 LEU A C 1
ATOM 4489 O O . LEU A 1 580 ? 30.971 -12.529 -38.753 1.00 43.22 580 LEU A O 1
ATOM 4493 N N . CYS A 1 581 ? 29.826 -11.158 -40.076 1.00 33.75 581 CYS A N 1
ATOM 4494 C CA . CYS A 1 581 ? 29.029 -12.239 -40.686 1.00 33.75 581 CYS A CA 1
ATOM 4495 C C . CYS A 1 581 ? 29.703 -13.050 -41.817 1.00 33.75 581 CYS A C 1
ATOM 4497 O O . CYS A 1 581 ? 29.024 -13.840 -42.471 1.00 33.75 581 CYS A O 1
ATOM 4499 N N . LYS A 1 582 ? 31.009 -12.914 -42.082 1.00 34.78 582 LYS A N 1
ATOM 4500 C CA . LYS A 1 582 ? 31.685 -13.720 -43.122 1.00 34.78 582 LYS A CA 1
ATOM 4501 C C . LYS A 1 582 ? 33.077 -14.183 -42.705 1.00 34.78 582 LYS A C 1
ATOM 4503 O O . LYS A 1 582 ? 34.055 -13.565 -43.102 1.00 34.78 582 LYS A O 1
ATOM 4508 N N . GLN A 1 583 ? 33.144 -15.289 -41.970 1.00 32.88 583 GLN A N 1
ATOM 4509 C CA . GLN A 1 583 ? 34.166 -16.346 -42.073 1.00 32.88 583 GLN A CA 1
ATOM 4510 C C . GLN A 1 583 ? 33.981 -17.308 -40.898 1.00 32.88 583 GLN A C 1
ATOM 4512 O O . GLN A 1 583 ? 33.931 -16.845 -39.769 1.00 32.88 583 GLN A O 1
ATOM 4517 N N . ASP A 1 584 ? 33.820 -18.605 -41.179 1.00 30.67 584 ASP A N 1
ATOM 4518 C CA . ASP A 1 584 ? 34.518 -19.691 -40.469 1.00 30.67 584 ASP A CA 1
ATOM 4519 C C . ASP A 1 584 ? 34.028 -21.067 -40.955 1.00 30.67 584 ASP A C 1
ATOM 4521 O O . ASP A 1 584 ? 32.944 -21.532 -40.611 1.00 30.67 584 ASP A O 1
ATOM 4525 N N . ASN A 1 585 ? 34.871 -21.722 -41.755 1.00 31.44 585 ASN A N 1
ATOM 4526 C CA . ASN A 1 585 ? 34.948 -23.173 -41.904 1.00 31.44 585 ASN A CA 1
ATOM 4527 C C . ASN A 1 585 ? 36.425 -23.525 -41.673 1.00 31.44 585 ASN A C 1
ATOM 4529 O O . ASN A 1 585 ? 37.258 -23.053 -42.440 1.00 31.44 585 ASN A O 1
ATOM 4533 N N . ASP A 1 586 ? 36.713 -24.252 -40.584 1.00 32.50 586 ASP A N 1
ATOM 4534 C CA . ASP A 1 586 ? 37.792 -25.248 -40.391 1.00 32.50 586 ASP A CA 1
ATOM 4535 C C . ASP A 1 586 ? 38.259 -25.307 -38.914 1.00 32.50 586 ASP A C 1
ATOM 4537 O O . ASP A 1 586 ? 38.883 -24.395 -38.379 1.00 32.50 586 ASP A O 1
ATOM 4541 N N . LEU A 1 587 ? 37.951 -26.427 -38.242 1.00 33.31 587 LEU A N 1
ATOM 4542 C CA . LEU A 1 587 ? 38.274 -26.766 -36.842 1.00 33.31 587 LEU A CA 1
ATOM 4543 C C . LEU A 1 587 ? 39.108 -28.066 -36.783 1.00 33.31 587 LEU A C 1
ATOM 4545 O O . LEU A 1 587 ? 38.795 -28.996 -37.530 1.00 33.31 587 LEU A O 1
ATOM 4549 N N . PRO A 1 588 ? 40.056 -28.229 -35.830 1.00 41.06 588 PRO A N 1
ATOM 4550 C CA . PRO A 1 588 ? 40.605 -29.531 -35.454 1.00 41.06 588 PRO A CA 1
ATOM 4551 C C . PRO A 1 588 ? 39.822 -30.183 -34.289 1.00 41.06 588 PRO A C 1
ATOM 4553 O O . PRO A 1 588 ? 39.574 -29.587 -33.241 1.00 41.06 588 PRO A O 1
ATOM 4556 N N . GLN A 1 589 ? 39.462 -31.450 -34.499 1.00 40.12 589 GLN A N 1
ATOM 4557 C CA . GLN A 1 589 ? 38.690 -32.393 -33.668 1.00 40.12 589 GLN A CA 1
ATOM 4558 C C . GLN A 1 589 ? 39.653 -33.272 -32.812 1.00 40.12 589 GLN A C 1
ATOM 4560 O O . GLN A 1 589 ? 40.711 -33.638 -33.306 1.00 40.12 589 GLN A O 1
ATOM 4565 N N . ASN A 1 590 ? 39.441 -33.688 -31.546 1.00 52.25 590 ASN A N 1
ATOM 4566 C CA . ASN A 1 590 ? 38.212 -34.252 -30.964 1.00 52.25 590 ASN A CA 1
ATOM 4567 C C . ASN A 1 590 ? 38.108 -34.302 -29.404 1.00 52.25 590 ASN A C 1
ATOM 4569 O O . ASN A 1 590 ? 37.093 -34.777 -28.914 1.00 52.25 590 ASN A O 1
ATOM 4573 N N . THR A 1 591 ? 39.062 -33.835 -28.581 1.00 55.97 591 THR A N 1
ATOM 4574 C CA . THR A 1 591 ? 38.892 -33.750 -27.092 1.00 55.97 591 THR A CA 1
ATOM 4575 C C . THR A 1 591 ? 38.508 -32.353 -26.600 1.00 55.97 591 THR A C 1
ATOM 4577 O O . THR A 1 591 ? 37.788 -32.193 -25.610 1.00 55.97 591 THR A O 1
ATOM 4580 N N . THR A 1 592 ? 38.932 -31.326 -27.336 1.00 65.69 592 THR A N 1
ATOM 4581 C CA . THR A 1 592 ? 38.468 -29.944 -27.164 1.00 65.69 592 THR A CA 1
ATOM 4582 C C . THR A 1 592 ? 36.980 -29.845 -27.481 1.00 65.69 592 THR A C 1
ATOM 4584 O O . THR A 1 592 ? 36.207 -29.311 -26.688 1.00 65.69 592 THR A O 1
ATOM 4587 N N . MET A 1 593 ? 36.571 -30.451 -28.600 1.00 72.25 593 MET A N 1
ATOM 4588 C CA . MET A 1 593 ? 35.193 -30.431 -29.074 1.00 72.25 593 MET A CA 1
ATOM 4589 C C . MET A 1 593 ? 34.245 -31.191 -28.139 1.00 72.25 593 MET A C 1
ATOM 4591 O O . MET A 1 593 ? 33.155 -30.700 -27.881 1.00 72.25 593 MET A O 1
ATOM 4595 N N . THR A 1 594 ? 34.638 -32.335 -27.563 1.00 80.25 594 THR A N 1
ATOM 4596 C CA . THR A 1 594 ? 33.763 -33.080 -26.633 1.00 80.25 594 THR A CA 1
ATOM 4597 C C . THR A 1 594 ? 33.541 -32.338 -25.317 1.00 80.25 594 THR A C 1
ATOM 4599 O O . THR A 1 594 ? 32.416 -32.300 -24.816 1.00 80.25 594 THR A O 1
ATOM 4602 N N . SER A 1 595 ? 34.575 -31.696 -24.769 1.00 82.25 595 SER A N 1
ATOM 4603 C CA . SER A 1 595 ? 34.451 -30.880 -23.551 1.00 82.25 595 SER A CA 1
ATOM 4604 C C . SER A 1 595 ? 33.606 -29.627 -23.797 1.00 82.25 595 SER A C 1
ATOM 4606 O O . SER A 1 595 ? 32.773 -29.264 -22.967 1.00 82.25 595 SER A O 1
ATOM 4608 N N . LEU A 1 596 ? 33.760 -29.010 -24.972 1.00 86.31 596 LEU A N 1
ATOM 4609 C CA . LEU A 1 596 ? 32.958 -27.863 -25.392 1.00 86.31 596 LEU A CA 1
ATOM 4610 C C . LEU A 1 596 ? 31.490 -28.254 -25.643 1.00 86.31 596 LEU A C 1
ATOM 4612 O O . LEU A 1 596 ? 30.589 -27.566 -25.178 1.00 86.31 596 LEU A O 1
ATOM 4616 N N . LEU A 1 597 ? 31.238 -29.385 -26.312 1.00 88.25 597 LEU A N 1
ATOM 4617 C CA . LEU A 1 597 ? 29.892 -29.903 -26.591 1.00 88.25 597 LEU A CA 1
ATOM 4618 C C . LEU A 1 597 ? 29.158 -30.305 -25.310 1.00 88.25 597 LEU A C 1
ATOM 4620 O O . LEU A 1 597 ? 28.003 -29.934 -25.121 1.00 88.25 597 LEU A O 1
ATOM 4624 N N . THR A 1 598 ? 29.818 -31.025 -24.401 1.00 88.06 598 THR A N 1
ATOM 4625 C CA . THR A 1 598 ? 29.214 -31.395 -23.106 1.00 88.06 598 THR A CA 1
ATOM 4626 C C . THR A 1 598 ? 28.950 -30.170 -22.233 1.00 88.06 598 THR A C 1
ATOM 4628 O O . THR A 1 598 ? 27.884 -30.070 -21.620 1.00 88.06 598 THR A O 1
ATOM 4631 N N . GLY A 1 599 ? 29.861 -29.191 -22.249 1.00 90.00 599 GLY A N 1
ATOM 4632 C CA . GLY A 1 599 ? 29.633 -27.872 -21.662 1.00 90.00 599 GLY A CA 1
ATOM 4633 C C . GLY A 1 599 ? 28.428 -27.165 -22.284 1.00 90.00 599 GLY A C 1
ATOM 4634 O O . GLY A 1 599 ? 27.598 -26.628 -21.555 1.00 90.00 599 GLY A O 1
ATOM 4635 N N . ALA A 1 600 ? 28.274 -27.221 -23.609 1.00 92.38 600 ALA A N 1
ATOM 4636 C CA . ALA A 1 600 ? 27.169 -26.589 -24.325 1.00 92.38 600 ALA A CA 1
ATOM 4637 C C . ALA A 1 600 ? 25.812 -27.221 -24.002 1.00 92.38 600 ALA A C 1
ATOM 4639 O O . ALA A 1 600 ? 24.852 -26.493 -23.741 1.00 92.38 600 ALA A O 1
ATOM 4640 N N . VAL A 1 601 ? 25.726 -28.552 -23.925 1.00 92.19 601 VAL A N 1
ATOM 4641 C CA . VAL A 1 601 ? 24.502 -29.248 -23.488 1.00 92.19 601 VAL A CA 1
ATOM 4642 C C . VAL A 1 601 ? 24.137 -28.837 -22.059 1.00 92.19 601 VAL A C 1
ATOM 4644 O O . VAL A 1 601 ? 22.986 -28.494 -21.785 1.00 92.19 601 VAL A O 1
ATOM 4647 N N . PHE A 1 602 ? 25.119 -28.789 -21.154 1.00 91.81 602 PHE A N 1
ATOM 4648 C CA . PHE A 1 602 ? 24.895 -28.367 -19.771 1.00 91.81 602 PHE A CA 1
ATOM 4649 C C . PHE A 1 602 ? 24.472 -26.888 -19.661 1.00 91.81 602 PHE A C 1
ATOM 4651 O O . PHE A 1 602 ? 23.518 -26.574 -18.950 1.00 91.81 602 PHE A O 1
ATOM 4658 N N . GLY A 1 603 ? 25.123 -25.981 -20.399 1.00 90.62 603 GLY A N 1
ATOM 4659 C CA . GLY A 1 603 ? 24.781 -24.552 -20.441 1.00 90.62 603 GLY A CA 1
ATOM 4660 C C . GLY A 1 603 ? 23.401 -24.272 -21.041 1.00 90.62 603 GLY A C 1
ATOM 4661 O O . GLY A 1 603 ? 22.667 -23.418 -20.536 1.00 90.62 603 GLY A O 1
ATOM 4662 N N . SER A 1 604 ? 23.006 -25.050 -22.050 1.00 90.88 604 SER A N 1
ATOM 4663 C CA . SER A 1 604 ? 21.658 -25.005 -22.631 1.00 90.88 604 SER A CA 1
ATOM 4664 C C . SER A 1 604 ? 20.607 -25.454 -21.612 1.00 90.88 604 SER A C 1
ATOM 4666 O O . SER A 1 604 ? 19.602 -24.772 -21.416 1.00 90.88 604 SER A O 1
ATOM 4668 N N . GLY A 1 605 ? 20.875 -26.540 -20.876 1.00 90.06 605 GLY A N 1
ATOM 4669 C CA . GLY A 1 605 ? 20.009 -27.018 -19.792 1.00 90.06 605 GLY A CA 1
ATOM 4670 C C . GLY A 1 605 ? 19.850 -26.011 -18.645 1.00 90.06 605 GLY A C 1
ATOM 4671 O O . GLY A 1 605 ? 18.738 -25.800 -18.157 1.00 90.06 605 GLY A O 1
ATOM 4672 N N . LEU A 1 606 ? 20.928 -25.327 -18.241 1.00 90.06 606 LEU A N 1
ATOM 4673 C CA . LEU A 1 606 ? 20.869 -24.255 -17.234 1.00 90.06 606 LEU A CA 1
ATOM 4674 C C . LEU A 1 606 ? 20.043 -23.046 -17.699 1.00 90.06 606 LEU A C 1
ATOM 4676 O O . LEU A 1 606 ? 19.361 -22.421 -16.888 1.00 90.06 606 LEU A O 1
ATOM 4680 N N . SER A 1 607 ? 20.091 -22.731 -18.993 1.00 88.88 607 SER A N 1
ATOM 4681 C CA . SER A 1 607 ? 19.342 -21.614 -19.580 1.00 88.88 607 SER A CA 1
ATOM 4682 C C . SER A 1 607 ? 17.854 -21.947 -19.713 1.00 88.88 607 SER A C 1
ATOM 4684 O O . SER A 1 607 ? 17.007 -21.180 -19.260 1.00 88.88 607 SER A O 1
ATOM 4686 N N . LEU A 1 608 ? 17.532 -23.129 -20.253 1.00 88.50 608 LEU A N 1
ATOM 4687 C CA . LEU A 1 608 ? 16.159 -23.603 -20.473 1.00 88.50 608 LEU A CA 1
ATOM 4688 C C . LEU A 1 608 ? 15.390 -23.874 -19.176 1.00 88.50 608 LEU A C 1
ATOM 4690 O O . LEU A 1 608 ? 14.182 -23.665 -19.120 1.00 88.50 608 LEU A O 1
ATOM 4694 N N . SER A 1 609 ? 16.076 -24.328 -18.126 1.00 88.00 609 SER A N 1
ATOM 4695 C CA . SER A 1 609 ? 15.448 -24.631 -16.831 1.00 88.00 609 SER A CA 1
ATOM 4696 C C . SER A 1 609 ? 15.060 -23.391 -16.015 1.00 88.00 609 SER A C 1
ATOM 4698 O O . SER A 1 609 ? 14.403 -23.519 -14.982 1.00 88.00 609 SER A O 1
ATOM 4700 N N . GLY A 1 610 ? 15.476 -22.192 -16.438 1.00 85.44 610 GLY A N 1
ATOM 4701 C CA . GLY A 1 610 ? 15.185 -20.936 -15.739 1.00 85.44 610 GLY A CA 1
ATOM 4702 C C . GLY A 1 610 ? 15.980 -20.725 -14.444 1.00 85.44 610 GLY A C 1
ATOM 4703 O O . GLY A 1 610 ? 15.874 -19.665 -13.830 1.00 85.44 610 GLY A O 1
ATOM 4704 N N . VAL A 1 611 ? 16.830 -21.677 -14.040 1.00 88.44 611 VAL A N 1
ATOM 4705 C CA . VAL A 1 611 ? 17.608 -21.601 -12.785 1.00 88.44 611 VAL A CA 1
ATOM 4706 C C . VAL A 1 611 ? 18.751 -20.595 -12.828 1.00 88.44 611 VAL A C 1
ATOM 4708 O O . VAL A 1 611 ? 19.347 -20.312 -11.796 1.00 88.44 611 VAL A O 1
ATOM 4711 N N . ALA A 1 612 ? 19.087 -20.064 -14.005 1.00 87.44 612 ALA A N 1
ATOM 4712 C CA . ALA A 1 612 ? 20.063 -18.989 -14.138 1.00 87.44 612 ALA A CA 1
ATOM 4713 C C . ALA A 1 612 ? 19.459 -17.588 -13.929 1.00 87.44 612 ALA A C 1
ATOM 4715 O O . ALA A 1 612 ? 20.209 -16.613 -13.917 1.00 87.44 612 ALA A O 1
ATOM 4716 N N . ASN A 1 613 ? 18.146 -17.469 -13.705 1.00 87.94 613 ASN A N 1
ATOM 4717 C CA . ASN A 1 613 ? 17.523 -16.197 -13.347 1.00 87.94 613 ASN A CA 1
ATOM 4718 C C . ASN A 1 613 ? 17.954 -15.749 -11.926 1.00 87.94 613 ASN A C 1
ATOM 4720 O O . ASN A 1 613 ? 17.733 -16.492 -10.965 1.00 87.94 613 ASN A O 1
ATOM 4724 N N . PRO A 1 614 ? 18.525 -14.536 -11.755 1.00 87.62 614 PRO A N 1
ATOM 4725 C CA . PRO A 1 614 ? 18.964 -14.056 -10.445 1.00 87.62 614 PRO A CA 1
ATOM 4726 C C . PRO A 1 614 ? 17.871 -13.901 -9.382 1.00 87.62 614 PRO A C 1
ATOM 4728 O O . PRO A 1 614 ? 18.177 -13.948 -8.189 1.00 87.62 614 PRO A O 1
ATOM 4731 N N . GLN A 1 615 ? 16.614 -13.677 -9.775 1.00 85.69 615 GLN A N 1
ATOM 4732 C CA . GLN A 1 615 ? 15.488 -13.611 -8.832 1.00 85.69 615 GLN A CA 1
ATOM 4733 C C . GLN A 1 615 ? 15.165 -14.996 -8.282 1.00 85.69 615 GLN A C 1
ATOM 4735 O O . GLN A 1 615 ? 15.251 -15.186 -7.078 1.00 85.69 615 GLN A O 1
ATOM 4740 N N . VAL A 1 616 ? 14.983 -15.987 -9.159 1.00 87.00 616 VAL A N 1
ATOM 4741 C CA . VAL A 1 616 ? 14.737 -17.393 -8.785 1.00 87.00 616 VAL A CA 1
ATOM 4742 C C . VAL A 1 616 ? 15.803 -17.925 -7.815 1.00 87.00 616 VAL A C 1
ATOM 4744 O O . VAL A 1 616 ? 15.496 -18.668 -6.885 1.00 87.00 616 VAL A O 1
ATOM 4747 N N . ILE A 1 617 ? 17.065 -17.512 -7.989 1.00 88.81 617 ILE A N 1
ATOM 4748 C CA . ILE A 1 617 ? 18.164 -17.895 -7.092 1.00 88.81 617 ILE A CA 1
ATOM 4749 C C . ILE A 1 617 ? 18.072 -17.206 -5.718 1.00 88.81 617 ILE A C 1
ATOM 4751 O O . ILE A 1 617 ? 18.382 -17.834 -4.707 1.00 88.81 617 ILE A O 1
ATOM 4755 N N . ARG A 1 618 ? 17.680 -15.928 -5.646 1.00 87.50 618 ARG A N 1
ATOM 4756 C CA . ARG A 1 618 ? 17.541 -15.198 -4.366 1.00 87.50 618 ARG A CA 1
ATOM 4757 C C . ARG A 1 618 ? 16.277 -15.598 -3.615 1.00 87.50 618 ARG A C 1
ATOM 4759 O O . ARG A 1 618 ? 16.320 -15.757 -2.396 1.00 87.50 618 ARG A O 1
ATOM 4766 N N . ASP A 1 619 ? 15.195 -15.809 -4.350 1.00 87.31 619 ASP A N 1
ATOM 4767 C CA . ASP A 1 619 ? 13.866 -16.100 -3.822 1.00 87.31 619 ASP A CA 1
ATOM 4768 C C . ASP A 1 619 ? 13.799 -17.478 -3.149 1.00 87.31 619 ASP A C 1
ATOM 4770 O O . ASP A 1 619 ? 12.988 -17.696 -2.244 1.00 87.31 619 ASP A O 1
ATOM 4774 N N . GLN A 1 620 ? 14.735 -18.378 -3.478 1.00 87.50 620 GLN A N 1
ATOM 4775 C CA . GLN A 1 620 ? 14.902 -19.630 -2.741 1.00 87.50 620 GLN A CA 1
ATOM 4776 C C . GLN A 1 620 ? 15.378 -19.402 -1.295 1.00 87.50 620 GLN A C 1
ATOM 4778 O O . GLN A 1 620 ? 15.005 -20.159 -0.403 1.00 87.50 620 GLN A O 1
ATOM 4783 N N . PHE A 1 621 ? 16.211 -18.382 -1.038 1.00 88.56 621 PHE A N 1
ATOM 4784 C CA . PHE A 1 621 ? 16.742 -18.107 0.306 1.00 88.56 621 PHE A CA 1
ATOM 4785 C C . PHE A 1 621 ? 15.778 -17.270 1.150 1.00 88.56 621 PHE A C 1
ATOM 4787 O O . PHE A 1 621 ? 15.840 -17.331 2.374 1.00 88.56 621 PHE A O 1
ATOM 4794 N N . SER A 1 622 ? 14.852 -16.541 0.519 1.00 86.12 622 SER A N 1
ATOM 4795 C CA . SER A 1 622 ? 13.696 -15.938 1.198 1.00 86.12 622 SER A CA 1
ATOM 4796 C C . SER A 1 622 ? 12.518 -16.911 1.356 1.00 86.12 622 SER A C 1
ATOM 4798 O O . SER A 1 622 ? 11.474 -16.515 1.869 1.00 86.12 622 SER A O 1
ATOM 4800 N N . LEU A 1 623 ? 12.681 -18.177 0.936 1.00 87.12 623 LEU A N 1
ATOM 4801 C CA . LEU A 1 623 ? 11.654 -19.228 0.977 1.00 87.12 623 LEU A CA 1
ATOM 4802 C C . LEU A 1 623 ? 10.354 -18.829 0.251 1.00 87.12 623 LEU A C 1
ATOM 4804 O O . LEU A 1 623 ? 9.263 -19.249 0.637 1.00 87.12 623 LEU A O 1
ATOM 4808 N N . SER A 1 624 ? 10.475 -18.006 -0.792 1.00 84.12 624 SER A N 1
ATOM 4809 C CA . SER A 1 624 ? 9.347 -17.459 -1.556 1.00 84.12 624 SER A CA 1
ATOM 4810 C C . SER A 1 624 ? 9.154 -18.134 -2.916 1.00 84.12 624 SER A C 1
ATOM 4812 O O . SER A 1 624 ? 8.024 -18.193 -3.400 1.00 84.12 624 SER A O 1
ATOM 4814 N N . ASP A 1 625 ? 10.214 -18.711 -3.491 1.00 85.44 625 ASP A N 1
ATOM 4815 C CA . ASP A 1 625 ? 10.160 -19.504 -4.722 1.00 85.44 625 ASP A CA 1
ATOM 4816 C C . ASP A 1 625 ? 10.988 -20.790 -4.590 1.00 85.44 625 ASP A C 1
ATOM 4818 O O . ASP A 1 625 ? 12.204 -20.769 -4.391 1.00 85.44 625 ASP A O 1
ATOM 4822 N N . PHE A 1 626 ? 10.322 -21.937 -4.727 1.00 89.06 626 PHE A N 1
ATOM 4823 C CA . PHE A 1 626 ? 10.949 -23.256 -4.636 1.00 89.06 626 PHE A CA 1
ATOM 4824 C C . PHE A 1 626 ? 11.300 -23.860 -6.006 1.00 89.06 626 PHE A C 1
ATOM 4826 O O . PHE A 1 626 ? 11.687 -25.030 -6.077 1.00 89.06 626 PHE A O 1
ATOM 4833 N N . HIS A 1 627 ? 11.205 -23.095 -7.102 1.00 90.69 627 HIS A N 1
ATOM 4834 C CA . HIS A 1 627 ? 11.528 -23.562 -8.457 1.00 90.69 627 HIS A CA 1
ATOM 4835 C C . HIS A 1 627 ? 12.974 -24.059 -8.582 1.00 90.69 627 HIS A C 1
ATOM 4837 O O . HIS A 1 627 ? 13.211 -25.148 -9.117 1.00 90.69 627 HIS A O 1
ATOM 4843 N N . MET A 1 628 ? 13.946 -23.323 -8.027 1.00 88.88 628 MET A N 1
ATOM 4844 C CA . MET A 1 628 ? 15.357 -23.734 -8.038 1.00 88.88 628 MET A CA 1
ATOM 4845 C C . MET A 1 628 ? 15.577 -25.031 -7.253 1.00 88.88 628 MET A C 1
ATOM 4847 O O . MET A 1 628 ? 16.235 -25.944 -7.752 1.00 88.88 628 MET A O 1
ATOM 4851 N N . VAL A 1 629 ? 14.981 -25.141 -6.062 1.00 89.62 629 VAL A N 1
ATOM 4852 C CA . VAL A 1 629 ? 15.082 -26.333 -5.208 1.00 89.62 629 VAL A CA 1
ATOM 4853 C C . VAL A 1 629 ? 14.461 -27.547 -5.905 1.00 89.62 629 VAL A C 1
ATOM 4855 O O . VAL A 1 629 ? 15.101 -28.592 -5.988 1.00 89.62 629 VAL A O 1
ATOM 4858 N N . ALA A 1 630 ? 13.267 -27.414 -6.491 1.00 90.94 630 ALA A N 1
ATOM 4859 C CA . ALA A 1 630 ? 12.602 -28.495 -7.226 1.00 90.94 630 ALA A CA 1
ATOM 4860 C C . ALA A 1 630 ? 13.414 -28.968 -8.447 1.00 90.94 630 ALA A C 1
ATOM 4862 O O . ALA A 1 630 ? 13.577 -30.174 -8.672 1.00 90.94 630 ALA A O 1
ATOM 4863 N N . THR A 1 631 ? 13.964 -28.021 -9.213 1.00 91.88 631 THR A N 1
ATOM 4864 C CA . THR A 1 631 ? 14.814 -28.313 -10.377 1.00 91.88 631 THR A CA 1
ATOM 4865 C C . THR A 1 631 ? 16.094 -29.030 -9.954 1.00 91.88 631 THR A C 1
ATOM 4867 O O . THR A 1 631 ? 16.502 -30.016 -10.568 1.00 91.88 631 THR A O 1
ATOM 4870 N N . PHE A 1 632 ? 16.704 -28.579 -8.861 1.00 90.00 632 PHE A N 1
ATOM 4871 C CA . PHE A 1 632 ? 17.931 -29.140 -8.314 1.00 90.00 632 PHE A CA 1
ATOM 4872 C C . PHE A 1 632 ? 17.748 -30.552 -7.743 1.00 90.00 632 PHE A C 1
ATOM 4874 O O . PHE A 1 632 ? 18.566 -31.426 -8.029 1.00 90.00 632 PHE A O 1
ATOM 4881 N N . LEU A 1 633 ? 16.665 -30.811 -6.998 1.00 91.31 633 LEU A N 1
ATOM 4882 C CA . LEU A 1 633 ? 16.343 -32.156 -6.500 1.00 91.31 633 LEU A CA 1
ATOM 4883 C C . LEU A 1 633 ? 16.139 -33.133 -7.666 1.00 91.31 633 LEU A C 1
ATOM 4885 O O . LEU A 1 633 ? 16.668 -34.242 -7.640 1.00 91.31 633 LEU A O 1
ATOM 4889 N N . THR A 1 634 ? 15.461 -32.690 -8.729 1.00 93.19 634 THR A N 1
ATOM 4890 C CA . THR A 1 634 ? 15.258 -33.501 -9.939 1.00 93.19 634 THR A CA 1
ATOM 4891 C C . THR A 1 634 ? 16.575 -33.753 -10.693 1.00 93.19 634 THR A C 1
ATOM 4893 O O . THR A 1 634 ? 16.842 -34.874 -11.132 1.00 93.19 634 THR A O 1
ATOM 4896 N N . ALA A 1 635 ? 17.442 -32.743 -10.810 1.00 92.31 635 ALA A N 1
ATOM 4897 C CA . ALA A 1 635 ? 18.769 -32.892 -11.414 1.00 92.31 635 ALA A CA 1
ATOM 4898 C C . ALA A 1 635 ? 19.674 -33.842 -10.607 1.00 92.31 635 ALA A C 1
ATOM 4900 O O . ALA A 1 635 ? 20.451 -34.602 -11.185 1.00 92.31 635 ALA A O 1
ATOM 4901 N N . SER A 1 636 ? 19.565 -33.828 -9.276 1.00 92.12 636 SER A N 1
ATOM 4902 C CA . SER A 1 636 ? 20.322 -34.721 -8.393 1.00 92.12 636 SER A CA 1
ATOM 4903 C C . SER A 1 636 ? 19.845 -36.174 -8.484 1.00 92.12 636 SER A C 1
ATOM 4905 O O . SER A 1 636 ? 20.674 -37.072 -8.617 1.00 92.12 636 SER A O 1
ATOM 4907 N N . ALA A 1 637 ? 18.526 -36.407 -8.491 1.00 92.94 637 ALA A N 1
ATOM 4908 C CA . ALA A 1 637 ? 17.925 -37.731 -8.701 1.00 92.94 637 ALA A CA 1
ATOM 4909 C C . ALA A 1 637 ? 18.379 -38.342 -10.038 1.00 92.94 637 ALA A C 1
ATOM 4911 O O . ALA A 1 637 ? 19.012 -39.393 -10.106 1.00 92.94 637 ALA A O 1
ATOM 4912 N N . THR A 1 638 ? 18.187 -37.601 -11.130 1.00 92.12 638 THR A N 1
ATOM 4913 C CA . THR A 1 638 ? 18.581 -38.059 -12.472 1.00 92.12 638 THR A CA 1
ATOM 4914 C C . THR A 1 638 ? 20.087 -38.325 -12.581 1.00 92.12 638 THR A C 1
ATOM 4916 O O . THR A 1 638 ? 20.494 -39.326 -13.168 1.00 92.12 638 THR A O 1
ATOM 4919 N N . SER A 1 639 ? 20.925 -37.503 -11.942 1.00 91.44 639 SER A N 1
ATOM 4920 C CA . SER A 1 639 ? 22.377 -37.719 -11.878 1.00 91.44 639 SER A CA 1
ATOM 4921 C C . SER A 1 639 ? 22.768 -38.961 -11.068 1.00 91.44 639 SER A C 1
ATOM 4923 O O . SER A 1 639 ? 23.724 -39.647 -11.436 1.00 91.44 639 SER A O 1
ATOM 4925 N N . ALA A 1 640 ? 22.034 -39.290 -9.998 1.00 90.19 640 ALA A N 1
ATOM 4926 C CA . ALA A 1 640 ? 22.266 -40.494 -9.199 1.00 90.19 640 ALA A CA 1
ATOM 4927 C C . ALA A 1 640 ? 21.984 -41.766 -10.012 1.00 90.19 640 ALA A C 1
ATOM 4929 O O . ALA A 1 640 ? 22.786 -42.703 -9.982 1.00 90.19 640 ALA A O 1
ATOM 4930 N N . VAL A 1 641 ? 20.917 -41.767 -10.819 1.00 90.00 641 VAL A N 1
ATOM 4931 C CA . VAL A 1 641 ? 20.611 -42.854 -11.767 1.00 90.00 641 VAL A CA 1
ATOM 4932 C C . VAL A 1 641 ? 21.702 -42.993 -12.832 1.00 90.00 641 VAL A C 1
ATOM 4934 O O . VAL A 1 641 ? 22.159 -44.106 -13.098 1.00 90.00 641 VAL A O 1
ATOM 4937 N N . VAL A 1 642 ? 22.175 -41.878 -13.405 1.00 89.12 642 VAL A N 1
ATOM 4938 C CA . VAL A 1 642 ? 23.274 -41.871 -14.392 1.00 89.12 642 VAL A CA 1
ATOM 4939 C C . VAL A 1 642 ? 24.544 -42.487 -13.803 1.00 89.12 642 VAL A C 1
ATOM 4941 O O . VAL A 1 642 ? 25.169 -43.347 -14.425 1.00 89.12 642 VAL A O 1
ATOM 4944 N N . PHE A 1 643 ? 24.917 -42.089 -12.587 1.00 88.00 643 PHE A N 1
ATOM 4945 C CA . PHE A 1 643 ? 26.097 -42.623 -11.908 1.00 88.00 643 PHE A CA 1
ATOM 4946 C C . PHE A 1 643 ? 25.943 -44.088 -11.521 1.00 88.00 643 PHE A C 1
ATOM 4948 O O . PHE A 1 643 ? 26.897 -44.850 -11.663 1.00 88.00 643 PHE A O 1
ATOM 4955 N N . ALA A 1 644 ? 24.762 -44.500 -11.063 1.00 84.88 644 ALA A N 1
ATOM 4956 C CA . ALA A 1 644 ? 24.481 -45.895 -10.756 1.00 84.88 644 ALA A CA 1
ATOM 4957 C C . ALA A 1 644 ? 24.567 -46.771 -12.013 1.00 84.88 644 ALA A C 1
ATOM 4959 O O . ALA A 1 644 ? 25.224 -47.810 -11.982 1.00 84.88 644 ALA A O 1
ATOM 4960 N N . GLY A 1 645 ? 23.985 -46.329 -13.133 1.00 83.69 645 GLY A N 1
ATOM 4961 C CA . GLY A 1 645 ? 24.065 -47.030 -14.417 1.00 83.69 645 GLY A CA 1
ATOM 4962 C C . GLY A 1 645 ? 25.500 -47.137 -14.938 1.00 83.69 645 GLY A C 1
ATOM 4963 O O . GLY A 1 645 ? 25.938 -48.216 -15.336 1.00 83.69 645 GLY A O 1
ATOM 4964 N N . TYR A 1 646 ? 26.262 -46.044 -14.862 1.00 83.50 646 TYR A N 1
ATOM 4965 C CA . TYR A 1 646 ? 27.658 -46.023 -15.297 1.00 83.50 646 TYR A CA 1
ATOM 4966 C C . TYR A 1 646 ? 28.571 -46.876 -14.402 1.00 83.50 646 TYR A C 1
ATOM 4968 O O . TYR A 1 646 ? 29.387 -47.635 -14.909 1.00 83.50 646 TYR A O 1
ATOM 4976 N N . ASN A 1 647 ? 28.404 -46.816 -13.077 1.00 80.38 647 ASN A N 1
ATOM 4977 C CA . ASN A 1 647 ? 29.216 -47.589 -12.131 1.00 80.38 647 ASN A CA 1
ATOM 4978 C C . ASN A 1 647 ? 28.848 -49.087 -12.087 1.00 80.38 647 ASN A C 1
ATOM 4980 O O . ASN A 1 647 ? 29.646 -49.885 -11.589 1.00 80.38 647 ASN A O 1
ATOM 4984 N N . ASN A 1 648 ? 27.652 -49.465 -12.557 1.00 74.69 648 ASN A N 1
ATOM 4985 C CA . ASN A 1 648 ? 27.204 -50.859 -12.646 1.00 74.69 648 ASN A CA 1
ATOM 4986 C C . ASN A 1 648 ? 27.646 -51.535 -13.959 1.00 74.69 648 ASN A C 1
ATOM 4988 O O . ASN A 1 648 ? 27.881 -52.744 -13.987 1.00 74.69 648 ASN A O 1
ATOM 4992 N N . ASN A 1 649 ? 27.828 -50.761 -15.036 1.00 69.38 649 ASN A N 1
ATOM 4993 C CA . ASN A 1 649 ? 28.546 -51.235 -16.216 1.00 69.38 649 ASN A CA 1
ATOM 4994 C C . ASN A 1 649 ? 30.018 -51.453 -15.832 1.00 69.38 649 ASN A C 1
ATOM 4996 O O . ASN A 1 649 ? 30.661 -50.553 -15.304 1.00 69.38 649 ASN A O 1
ATOM 5000 N N . LYS A 1 650 ? 30.552 -52.662 -16.057 1.00 55.75 650 LYS A N 1
ATOM 5001 C CA . LYS A 1 650 ? 31.914 -53.101 -15.681 1.00 55.75 650 LYS A CA 1
ATOM 5002 C C . LYS A 1 650 ? 33.037 -52.380 -16.463 1.00 55.75 650 LYS A C 1
ATOM 5004 O O . LYS A 1 650 ? 33.883 -53.024 -17.070 1.00 55.75 650 LYS A O 1
ATOM 5009 N N . THR A 1 651 ? 33.039 -51.054 -16.491 1.00 56.09 651 THR A N 1
ATOM 5010 C CA . THR A 1 651 ? 34.144 -50.220 -16.971 1.00 56.09 651 THR A CA 1
ATOM 5011 C C . THR A 1 651 ? 35.107 -49.934 -15.819 1.00 56.09 651 THR A C 1
ATOM 5013 O O . THR A 1 651 ? 34.668 -49.522 -14.748 1.00 56.09 651 THR A O 1
ATOM 5016 N N . ASP A 1 652 ? 36.415 -50.106 -16.037 1.00 51.28 652 ASP A N 1
ATOM 5017 C CA . ASP A 1 652 ? 37.467 -49.986 -15.003 1.00 51.28 652 ASP A CA 1
ATOM 5018 C C . ASP A 1 652 ? 37.565 -48.603 -14.319 1.00 51.28 652 ASP A C 1
ATOM 5020 O O . ASP A 1 652 ? 38.215 -48.462 -13.285 1.00 51.28 652 ASP A O 1
ATOM 5024 N N . ASN A 1 653 ? 36.870 -47.581 -14.832 1.00 61.41 653 ASN A N 1
ATOM 5025 C CA . ASN A 1 653 ? 36.857 -46.231 -14.270 1.00 61.41 653 ASN A CA 1
ATOM 5026 C C . ASN A 1 653 ? 35.530 -45.931 -13.566 1.00 61.41 653 ASN A C 1
ATOM 5028 O O . ASN A 1 653 ? 34.606 -45.415 -14.192 1.00 61.41 653 ASN A O 1
ATOM 5032 N N . LYS A 1 654 ? 35.448 -46.202 -12.259 1.00 69.00 654 LYS A N 1
ATOM 5033 C CA . LYS A 1 654 ? 34.332 -45.745 -11.411 1.00 69.00 654 LYS A CA 1
ATOM 5034 C C . LYS A 1 654 ? 34.420 -44.244 -11.156 1.00 69.00 654 LYS A C 1
ATOM 5036 O O . LYS A 1 654 ? 35.511 -43.697 -10.995 1.00 69.00 654 LYS A O 1
ATOM 5041 N N . ILE A 1 655 ? 33.268 -43.587 -11.056 1.00 73.94 655 ILE A N 1
ATOM 5042 C CA . ILE A 1 655 ? 33.211 -42.165 -10.702 1.00 73.94 655 ILE A CA 1
ATOM 5043 C C . ILE A 1 655 ? 33.611 -42.017 -9.223 1.00 73.94 655 ILE A C 1
ATOM 5045 O O . ILE A 1 655 ? 32.962 -42.621 -8.364 1.00 73.94 655 ILE A O 1
ATOM 5049 N N . PRO A 1 656 ? 34.670 -41.251 -8.901 1.00 67.69 656 PRO A N 1
ATOM 5050 C CA . PRO A 1 656 ? 35.157 -41.132 -7.534 1.00 67.69 656 PRO A CA 1
ATOM 5051 C C . PRO A 1 656 ? 34.201 -40.305 -6.666 1.00 67.69 656 PRO A C 1
ATOM 5053 O O . PRO A 1 656 ? 33.638 -39.301 -7.106 1.00 67.69 656 PRO A O 1
ATOM 5056 N N . ILE A 1 657 ? 34.059 -40.709 -5.403 1.00 72.12 657 ILE A N 1
ATOM 5057 C CA . ILE A 1 657 ? 33.304 -39.965 -4.389 1.00 72.12 657 ILE A CA 1
ATOM 5058 C C . ILE A 1 657 ? 34.080 -38.694 -4.033 1.00 72.12 657 ILE A C 1
ATOM 5060 O O . ILE A 1 657 ? 35.302 -38.727 -3.865 1.00 72.12 657 ILE A O 1
ATOM 5064 N N . LYS A 1 658 ? 33.379 -37.564 -3.882 1.00 74.25 658 LYS A N 1
ATOM 5065 C CA . LYS A 1 658 ? 34.012 -36.314 -3.449 1.00 74.25 658 LYS A CA 1
ATOM 5066 C C . LYS A 1 658 ? 34.561 -36.418 -2.025 1.00 74.25 658 LYS A C 1
ATOM 5068 O O . LYS A 1 658 ? 33.818 -36.605 -1.061 1.00 74.25 658 LYS A O 1
ATOM 5073 N N . LEU A 1 659 ? 35.864 -36.200 -1.904 1.00 75.44 659 LEU A N 1
ATOM 5074 C CA . LEU A 1 659 ? 36.571 -36.143 -0.631 1.00 75.44 659 LEU A CA 1
ATOM 5075 C C . LEU A 1 659 ? 36.207 -34.870 0.156 1.00 75.44 659 LEU A C 1
ATOM 5077 O O . LEU A 1 659 ? 35.846 -33.857 -0.452 1.00 75.44 659 LEU A O 1
ATOM 5081 N N . PRO A 1 660 ? 36.273 -34.914 1.496 1.00 78.19 660 PRO A N 1
ATOM 5082 C CA . PRO A 1 660 ? 36.100 -33.732 2.323 1.00 78.19 660 PRO A CA 1
ATOM 5083 C C . PRO A 1 660 ? 37.243 -32.739 2.100 1.00 78.19 660 PRO A C 1
ATOM 5085 O O . PRO A 1 660 ? 38.406 -33.119 1.962 1.00 78.19 660 PRO A O 1
ATOM 5088 N N . SER A 1 661 ? 36.889 -31.459 2.063 1.00 82.00 661 SER A N 1
ATOM 5089 C CA . SER A 1 661 ? 37.825 -30.344 2.016 1.00 82.00 661 SER A CA 1
ATOM 5090 C C . SER A 1 661 ? 38.183 -29.955 3.446 1.00 82.00 661 SER A C 1
ATOM 5092 O O . SER A 1 661 ? 37.315 -29.479 4.181 1.00 82.00 661 SER A O 1
ATOM 5094 N N . ASN A 1 662 ? 39.440 -30.179 3.836 1.00 80.56 662 ASN A N 1
ATOM 5095 C CA . ASN A 1 662 ? 39.935 -29.916 5.185 1.00 80.56 662 ASN A CA 1
ATOM 5096 C C . ASN A 1 662 ? 41.126 -28.942 5.166 1.00 80.56 662 ASN A C 1
ATOM 5098 O O . ASN A 1 662 ? 42.117 -29.212 4.483 1.00 80.56 662 ASN A O 1
ATOM 5102 N N . HIS A 1 663 ? 41.027 -27.850 5.928 1.00 78.62 663 HIS A N 1
ATOM 5103 C CA . HIS A 1 663 ? 42.058 -26.811 6.063 1.00 78.62 663 HIS A CA 1
ATOM 5104 C C . HIS A 1 663 ? 42.659 -26.707 7.481 1.00 78.62 663 HIS A C 1
ATOM 5106 O O . HIS A 1 663 ? 43.599 -25.939 7.676 1.00 78.62 663 HIS A O 1
ATOM 5112 N N . GLY A 1 664 ? 42.183 -27.498 8.452 1.00 68.56 664 GLY A N 1
ATOM 5113 C CA . GLY A 1 664 ? 42.745 -27.598 9.806 1.00 68.56 664 GLY A CA 1
ATOM 5114 C C . GLY A 1 664 ? 42.215 -26.576 10.822 1.00 68.56 664 GLY A C 1
ATOM 5115 O O . GLY A 1 664 ? 42.853 -26.346 11.844 1.00 68.56 664 GLY A O 1
ATOM 5116 N N . TRP A 1 665 ? 41.071 -25.950 10.556 1.00 75.56 665 TRP A N 1
ATOM 5117 C CA . TRP A 1 665 ? 40.449 -24.918 11.387 1.00 75.56 665 TRP A CA 1
ATOM 5118 C C . TRP A 1 665 ? 39.539 -25.472 12.487 1.00 75.56 665 TRP A C 1
ATOM 5120 O O . TRP A 1 665 ? 39.637 -25.035 13.629 1.00 75.56 665 TRP A O 1
ATOM 5130 N N . LEU A 1 666 ? 38.631 -26.397 12.156 1.00 65.50 666 LEU A N 1
ATOM 5131 C CA . LEU A 1 666 ? 37.547 -26.827 13.064 1.00 65.50 666 LEU A CA 1
ATOM 5132 C C . LEU A 1 666 ? 37.271 -28.341 13.049 1.00 65.50 666 LEU A C 1
ATOM 5134 O O . LEU A 1 666 ? 36.585 -28.837 13.940 1.00 65.50 666 LEU A O 1
ATOM 5138 N N . GLY A 1 667 ? 37.783 -29.090 12.065 1.00 74.44 667 GLY A N 1
ATOM 5139 C CA . GLY A 1 667 ? 37.577 -30.538 11.956 1.00 74.44 667 GLY A CA 1
ATOM 5140 C C . GLY A 1 667 ? 37.630 -31.051 10.516 1.00 74.44 667 GLY A C 1
ATOM 5141 O O . GLY A 1 667 ? 37.898 -30.300 9.586 1.00 74.44 667 GLY A O 1
ATOM 5142 N N . SER A 1 668 ? 37.324 -32.335 10.307 1.00 76.56 668 SER A N 1
ATOM 5143 C CA . SER A 1 668 ? 37.487 -33.015 9.007 1.00 76.56 668 SER A CA 1
ATOM 5144 C C . SER A 1 668 ? 36.652 -32.450 7.847 1.00 76.56 668 SER A C 1
ATOM 5146 O O . SER A 1 668 ? 36.923 -32.801 6.705 1.00 76.56 668 SER A O 1
ATOM 5148 N N . TYR A 1 669 ? 35.656 -31.602 8.121 1.00 82.88 669 TYR A N 1
ATOM 5149 C CA . TYR A 1 669 ? 34.752 -30.984 7.137 1.00 82.88 669 TYR A CA 1
ATOM 5150 C C . TYR A 1 669 ? 34.763 -29.448 7.198 1.00 82.88 669 TYR A C 1
ATOM 5152 O O . TYR A 1 669 ? 33.836 -28.797 6.714 1.00 82.88 669 TYR A O 1
ATOM 5160 N N . ASP A 1 670 ? 35.769 -28.844 7.826 1.00 84.56 670 ASP A N 1
ATOM 5161 C CA . ASP A 1 670 ? 35.812 -27.397 8.057 1.00 84.56 670 ASP A CA 1
ATOM 5162 C C . ASP A 1 670 ? 35.741 -26.560 6.767 1.00 84.56 670 ASP A C 1
ATOM 5164 O O . ASP A 1 670 ? 34.972 -25.600 6.703 1.00 84.56 670 ASP A O 1
ATOM 5168 N N . GLY A 1 671 ? 36.436 -26.967 5.704 1.00 85.50 671 GLY A N 1
ATOM 5169 C CA . GLY A 1 671 ? 36.381 -26.337 4.390 1.00 85.50 671 GLY A CA 1
ATOM 5170 C C . GLY A 1 671 ? 35.000 -26.476 3.755 1.00 85.50 671 GLY A C 1
ATOM 5171 O O . GLY A 1 671 ? 34.494 -25.527 3.160 1.00 85.50 671 GLY A O 1
ATOM 5172 N N . ASN A 1 672 ? 34.340 -27.624 3.936 1.00 90.94 672 ASN A N 1
ATOM 5173 C CA . ASN A 1 672 ? 32.973 -27.849 3.458 1.00 90.94 672 ASN A CA 1
ATOM 5174 C C . ASN A 1 672 ? 31.947 -26.960 4.175 1.00 90.94 672 ASN A C 1
ATOM 5176 O O . ASN A 1 672 ? 31.038 -26.456 3.512 1.00 90.94 672 ASN A O 1
ATOM 5180 N N . ILE A 1 673 ? 32.090 -26.763 5.491 1.00 91.31 673 ILE A N 1
ATOM 5181 C CA . ILE A 1 673 ? 31.188 -25.931 6.300 1.00 91.31 673 ILE A CA 1
ATOM 5182 C C . ILE A 1 673 ? 31.436 -24.451 6.012 1.00 91.31 673 ILE A C 1
ATOM 5184 O O . ILE A 1 673 ? 30.512 -23.758 5.588 1.00 91.31 673 ILE A O 1
ATOM 5188 N N . ILE A 1 674 ? 32.671 -23.971 6.182 1.00 91.38 674 ILE A N 1
ATOM 5189 C CA . ILE A 1 674 ? 33.010 -22.548 6.038 1.00 91.38 674 ILE A CA 1
ATOM 5190 C C . ILE A 1 674 ? 32.906 -22.114 4.578 1.00 91.38 674 ILE A C 1
ATOM 5192 O O . ILE A 1 674 ? 32.269 -21.107 4.276 1.00 91.38 674 ILE A O 1
ATOM 5196 N N . GLY A 1 675 ? 33.459 -22.902 3.654 1.00 91.19 675 GLY A N 1
ATOM 5197 C CA . GLY A 1 675 ? 33.343 -22.632 2.223 1.00 91.19 675 GLY A CA 1
ATOM 5198 C C . GLY A 1 675 ? 31.893 -22.681 1.743 1.00 91.19 675 GLY A C 1
ATOM 5199 O O . GLY A 1 675 ? 31.481 -21.821 0.966 1.00 91.19 675 GLY A O 1
ATOM 5200 N N . GLY A 1 676 ? 31.097 -23.628 2.257 1.00 92.94 676 GLY A N 1
ATOM 5201 C CA . GLY A 1 676 ? 29.658 -23.707 2.000 1.00 92.94 676 GLY A CA 1
ATOM 5202 C C . GLY A 1 676 ? 28.911 -22.461 2.477 1.00 92.94 676 GLY A C 1
ATOM 5203 O O . GLY A 1 676 ? 28.147 -21.887 1.707 1.00 92.94 676 GLY A O 1
ATOM 5204 N N . ALA A 1 677 ? 29.187 -21.990 3.696 1.00 94.94 677 ALA A N 1
ATOM 5205 C CA . ALA A 1 677 ? 28.560 -20.794 4.254 1.00 94.94 677 ALA A CA 1
ATOM 5206 C C . ALA A 1 677 ? 28.922 -19.525 3.464 1.00 94.94 677 ALA A C 1
ATOM 5208 O O . ALA A 1 677 ? 28.033 -18.772 3.071 1.00 94.94 677 ALA A O 1
ATOM 5209 N N . ILE A 1 678 ? 30.210 -19.323 3.157 1.00 94.94 678 ILE A N 1
ATOM 5210 C CA . ILE A 1 678 ? 30.703 -18.203 2.332 1.00 94.94 678 ILE A CA 1
ATOM 5211 C C . ILE A 1 678 ? 30.055 -18.228 0.942 1.00 94.94 678 ILE A C 1
ATOM 5213 O O . ILE A 1 678 ? 29.617 -17.192 0.438 1.00 94.94 678 ILE A O 1
ATOM 5217 N N . LEU A 1 679 ? 29.954 -19.415 0.336 1.00 93.81 679 LEU A N 1
ATOM 5218 C CA . LEU A 1 679 ? 29.271 -19.598 -0.939 1.00 93.81 679 LEU A CA 1
ATOM 5219 C C . LEU A 1 679 ? 27.783 -19.230 -0.823 1.00 93.81 679 LEU A C 1
ATOM 5221 O O . LEU A 1 679 ? 27.279 -18.519 -1.685 1.00 93.81 679 LEU A O 1
ATOM 5225 N N . GLY A 1 680 ? 27.097 -19.643 0.247 1.00 93.69 680 GLY A N 1
ATOM 5226 C CA . GLY A 1 680 ? 25.698 -19.289 0.522 1.00 93.69 680 GLY A CA 1
ATOM 5227 C C . GLY A 1 680 ? 25.467 -17.781 0.652 1.00 93.69 680 GLY A C 1
ATOM 5228 O O . GLY A 1 680 ? 24.548 -17.250 0.029 1.00 93.69 680 GLY A O 1
ATOM 5229 N N . LEU A 1 681 ? 26.348 -17.078 1.373 1.00 93.88 681 LEU A N 1
ATOM 5230 C CA . LEU A 1 681 ? 26.342 -15.612 1.469 1.00 93.88 681 LEU A CA 1
ATOM 5231 C C . LEU A 1 681 ? 26.526 -14.959 0.094 1.00 93.88 681 LEU A C 1
ATOM 5233 O O . LEU A 1 681 ? 25.762 -14.072 -0.281 1.00 93.88 681 LEU A O 1
ATOM 5237 N N . GLY A 1 682 ? 27.504 -15.433 -0.685 1.00 92.50 682 GLY A N 1
ATOM 5238 C CA . GLY A 1 682 ? 27.759 -14.937 -2.037 1.00 92.50 682 GLY A CA 1
ATOM 5239 C C . GLY A 1 682 ? 26.564 -15.133 -2.972 1.00 92.50 682 GLY A C 1
ATOM 5240 O O . GLY A 1 682 ? 26.204 -14.207 -3.701 1.00 92.50 682 GLY A O 1
ATOM 5241 N N . ILE A 1 683 ? 25.910 -16.300 -2.927 1.00 92.50 683 ILE A N 1
ATOM 5242 C CA . ILE A 1 683 ? 24.731 -16.586 -3.759 1.00 92.50 683 ILE A CA 1
ATOM 5243 C C . ILE A 1 683 ? 23.545 -15.723 -3.315 1.00 92.50 683 ILE A C 1
ATOM 5245 O O . ILE A 1 683 ? 22.875 -15.139 -4.165 1.00 92.50 683 ILE A O 1
ATOM 5249 N N . SER A 1 684 ? 23.306 -15.582 -2.008 1.00 91.38 684 SER A N 1
ATOM 5250 C CA . SER A 1 684 ? 22.226 -14.730 -1.495 1.00 91.38 684 SER A CA 1
ATOM 5251 C C . SER A 1 684 ? 22.423 -13.255 -1.863 1.00 91.38 684 SER A C 1
ATOM 5253 O O . SER A 1 684 ? 21.442 -12.553 -2.104 1.00 91.38 684 SER A O 1
ATOM 5255 N N . LEU A 1 685 ? 23.673 -12.787 -1.916 1.00 89.81 685 LEU A N 1
ATOM 5256 C CA . LEU A 1 685 ? 24.015 -11.403 -2.245 1.00 89.81 685 LEU A CA 1
ATOM 5257 C C . LEU A 1 685 ? 23.890 -11.111 -3.750 1.00 89.81 685 LEU A C 1
ATOM 5259 O O . LEU A 1 685 ? 23.416 -10.047 -4.139 1.00 89.81 685 LEU A O 1
ATOM 5263 N N . THR A 1 686 ? 24.298 -12.063 -4.596 1.00 88.56 686 THR A N 1
ATOM 5264 C CA . THR A 1 686 ? 24.430 -11.866 -6.055 1.00 88.56 686 THR A CA 1
ATOM 5265 C C . THR A 1 686 ? 23.339 -12.521 -6.888 1.00 88.56 686 THR A C 1
ATOM 5267 O O . THR A 1 686 ? 23.277 -12.297 -8.095 1.00 88.56 686 THR A O 1
ATOM 5270 N N . GLY A 1 687 ? 22.493 -13.372 -6.309 1.00 88.75 687 GLY A N 1
ATOM 5271 C CA . GLY A 1 687 ? 21.569 -14.190 -7.097 1.00 88.75 687 GLY A CA 1
ATOM 5272 C C . GLY A 1 687 ? 22.282 -15.023 -8.164 1.00 88.75 687 GLY A C 1
ATOM 5273 O O . GLY A 1 687 ? 21.739 -15.266 -9.236 1.00 88.75 687 GLY A O 1
ATOM 5274 N N . ALA A 1 688 ? 23.527 -15.422 -7.921 1.00 89.38 688 ALA A N 1
ATOM 5275 C CA . ALA A 1 688 ? 24.324 -16.171 -8.874 1.00 89.38 688 ALA A CA 1
ATOM 5276 C C . ALA A 1 688 ? 25.144 -17.225 -8.144 1.00 89.38 688 ALA A C 1
ATOM 5278 O O . ALA A 1 688 ? 25.550 -17.041 -7.004 1.00 89.38 688 ALA A O 1
ATOM 5279 N N . CYS A 1 689 ? 25.426 -18.336 -8.810 1.00 90.12 689 CYS A N 1
ATOM 5280 C CA . CYS A 1 689 ? 26.430 -19.294 -8.375 1.00 90.12 689 CYS A CA 1
ATOM 5281 C C . CYS A 1 689 ? 27.513 -19.390 -9.458 1.00 90.12 689 CYS A C 1
ATOM 5283 O O . CYS A 1 689 ? 27.250 -19.023 -10.602 1.00 90.12 689 CYS A O 1
ATOM 5285 N N . PRO A 1 690 ? 28.704 -19.942 -9.175 1.00 87.56 690 PRO A N 1
ATOM 5286 C CA . PRO A 1 690 ? 29.795 -19.984 -10.153 1.00 87.56 690 PRO A CA 1
ATOM 5287 C C . PRO A 1 690 ? 29.425 -20.598 -11.518 1.00 87.56 690 PRO A C 1
ATOM 5289 O O . PRO A 1 690 ? 30.020 -20.254 -12.526 1.00 87.56 690 PRO A O 1
ATOM 5292 N N . GLY A 1 691 ? 28.438 -21.501 -11.578 1.00 84.75 691 GLY A N 1
ATOM 5293 C CA . GLY A 1 691 ? 27.927 -22.023 -12.851 1.00 84.75 691 GLY A CA 1
ATOM 5294 C C . GLY A 1 691 ? 27.003 -21.052 -13.589 1.00 84.75 691 GLY A C 1
ATOM 5295 O O . GLY A 1 691 ? 27.140 -20.856 -14.793 1.00 84.75 691 GLY A O 1
ATOM 5296 N N . THR A 1 692 ? 26.072 -20.423 -12.868 1.00 89.81 692 THR A N 1
ATOM 5297 C CA . THR A 1 692 ? 25.096 -19.504 -13.463 1.00 89.81 692 THR A CA 1
ATOM 5298 C C . THR A 1 692 ? 25.686 -18.131 -13.758 1.00 89.81 692 THR A C 1
ATOM 5300 O O . THR A 1 692 ? 25.168 -17.470 -14.643 1.00 89.81 692 THR A O 1
ATOM 5303 N N . VAL A 1 693 ? 26.798 -17.728 -13.127 1.00 91.00 693 VAL A N 1
ATOM 5304 C CA . VAL A 1 693 ? 27.530 -16.490 -13.464 1.00 91.00 693 VAL A CA 1
ATOM 5305 C C . VAL A 1 693 ? 27.909 -16.459 -14.949 1.00 91.00 693 VAL A C 1
ATOM 5307 O O . VAL A 1 693 ? 27.746 -15.428 -15.595 1.00 91.00 693 VAL A O 1
ATOM 5310 N N . LEU A 1 694 ? 28.358 -17.586 -15.516 1.00 91.12 694 LEU A N 1
ATOM 5311 C CA . LEU A 1 694 ? 28.696 -17.677 -16.943 1.00 91.12 694 LEU A CA 1
ATOM 5312 C C . LEU A 1 694 ? 27.454 -17.520 -17.832 1.00 91.12 694 LEU A C 1
ATOM 5314 O O . LEU A 1 694 ? 27.472 -16.759 -18.795 1.00 91.12 694 LEU A O 1
ATOM 5318 N N . VAL A 1 695 ? 26.357 -18.187 -17.468 1.00 90.31 695 VAL A N 1
ATOM 5319 C CA . VAL A 1 695 ? 25.068 -18.112 -18.177 1.00 90.31 695 VAL A CA 1
ATOM 5320 C C . VAL A 1 695 ? 24.494 -16.690 -18.115 1.00 90.31 695 VAL A C 1
ATOM 5322 O O . VAL A 1 695 ? 24.138 -16.106 -19.136 1.00 90.31 695 VAL A O 1
ATOM 5325 N N . GLN A 1 696 ? 24.497 -16.071 -16.937 1.00 89.94 696 GLN A N 1
ATOM 5326 C CA . GLN A 1 696 ? 24.030 -14.702 -16.719 1.00 89.94 696 GLN A CA 1
ATOM 5327 C C . GLN A 1 696 ? 24.881 -13.681 -17.485 1.00 89.94 696 GLN A C 1
ATOM 5329 O O . GLN A 1 696 ? 24.330 -12.774 -18.111 1.00 89.94 696 GLN A O 1
ATOM 5334 N N . ALA A 1 697 ? 26.207 -13.864 -17.514 1.00 88.88 697 ALA A N 1
ATOM 5335 C CA . ALA A 1 697 ? 27.111 -13.016 -18.288 1.00 88.88 697 ALA A CA 1
ATOM 5336 C C . ALA A 1 697 ? 26.838 -13.099 -19.800 1.00 88.88 697 ALA A C 1
ATOM 5338 O O . ALA A 1 697 ? 26.882 -12.068 -20.480 1.00 88.88 697 ALA A O 1
ATOM 5339 N N . THR A 1 698 ? 26.494 -14.290 -20.316 1.00 86.25 698 THR A N 1
ATOM 5340 C CA . THR A 1 698 ? 26.070 -14.455 -21.721 1.00 86.25 698 THR A CA 1
ATOM 5341 C C . THR A 1 698 ? 24.708 -13.843 -22.010 1.00 86.25 698 THR A C 1
ATOM 5343 O O . THR A 1 698 ? 24.534 -13.215 -23.052 1.00 86.25 698 THR A O 1
ATOM 5346 N N . ALA A 1 699 ? 23.763 -13.955 -21.075 1.00 82.75 699 ALA A N 1
ATOM 5347 C CA . ALA A 1 699 ? 22.449 -13.332 -21.183 1.00 82.75 699 ALA A CA 1
ATOM 5348 C C . ALA A 1 699 ? 22.530 -11.792 -21.166 1.00 82.75 699 ALA A C 1
ATOM 5350 O O . ALA A 1 699 ? 21.660 -11.117 -21.723 1.00 82.75 699 ALA A O 1
ATOM 5351 N N . GLY A 1 700 ? 23.597 -11.236 -20.575 1.00 74.88 700 GLY A N 1
ATOM 5352 C CA . GLY A 1 700 ? 23.816 -9.793 -20.467 1.00 74.88 700 GLY A CA 1
ATOM 5353 C C . GLY A 1 700 ? 22.879 -9.135 -19.454 1.00 74.88 700 GLY A C 1
ATOM 5354 O O . GLY A 1 700 ? 22.394 -8.033 -19.689 1.00 74.88 700 GLY A O 1
ATOM 5355 N N . VAL A 1 701 ? 22.585 -9.831 -18.355 1.00 69.44 701 VAL A N 1
ATOM 5356 C CA . VAL A 1 701 ? 21.636 -9.383 -17.325 1.00 69.44 701 VAL A CA 1
ATOM 5357 C C . VAL A 1 701 ? 22.308 -8.363 -16.406 1.00 69.44 701 VAL A C 1
ATOM 5359 O O . VAL A 1 701 ? 23.244 -8.724 -15.693 1.00 69.44 701 VAL A O 1
ATOM 5362 N N . GLY A 1 702 ? 21.865 -7.102 -16.413 1.00 73.81 702 GLY A N 1
ATOM 5363 C CA . GLY A 1 702 ? 22.427 -6.032 -15.573 1.00 73.81 702 GLY A CA 1
ATOM 5364 C C . GLY A 1 702 ? 23.964 -5.978 -15.610 1.00 73.81 702 GLY A C 1
ATOM 5365 O O . GLY A 1 702 ? 24.588 -6.095 -16.663 1.00 73.81 702 GLY A O 1
ATOM 5366 N N . HIS A 1 703 ? 24.594 -5.894 -14.436 1.00 80.12 703 HIS A N 1
ATOM 5367 C CA . HIS A 1 703 ? 26.054 -5.931 -14.267 1.00 80.12 703 HIS A CA 1
ATOM 5368 C C . HIS A 1 703 ? 26.630 -7.364 -14.130 1.00 80.12 703 HIS A C 1
ATOM 5370 O O . HIS A 1 703 ? 27.709 -7.554 -13.572 1.00 80.12 703 HIS A O 1
ATOM 5376 N N . SER A 1 704 ? 25.956 -8.404 -14.636 1.00 82.25 704 SER A N 1
ATOM 5377 C CA . SER A 1 704 ? 26.428 -9.809 -14.555 1.00 82.25 704 SER A CA 1
ATOM 5378 C C . SER A 1 704 ? 27.804 -10.043 -15.189 1.00 82.25 704 SER A C 1
ATOM 5380 O O . SER A 1 704 ? 28.570 -10.884 -14.721 1.00 82.25 704 SER A O 1
ATOM 5382 N N . ARG A 1 705 ? 28.170 -9.263 -16.213 1.00 88.50 705 ARG A N 1
ATOM 5383 C CA . ARG A 1 705 ? 29.525 -9.278 -16.791 1.00 88.50 705 ARG A CA 1
ATOM 5384 C C . ARG A 1 705 ? 30.571 -8.766 -15.802 1.00 88.50 705 ARG A C 1
ATOM 5386 O O . ARG A 1 705 ? 31.652 -9.338 -15.715 1.00 88.50 705 ARG A O 1
ATOM 5393 N N . LEU A 1 706 ? 30.228 -7.749 -15.008 1.00 87.38 706 LEU A N 1
ATOM 5394 C CA . LEU A 1 706 ? 31.081 -7.264 -13.924 1.00 87.38 706 LEU A CA 1
ATOM 5395 C C . LEU A 1 706 ? 31.233 -8.335 -12.839 1.00 87.38 706 LEU A C 1
ATOM 5397 O O . LEU A 1 706 ? 32.345 -8.560 -12.380 1.00 87.38 706 LEU A O 1
ATOM 5401 N N . LEU A 1 707 ? 30.158 -9.050 -12.492 1.00 90.38 707 LEU A N 1
ATOM 5402 C CA . LEU A 1 707 ? 30.217 -10.184 -11.561 1.00 90.38 707 LEU A CA 1
ATOM 5403 C C . LEU A 1 707 ? 31.099 -11.333 -12.084 1.00 90.38 707 LEU A C 1
ATOM 5405 O O . LEU A 1 707 ? 31.841 -11.960 -11.324 1.00 90.38 707 LEU A O 1
ATOM 5409 N N . ALA A 1 708 ? 31.050 -11.611 -13.389 1.00 90.94 708 ALA A N 1
ATOM 5410 C CA . ALA A 1 708 ? 31.945 -12.576 -14.020 1.00 90.94 708 ALA A CA 1
ATOM 5411 C C . ALA A 1 708 ? 33.406 -12.105 -13.966 1.00 90.94 708 ALA A C 1
ATOM 5413 O O . ALA A 1 708 ? 34.277 -12.887 -13.586 1.00 90.94 708 ALA A O 1
ATOM 5414 N N . CYS A 1 709 ? 33.672 -10.824 -14.248 1.00 91.12 709 CYS A N 1
ATOM 5415 C CA . CYS A 1 709 ? 35.000 -10.226 -14.099 1.00 91.12 709 CYS A CA 1
ATOM 5416 C C . CYS A 1 709 ? 35.508 -10.289 -12.655 1.00 91.12 709 CYS A C 1
ATOM 5418 O O . CYS A 1 709 ? 36.642 -10.710 -12.439 1.00 91.12 709 CYS A O 1
ATOM 5420 N N . THR A 1 710 ? 34.693 -9.933 -11.658 1.00 91.25 710 THR A N 1
ATOM 5421 C CA . THR A 1 710 ? 35.096 -9.990 -10.241 1.00 91.25 710 THR A CA 1
ATOM 5422 C C . THR A 1 710 ? 35.348 -11.429 -9.795 1.00 91.25 710 THR A C 1
ATOM 5424 O O . THR A 1 710 ? 36.304 -11.677 -9.063 1.00 91.25 710 THR A O 1
ATOM 5427 N N . SER A 1 711 ? 34.583 -12.398 -10.307 1.00 91.88 711 SER A N 1
ATOM 5428 C CA . SER A 1 711 ? 34.811 -13.830 -10.061 1.00 91.88 711 SER A CA 1
ATOM 5429 C C . SER A 1 711 ? 36.105 -14.346 -10.716 1.00 91.88 711 SER A C 1
ATOM 5431 O O . SER A 1 711 ? 36.846 -15.121 -10.111 1.00 91.88 711 SER A O 1
ATOM 5433 N N . LEU A 1 712 ? 36.439 -13.887 -11.929 1.00 91.94 712 LEU A N 1
ATOM 5434 C CA . LEU A 1 712 ? 37.710 -14.216 -12.595 1.00 91.94 712 LEU A CA 1
ATOM 5435 C C . LEU A 1 712 ? 38.913 -13.590 -11.873 1.00 91.94 712 LEU A C 1
ATOM 5437 O O . LEU A 1 712 ? 39.903 -14.279 -11.627 1.00 91.94 712 LEU A O 1
ATOM 5441 N N . LEU A 1 713 ? 38.811 -12.319 -11.468 1.00 92.50 713 LEU A N 1
ATOM 5442 C CA . LEU A 1 713 ? 39.833 -11.632 -10.668 1.00 92.50 713 LEU A CA 1
ATOM 5443 C C . LEU A 1 713 ? 40.036 -12.317 -9.312 1.00 92.50 713 LEU A C 1
ATOM 5445 O O . LEU A 1 713 ? 41.173 -12.521 -8.884 1.00 92.50 713 LEU A O 1
ATOM 5449 N N . ALA A 1 714 ? 38.950 -12.745 -8.665 1.00 92.25 714 ALA A N 1
ATOM 5450 C CA . ALA A 1 714 ? 39.015 -13.547 -7.450 1.00 92.25 714 ALA A CA 1
ATOM 5451 C C . ALA A 1 714 ? 39.715 -14.897 -7.695 1.00 92.25 714 ALA A C 1
ATOM 5453 O O . ALA A 1 714 ? 40.492 -15.339 -6.851 1.00 92.25 714 ALA A O 1
ATOM 5454 N N . GLY A 1 715 ? 39.519 -15.523 -8.860 1.00 90.88 715 GLY A N 1
ATOM 5455 C CA . GLY A 1 715 ? 40.249 -16.723 -9.284 1.00 90.88 715 GLY A CA 1
ATOM 5456 C C . GLY A 1 715 ? 41.758 -16.491 -9.443 1.00 90.88 715 GLY A C 1
ATOM 5457 O O . GLY A 1 715 ? 42.559 -17.283 -8.941 1.00 90.88 715 GLY A O 1
ATOM 5458 N N . ILE A 1 716 ? 42.157 -15.372 -10.059 1.00 92.12 716 ILE A N 1
ATOM 5459 C CA . ILE A 1 716 ? 43.567 -14.951 -10.185 1.00 92.12 716 ILE A CA 1
ATOM 5460 C C . ILE A 1 716 ? 44.193 -14.720 -8.802 1.00 92.12 716 ILE A C 1
ATOM 5462 O O . ILE A 1 716 ? 45.294 -15.209 -8.528 1.00 92.12 716 ILE A O 1
ATOM 5466 N N . ALA A 1 717 ? 43.487 -14.014 -7.914 1.00 91.75 717 ALA A N 1
ATOM 5467 C CA . ALA A 1 717 ? 43.937 -13.760 -6.546 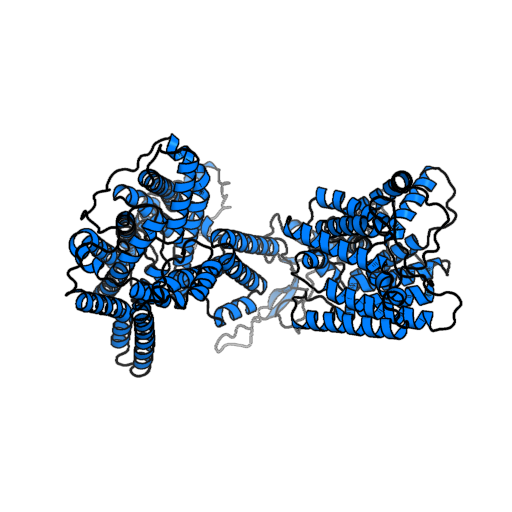1.00 91.75 717 ALA A CA 1
ATOM 5468 C C . ALA A 1 717 ? 44.045 -15.059 -5.728 1.00 91.75 717 ALA A C 1
ATOM 5470 O O . ALA A 1 717 ? 45.027 -15.267 -5.010 1.00 91.75 717 ALA A O 1
ATOM 5471 N N . TRP A 1 718 ? 43.080 -15.973 -5.887 1.00 90.75 718 TRP A N 1
ATOM 5472 C CA . TRP A 1 718 ? 43.041 -17.253 -5.182 1.00 90.75 718 TRP A CA 1
ATOM 5473 C C . TRP A 1 718 ? 44.300 -18.089 -5.413 1.00 90.75 718 TRP A C 1
ATOM 5475 O O . TRP A 1 718 ? 44.794 -18.701 -4.474 1.00 90.75 718 TRP A O 1
ATOM 5485 N N . VAL A 1 719 ? 44.865 -18.102 -6.625 1.00 88.62 719 VAL A N 1
ATOM 5486 C CA . VAL A 1 719 ? 46.077 -18.891 -6.922 1.00 88.62 719 VAL A CA 1
ATOM 5487 C C . VAL A 1 719 ? 47.265 -18.483 -6.044 1.00 88.62 719 VAL A C 1
ATOM 5489 O O . VAL A 1 719 ? 48.001 -19.358 -5.586 1.00 88.62 719 VAL A O 1
ATOM 5492 N N . LYS A 1 720 ? 47.414 -17.188 -5.736 1.00 85.62 720 LYS A N 1
ATOM 5493 C CA . LYS A 1 720 ? 48.455 -16.693 -4.818 1.00 85.62 720 LYS A CA 1
ATOM 5494 C C . LYS A 1 720 ? 48.097 -16.854 -3.340 1.00 85.62 720 LYS A C 1
ATOM 5496 O O . LYS A 1 720 ? 48.995 -17.025 -2.523 1.00 85.62 720 LYS A O 1
ATOM 5501 N N . ILE A 1 721 ? 46.811 -16.815 -2.996 1.00 86.38 721 ILE A N 1
ATOM 5502 C CA . ILE A 1 721 ? 46.328 -16.915 -1.607 1.00 86.38 721 ILE A CA 1
ATOM 5503 C C . ILE A 1 721 ? 46.228 -18.375 -1.136 1.00 86.38 721 ILE A C 1
ATOM 5505 O O . ILE A 1 721 ? 46.444 -18.665 0.038 1.00 86.38 721 ILE A O 1
ATOM 5509 N N . LYS A 1 722 ? 45.973 -19.322 -2.044 1.00 83.44 722 LYS A N 1
ATOM 5510 C CA . LYS A 1 722 ? 45.867 -20.763 -1.770 1.00 83.44 722 LYS A CA 1
ATOM 5511 C C . LYS A 1 722 ? 46.971 -21.318 -0.847 1.00 83.44 722 LYS A C 1
ATOM 5513 O O . LYS A 1 722 ? 46.598 -22.021 0.092 1.00 83.44 722 LYS A O 1
ATOM 5518 N N . PRO A 1 723 ? 48.278 -21.042 -1.050 1.00 79.44 723 PRO A N 1
ATOM 5519 C CA . PRO A 1 723 ? 49.334 -21.550 -0.164 1.00 79.44 723 PRO A CA 1
ATOM 5520 C C . PRO A 1 723 ? 49.298 -20.973 1.261 1.00 79.44 723 PRO A C 1
ATOM 5522 O O . PRO A 1 723 ? 49.798 -21.619 2.171 1.00 79.44 723 PRO A O 1
ATOM 5525 N N . LEU A 1 724 ? 48.696 -19.797 1.474 1.00 75.38 724 LEU A N 1
ATOM 5526 C CA . LEU A 1 724 ? 48.509 -19.207 2.809 1.00 75.38 724 LEU A CA 1
ATOM 5527 C C . LEU A 1 724 ? 47.321 -19.831 3.555 1.00 75.38 724 LEU A C 1
ATOM 5529 O O . LEU A 1 724 ? 47.300 -19.860 4.779 1.00 75.38 724 LEU A O 1
ATOM 5533 N N . VAL A 1 725 ? 46.328 -20.316 2.808 1.00 71.75 725 VAL A N 1
ATOM 5534 C CA . VAL A 1 725 ? 45.083 -20.889 3.343 1.00 71.75 725 VAL A CA 1
ATOM 5535 C C . VAL A 1 725 ? 45.186 -22.406 3.536 1.00 71.75 725 VAL A C 1
ATOM 5537 O O . VAL A 1 725 ? 44.519 -22.962 4.401 1.00 71.75 725 VAL A O 1
ATOM 5540 N N . SER A 1 726 ? 46.014 -23.086 2.740 1.00 61.88 726 SER A N 1
ATOM 5541 C CA . SER A 1 726 ? 46.130 -24.550 2.740 1.00 61.88 726 SER A CA 1
ATOM 5542 C C . SER A 1 726 ? 47.439 -24.985 3.402 1.00 61.88 726 SER A C 1
ATOM 5544 O O . SER A 1 726 ? 48.504 -24.818 2.809 1.00 61.88 726 SER A O 1
ATOM 5546 N N . GLN A 1 727 ? 47.382 -25.586 4.593 1.00 57.34 727 GLN A N 1
ATOM 5547 C CA . GLN A 1 727 ? 48.546 -26.281 5.155 1.00 57.34 727 GLN A CA 1
ATOM 5548 C C . GLN A 1 727 ? 48.762 -27.632 4.438 1.00 57.34 727 GLN A C 1
ATOM 5550 O O . GLN A 1 727 ? 47.784 -28.315 4.120 1.00 57.34 727 GLN A O 1
ATOM 5555 N N . PRO A 1 728 ? 50.014 -28.049 4.162 1.00 48.38 728 PRO A N 1
ATOM 5556 C CA . PRO A 1 728 ? 50.289 -29.359 3.579 1.00 48.38 728 PRO A CA 1
ATOM 5557 C C . PRO A 1 728 ? 49.900 -30.475 4.561 1.00 48.38 728 PRO A C 1
ATOM 5559 O O . PRO A 1 728 ? 50.414 -30.541 5.674 1.00 48.38 728 PRO A O 1
ATOM 5562 N N . GLN A 1 729 ? 48.985 -31.357 4.147 1.00 48.56 729 GLN A N 1
ATOM 5563 C CA . GLN A 1 729 ? 48.591 -32.517 4.949 1.00 48.56 729 GLN A CA 1
ATOM 5564 C C . GLN A 1 729 ? 49.652 -33.631 4.889 1.00 48.56 729 GLN A C 1
ATOM 5566 O O . GLN A 1 729 ? 50.207 -33.884 3.814 1.00 48.56 729 GLN A O 1
ATOM 5571 N N . PRO A 1 730 ? 49.909 -34.344 6.005 1.00 38.22 730 PRO A N 1
ATOM 5572 C CA . PRO A 1 730 ? 50.741 -35.539 5.996 1.00 38.22 730 PRO A CA 1
ATOM 5573 C C . PRO A 1 730 ? 50.059 -36.679 5.212 1.00 38.22 730 PRO A C 1
ATOM 5575 O O . PRO A 1 730 ? 48.829 -36.793 5.220 1.00 38.22 730 PRO A O 1
ATOM 5578 N N . PRO A 1 731 ? 50.832 -37.554 4.546 1.00 37.41 731 PRO A N 1
ATOM 5579 C CA . PRO A 1 731 ? 50.319 -38.589 3.654 1.00 37.41 731 PRO A CA 1
ATOM 5580 C C . PRO A 1 731 ? 49.823 -39.820 4.428 1.00 37.41 731 PRO A C 1
ATOM 5582 O O . PRO A 1 731 ? 50.246 -40.935 4.155 1.00 37.41 731 PRO A O 1
ATOM 5585 N N . THR A 1 732 ? 48.947 -39.655 5.418 1.00 35.91 732 THR A N 1
ATOM 5586 C CA . THR A 1 732 ? 48.420 -40.779 6.210 1.00 35.91 732 THR A CA 1
ATOM 5587 C C . THR A 1 732 ? 47.030 -40.489 6.778 1.00 35.91 732 THR A C 1
ATOM 5589 O O . THR A 1 732 ? 46.838 -40.293 7.970 1.00 35.91 732 THR A O 1
ATOM 5592 N N . SER A 1 733 ? 46.010 -40.542 5.926 1.00 35.28 733 SER A N 1
ATOM 5593 C CA . SER A 1 733 ? 44.806 -41.329 6.226 1.00 35.28 733 SER A CA 1
ATOM 5594 C C . SER A 1 733 ? 44.077 -41.600 4.914 1.00 35.28 733 SER A C 1
ATOM 5596 O O . SER A 1 733 ? 43.631 -40.690 4.218 1.00 35.28 733 SER A O 1
ATOM 5598 N N . ARG A 1 734 ? 44.006 -42.876 4.527 1.00 39.38 734 ARG A N 1
ATOM 5599 C CA . ARG A 1 734 ? 43.076 -43.317 3.489 1.00 39.38 734 ARG A CA 1
ATOM 5600 C C . ARG A 1 734 ? 41.692 -42.826 3.894 1.00 39.38 734 ARG A C 1
ATOM 5602 O O . ARG A 1 734 ? 41.213 -43.140 4.978 1.00 39.38 734 ARG A O 1
ATOM 5609 N N . ALA A 1 735 ? 41.078 -42.033 3.030 1.00 39.72 735 ALA A N 1
ATOM 5610 C CA . ALA A 1 735 ? 39.727 -41.526 3.184 1.00 39.72 735 ALA A CA 1
ATOM 5611 C C . ALA A 1 735 ? 38.694 -42.659 3.034 1.00 39.72 735 ALA A C 1
ATOM 5613 O O . ALA A 1 735 ? 37.945 -42.703 2.062 1.00 39.72 735 ALA A O 1
ATOM 5614 N N . GLU A 1 736 ? 38.672 -43.600 3.977 1.00 44.03 736 GLU A N 1
ATOM 5615 C CA . GLU A 1 736 ? 37.783 -44.769 3.941 1.00 44.03 736 GLU A CA 1
ATOM 5616 C C . GLU A 1 736 ? 36.366 -44.488 4.479 1.00 44.03 736 GLU A C 1
ATOM 5618 O O . GLU A 1 736 ? 35.477 -45.306 4.281 1.00 44.03 736 GLU A O 1
ATOM 5623 N N . ASN A 1 737 ? 36.075 -43.310 5.048 1.00 52.16 737 ASN A N 1
ATOM 5624 C CA . ASN A 1 737 ? 34.864 -43.121 5.868 1.00 52.16 737 ASN A CA 1
ATOM 5625 C C . ASN A 1 737 ? 33.884 -42.020 5.412 1.00 52.16 737 ASN A C 1
ATOM 5627 O O . ASN A 1 737 ? 33.337 -41.318 6.255 1.00 52.16 737 ASN A O 1
ATOM 5631 N N . ASN A 1 738 ? 33.635 -41.824 4.110 1.00 62.16 738 ASN A N 1
ATOM 5632 C CA . ASN A 1 738 ? 32.888 -40.627 3.654 1.00 62.16 738 ASN A CA 1
ATOM 5633 C C . ASN A 1 738 ? 31.668 -40.886 2.749 1.00 62.16 738 ASN A C 1
ATOM 5635 O O . ASN A 1 738 ? 31.144 -39.941 2.152 1.00 62.16 738 ASN A O 1
ATOM 5639 N N . SER A 1 739 ? 31.202 -42.136 2.634 1.00 70.00 739 SER A N 1
ATOM 5640 C CA . SER A 1 739 ? 30.005 -42.472 1.848 1.00 70.00 739 SER A CA 1
ATOM 5641 C C . SER A 1 739 ? 28.796 -42.762 2.739 1.00 70.00 739 SER A C 1
ATOM 5643 O O . SER A 1 739 ? 28.920 -43.399 3.786 1.00 70.00 739 SER A O 1
ATOM 5645 N N . VAL A 1 740 ? 27.604 -42.350 2.297 1.00 76.25 740 VAL A N 1
ATOM 5646 C CA . VAL A 1 740 ? 26.336 -42.651 2.996 1.00 76.25 740 VAL A CA 1
ATOM 5647 C C . VAL A 1 740 ? 26.123 -44.166 3.148 1.00 76.25 740 VAL A C 1
ATOM 5649 O O . VAL A 1 740 ? 25.547 -44.619 4.135 1.00 76.25 740 VAL A O 1
ATOM 5652 N N . MET A 1 741 ? 26.647 -44.967 2.216 1.00 76.69 741 MET A N 1
ATOM 5653 C CA . MET A 1 741 ? 26.567 -46.434 2.232 1.00 76.69 741 MET A CA 1
ATOM 5654 C C . MET A 1 741 ? 27.294 -47.052 3.429 1.00 76.69 741 MET A C 1
ATOM 5656 O O . MET A 1 741 ? 26.804 -48.011 4.018 1.00 76.69 741 MET A O 1
ATOM 5660 N N . LEU A 1 742 ? 28.431 -46.475 3.824 1.00 71.38 742 LEU A N 1
ATOM 5661 C CA . LEU A 1 742 ? 29.222 -46.974 4.946 1.00 71.38 742 LEU A CA 1
ATOM 5662 C C . LEU A 1 742 ? 28.635 -46.543 6.299 1.00 71.38 742 LEU A C 1
ATOM 5664 O O . LEU A 1 742 ? 28.635 -47.334 7.234 1.00 71.38 742 LEU A O 1
ATOM 5668 N N . ILE A 1 743 ? 28.058 -45.336 6.381 1.00 76.88 743 ILE A N 1
ATOM 5669 C CA . ILE A 1 743 ? 27.364 -44.850 7.590 1.00 76.88 743 ILE A CA 1
ATOM 5670 C C . ILE A 1 743 ? 26.086 -45.656 7.862 1.00 76.88 743 ILE A C 1
ATOM 5672 O O . ILE A 1 743 ? 25.780 -45.975 9.006 1.00 76.88 743 ILE A O 1
ATOM 5676 N N . THR A 1 744 ? 25.329 -45.980 6.812 1.00 77.88 744 THR A N 1
ATOM 5677 C CA . THR A 1 744 ? 24.044 -46.690 6.935 1.00 77.88 744 THR A CA 1
ATOM 5678 C C . THR A 1 744 ? 24.189 -48.213 6.954 1.00 77.88 744 THR A C 1
ATOM 5680 O O . THR A 1 744 ? 23.246 -48.911 7.324 1.00 77.88 744 THR A O 1
ATOM 5683 N N . GLY A 1 745 ? 25.340 -48.751 6.533 1.00 76.56 745 GLY A N 1
ATOM 5684 C CA . GLY A 1 745 ? 25.558 -50.191 6.360 1.00 76.56 745 GLY A CA 1
ATOM 5685 C C . GLY A 1 745 ? 24.711 -50.817 5.242 1.00 76.56 745 GLY A C 1
ATOM 5686 O O . GLY A 1 745 ? 24.582 -52.039 5.161 1.00 76.56 745 GLY A O 1
ATOM 5687 N N . TRP A 1 746 ? 24.083 -50.003 4.391 1.00 82.56 746 TRP A N 1
ATOM 5688 C CA . TRP A 1 746 ? 23.189 -50.461 3.332 1.00 82.56 746 TRP A CA 1
ATOM 5689 C C . TRP A 1 746 ? 23.943 -50.695 2.019 1.00 82.56 746 TRP A C 1
ATOM 5691 O O . TRP A 1 746 ? 24.848 -49.951 1.646 1.00 82.56 746 TRP A O 1
ATOM 5701 N N . SER A 1 747 ? 23.518 -51.709 1.257 1.00 82.56 747 SER A N 1
ATOM 5702 C CA . SER A 1 747 ? 24.013 -51.942 -0.107 1.00 82.56 747 SER A CA 1
ATOM 5703 C C . SER A 1 747 ? 23.730 -50.735 -1.011 1.00 82.56 747 SER A C 1
ATOM 5705 O O . SER A 1 747 ? 22.660 -50.136 -0.887 1.00 82.56 747 SER A O 1
ATOM 5707 N N . ALA A 1 748 ? 24.605 -50.457 -1.983 1.00 78.94 748 ALA A N 1
ATOM 5708 C CA . ALA A 1 748 ? 24.492 -49.315 -2.899 1.00 78.94 748 ALA A CA 1
ATOM 5709 C C . ALA A 1 748 ? 23.092 -49.142 -3.523 1.00 78.94 748 ALA A C 1
ATOM 5711 O O . ALA A 1 748 ? 22.556 -48.038 -3.527 1.00 78.94 748 ALA A O 1
ATOM 5712 N N . ASN A 1 749 ? 22.455 -50.238 -3.952 1.00 84.00 749 ASN A N 1
ATOM 5713 C CA . ASN A 1 749 ? 21.111 -50.205 -4.540 1.00 84.00 749 ASN A CA 1
ATOM 5714 C C . ASN A 1 749 ? 20.028 -49.782 -3.534 1.00 84.00 749 ASN A C 1
ATOM 5716 O O . ASN A 1 749 ? 19.116 -49.049 -3.892 1.00 84.00 749 ASN A O 1
ATOM 5720 N N . LYS A 1 750 ? 20.133 -50.202 -2.265 1.00 85.25 750 LYS A N 1
ATOM 5721 C CA . LYS A 1 750 ? 19.188 -49.806 -1.203 1.00 85.25 750 LYS A CA 1
ATOM 5722 C C . LYS A 1 750 ? 19.330 -48.327 -0.856 1.00 85.25 750 LYS A C 1
ATOM 5724 O O . LYS A 1 750 ? 18.322 -47.654 -0.675 1.00 85.25 750 LYS A O 1
ATOM 5729 N N . VAL A 1 751 ? 20.565 -47.824 -0.799 1.00 85.31 751 VAL A N 1
ATOM 5730 C CA . VAL A 1 751 ? 20.832 -46.394 -0.574 1.00 85.31 751 VAL A CA 1
ATOM 5731 C C . VAL A 1 751 ? 20.310 -45.558 -1.736 1.00 85.31 751 VAL A C 1
ATOM 5733 O O . VAL A 1 751 ? 19.649 -44.556 -1.496 1.00 85.31 751 VAL A O 1
ATOM 5736 N N . LEU A 1 752 ? 20.533 -45.999 -2.978 1.00 87.50 752 LEU A N 1
ATOM 5737 C CA . LEU A 1 752 ? 20.009 -45.329 -4.166 1.00 87.50 752 LEU A CA 1
ATOM 5738 C C . LEU A 1 752 ? 18.476 -45.285 -4.162 1.00 87.50 752 LEU A C 1
ATOM 5740 O O . LEU A 1 752 ? 17.908 -44.212 -4.304 1.00 87.50 752 LEU A O 1
ATOM 5744 N N . ILE A 1 753 ? 17.805 -46.421 -3.936 1.00 88.69 753 ILE A N 1
ATOM 5745 C CA . ILE A 1 753 ? 16.334 -46.477 -3.876 1.00 88.69 753 ILE A CA 1
ATOM 5746 C C . ILE A 1 753 ? 15.800 -45.579 -2.750 1.00 88.69 753 ILE A C 1
ATOM 5748 O O . ILE A 1 753 ? 14.855 -44.826 -2.964 1.00 88.69 753 ILE A O 1
ATOM 5752 N N . GLY A 1 754 ? 16.414 -45.614 -1.562 1.00 87.31 754 GLY A N 1
ATOM 5753 C CA . GLY A 1 754 ? 16.027 -44.748 -0.445 1.00 87.31 754 GLY A CA 1
ATOM 5754 C C . GLY A 1 754 ? 16.210 -43.258 -0.753 1.00 87.31 754 GLY A C 1
ATOM 5755 O O . GLY A 1 754 ? 15.349 -42.444 -0.416 1.00 87.31 754 GLY A O 1
ATOM 5756 N N . TYR A 1 755 ? 17.305 -42.909 -1.429 1.00 90.00 755 TYR A N 1
ATOM 5757 C CA . TYR A 1 755 ? 17.588 -41.551 -1.883 1.00 90.00 755 TYR A CA 1
ATOM 5758 C C . TYR A 1 755 ? 16.559 -41.068 -2.913 1.00 90.00 755 TYR A C 1
ATOM 5760 O O . TYR A 1 755 ? 15.983 -39.999 -2.729 1.00 90.00 755 TYR A O 1
ATOM 5768 N N . GLU A 1 756 ? 16.252 -41.883 -3.925 1.00 92.62 756 GLU A N 1
ATOM 5769 C CA . GLU A 1 756 ? 15.230 -41.585 -4.938 1.00 92.62 756 GLU A CA 1
ATOM 5770 C C . GLU A 1 756 ? 13.841 -41.395 -4.319 1.00 92.62 756 GLU A C 1
ATOM 5772 O O . GLU A 1 756 ? 13.171 -40.402 -4.593 1.00 92.62 756 GLU A O 1
ATOM 5777 N N . ILE A 1 757 ? 13.422 -42.293 -3.419 1.00 92.50 757 ILE A N 1
ATOM 5778 C CA . ILE A 1 757 ? 12.126 -42.181 -2.728 1.00 92.50 757 ILE A CA 1
ATOM 5779 C C . ILE A 1 757 ? 12.056 -40.884 -1.916 1.00 92.50 757 ILE A C 1
ATOM 5781 O O . ILE A 1 757 ? 11.031 -40.202 -1.921 1.00 92.50 757 ILE A O 1
ATOM 5785 N N . THR A 1 758 ? 13.148 -40.520 -1.240 1.00 89.88 758 THR A N 1
ATOM 5786 C CA . THR A 1 758 ? 13.207 -39.309 -0.414 1.00 89.88 758 THR A CA 1
ATOM 5787 C C . THR A 1 758 ? 13.150 -38.051 -1.282 1.00 89.88 758 THR A C 1
ATOM 5789 O O . THR A 1 758 ? 12.375 -37.140 -0.988 1.00 89.88 758 THR A O 1
ATOM 5792 N N . LEU A 1 759 ? 13.917 -37.999 -2.377 1.00 91.62 759 LEU A N 1
ATOM 5793 C CA . LEU A 1 759 ? 13.878 -36.880 -3.319 1.00 91.62 759 LEU A CA 1
ATOM 5794 C C . LEU A 1 759 ? 12.508 -36.742 -3.991 1.00 91.62 759 LEU A C 1
ATOM 5796 O O . LEU A 1 759 ? 11.998 -35.627 -4.077 1.00 91.62 759 LEU A O 1
ATOM 5800 N N . LEU A 1 760 ? 11.883 -37.849 -4.405 1.00 90.75 760 LEU A N 1
ATOM 5801 C CA . LEU A 1 760 ? 10.537 -37.849 -4.985 1.00 90.75 760 LEU A CA 1
ATOM 5802 C C . LEU A 1 760 ? 9.471 -37.416 -3.974 1.00 90.75 760 LEU A C 1
ATOM 5804 O O . LEU A 1 760 ? 8.572 -36.661 -4.336 1.00 90.75 760 LEU A O 1
ATOM 5808 N N . GLY A 1 761 ? 9.581 -37.837 -2.711 1.00 90.19 761 GLY A N 1
ATOM 5809 C CA . GLY A 1 761 ? 8.675 -37.413 -1.641 1.00 90.19 761 GLY A CA 1
ATOM 5810 C C . GLY A 1 761 ? 8.758 -35.910 -1.366 1.00 90.19 761 GLY A C 1
ATOM 5811 O O . GLY A 1 761 ? 7.731 -35.231 -1.314 1.00 90.19 761 GLY A O 1
ATOM 5812 N N . ILE A 1 762 ? 9.979 -35.369 -1.263 1.00 90.31 762 ILE A N 1
ATOM 5813 C CA . ILE A 1 762 ? 10.206 -33.925 -1.084 1.00 90.31 762 ILE A CA 1
ATOM 5814 C C . ILE A 1 762 ? 9.729 -33.153 -2.320 1.00 90.31 762 ILE A C 1
ATOM 5816 O O . ILE A 1 762 ? 9.058 -32.130 -2.188 1.00 90.31 762 ILE A O 1
ATOM 5820 N N . LEU A 1 763 ? 10.024 -33.650 -3.524 1.00 91.12 763 LEU A N 1
ATOM 5821 C CA . LEU A 1 763 ? 9.577 -33.040 -4.773 1.00 91.12 763 LEU A CA 1
ATOM 5822 C C . LEU A 1 763 ? 8.046 -33.008 -4.858 1.00 91.12 763 LEU A C 1
ATOM 5824 O O . LEU A 1 763 ? 7.488 -31.958 -5.153 1.00 91.12 763 LEU A O 1
ATOM 5828 N N . ALA A 1 764 ? 7.357 -34.110 -4.548 1.00 89.31 764 ALA A N 1
ATOM 5829 C CA . ALA A 1 764 ? 5.896 -34.168 -4.544 1.00 89.31 764 ALA A CA 1
ATOM 5830 C C . ALA A 1 764 ? 5.286 -33.170 -3.548 1.00 89.31 764 ALA A C 1
ATOM 5832 O O . ALA A 1 764 ? 4.336 -32.469 -3.897 1.00 89.31 764 ALA A O 1
ATOM 5833 N N . ALA A 1 765 ? 5.866 -33.046 -2.349 1.00 87.81 765 ALA A N 1
ATOM 5834 C CA . ALA A 1 765 ? 5.448 -32.043 -1.374 1.00 87.81 765 ALA A CA 1
ATOM 5835 C C . ALA A 1 765 ? 5.607 -30.619 -1.935 1.00 87.81 765 ALA A C 1
ATOM 5837 O O . ALA A 1 765 ? 4.638 -29.864 -1.962 1.00 87.81 765 ALA A O 1
ATOM 5838 N N . ILE A 1 766 ? 6.780 -30.279 -2.484 1.00 87.94 766 ILE A N 1
ATOM 5839 C CA . ILE A 1 766 ? 7.044 -28.960 -3.086 1.00 87.94 766 ILE A CA 1
ATOM 5840 C C . ILE A 1 766 ? 6.080 -28.666 -4.244 1.00 87.94 766 ILE A C 1
ATOM 5842 O O . ILE A 1 766 ? 5.562 -27.556 -4.347 1.00 87.94 766 ILE A O 1
ATOM 5846 N N . LEU A 1 767 ? 5.796 -29.649 -5.105 1.00 85.00 767 LEU A N 1
ATOM 5847 C CA . LEU A 1 767 ? 4.898 -29.462 -6.246 1.00 85.00 767 LEU A CA 1
ATOM 5848 C C . LEU A 1 767 ? 3.450 -29.158 -5.819 1.00 85.00 767 LEU A C 1
ATOM 5850 O O . LEU A 1 767 ? 2.757 -28.451 -6.552 1.00 85.00 767 LEU A O 1
ATOM 5854 N N . VAL A 1 768 ? 3.009 -29.657 -4.659 1.00 85.56 768 VAL A N 1
ATOM 5855 C CA . VAL A 1 768 ? 1.640 -29.476 -4.144 1.00 85.56 768 VAL A CA 1
ATOM 5856 C C . VAL A 1 768 ? 1.512 -28.249 -3.242 1.00 85.56 768 VAL A C 1
ATOM 5858 O O . VAL A 1 768 ? 0.516 -27.535 -3.332 1.00 85.56 768 VAL A O 1
ATOM 5861 N N . THR A 1 769 ? 2.479 -28.009 -2.354 1.00 81.81 769 THR A N 1
ATOM 5862 C CA . THR A 1 769 ? 2.316 -27.046 -1.252 1.00 81.81 769 THR A CA 1
ATOM 5863 C C . THR A 1 769 ? 3.082 -25.744 -1.439 1.00 81.81 769 THR A C 1
ATOM 5865 O O . THR A 1 769 ? 2.741 -24.761 -0.785 1.00 81.81 769 THR A O 1
ATOM 5868 N N . ALA A 1 770 ? 4.135 -25.726 -2.260 1.00 82.38 770 ALA A N 1
ATOM 5869 C CA . ALA A 1 770 ? 5.085 -24.621 -2.287 1.00 82.38 770 ALA A CA 1
ATOM 5870 C C . ALA A 1 770 ? 4.903 -23.713 -3.521 1.00 82.38 770 ALA A C 1
ATOM 5872 O O . ALA A 1 770 ? 4.704 -24.216 -4.633 1.00 82.38 770 ALA A O 1
ATOM 5873 N N . PRO A 1 771 ? 4.993 -22.379 -3.349 1.00 82.19 771 PRO A N 1
ATOM 5874 C CA . PRO A 1 771 ? 4.965 -21.432 -4.459 1.00 82.19 771 PRO A CA 1
ATOM 5875 C C . PRO A 1 771 ? 6.187 -21.619 -5.370 1.00 82.19 771 PRO A C 1
ATOM 5877 O O . PRO A 1 771 ? 7.295 -21.908 -4.906 1.00 82.19 771 PRO A O 1
ATOM 5880 N N . ARG A 1 772 ? 5.967 -21.493 -6.682 1.00 80.12 772 ARG A N 1
ATOM 5881 C CA . ARG A 1 772 ? 6.978 -21.697 -7.728 1.00 80.12 772 ARG A CA 1
ATOM 5882 C C . ARG A 1 772 ? 6.818 -20.650 -8.825 1.00 80.12 772 ARG A C 1
ATOM 5884 O O . ARG A 1 772 ? 5.683 -20.315 -9.166 1.00 80.12 772 ARG A O 1
ATOM 5891 N N . SER A 1 773 ? 7.921 -20.171 -9.392 1.00 74.50 773 SER A N 1
ATOM 5892 C CA . SER A 1 773 ? 7.874 -19.310 -10.579 1.00 74.50 773 SER A CA 1
ATOM 5893 C C . SER A 1 773 ? 7.357 -20.055 -11.811 1.00 74.50 773 SER A C 1
ATOM 5895 O O . SER A 1 773 ? 7.724 -21.201 -12.086 1.00 74.50 773 SER A O 1
ATOM 5897 N N . GLU A 1 774 ? 6.511 -19.380 -12.590 1.00 70.81 774 GLU A N 1
ATOM 5898 C CA . GLU A 1 774 ? 6.140 -19.834 -13.929 1.00 70.81 774 GLU A CA 1
ATOM 5899 C C . GLU A 1 774 ? 7.297 -19.530 -14.886 1.00 70.81 774 GLU A C 1
ATOM 5901 O O . GLU A 1 774 ? 7.432 -18.429 -15.417 1.00 70.81 774 GLU A O 1
ATOM 5906 N N . THR A 1 775 ? 8.185 -20.506 -15.058 1.00 71.25 775 THR A N 1
ATOM 5907 C CA . THR A 1 775 ? 9.249 -20.462 -16.066 1.00 71.25 775 THR A CA 1
ATOM 5908 C C . THR A 1 775 ? 8.840 -21.251 -17.309 1.00 71.25 775 THR A C 1
ATOM 5910 O O . THR A 1 775 ? 7.890 -22.034 -17.288 1.00 71.25 775 THR A O 1
ATOM 5913 N N . LEU A 1 776 ? 9.572 -21.049 -18.409 1.00 71.44 776 LEU A N 1
ATOM 5914 C CA . LEU A 1 776 ? 9.296 -21.662 -19.715 1.00 71.44 776 LEU A CA 1
ATOM 5915 C C . LEU A 1 776 ? 9.179 -23.197 -19.655 1.00 71.44 776 LEU A C 1
ATOM 5917 O O . LEU A 1 776 ? 8.430 -23.798 -20.421 1.00 71.44 776 LEU A O 1
ATOM 5921 N N . LEU A 1 777 ? 9.919 -23.834 -18.744 1.00 82.88 777 LEU A N 1
ATOM 5922 C CA . LEU A 1 777 ? 9.872 -25.271 -18.517 1.00 82.88 777 LEU A CA 1
ATOM 5923 C C . LEU A 1 777 ? 9.524 -25.573 -17.068 1.00 82.88 777 LEU A C 1
ATOM 5925 O O . LEU A 1 777 ? 10.089 -25.007 -16.137 1.00 82.88 777 LEU A O 1
ATOM 5929 N N . HIS A 1 778 ? 8.653 -26.563 -16.877 1.00 88.19 778 HIS A N 1
ATOM 5930 C CA . HIS A 1 778 ? 8.355 -27.084 -15.550 1.00 88.19 778 HIS A CA 1
ATOM 5931 C C . HIS A 1 778 ? 9.660 -27.515 -14.841 1.00 88.19 778 HIS A C 1
ATOM 5933 O O . HIS A 1 778 ? 10.499 -28.157 -15.482 1.00 88.19 778 HIS A O 1
ATOM 5939 N N . PRO A 1 779 ? 9.844 -27.248 -13.530 1.00 88.06 779 PRO A N 1
ATOM 5940 C CA . PRO A 1 779 ? 11.105 -27.501 -12.815 1.00 88.06 779 PRO A CA 1
ATOM 5941 C C . PRO A 1 779 ? 11.608 -28.943 -12.941 1.00 88.06 779 PRO A C 1
ATOM 5943 O O . PRO A 1 779 ? 12.805 -29.193 -13.032 1.00 88.06 779 PRO A O 1
ATOM 5946 N N . VAL A 1 780 ? 10.687 -29.906 -13.017 1.00 91.00 780 VAL A N 1
ATOM 5947 C CA . VAL A 1 780 ? 11.021 -31.323 -13.238 1.00 91.00 780 VAL A CA 1
ATOM 5948 C C . VAL A 1 780 ? 11.656 -31.541 -14.617 1.00 91.00 780 VAL A C 1
ATOM 5950 O O . VAL A 1 780 ? 12.668 -32.224 -14.738 1.00 91.00 780 VAL A O 1
ATOM 5953 N N . VAL A 1 781 ? 11.106 -30.917 -15.661 1.00 90.88 781 VAL A N 1
ATOM 5954 C CA . VAL A 1 781 ? 11.656 -30.986 -17.025 1.00 90.88 781 VAL A CA 1
ATOM 5955 C C . VAL A 1 781 ? 13.004 -30.266 -17.086 1.00 90.88 781 VAL A C 1
ATOM 5957 O O . VAL A 1 781 ? 13.956 -30.791 -17.659 1.00 90.88 781 VAL A O 1
ATOM 5960 N N . GLY A 1 782 ? 13.123 -29.114 -16.420 1.00 88.25 782 GLY A N 1
ATOM 5961 C CA . GLY A 1 782 ? 14.393 -28.402 -16.276 1.00 88.25 782 GLY A CA 1
ATOM 5962 C C . GLY A 1 782 ? 15.476 -29.248 -15.595 1.00 88.25 782 GLY A C 1
ATOM 5963 O O . GLY A 1 782 ? 16.610 -29.301 -16.066 1.00 88.25 782 GLY A O 1
ATOM 5964 N N . GLY A 1 783 ? 15.125 -29.969 -14.529 1.00 90.69 783 GLY A N 1
ATOM 5965 C CA . GLY A 1 783 ? 16.057 -30.837 -13.812 1.00 90.69 783 GLY A CA 1
ATOM 5966 C C . GLY A 1 783 ? 16.474 -32.060 -14.627 1.00 90.69 783 GLY A C 1
ATOM 5967 O O . GLY A 1 783 ? 17.649 -32.422 -14.619 1.00 90.69 783 GLY A O 1
ATOM 5968 N N . LEU A 1 784 ? 15.548 -32.643 -15.399 1.00 93.12 784 LEU A N 1
ATOM 5969 C CA . LEU A 1 784 ? 15.845 -33.715 -16.356 1.00 93.12 784 LEU A CA 1
ATOM 5970 C C . LEU A 1 784 ? 16.841 -33.258 -17.431 1.00 93.12 784 LEU A C 1
ATOM 5972 O O . LEU A 1 784 ? 17.790 -33.984 -17.718 1.00 93.12 784 LEU A O 1
ATOM 5976 N N . LEU A 1 785 ? 16.687 -32.046 -17.977 1.00 90.88 785 LEU A N 1
ATOM 5977 C CA . LEU A 1 785 ? 17.626 -31.482 -18.959 1.00 90.88 785 LEU A CA 1
ATOM 5978 C C . LEU A 1 785 ? 19.032 -31.277 -18.378 1.00 90.88 785 LEU A C 1
ATOM 5980 O O . LEU A 1 785 ? 20.028 -31.585 -19.033 1.00 90.88 785 LEU A O 1
ATOM 5984 N N . ILE A 1 786 ? 19.130 -30.811 -17.131 1.00 91.94 786 ILE A N 1
ATOM 5985 C CA . ILE A 1 786 ? 20.417 -30.716 -16.425 1.00 91.94 786 ILE A CA 1
ATOM 5986 C C . ILE A 1 786 ? 21.021 -32.119 -16.220 1.00 91.94 786 ILE A C 1
ATOM 5988 O O . ILE A 1 786 ? 22.225 -32.303 -16.415 1.00 91.94 786 ILE A O 1
ATOM 5992 N N . GLY A 1 787 ? 20.190 -33.120 -15.908 1.00 90.62 787 GLY A N 1
ATOM 5993 C CA . GLY A 1 787 ? 20.580 -34.532 -15.844 1.00 90.62 787 GLY A CA 1
ATOM 5994 C C . GLY A 1 787 ? 21.091 -35.093 -17.180 1.00 90.62 787 GLY A C 1
ATOM 5995 O O . GLY A 1 787 ? 22.060 -35.850 -17.194 1.00 90.62 787 GLY A O 1
ATOM 5996 N N . VAL A 1 788 ? 20.527 -34.670 -18.318 1.00 90.62 788 VAL A N 1
ATOM 5997 C CA . VAL A 1 788 ? 21.059 -34.989 -19.662 1.00 90.62 788 VAL A CA 1
ATOM 5998 C C . VAL A 1 788 ? 22.444 -34.370 -19.864 1.00 90.62 788 VAL A C 1
ATOM 6000 O O . VAL A 1 788 ? 23.343 -35.027 -20.392 1.00 90.62 788 VAL A O 1
ATOM 6003 N N . GLY A 1 789 ? 22.663 -33.146 -19.373 1.00 89.12 789 GLY A N 1
ATOM 6004 C CA . GLY A 1 789 ? 23.994 -32.535 -19.318 1.00 89.12 789 GLY A CA 1
ATOM 6005 C C . GLY A 1 789 ? 24.990 -33.390 -18.527 1.00 89.12 789 GLY A C 1
ATOM 6006 O O . GLY A 1 789 ? 26.081 -33.679 -19.024 1.00 89.12 789 GLY A O 1
ATOM 6007 N N . GLN A 1 790 ? 24.587 -33.889 -17.354 1.00 90.31 790 GLN A N 1
ATOM 6008 C CA . GLN A 1 790 ? 25.396 -34.814 -16.554 1.00 90.31 790 GLN A CA 1
ATOM 6009 C C . GLN A 1 790 ? 25.702 -36.117 -17.307 1.00 90.31 790 GLN A C 1
ATOM 6011 O O . GLN A 1 790 ? 26.858 -36.539 -17.348 1.00 90.31 790 GLN A O 1
ATOM 6016 N N . LEU A 1 791 ? 24.693 -36.734 -17.930 1.00 89.50 791 LEU A N 1
ATOM 6017 C CA . LEU A 1 791 ? 24.848 -37.952 -18.727 1.00 89.50 791 LEU A CA 1
ATOM 6018 C C . LEU A 1 791 ? 25.835 -37.746 -19.880 1.00 89.50 791 LEU A C 1
ATOM 6020 O O . LEU A 1 791 ? 26.732 -38.565 -20.058 1.00 89.50 791 LEU A O 1
ATOM 6024 N N . SER A 1 792 ? 25.718 -36.634 -20.613 1.00 87.31 792 SER A N 1
ATOM 6025 C CA . SER A 1 792 ? 26.633 -36.299 -21.709 1.00 87.31 792 SER A CA 1
ATOM 6026 C C . SER A 1 792 ? 28.074 -36.133 -21.215 1.00 87.31 792 SER A C 1
ATOM 6028 O O . SER A 1 792 ? 28.996 -36.693 -21.806 1.00 87.31 792 SER A O 1
ATOM 6030 N N . SER A 1 793 ? 28.280 -35.460 -20.077 1.00 86.38 793 SER A N 1
ATOM 6031 C CA . SER A 1 793 ? 29.607 -35.310 -19.472 1.00 86.38 793 SER A CA 1
ATOM 6032 C C . SER A 1 793 ? 30.196 -36.666 -19.078 1.00 86.38 793 SER A C 1
ATOM 6034 O O . SER A 1 793 ? 31.320 -36.991 -19.450 1.00 86.38 793 SER A O 1
ATOM 6036 N N . VAL A 1 794 ? 29.428 -37.517 -18.396 1.00 84.69 794 VAL A N 1
ATOM 6037 C CA . VAL A 1 794 ? 29.904 -38.847 -17.985 1.00 84.69 794 VAL A CA 1
ATOM 6038 C C . VAL A 1 794 ? 30.218 -39.733 -19.193 1.00 84.69 794 VAL A C 1
ATOM 6040 O O . VAL A 1 794 ? 31.242 -40.413 -19.193 1.00 84.69 794 VAL A O 1
ATOM 6043 N N . LEU A 1 795 ? 29.385 -39.700 -20.237 1.00 82.88 795 LEU A N 1
ATOM 6044 C CA . LEU A 1 795 ? 29.554 -40.534 -21.426 1.00 82.88 795 LEU A CA 1
ATOM 6045 C C . LEU A 1 795 ? 30.775 -40.117 -22.265 1.00 82.88 795 LEU A C 1
ATOM 6047 O O . LEU A 1 795 ? 31.533 -40.977 -22.711 1.00 82.88 795 LEU A O 1
ATOM 6051 N N . PHE A 1 796 ? 30.978 -38.808 -22.466 1.00 81.88 796 PHE A N 1
ATOM 6052 C CA . PHE A 1 796 ? 31.994 -38.291 -23.391 1.00 81.88 796 PHE A CA 1
ATOM 6053 C C . PHE A 1 796 ? 33.305 -37.867 -22.719 1.00 81.88 796 PHE A C 1
ATOM 6055 O O . PHE A 1 796 ? 34.363 -38.017 -23.328 1.00 81.88 796 PHE A O 1
ATOM 6062 N N . THR A 1 797 ? 33.272 -37.355 -21.483 1.00 78.44 797 THR A N 1
ATOM 6063 C CA . THR A 1 797 ? 34.477 -36.884 -20.763 1.00 78.44 797 THR A CA 1
ATOM 6064 C C . THR A 1 797 ? 34.868 -37.786 -19.592 1.00 78.44 797 THR A C 1
ATOM 6066 O O . THR A 1 797 ? 35.949 -37.619 -19.026 1.00 78.44 797 THR A O 1
ATOM 6069 N N . LYS A 1 798 ? 34.022 -38.767 -19.226 1.00 81.62 798 LYS A N 1
ATOM 6070 C CA . LYS A 1 798 ? 34.204 -39.664 -18.063 1.00 81.62 798 LYS A CA 1
ATOM 6071 C C . LYS A 1 798 ? 34.369 -38.909 -16.739 1.00 81.62 798 LYS A C 1
ATOM 6073 O O . LYS A 1 798 ? 34.936 -39.440 -15.782 1.00 81.62 798 LYS A O 1
ATOM 6078 N N . ARG A 1 799 ? 33.892 -37.662 -16.674 1.00 80.50 799 ARG A N 1
ATOM 6079 C CA . ARG A 1 799 ? 34.009 -36.789 -15.504 1.00 80.50 799 ARG A CA 1
ATOM 6080 C C . ARG A 1 799 ? 32.652 -36.214 -15.095 1.00 80.50 799 ARG A C 1
ATOM 6082 O O . ARG A 1 799 ? 31.800 -35.966 -15.953 1.00 80.50 799 ARG A O 1
ATOM 6089 N N . PRO A 1 800 ? 32.447 -35.989 -13.786 1.00 84.69 800 PRO A N 1
ATOM 6090 C CA . PRO A 1 800 ? 31.260 -35.312 -13.285 1.00 84.69 800 PRO A CA 1
ATOM 6091 C C . PRO A 1 800 ? 31.267 -33.829 -13.670 1.00 84.69 800 PRO A C 1
ATOM 6093 O O . PRO A 1 800 ? 32.331 -33.224 -13.819 1.00 84.69 800 PRO A O 1
ATOM 6096 N N . VAL A 1 801 ? 30.084 -33.220 -13.762 1.00 83.25 801 VAL A N 1
ATOM 6097 C CA . VAL A 1 801 ? 29.974 -31.791 -14.062 1.00 83.25 801 VAL A CA 1
ATOM 6098 C C . VAL A 1 801 ? 30.454 -30.935 -12.886 1.00 83.25 801 VAL A C 1
ATOM 6100 O O . VAL A 1 801 ? 30.046 -31.118 -11.736 1.00 83.25 801 VAL A O 1
ATOM 6103 N N . GLY A 1 802 ? 31.280 -29.932 -13.191 1.00 80.31 802 GLY A N 1
ATOM 6104 C CA . GLY A 1 802 ? 31.706 -28.914 -12.237 1.00 80.31 802 GLY A CA 1
ATOM 6105 C C . GLY A 1 802 ? 32.314 -27.696 -12.929 1.00 80.31 802 GLY A C 1
ATOM 6106 O O . GLY A 1 802 ? 33.308 -27.813 -13.635 1.00 80.31 802 GLY A O 1
ATOM 6107 N N . VAL A 1 803 ? 31.740 -26.513 -12.693 1.00 81.19 803 VAL A N 1
ATOM 6108 C CA . VAL A 1 803 ? 32.160 -25.264 -13.367 1.00 81.19 803 VAL A CA 1
ATOM 6109 C C . VAL A 1 803 ? 33.220 -24.499 -12.565 1.00 81.19 803 VAL A C 1
ATOM 6111 O O . VAL A 1 803 ? 34.076 -23.826 -13.125 1.00 81.19 803 VAL A O 1
ATOM 6114 N N . SER A 1 804 ? 33.233 -24.633 -11.235 1.00 83.25 804 SER A N 1
ATOM 6115 C CA . SER A 1 804 ? 34.100 -23.827 -10.360 1.00 83.25 804 SER A CA 1
ATOM 6116 C C . SER A 1 804 ? 35.605 -24.077 -10.512 1.00 83.25 804 SER A C 1
ATOM 6118 O O . SER A 1 804 ? 36.401 -23.278 -10.025 1.00 83.25 804 SER A O 1
ATOM 6120 N N . GLY A 1 805 ? 36.010 -25.192 -11.132 1.00 83.06 805 GLY A N 1
ATOM 6121 C CA . GLY A 1 805 ? 37.419 -25.471 -11.436 1.00 83.06 805 GLY A CA 1
ATOM 6122 C C . GLY A 1 805 ? 38.015 -24.458 -12.416 1.00 83.06 805 GLY A C 1
ATOM 6123 O O . GLY A 1 805 ? 39.151 -24.023 -12.220 1.00 83.06 805 GLY A O 1
ATOM 6124 N N . ALA A 1 806 ? 37.199 -23.988 -13.366 1.00 87.12 806 ALA A N 1
ATOM 6125 C CA . ALA A 1 806 ? 37.614 -23.091 -14.438 1.00 87.12 806 ALA A CA 1
ATOM 6126 C C . ALA A 1 806 ? 38.170 -21.759 -13.920 1.00 87.12 806 ALA A C 1
ATOM 6128 O O . ALA A 1 806 ? 39.173 -21.282 -14.435 1.00 87.12 806 ALA A O 1
ATOM 6129 N N . TYR A 1 807 ? 37.590 -21.191 -12.856 1.00 88.75 807 TYR A N 1
ATOM 6130 C CA . TYR A 1 807 ? 38.068 -19.931 -12.268 1.00 88.75 807 TYR A CA 1
ATOM 6131 C C . TYR A 1 807 ? 39.486 -20.046 -11.686 1.00 88.75 807 TYR A C 1
ATOM 6133 O O . TYR A 1 807 ? 40.284 -19.119 -11.802 1.00 88.75 807 TYR A O 1
ATOM 6141 N N . GLY A 1 808 ? 39.815 -21.186 -11.068 1.00 85.12 808 GLY A N 1
ATOM 6142 C CA . GLY A 1 808 ? 41.151 -21.427 -10.516 1.00 85.12 808 GLY A CA 1
ATOM 6143 C C . GLY A 1 808 ? 42.186 -21.736 -11.597 1.00 85.12 808 GLY A C 1
ATOM 6144 O O . GLY A 1 808 ? 43.301 -21.223 -11.536 1.00 85.12 808 GLY A O 1
ATOM 6145 N N . GLU A 1 809 ? 41.807 -22.538 -12.596 1.00 88.44 809 GLU A N 1
ATOM 6146 C CA . GLU A 1 809 ? 42.673 -22.880 -13.734 1.00 88.44 809 GLU A CA 1
ATOM 6147 C C . GLU A 1 809 ? 42.943 -21.667 -14.636 1.00 88.44 809 GLU A C 1
ATOM 6149 O O . GLU A 1 809 ? 44.067 -21.478 -15.104 1.00 88.44 809 GLU A O 1
ATOM 6154 N N . PHE A 1 810 ? 41.950 -20.788 -14.805 1.00 88.12 810 PHE A N 1
ATOM 6155 C CA . PHE A 1 810 ? 42.121 -19.495 -15.465 1.00 88.12 810 PHE A CA 1
ATOM 6156 C C . PHE A 1 810 ? 43.133 -18.617 -14.720 1.00 88.12 810 PHE A C 1
ATOM 6158 O O . PHE A 1 810 ? 44.022 -18.035 -15.336 1.00 88.12 810 PHE A O 1
ATOM 6165 N N . GLY A 1 811 ? 43.059 -18.582 -13.385 1.00 86.56 811 GLY A N 1
ATOM 6166 C CA . GLY A 1 811 ? 44.037 -17.879 -12.557 1.00 86.56 811 GLY A CA 1
ATOM 6167 C C . GLY A 1 811 ? 45.463 -18.410 -12.730 1.00 86.56 811 GLY A C 1
ATOM 6168 O O . GLY A 1 811 ? 46.399 -17.618 -12.822 1.00 86.56 811 GLY A O 1
ATOM 6169 N N . SER A 1 812 ? 45.652 -19.734 -12.808 1.00 85.81 812 SER A N 1
ATOM 6170 C CA . SER A 1 812 ? 46.986 -20.311 -13.041 1.00 85.81 812 SER A CA 1
ATOM 6171 C C . SER A 1 812 ? 47.504 -19.995 -14.438 1.00 85.81 812 SER A C 1
ATOM 6173 O O . SER A 1 812 ? 48.663 -19.623 -14.573 1.00 85.81 812 SER A O 1
ATOM 6175 N N . LEU A 1 813 ? 46.632 -20.051 -15.449 1.00 86.50 813 LEU A N 1
ATOM 6176 C CA . LEU A 1 813 ? 46.971 -19.718 -16.831 1.00 86.50 813 LEU A CA 1
ATOM 6177 C C . LEU A 1 813 ? 47.372 -18.242 -16.964 1.00 86.50 813 LEU A C 1
ATOM 6179 O O . LEU A 1 813 ? 48.346 -17.935 -17.645 1.00 86.50 813 LEU A O 1
ATOM 6183 N N . PHE A 1 814 ? 46.684 -17.341 -16.254 1.00 87.56 814 PHE A N 1
ATOM 6184 C CA . PHE A 1 814 ? 47.053 -15.928 -16.167 1.00 87.56 814 PHE A CA 1
ATOM 6185 C C . PHE A 1 814 ? 48.453 -15.737 -15.565 1.00 87.56 814 PHE A C 1
ATOM 6187 O O . PHE A 1 814 ? 49.278 -15.035 -16.146 1.00 87.56 814 PHE A O 1
ATOM 6194 N N . TRP A 1 815 ? 48.761 -16.380 -14.432 1.00 85.75 815 TRP A N 1
ATOM 6195 C CA . TRP A 1 815 ? 50.090 -16.270 -13.815 1.00 85.75 815 TRP A CA 1
ATOM 6196 C C . TRP A 1 815 ? 51.191 -16.939 -14.645 1.00 85.75 815 TRP A C 1
ATOM 6198 O O . TRP A 1 815 ? 52.299 -16.411 -14.701 1.00 85.75 815 TRP A O 1
ATOM 6208 N N . ASP A 1 816 ? 50.895 -18.047 -15.326 1.00 84.56 816 ASP A N 1
ATOM 6209 C CA . ASP A 1 816 ? 51.835 -18.701 -16.236 1.00 84.56 816 ASP A CA 1
ATOM 6210 C C . ASP A 1 816 ? 52.151 -17.807 -17.448 1.00 84.56 816 ASP A C 1
ATOM 6212 O O . ASP A 1 816 ? 53.329 -17.645 -17.777 1.00 84.56 816 ASP A O 1
ATOM 6216 N N . LEU A 1 817 ? 51.139 -17.135 -18.019 1.00 84.69 817 LEU A N 1
ATOM 6217 C CA . LEU A 1 817 ? 51.293 -16.152 -19.099 1.00 84.69 817 LEU A CA 1
ATOM 6218 C C . LEU A 1 817 ? 52.107 -14.927 -18.651 1.00 84.69 817 LEU A C 1
ATOM 6220 O O . LEU A 1 817 ? 53.047 -14.528 -19.335 1.00 84.69 817 LEU A O 1
ATOM 6224 N N . VAL A 1 818 ? 51.801 -14.370 -17.474 1.00 86.06 818 VAL A N 1
ATOM 6225 C CA . VAL A 1 818 ? 52.545 -13.238 -16.884 1.00 86.06 818 VAL A CA 1
ATOM 6226 C C . VAL A 1 818 ? 53.992 -13.625 -16.546 1.00 86.06 818 VAL A C 1
ATOM 6228 O O . VAL A 1 818 ? 54.885 -12.787 -16.621 1.00 86.06 818 VAL A O 1
ATOM 6231 N N . SER A 1 819 ? 54.249 -14.893 -16.209 1.00 82.25 819 SER A N 1
ATOM 6232 C CA . SER A 1 819 ? 55.599 -15.414 -15.937 1.00 82.25 819 SER A CA 1
ATOM 6233 C C . SER A 1 819 ? 56.388 -15.837 -17.186 1.00 82.25 819 SER A C 1
ATOM 6235 O O . SER A 1 819 ? 57.503 -16.339 -17.053 1.00 82.25 819 SER A O 1
ATOM 6237 N N . GLY A 1 820 ? 55.833 -15.649 -18.391 1.00 74.69 820 GLY A N 1
ATOM 6238 C CA . GLY A 1 820 ? 56.506 -15.952 -19.658 1.00 74.69 820 GLY A CA 1
ATOM 6239 C C . GLY A 1 820 ? 56.630 -17.445 -19.989 1.00 74.69 820 GLY A C 1
ATOM 6240 O O . GLY A 1 820 ? 57.454 -17.818 -20.825 1.00 74.69 820 GLY A O 1
ATOM 6241 N N . LYS A 1 821 ? 55.842 -18.324 -19.353 1.00 75.06 821 LYS A N 1
ATOM 6242 C CA . LYS A 1 821 ? 55.834 -19.759 -19.684 1.00 75.06 821 LYS A CA 1
ATOM 6243 C C . LYS A 1 821 ? 55.028 -20.018 -20.958 1.00 75.06 821 LYS A C 1
ATOM 6245 O O . LYS A 1 821 ? 53.964 -19.442 -21.166 1.00 75.06 821 LYS A O 1
ATOM 6250 N N . THR A 1 822 ? 55.504 -20.935 -21.796 1.00 62.53 822 THR A N 1
ATOM 6251 C CA . THR A 1 822 ? 54.815 -21.338 -23.029 1.00 62.53 822 THR A CA 1
ATOM 6252 C C . THR A 1 822 ? 53.539 -22.133 -22.724 1.00 62.53 822 THR A C 1
ATOM 6254 O O . THR A 1 822 ? 53.579 -23.176 -22.066 1.00 62.53 822 THR A O 1
ATOM 6257 N N . LEU A 1 823 ? 52.388 -21.651 -23.214 1.00 62.34 823 LEU A N 1
ATOM 6258 C CA . LEU A 1 823 ? 51.103 -22.349 -23.091 1.00 62.34 823 LEU A CA 1
ATOM 6259 C C . LEU A 1 823 ? 51.132 -23.650 -23.912 1.00 62.34 823 LEU A C 1
ATOM 6261 O O . LEU A 1 823 ? 51.158 -23.610 -25.139 1.00 62.34 823 LEU A O 1
ATOM 6265 N N . ARG A 1 824 ? 51.107 -24.810 -23.242 1.00 58.31 824 ARG A N 1
ATOM 6266 C CA . ARG A 1 824 ? 51.090 -26.128 -23.909 1.00 58.31 824 ARG A CA 1
AT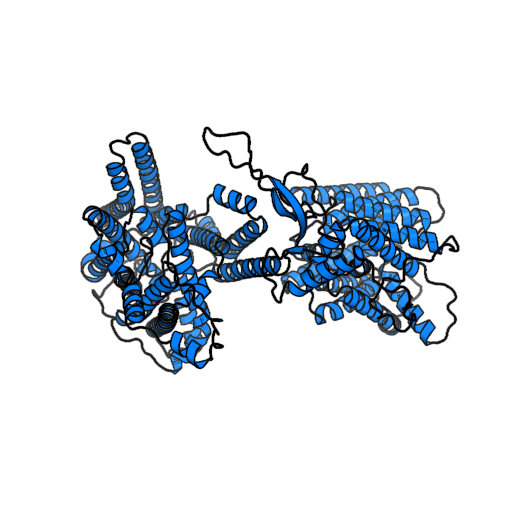OM 6267 C C . ARG A 1 824 ? 49.688 -26.621 -24.296 1.00 58.31 824 ARG A C 1
ATOM 6269 O O . ARG A 1 824 ? 49.575 -27.322 -25.293 1.00 58.31 824 ARG A O 1
ATOM 6276 N N . SER A 1 825 ? 48.635 -26.281 -23.541 1.00 70.69 825 SER A N 1
ATOM 6277 C CA . SER A 1 825 ? 47.241 -26.680 -23.830 1.00 70.69 825 SER A CA 1
ATOM 6278 C C . SER A 1 825 ? 46.237 -25.974 -22.910 1.00 70.69 825 SER A C 1
ATOM 6280 O O . SER A 1 825 ? 46.532 -25.787 -21.729 1.00 70.69 825 SER A O 1
ATOM 6282 N N . ILE A 1 826 ? 45.039 -25.642 -23.409 1.00 77.75 826 ILE A N 1
ATOM 6283 C CA . ILE A 1 826 ? 43.954 -25.085 -22.582 1.00 77.75 826 ILE A CA 1
ATOM 6284 C C . ILE A 1 826 ? 43.368 -26.201 -21.695 1.00 77.75 826 ILE A C 1
ATOM 6286 O O . ILE A 1 826 ? 42.983 -27.244 -22.225 1.00 77.75 826 ILE A O 1
ATOM 6290 N N . PRO A 1 827 ? 43.274 -26.002 -20.368 1.00 82.25 827 PRO A N 1
ATOM 6291 C CA . PRO A 1 827 ? 42.642 -26.957 -19.466 1.00 82.25 827 PRO A CA 1
ATOM 6292 C C . PRO A 1 827 ? 41.185 -27.290 -19.832 1.00 82.25 827 PRO A C 1
ATOM 6294 O O . PRO A 1 827 ? 40.396 -26.418 -20.201 1.00 82.25 827 PRO A O 1
ATOM 6297 N N . GLU A 1 828 ? 40.797 -28.556 -19.665 1.00 81.44 828 GLU A N 1
ATOM 6298 C CA . GLU A 1 828 ? 39.455 -29.054 -20.007 1.00 81.44 828 GLU A CA 1
ATOM 6299 C C . GLU A 1 828 ? 38.330 -28.357 -19.233 1.00 81.44 828 GLU A C 1
ATOM 6301 O O . GLU A 1 828 ? 37.235 -28.214 -19.769 1.00 81.44 828 GLU A O 1
ATOM 6306 N N . SER A 1 829 ? 38.568 -27.877 -18.005 1.00 83.19 829 SER A N 1
ATOM 63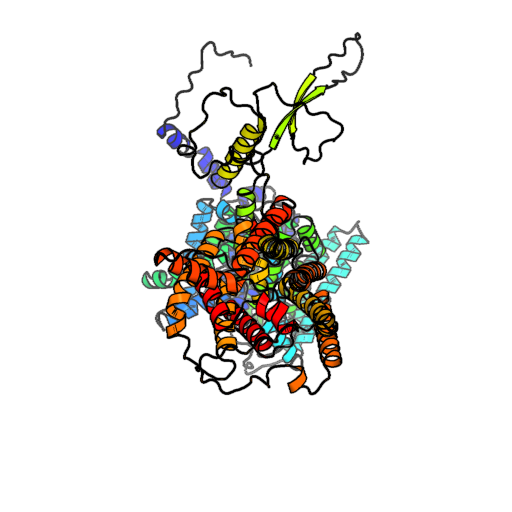07 C CA . SER A 1 829 ? 37.523 -27.168 -17.253 1.00 83.19 829 SER A CA 1
ATOM 6308 C C . SER A 1 829 ? 37.237 -25.772 -17.824 1.00 83.19 829 SER A C 1
ATOM 6310 O O . SER A 1 829 ? 36.091 -25.323 -17.792 1.00 83.19 829 SER A O 1
ATOM 6312 N N . ILE A 1 830 ? 38.245 -25.126 -18.426 1.00 86.75 830 ILE A N 1
ATOM 6313 C CA . ILE A 1 830 ? 38.091 -23.868 -19.168 1.00 86.75 830 ILE A CA 1
ATOM 6314 C C . ILE A 1 830 ? 37.353 -24.128 -20.484 1.00 86.75 830 ILE A C 1
ATOM 6316 O O . ILE A 1 830 ? 36.458 -23.366 -20.837 1.00 86.75 830 ILE A O 1
ATOM 6320 N N . LEU A 1 831 ? 37.660 -25.232 -21.174 1.00 88.56 831 LEU A N 1
ATOM 6321 C CA . LEU A 1 831 ? 36.935 -25.648 -22.382 1.00 88.56 831 LEU A CA 1
ATOM 6322 C C . LEU A 1 831 ? 35.472 -26.001 -22.082 1.00 88.56 831 LEU A C 1
ATOM 6324 O O . LEU A 1 831 ? 34.582 -25.598 -22.825 1.00 88.56 831 LEU A O 1
ATOM 6328 N N . PHE A 1 832 ? 35.207 -26.682 -20.966 1.00 89.25 832 PHE A N 1
ATOM 6329 C CA . PHE A 1 832 ? 33.853 -26.967 -20.490 1.00 89.25 832 PHE A CA 1
ATOM 6330 C C . PHE A 1 832 ? 33.099 -25.678 -20.139 1.00 89.25 832 PHE A C 1
ATOM 6332 O O . PHE A 1 832 ? 31.958 -25.506 -20.555 1.00 89.25 832 PHE A O 1
ATOM 6339 N N . ALA A 1 833 ? 33.734 -24.737 -19.432 1.00 90.38 833 ALA A N 1
ATOM 6340 C CA . ALA A 1 833 ? 33.156 -23.424 -19.137 1.00 90.38 833 ALA A CA 1
ATOM 6341 C C . ALA A 1 833 ? 32.887 -22.603 -20.411 1.00 90.38 833 ALA A C 1
ATOM 6343 O O . ALA A 1 833 ? 31.830 -21.985 -20.526 1.00 9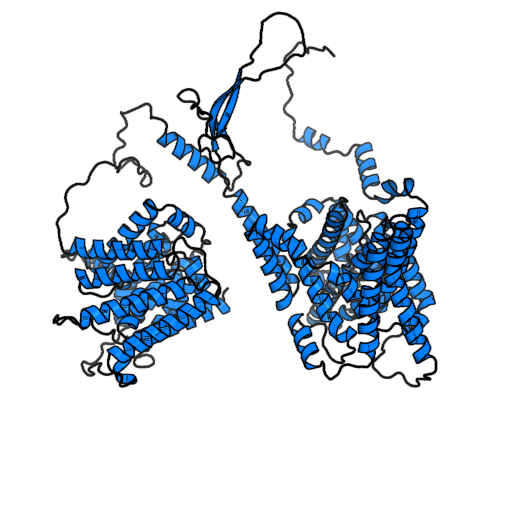0.38 833 ALA A O 1
ATOM 6344 N N . GLY A 1 834 ? 33.795 -22.651 -21.391 1.00 90.56 834 GLY A N 1
ATOM 6345 C CA . GLY A 1 834 ? 33.595 -22.080 -22.725 1.00 90.56 834 GLY A CA 1
ATOM 6346 C C . GLY A 1 834 ? 32.420 -22.727 -23.460 1.00 90.56 834 GLY A C 1
ATOM 6347 O O . GLY A 1 834 ? 31.612 -22.028 -24.064 1.00 90.56 834 GLY A O 1
ATOM 6348 N N . GLY A 1 835 ? 32.249 -24.043 -23.314 1.00 91.25 835 GLY A N 1
ATOM 6349 C CA . GLY A 1 835 ? 31.062 -24.765 -23.761 1.00 91.25 835 GLY A CA 1
ATOM 6350 C C . GLY A 1 835 ? 29.782 -24.277 -23.089 1.00 91.25 835 GLY A C 1
ATOM 6351 O O . GLY A 1 835 ? 28.809 -24.000 -23.779 1.00 91.25 835 GLY A O 1
ATOM 6352 N N . VAL A 1 836 ? 29.779 -24.096 -21.764 1.00 91.88 836 VAL A N 1
ATOM 6353 C CA . VAL A 1 836 ? 28.619 -23.566 -21.018 1.00 91.88 836 VAL A CA 1
ATOM 6354 C C . VAL A 1 836 ? 28.207 -22.191 -21.538 1.00 91.88 836 VAL A C 1
ATOM 6356 O O . VAL A 1 836 ? 27.019 -21.955 -21.752 1.00 91.88 836 VAL A O 1
ATOM 6359 N N . VAL A 1 837 ? 29.182 -21.314 -21.791 1.00 92.56 837 VAL A N 1
ATOM 6360 C CA . VAL A 1 837 ? 28.976 -19.996 -22.410 1.00 92.56 837 VAL A CA 1
ATOM 6361 C C . VAL A 1 837 ? 28.388 -20.149 -23.816 1.00 92.56 837 VAL A C 1
ATOM 6363 O O . VAL A 1 837 ? 27.363 -19.541 -24.108 1.00 92.56 837 VAL A O 1
ATOM 6366 N N . ALA A 1 838 ? 28.977 -20.997 -24.664 1.00 91.81 838 ALA A N 1
ATOM 6367 C CA . ALA A 1 838 ? 28.533 -21.202 -26.043 1.00 91.81 838 ALA A CA 1
ATOM 6368 C C . ALA A 1 838 ? 27.114 -21.792 -26.136 1.00 91.81 838 ALA A C 1
ATOM 6370 O O . ALA A 1 838 ? 26.288 -21.289 -26.892 1.00 91.81 838 ALA A O 1
ATOM 6371 N N . GLY A 1 839 ? 26.797 -22.818 -25.342 1.00 91.06 839 GLY A N 1
ATOM 6372 C CA . GLY A 1 839 ? 25.469 -23.438 -25.325 1.00 91.06 839 GLY A CA 1
ATOM 6373 C C . GLY A 1 839 ? 24.398 -22.534 -24.726 1.00 91.06 839 GLY A C 1
ATOM 6374 O O . GLY A 1 839 ? 23.293 -22.444 -25.256 1.00 91.06 839 GLY A O 1
ATOM 6375 N N . SER A 1 840 ? 24.739 -21.800 -23.665 1.00 90.25 840 SER A N 1
ATOM 6376 C CA . SER A 1 840 ? 23.873 -20.758 -23.113 1.00 90.25 840 SER A CA 1
ATOM 6377 C C . SER A 1 840 ? 23.581 -19.677 -24.152 1.00 90.25 840 SER A C 1
ATOM 6379 O O . SER A 1 840 ? 22.424 -19.377 -24.427 1.00 90.25 840 SER A O 1
ATOM 6381 N N . TRP A 1 841 ? 24.620 -19.152 -24.805 1.00 90.12 841 TRP A N 1
ATOM 6382 C CA . TRP A 1 841 ? 24.488 -18.146 -25.855 1.00 90.12 841 TRP A CA 1
ATOM 6383 C C . TRP A 1 841 ? 23.637 -18.642 -27.033 1.00 90.12 841 TRP A C 1
ATOM 6385 O O . TRP A 1 841 ? 22.717 -17.941 -27.454 1.00 90.12 841 TRP A O 1
ATOM 6395 N N . LEU A 1 842 ? 23.858 -19.873 -27.505 1.00 90.06 842 LEU A N 1
ATOM 6396 C CA . LEU A 1 842 ? 23.051 -20.489 -28.563 1.00 90.06 842 LEU A CA 1
ATOM 6397 C C . LEU A 1 842 ? 21.578 -20.625 -28.152 1.00 90.06 842 LEU A C 1
ATOM 6399 O O . LEU A 1 842 ? 20.673 -20.304 -28.913 1.00 90.06 842 LEU A O 1
ATOM 6403 N N . THR A 1 843 ? 21.323 -21.050 -26.918 1.00 87.25 843 THR A N 1
ATOM 6404 C CA . THR A 1 843 ? 19.957 -21.220 -26.410 1.00 87.25 843 THR A CA 1
ATOM 6405 C C . THR A 1 843 ? 19.246 -19.876 -26.251 1.00 87.25 843 THR A C 1
ATOM 6407 O O . THR A 1 843 ? 18.089 -19.731 -26.630 1.00 87.25 843 THR A O 1
ATOM 6410 N N . ILE A 1 844 ? 19.939 -18.875 -25.710 1.00 86.25 844 ILE A N 1
ATOM 6411 C CA . ILE A 1 844 ? 19.406 -17.529 -25.465 1.00 86.25 844 ILE A CA 1
ATOM 6412 C C . ILE A 1 844 ? 19.138 -16.793 -26.785 1.00 86.25 844 ILE A C 1
ATOM 6414 O O . ILE A 1 844 ? 18.191 -16.013 -26.865 1.00 86.25 844 ILE A O 1
ATOM 6418 N N . THR A 1 845 ? 19.950 -17.039 -27.818 1.00 83.75 845 THR A N 1
ATOM 6419 C CA . THR A 1 845 ? 19.740 -16.474 -29.162 1.00 83.75 845 THR A CA 1
ATOM 6420 C C . THR A 1 845 ? 18.588 -17.152 -29.899 1.00 83.75 845 THR A C 1
ATOM 6422 O O . THR A 1 845 ? 17.812 -16.464 -30.556 1.00 83.75 845 THR A O 1
ATOM 6425 N N . GLN A 1 846 ? 18.426 -18.472 -29.759 1.00 85.00 846 GLN A N 1
ATOM 6426 C CA . GLN A 1 846 ? 17.342 -19.221 -30.407 1.00 85.00 846 GLN A CA 1
ATOM 6427 C C . GLN A 1 846 ? 15.996 -19.123 -29.680 1.00 85.00 846 GLN A C 1
ATOM 6429 O O . GLN A 1 846 ? 14.949 -19.247 -30.313 1.00 85.00 846 GLN A O 1
ATOM 6434 N N . VAL A 1 847 ? 16.004 -18.891 -28.366 1.00 83.44 847 VAL A N 1
ATOM 6435 C CA . VAL A 1 847 ? 14.796 -18.761 -27.541 1.00 83.44 847 VAL A CA 1
ATOM 6436 C C . VAL A 1 847 ? 14.831 -17.413 -26.806 1.00 83.44 847 VAL A C 1
ATOM 6438 O O . VAL A 1 847 ? 15.168 -17.356 -25.617 1.00 83.44 847 VAL A O 1
ATOM 6441 N N . PRO A 1 848 ? 14.457 -16.308 -27.485 1.00 75.00 848 PRO A N 1
ATOM 6442 C CA . PRO A 1 848 ? 14.527 -14.952 -26.930 1.00 75.00 848 PRO A CA 1
ATOM 6443 C C . PRO A 1 848 ? 13.739 -14.783 -25.625 1.00 75.00 848 PRO A C 1
ATOM 6445 O O . PRO A 1 848 ? 14.141 -14.009 -24.758 1.00 75.00 848 PRO A O 1
ATOM 6448 N N . ALA A 1 849 ? 12.675 -15.575 -25.438 1.00 75.69 849 ALA A N 1
ATOM 6449 C CA . ALA A 1 849 ? 11.865 -15.603 -24.221 1.00 75.69 849 ALA A CA 1
ATOM 6450 C C . ALA A 1 849 ? 12.685 -15.894 -22.946 1.00 75.69 849 ALA A C 1
ATOM 6452 O O . ALA A 1 849 ? 12.362 -15.386 -21.875 1.00 75.69 849 ALA A O 1
ATOM 6453 N N . ILE A 1 850 ? 13.777 -16.665 -23.045 1.00 73.38 850 ILE A N 1
ATOM 6454 C CA . ILE A 1 850 ? 14.675 -16.938 -21.909 1.00 73.38 850 ILE A CA 1
ATOM 6455 C C . ILE A 1 850 ? 15.471 -15.684 -21.551 1.00 73.38 850 ILE A C 1
ATOM 6457 O O . ILE A 1 850 ? 15.618 -15.349 -20.375 1.00 73.38 850 ILE A O 1
ATOM 6461 N N . ARG A 1 851 ? 15.968 -14.968 -22.567 1.00 72.88 851 ARG A N 1
ATOM 6462 C CA . ARG A 1 851 ? 16.697 -13.712 -22.380 1.00 72.88 851 ARG A CA 1
ATOM 6463 C C . ARG A 1 851 ? 15.809 -12.670 -21.715 1.00 72.88 851 ARG A C 1
ATOM 6465 O O . ARG A 1 851 ? 16.228 -12.028 -20.757 1.00 72.88 851 ARG A O 1
ATOM 6472 N N . GLU A 1 852 ? 14.581 -12.535 -22.203 1.00 74.75 852 GLU A N 1
ATOM 6473 C CA . GLU A 1 852 ? 13.595 -11.600 -21.663 1.00 74.75 852 GLU A CA 1
ATOM 6474 C C . GLU A 1 852 ? 13.236 -11.932 -20.211 1.00 74.75 852 GLU A C 1
ATOM 6476 O O . GLU A 1 852 ? 13.231 -11.029 -19.375 1.00 74.75 852 GLU A O 1
ATOM 6481 N N . ALA A 1 853 ? 13.061 -13.218 -19.881 1.00 69.75 853 ALA A N 1
ATOM 6482 C CA . ALA A 1 853 ? 12.801 -13.674 -18.514 1.00 69.75 853 ALA A CA 1
ATOM 6483 C C . ALA A 1 853 ? 13.969 -13.417 -17.541 1.00 69.75 853 ALA A C 1
ATOM 6485 O O . ALA A 1 853 ? 13.747 -13.276 -16.339 1.00 69.75 853 ALA A O 1
ATOM 6486 N N . MET A 1 854 ? 15.214 -13.363 -18.030 1.00 71.00 854 MET A N 1
ATOM 6487 C CA . MET A 1 854 ? 16.391 -13.088 -17.198 1.00 71.00 854 MET A CA 1
ATOM 6488 C C . MET A 1 854 ? 16.691 -11.588 -17.045 1.00 71.00 854 MET A C 1
ATOM 6490 O O . MET A 1 854 ? 17.214 -11.178 -16.012 1.00 71.00 854 MET A O 1
ATOM 6494 N N . VAL A 1 855 ? 16.368 -10.754 -18.039 1.00 64.38 855 VAL A N 1
ATOM 6495 C CA . VAL A 1 855 ? 16.676 -9.306 -18.042 1.00 64.38 855 VAL A CA 1
ATOM 6496 C C . VAL A 1 855 ? 15.782 -8.503 -17.083 1.00 64.38 855 VAL A C 1
ATOM 6498 O O . VAL A 1 855 ? 16.147 -7.400 -16.685 1.00 64.38 855 VAL A O 1
ATOM 6501 N N . THR A 1 856 ? 14.647 -9.049 -16.643 1.00 57.56 856 THR A N 1
ATOM 6502 C CA . THR A 1 856 ? 13.724 -8.409 -15.685 1.00 57.56 856 THR A CA 1
ATOM 6503 C C . THR A 1 856 ? 14.196 -8.419 -14.224 1.00 57.56 856 THR A C 1
ATOM 6505 O O . THR A 1 856 ? 13.503 -7.884 -13.358 1.00 57.56 856 THR A O 1
ATOM 6508 N N . SER A 1 857 ? 15.360 -8.998 -13.913 1.00 59.25 857 SER A N 1
ATOM 6509 C CA . SER A 1 857 ? 15.863 -9.068 -12.536 1.00 59.25 857 SER A CA 1
ATOM 6510 C C . SER A 1 857 ? 16.501 -7.750 -12.063 1.00 59.25 857 SER A C 1
ATOM 6512 O O . SER A 1 857 ? 17.369 -7.204 -12.738 1.00 59.25 857 SER A O 1
ATOM 6514 N N . GLN A 1 858 ? 16.101 -7.280 -10.874 1.00 57.72 858 GLN A N 1
ATOM 6515 C CA . GLN A 1 858 ? 16.537 -6.030 -10.225 1.00 57.72 858 GLN A CA 1
ATOM 6516 C C . GLN A 1 858 ? 18.067 -5.843 -10.185 1.00 57.72 858 GLN A C 1
ATOM 6518 O O . GLN A 1 858 ? 18.787 -6.754 -9.762 1.00 57.72 858 GLN A O 1
ATOM 6523 N N . GLU A 1 859 ? 18.538 -4.647 -10.564 1.00 61.34 859 GLU A N 1
ATOM 6524 C CA . GLU A 1 859 ? 19.956 -4.270 -10.558 1.00 61.34 859 GLU A CA 1
ATOM 6525 C C . GLU A 1 859 ? 20.568 -4.329 -9.152 1.00 61.34 859 GLU A C 1
ATOM 6527 O O . GLU A 1 859 ? 19.975 -3.908 -8.159 1.00 61.34 859 GLU A O 1
ATOM 6532 N N . GLN A 1 860 ? 21.778 -4.881 -9.081 1.00 67.88 860 GLN A N 1
ATOM 6533 C CA . GLN A 1 860 ? 22.544 -5.044 -7.849 1.00 67.88 860 GLN A CA 1
ATOM 6534 C C . GLN A 1 860 ? 23.508 -3.879 -7.663 1.00 67.88 860 GLN A C 1
ATOM 6536 O O . GLN A 1 860 ? 24.103 -3.394 -8.626 1.00 67.88 860 GLN A O 1
ATOM 6541 N N . SER A 1 861 ? 23.692 -3.451 -6.413 1.00 81.31 861 SER A N 1
ATOM 6542 C CA . SER A 1 861 ? 24.645 -2.393 -6.094 1.00 81.31 861 SER A CA 1
ATOM 6543 C C . SER A 1 861 ? 26.069 -2.845 -6.431 1.00 81.31 861 SER A C 1
ATOM 6545 O O . SER A 1 861 ? 26.445 -3.998 -6.200 1.00 81.31 861 SER A O 1
ATOM 6547 N N . LEU A 1 862 ? 26.891 -1.933 -6.949 1.00 81.25 862 LEU A N 1
ATOM 6548 C CA . LEU A 1 862 ? 28.285 -2.216 -7.305 1.00 81.25 862 LEU A CA 1
ATOM 6549 C C . LEU A 1 862 ? 29.087 -2.916 -6.175 1.00 81.25 862 LEU A C 1
ATOM 6551 O O . LEU A 1 862 ? 29.795 -3.882 -6.469 1.00 81.25 862 LEU A O 1
ATOM 6555 N N . PRO A 1 863 ? 28.942 -2.536 -4.883 1.00 83.94 863 PRO A N 1
ATOM 6556 C CA . PRO A 1 863 ? 29.628 -3.220 -3.784 1.00 83.94 863 PRO A CA 1
ATOM 6557 C C . PRO A 1 863 ? 29.195 -4.680 -3.617 1.00 83.94 863 PRO A C 1
ATOM 6559 O O . PRO A 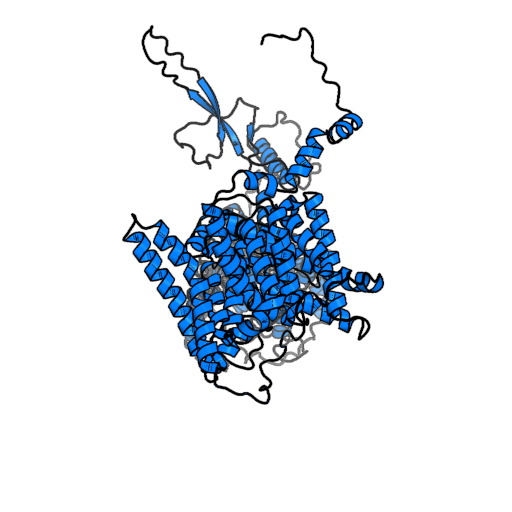1 863 ? 30.033 -5.545 -3.367 1.00 83.94 863 PRO A O 1
ATOM 6562 N N . SER A 1 864 ? 27.903 -4.973 -3.800 1.00 84.25 864 SER A N 1
ATOM 6563 C CA . SER A 1 864 ? 27.362 -6.331 -3.665 1.00 84.25 864 SER A CA 1
ATOM 6564 C C . SER A 1 864 ? 27.893 -7.282 -4.744 1.00 84.25 864 SER A C 1
ATOM 6566 O O . SER A 1 864 ? 28.160 -8.446 -4.459 1.00 84.25 864 SER A O 1
ATOM 6568 N N . LEU A 1 865 ? 28.154 -6.771 -5.951 1.00 85.25 865 LEU A N 1
ATOM 6569 C CA . LEU A 1 865 ? 28.725 -7.530 -7.071 1.00 85.25 865 LEU A CA 1
ATOM 6570 C C . LEU A 1 865 ? 30.219 -7.821 -6.884 1.00 85.25 865 LEU A C 1
ATOM 6572 O O . LEU A 1 865 ? 30.690 -8.917 -7.200 1.00 85.25 865 LEU A O 1
ATOM 6576 N N . ILE A 1 866 ? 30.973 -6.847 -6.363 1.00 89.06 866 ILE A N 1
ATOM 6577 C CA . ILE A 1 866 ? 32.409 -7.003 -6.095 1.00 89.06 866 ILE A CA 1
ATOM 6578 C C . ILE A 1 866 ? 32.618 -7.991 -4.947 1.00 89.06 866 ILE A C 1
ATOM 6580 O O . ILE A 1 866 ? 33.311 -8.995 -5.117 1.00 89.06 866 ILE A O 1
ATOM 6584 N N . ILE A 1 867 ? 31.973 -7.744 -3.803 1.00 92.12 867 ILE A N 1
ATOM 6585 C CA . ILE A 1 867 ? 32.057 -8.617 -2.626 1.00 92.12 867 ILE A CA 1
ATOM 6586 C C . ILE A 1 867 ? 31.500 -10.000 -2.971 1.00 92.12 867 ILE A C 1
ATOM 6588 O O . ILE A 1 867 ? 32.116 -11.020 -2.675 1.00 92.12 867 ILE A O 1
ATOM 6592 N N . GLY A 1 868 ? 30.371 -10.040 -3.671 1.00 90.19 868 GLY A N 1
ATOM 6593 C CA . GLY A 1 868 ? 29.715 -11.267 -4.082 1.00 90.19 868 GLY A CA 1
ATOM 6594 C C . GLY A 1 868 ? 30.566 -12.158 -4.983 1.00 90.19 868 GLY A C 1
ATOM 6595 O O . GLY A 1 868 ? 30.710 -13.340 -4.685 1.00 90.19 868 GLY A O 1
ATOM 6596 N N . GLY A 1 869 ? 31.201 -11.615 -6.028 1.00 91.12 869 GLY A N 1
ATOM 6597 C CA . GLY A 1 869 ? 32.089 -12.396 -6.904 1.00 91.12 869 GLY A CA 1
ATOM 6598 C C . GLY A 1 869 ? 33.292 -13.001 -6.168 1.00 91.12 869 GLY A C 1
ATOM 6599 O O . GLY A 1 869 ? 33.680 -14.146 -6.432 1.00 91.12 869 GLY A O 1
ATOM 6600 N N . ILE A 1 870 ? 33.829 -12.274 -5.179 1.00 93.31 870 ILE A N 1
ATOM 6601 C CA . ILE A 1 870 ? 34.886 -12.771 -4.287 1.00 93.31 870 ILE A CA 1
ATOM 6602 C C . ILE A 1 870 ? 34.353 -13.922 -3.427 1.00 93.31 870 ILE A C 1
ATOM 6604 O O . ILE A 1 870 ? 34.947 -15.002 -3.435 1.00 93.31 870 ILE A O 1
ATOM 6608 N N . LEU A 1 871 ? 33.218 -13.734 -2.741 1.00 94.50 871 LEU A N 1
ATOM 6609 C CA . LEU A 1 871 ? 32.606 -14.756 -1.881 1.00 94.50 871 LEU A CA 1
ATOM 6610 C C . LEU A 1 871 ? 32.239 -16.026 -2.667 1.00 94.50 871 LEU A C 1
ATOM 6612 O O . LEU A 1 871 ? 32.534 -17.130 -2.214 1.00 94.50 871 LEU A O 1
ATOM 6616 N N . LEU A 1 872 ? 31.671 -15.896 -3.870 1.00 93.75 872 LEU A N 1
ATOM 6617 C CA . LEU A 1 872 ? 31.327 -17.038 -4.724 1.00 93.75 872 LEU A CA 1
ATOM 6618 C C . LEU A 1 872 ? 32.554 -17.875 -5.091 1.00 93.75 872 LEU A C 1
ATOM 6620 O O . LEU A 1 872 ? 32.531 -19.105 -4.994 1.00 93.75 872 LEU A O 1
ATOM 6624 N N . THR A 1 873 ? 33.629 -17.208 -5.509 1.00 92.00 873 THR A N 1
ATOM 6625 C CA . THR A 1 873 ? 34.835 -17.886 -5.989 1.00 92.00 873 THR A CA 1
ATOM 6626 C C . THR A 1 873 ? 35.623 -18.476 -4.824 1.00 92.00 873 THR A C 1
ATOM 6628 O O . THR A 1 873 ? 35.966 -19.656 -4.855 1.00 92.00 873 THR A O 1
ATOM 6631 N N . PHE A 1 874 ? 35.850 -17.709 -3.755 1.00 92.25 874 PHE A N 1
ATOM 6632 C CA . PHE A 1 874 ? 36.580 -18.181 -2.575 1.00 92.25 874 PHE A CA 1
ATOM 6633 C C . PHE A 1 874 ? 35.798 -19.273 -1.845 1.00 92.25 874 PHE A C 1
ATOM 6635 O O . PHE A 1 874 ? 36.364 -20.324 -1.552 1.00 92.25 874 PHE A O 1
ATOM 6642 N N . GLY A 1 875 ? 34.493 -19.084 -1.635 1.00 92.06 875 GLY A N 1
ATOM 6643 C CA . GLY A 1 875 ? 33.623 -20.080 -1.009 1.00 92.06 875 GLY A CA 1
ATOM 6644 C C . GLY A 1 875 ? 33.629 -21.408 -1.766 1.00 92.06 875 GLY A C 1
ATOM 6645 O O . GLY A 1 875 ? 33.883 -22.456 -1.174 1.00 92.06 875 GLY A O 1
ATOM 6646 N N . ALA A 1 876 ? 33.474 -21.375 -3.096 1.00 91.06 876 ALA A N 1
ATOM 6647 C CA . ALA A 1 876 ? 33.527 -22.586 -3.917 1.00 91.06 876 ALA A CA 1
ATOM 6648 C C . ALA A 1 876 ? 34.909 -23.264 -3.916 1.00 91.06 876 ALA A C 1
ATOM 6650 O O . ALA A 1 876 ? 34.992 -24.490 -4.020 1.00 91.06 876 ALA A O 1
ATOM 6651 N N . ARG A 1 877 ? 36.009 -22.506 -3.812 1.00 90.06 877 ARG A N 1
ATOM 6652 C CA . ARG A 1 877 ? 37.363 -23.081 -3.754 1.00 90.06 877 ARG A CA 1
ATOM 6653 C C . ARG A 1 877 ? 37.701 -23.660 -2.380 1.00 90.06 877 ARG A C 1
ATOM 6655 O O . ARG A 1 877 ? 38.253 -24.757 -2.344 1.00 90.06 877 ARG A O 1
ATOM 6662 N N . ILE A 1 878 ? 37.300 -23.000 -1.292 1.00 89.31 878 ILE A N 1
ATOM 6663 C CA . ILE A 1 878 ? 37.437 -23.501 0.088 1.00 89.31 878 ILE A CA 1
ATOM 6664 C C . ILE A 1 878 ? 36.576 -24.761 0.289 1.00 89.31 878 ILE A C 1
ATOM 6666 O O . ILE A 1 878 ? 37.028 -25.733 0.891 1.00 89.31 878 ILE A O 1
ATOM 6670 N N . ALA A 1 879 ? 35.369 -24.805 -0.283 1.00 87.62 879 ALA A N 1
ATOM 6671 C CA . ALA A 1 879 ? 34.480 -25.967 -0.186 1.00 87.62 879 ALA A CA 1
ATOM 6672 C C . ALA A 1 879 ? 34.923 -27.182 -1.025 1.00 87.62 879 ALA A C 1
ATOM 6674 O O . ALA A 1 879 ? 34.435 -28.288 -0.803 1.00 87.62 879 ALA A O 1
ATOM 6675 N N . GLY A 1 880 ? 35.837 -27.009 -1.989 1.00 84.81 880 GLY A N 1
ATOM 6676 C CA . GLY A 1 880 ? 36.193 -28.064 -2.947 1.00 84.81 880 GLY A CA 1
ATOM 6677 C C . GLY A 1 880 ? 35.181 -28.231 -4.097 1.00 84.81 880 GLY A C 1
ATOM 6678 O O . GLY A 1 880 ? 35.141 -29.270 -4.767 1.00 84.81 880 GLY A O 1
ATOM 6679 N N . GLY A 1 881 ? 34.357 -27.213 -4.359 1.00 84.56 881 GLY A N 1
ATOM 6680 C CA . GLY A 1 881 ? 33.442 -27.122 -5.498 1.00 84.56 881 GLY A CA 1
ATOM 6681 C C . GLY A 1 881 ? 32.265 -26.166 -5.280 1.00 84.56 881 GLY A C 1
ATOM 6682 O O . GLY A 1 881 ? 31.998 -25.720 -4.172 1.00 84.56 881 GLY A O 1
ATOM 6683 N N . CYS A 1 882 ? 31.527 -25.876 -6.354 1.00 83.75 882 CYS A N 1
ATOM 6684 C CA . CYS A 1 882 ? 30.286 -25.094 -6.308 1.00 83.75 882 CYS A CA 1
ATOM 6685 C C . CYS A 1 882 ? 29.019 -25.964 -6.190 1.00 83.75 882 CYS A C 1
ATOM 6687 O O . CYS A 1 882 ? 29.090 -27.190 -6.068 1.00 83.75 882 CYS A O 1
ATOM 6689 N N . THR A 1 883 ? 27.855 -25.317 -6.286 1.00 82.19 883 THR A N 1
ATOM 6690 C CA . THR A 1 883 ? 26.512 -25.921 -6.290 1.00 82.19 883 THR A CA 1
ATOM 6691 C C . THR A 1 883 ? 26.353 -27.065 -7.289 1.00 82.19 883 THR A C 1
ATOM 6693 O O . THR A 1 883 ? 25.823 -28.103 -6.917 1.00 82.19 883 THR A O 1
ATOM 6696 N N . SER A 1 884 ? 26.851 -26.953 -8.525 1.00 84.75 884 SER A N 1
ATOM 6697 C CA . SER A 1 884 ? 26.787 -28.071 -9.483 1.00 84.75 884 SER A CA 1
ATOM 6698 C C . SER A 1 884 ? 27.713 -29.230 -9.095 1.00 84.75 884 SER A C 1
ATOM 6700 O O . SER A 1 884 ? 27.353 -30.398 -9.233 1.00 84.75 884 SER A O 1
ATOM 6702 N N . GLY A 1 885 ? 28.872 -28.920 -8.513 1.00 84.00 885 GLY A N 1
ATOM 6703 C CA . GLY A 1 885 ? 29.849 -29.922 -8.095 1.00 84.00 885 GLY A CA 1
ATOM 6704 C C . GLY A 1 885 ? 29.451 -30.704 -6.840 1.00 84.00 885 GLY A C 1
ATOM 6705 O O . GLY A 1 885 ? 29.665 -31.910 -6.796 1.00 84.00 885 GLY A O 1
ATOM 6706 N N . HIS A 1 886 ? 28.912 -30.050 -5.807 1.00 88.25 886 HIS A N 1
ATOM 6707 C CA . HIS A 1 886 ? 28.451 -30.728 -4.583 1.00 88.25 886 HIS A CA 1
ATOM 6708 C C . HIS A 1 886 ? 26.991 -31.146 -4.665 1.00 88.25 886 HIS A C 1
ATOM 6710 O O . HIS A 1 886 ? 26.623 -32.204 -4.179 1.00 88.25 886 HIS A O 1
ATOM 6716 N N . GLY A 1 887 ? 26.165 -30.343 -5.310 1.00 84.50 887 GLY A N 1
ATOM 6717 C CA . GLY A 1 887 ? 24.736 -30.550 -5.343 1.00 84.50 887 GLY A CA 1
ATOM 6718 C C . GLY A 1 887 ? 24.262 -31.560 -6.371 1.00 84.50 887 GLY A C 1
ATOM 6719 O O . GLY A 1 887 ? 23.560 -32.495 -6.020 1.00 84.50 887 GLY A O 1
ATOM 6720 N N . ILE A 1 888 ? 24.688 -31.396 -7.623 1.00 87.56 888 ILE A N 1
ATOM 6721 C CA . ILE A 1 888 ? 24.270 -32.280 -8.719 1.00 87.56 888 ILE A CA 1
ATOM 6722 C C . ILE A 1 888 ? 25.154 -33.531 -8.730 1.00 87.56 888 ILE A C 1
ATOM 6724 O O . ILE A 1 888 ? 24.659 -34.646 -8.648 1.00 87.56 888 ILE A O 1
ATOM 6728 N N . SER A 1 889 ? 26.479 -33.357 -8.759 1.00 87.38 889 SER A N 1
ATOM 6729 C CA . SER A 1 889 ? 27.418 -34.491 -8.812 1.00 87.38 889 SER A CA 1
ATOM 6730 C C . SER A 1 889 ? 27.777 -35.066 -7.430 1.00 87.38 889 SER A C 1
ATOM 6732 O O . SER A 1 889 ? 27.953 -36.272 -7.263 1.00 87.38 889 SER A O 1
ATOM 6734 N N . GLY A 1 890 ? 27.913 -34.228 -6.404 1.00 84.81 890 GLY A N 1
ATOM 6735 C CA . GLY A 1 890 ? 28.392 -34.659 -5.085 1.00 84.81 890 GLY A CA 1
ATOM 6736 C C . GLY A 1 890 ? 27.364 -35.455 -4.275 1.00 84.81 890 GLY A C 1
ATOM 6737 O O . GLY A 1 890 ? 27.702 -36.492 -3.706 1.00 84.81 890 GLY A O 1
ATOM 6738 N N . MET A 1 891 ? 26.104 -35.013 -4.254 1.00 88.06 891 MET A N 1
ATOM 6739 C CA . MET A 1 891 ? 25.020 -35.751 -3.596 1.00 88.06 891 MET A CA 1
ATOM 6740 C C . MET A 1 891 ? 24.641 -37.014 -4.380 1.00 88.06 891 MET A C 1
ATOM 6742 O O . MET A 1 891 ? 24.451 -38.060 -3.766 1.00 88.06 891 MET A O 1
ATOM 6746 N N . ALA A 1 892 ? 24.652 -36.966 -5.719 1.00 87.00 892 ALA A N 1
ATOM 6747 C CA . ALA A 1 892 ? 24.440 -38.139 -6.575 1.00 87.00 892 ALA A CA 1
ATOM 6748 C C . ALA A 1 892 ? 25.507 -39.235 -6.393 1.00 87.00 892 ALA A C 1
ATOM 6750 O O . ALA A 1 892 ? 25.217 -40.419 -6.546 1.00 87.00 892 ALA A O 1
ATOM 6751 N N . SER A 1 893 ? 26.742 -38.859 -6.037 1.00 84.81 893 SER A N 1
ATOM 6752 C CA . SER A 1 893 ? 27.818 -39.804 -5.688 1.00 84.81 893 SER A CA 1
ATOM 6753 C C . SER A 1 893 ? 27.796 -40.256 -4.219 1.00 84.81 893 SER A C 1
ATOM 6755 O O . SER A 1 893 ? 28.698 -40.972 -3.789 1.00 84.81 893 SER A O 1
ATOM 6757 N N . MET A 1 894 ? 26.766 -39.880 -3.447 1.00 86.38 894 MET A N 1
ATOM 6758 C CA . MET A 1 894 ? 26.574 -40.248 -2.035 1.00 86.38 894 MET A CA 1
ATOM 6759 C C . MET A 1 894 ? 27.708 -39.789 -1.101 1.00 86.38 894 MET A C 1
ATOM 6761 O O . MET A 1 894 ? 27.993 -40.442 -0.091 1.00 86.38 894 MET A O 1
ATOM 6765 N N . GLY A 1 895 ? 28.364 -38.669 -1.427 1.00 85.88 895 GLY A N 1
ATOM 6766 C CA . GLY A 1 895 ? 29.440 -38.097 -0.618 1.00 85.88 895 GLY A CA 1
ATOM 6767 C C . GLY A 1 895 ? 28.914 -37.255 0.546 1.00 85.88 895 GLY A C 1
ATOM 6768 O O . GLY A 1 895 ? 28.274 -36.225 0.330 1.00 85.88 895 GLY A O 1
ATOM 6769 N N . VAL A 1 896 ? 29.246 -37.638 1.782 1.00 85.31 896 VAL A N 1
ATOM 6770 C CA . VAL A 1 896 ? 28.816 -36.941 3.017 1.00 85.31 896 VAL A CA 1
ATOM 6771 C C . VAL A 1 896 ? 29.293 -35.484 3.043 1.00 85.31 896 VAL A C 1
ATOM 6773 O O . VAL A 1 896 ? 28.540 -34.583 3.412 1.00 85.31 896 VAL A O 1
ATOM 6776 N N . SER A 1 897 ? 30.505 -35.233 2.539 1.00 86.44 897 SER A N 1
ATOM 6777 C CA . SER A 1 897 ? 31.080 -33.890 2.365 1.00 86.44 897 SER A CA 1
ATOM 6778 C C . SER A 1 897 ? 30.175 -32.952 1.560 1.00 86.44 897 SER A C 1
ATOM 6780 O O . SER A 1 897 ? 30.082 -31.761 1.848 1.00 86.44 897 SER A O 1
ATOM 6782 N N . SER A 1 898 ? 29.464 -33.494 0.571 1.00 89.94 898 SER A N 1
ATOM 6783 C CA . SER A 1 898 ? 28.612 -32.715 -0.321 1.00 89.94 898 SER A CA 1
ATOM 6784 C C . SER A 1 898 ? 27.272 -32.366 0.313 1.00 89.94 898 SER A C 1
ATOM 6786 O O . SER A 1 898 ? 26.821 -31.235 0.152 1.00 89.94 898 SER A O 1
ATOM 6788 N N . PHE A 1 899 ? 26.684 -33.273 1.100 1.00 89.62 899 PHE A N 1
ATOM 6789 C CA . PHE A 1 899 ? 25.497 -32.961 1.905 1.00 89.62 899 PHE A CA 1
ATOM 6790 C C . PHE A 1 899 ? 25.788 -31.844 2.914 1.00 89.62 899 PHE A C 1
ATOM 6792 O O . PHE A 1 899 ? 25.025 -30.884 2.999 1.00 89.62 899 PHE A O 1
ATOM 6799 N N . ILE A 1 900 ? 26.931 -31.914 3.608 1.00 89.75 900 ILE A N 1
ATOM 6800 C CA . ILE A 1 900 ? 27.350 -30.890 4.578 1.00 89.75 900 ILE A CA 1
ATOM 6801 C C . ILE A 1 900 ? 27.520 -29.524 3.900 1.00 89.75 900 ILE A C 1
ATOM 6803 O O . ILE A 1 900 ? 27.012 -28.521 4.403 1.00 89.75 900 ILE A O 1
ATOM 6807 N N . THR A 1 901 ? 28.178 -29.469 2.737 1.00 91.50 901 THR A N 1
ATOM 6808 C CA . THR A 1 901 ? 28.346 -28.210 1.991 1.00 91.50 901 THR A CA 1
ATOM 6809 C C . THR A 1 901 ? 27.013 -27.609 1.555 1.00 91.50 901 THR A C 1
ATOM 6811 O O . THR A 1 901 ? 26.835 -26.400 1.685 1.00 91.50 901 THR A O 1
ATOM 6814 N N . ILE A 1 902 ? 26.068 -28.421 1.068 1.00 92.00 902 ILE A N 1
ATOM 6815 C CA . ILE A 1 902 ? 24.754 -27.928 0.631 1.00 92.00 902 ILE A CA 1
ATOM 6816 C C . ILE A 1 902 ? 23.930 -27.416 1.817 1.00 92.00 902 ILE A C 1
ATOM 6818 O O . ILE A 1 902 ? 23.376 -26.321 1.731 1.00 92.00 902 ILE A O 1
ATOM 6822 N N . VAL A 1 903 ? 23.905 -28.140 2.941 1.00 92.38 903 VAL A N 1
ATOM 6823 C CA . VAL A 1 903 ? 23.202 -27.695 4.157 1.00 92.38 903 VAL A CA 1
ATOM 6824 C C . VAL A 1 903 ? 23.800 -26.394 4.694 1.00 92.38 903 VAL A C 1
ATOM 6826 O O . VAL A 1 903 ? 23.053 -25.464 4.991 1.00 92.38 903 VAL A O 1
ATOM 6829 N N . SER A 1 904 ? 25.132 -26.287 4.758 1.00 93.25 904 SER A N 1
ATOM 6830 C CA . SER A 1 904 ? 25.809 -25.061 5.204 1.00 93.25 904 SER A CA 1
ATOM 6831 C C . SER A 1 904 ? 25.508 -23.864 4.292 1.00 93.25 904 SER A C 1
ATOM 6833 O O . SER A 1 904 ? 25.203 -22.769 4.764 1.00 93.25 904 SER A O 1
ATOM 6835 N N . MET A 1 905 ? 25.516 -24.082 2.974 1.00 93.88 905 MET A N 1
ATOM 6836 C CA . MET A 1 905 ? 25.193 -23.060 1.977 1.00 93.88 905 MET A CA 1
ATOM 6837 C C . MET A 1 905 ? 23.753 -22.550 2.099 1.00 93.88 905 MET A C 1
ATOM 6839 O O . MET A 1 905 ? 23.540 -21.338 2.123 1.00 93.88 905 MET A O 1
ATOM 6843 N N . PHE A 1 906 ? 22.768 -23.451 2.192 1.00 92.06 906 PHE A N 1
ATOM 6844 C CA . PHE A 1 906 ? 21.368 -23.059 2.381 1.00 92.06 906 PHE A CA 1
ATOM 6845 C C . PHE A 1 906 ? 21.144 -22.378 3.732 1.00 92.06 906 PHE A C 1
ATOM 6847 O O . PHE A 1 906 ? 20.508 -21.328 3.773 1.00 92.06 906 PHE A O 1
ATOM 6854 N N . GLY A 1 907 ? 21.722 -22.912 4.812 1.00 92.62 907 GLY A N 1
ATOM 6855 C CA . GLY A 1 907 ? 21.604 -22.336 6.151 1.00 92.62 907 GLY A CA 1
ATOM 6856 C C . GLY A 1 907 ? 22.137 -20.904 6.229 1.00 92.62 907 GLY A C 1
ATOM 6857 O O . GLY A 1 907 ? 21.428 -20.012 6.691 1.00 92.62 907 GLY A O 1
ATOM 6858 N N . ALA A 1 908 ? 23.349 -20.660 5.722 1.00 93.94 908 ALA A N 1
ATOM 6859 C CA . ALA A 1 908 ? 23.948 -19.326 5.727 1.00 93.94 908 ALA A CA 1
ATOM 6860 C C . ALA A 1 908 ? 23.208 -18.340 4.808 1.00 93.94 908 ALA A C 1
ATOM 6862 O O . ALA A 1 908 ? 23.019 -17.185 5.183 1.00 93.94 908 ALA A O 1
ATOM 6863 N N . GLY A 1 909 ? 22.762 -18.789 3.628 1.00 91.62 909 GLY A N 1
ATOM 6864 C CA . GLY A 1 909 ? 22.020 -17.944 2.690 1.00 91.62 909 GLY A CA 1
ATOM 6865 C C . GLY A 1 909 ? 20.641 -17.528 3.214 1.00 91.62 909 GLY A C 1
ATOM 6866 O O . GLY A 1 909 ? 20.304 -16.348 3.155 1.00 91.62 909 GLY A O 1
ATOM 6867 N N . VAL A 1 910 ? 19.870 -18.462 3.791 1.00 92.25 910 VAL A N 1
ATOM 6868 C CA . VAL A 1 910 ? 18.557 -18.163 4.402 1.00 92.25 910 VAL A CA 1
ATOM 6869 C C . VAL A 1 910 ? 18.721 -17.214 5.584 1.00 92.25 910 VAL A C 1
ATOM 6871 O O . VAL A 1 910 ? 17.998 -16.225 5.693 1.00 92.25 910 VAL A O 1
ATOM 6874 N N . LEU A 1 911 ? 19.703 -17.480 6.450 1.00 90.50 911 LEU A N 1
ATOM 6875 C CA . LEU A 1 911 ? 19.970 -16.639 7.613 1.00 90.50 911 LEU A CA 1
ATOM 6876 C C . LEU A 1 911 ? 20.358 -15.221 7.184 1.00 90.50 911 LEU A C 1
ATOM 6878 O O . LEU A 1 911 ? 19.807 -14.254 7.698 1.00 90.50 911 LEU A O 1
ATOM 6882 N N . PHE A 1 912 ? 21.239 -15.081 6.194 1.00 89.56 912 PHE A N 1
ATOM 6883 C CA . PHE A 1 912 ? 21.617 -13.772 5.671 1.00 89.56 912 PHE A CA 1
ATOM 6884 C C . PHE A 1 912 ? 20.425 -13.008 5.095 1.00 89.56 912 PHE A C 1
ATOM 6886 O O . PHE A 1 912 ? 20.259 -11.836 5.413 1.00 89.56 912 PHE A O 1
ATOM 6893 N N . ARG A 1 913 ? 19.554 -13.661 4.320 1.00 84.19 913 ARG A N 1
ATOM 6894 C CA . ARG A 1 913 ? 18.370 -13.003 3.749 1.00 84.19 913 ARG A CA 1
ATOM 6895 C C . ARG A 1 913 ? 17.318 -12.639 4.800 1.00 84.19 913 ARG A C 1
ATOM 6897 O O . ARG A 1 913 ? 16.621 -11.647 4.626 1.00 84.19 913 ARG A O 1
ATOM 6904 N N . ALA A 1 914 ? 17.235 -13.391 5.898 1.00 82.56 914 ALA A N 1
ATOM 6905 C CA . ALA A 1 914 ? 16.364 -13.061 7.024 1.00 82.56 914 ALA A CA 1
ATOM 6906 C C . ALA A 1 914 ? 16.803 -11.779 7.761 1.00 82.56 914 ALA A C 1
ATOM 6908 O O . ALA A 1 914 ? 15.952 -11.036 8.241 1.00 82.56 914 ALA A O 1
ATOM 6909 N N . PHE A 1 915 ? 18.112 -11.504 7.828 1.00 80.88 915 PHE A N 1
ATOM 6910 C CA . PHE A 1 915 ? 18.655 -10.276 8.430 1.00 80.88 915 PHE A CA 1
ATOM 6911 C C . PHE A 1 915 ? 18.827 -9.122 7.424 1.00 80.88 915 PHE A C 1
ATOM 6913 O O . PHE A 1 915 ? 18.789 -7.960 7.824 1.00 80.88 915 PHE A O 1
ATOM 6920 N N . PHE A 1 916 ? 18.997 -9.431 6.134 1.00 75.06 916 PHE A N 1
ATOM 6921 C CA . PHE A 1 916 ? 19.239 -8.478 5.043 1.00 75.06 916 PHE A CA 1
ATOM 6922 C C . PHE A 1 916 ? 18.312 -8.777 3.835 1.00 75.06 916 PHE A C 1
ATOM 6924 O O . PHE A 1 916 ? 18.759 -9.382 2.846 1.00 75.06 916 PHE A O 1
ATOM 6931 N N . PRO A 1 917 ? 17.012 -8.418 3.930 1.00 59.09 917 PRO A N 1
ATOM 6932 C CA . PRO A 1 917 ? 15.983 -8.741 2.934 1.00 59.09 917 PRO A CA 1
ATOM 6933 C C . PRO A 1 917 ? 16.098 -7.998 1.596 1.00 59.09 917 PRO A C 1
ATOM 6935 O O . PRO A 1 917 ? 16.958 -7.108 1.422 1.00 59.09 917 PRO A O 1
#